Protein 1ZOR (pdb70)

Organism: Thermotoga maritima (strain ATCC 43589 / DSM 3109 / JCM 10099 / NBRC 100826 / MSB8) (NCBI:txid243274)

Foldseek 3Di:
DDAAEQDAAEEEEAADFVLNVLLVLCCVQPNVVRHPHHYNYQYQYPVSCQVVVNVSLVVSLVVLVVRQEYEYTFYDQDDPVVCVVVVGPDRDGHSVVVSCVSQLWWKKKWFDDAPFQFFLQPLAQGIEIETELADKDPVPKDKDKFAAQDWDWDWDDDPDTDIDTPDGDHGIDMDMDIDDDLVSLLFSLLQQLVVCLVLLAEEEEAEQCVPVVPHRVSSVVSNVVNCVVCVPSCVVSVYHYHYYHPVVVVVVCSVHNHGHYYYYYHPVSVVVSVVSCNRGFFLLRMWMWIATSVNRIYTYRPDHSPNVVSVVVVVVDFALRRCLRSLLSVLVSQLVSCVVVVNVVSVVSSVLLNVLLSCLVNVLEHGPRSQVSGVVGRDDYDTSSVSSVSSSVSSVVVD/DEQPAAEEEEAADFQQNVLVVVCCVQPNVVPYDHDYNYQYPYVVSCQVVVNVSLVVSLVVLVVRQFYEYTFYDQDDPVNCVVNVGPDSDGDSVVVSCVSLLWWKKKWFDDFDQQFFLQPLAPHIEIEIELADKDPVPKDKDKDAAFDWDWDWDDDPDTDIDTPDGDHGIDMDMDMDDDLVSLLFSLLNQLLVCLVLVAEEEEAEQCVPVVDHRVSSVVSSVVNCVVCVVSCVVSNYHYHYYHPVVVVVVCSVHNHGHYYYYYHVRSVVCVVVSCNRGAFLLRMWMWIATSVGGIYTYRPDHNPNVCSVCVVVVHFALDRCLRVLLSVLVRQLVSCVVVVNVVSNVLSVLLNVLLSVCVNVLAHGPRSQVRGVVGRPDYDTSSVSSVSSSVSSVVVD

CATH classification: 3.40.718.10

Solvent-accessible surface area: 33290 Å² total; per-residue (Å²): 166,150,113,25,118,0,121,52,23,0,0,2,0,11,0,8,8,3,3,82,24,0,4,124,25,0,31,92,69,0,0,66,54,11,4,73,21,87,44,40,102,31,31,0,8,5,93,85,0,7,110,39,72,20,112,13,0,59,85,0,0,106,9,0,103,153,68,13,0,0,0,3,3,17,16,3,76,8,78,84,100,16,38,183,75,49,127,10,125,119,52,22,158,26,0,52,41,31,1,62,80,90,5,62,13,8,30,1,69,55,4,17,57,6,183,15,6,34,16,2,0,85,82,1,152,97,40,1,2,5,0,62,6,40,71,0,6,16,50,64,24,38,31,2,132,4,136,10,93,7,66,0,30,0,29,8,86,108,198,142,94,90,78,40,97,8,38,136,3,141,25,41,0,0,0,3,0,15,6,0,39,42,154,22,0,54,8,2,0,53,0,0,5,40,8,0,46,56,64,129,22,45,0,14,0,1,0,22,20,67,73,0,150,54,0,4,18,25,0,70,75,4,0,71,78,5,14,82,129,118,122,141,68,5,112,198,15,60,7,82,32,101,56,24,52,3,12,68,0,0,8,70,0,0,87,20,95,5,21,11,0,0,0,0,4,2,22,10,0,16,8,5,17,46,0,2,10,1,0,17,6,14,85,9,10,7,19,2,16,3,0,0,41,93,32,8,18,3,25,21,14,16,28,45,12,42,48,150,66,43,54,110,94,108,151,71,79,136,16,19,7,8,0,0,0,4,0,24,2,0,0,9,0,0,62,36,17,0,102,90,21,58,33,106,111,0,27,85,3,0,72,47,0,26,101,0,0,36,46,0,0,74,77,27,35,0,0,113,47,0,55,92,26,7,84,111,109,34,127,170,89,37,36,6,65,93,0,0,67,46,0,55,120,8,0,93,146,65,65,79,145,12,164,55,25,1,0,2,0,12,0,8,7,5,2,82,24,0,4,128,32,0,29,82,76,0,1,83,72,33,13,123,24,134,38,39,107,26,27,0,5,3,101,77,0,11,109,37,69,14,104,21,0,70,95,0,0,137,12,0,124,166,76,18,0,0,0,2,2,14,12,5,76,10,77,86,118,15,37,177,72,45,126,16,125,132,60,26,165,24,0,49,40,28,0,69,78,94,8,68,11,9,29,0,73,59,4,16,59,7,181,20,5,29,19,10,0,62,65,2,136,121,37,1,2,5,0,65,5,44,67,0,6,16,51,64,25,32,32,3,136,5,138,16,101,10,50,0,33,1,23,11,89,108,165,105,111,71,81,49,88,9,41,119,1,142,44,54,0,0,0,1,0,16,6,0,37,44,162,24,0,53,16,2,0,57,0,0,0,21,9,0,34,45,63,155,24,42,0,14,0,1,0,18,18,72,71,1,154,54,0,5,19,17,0,72,71,5,0,74,76,4,13,78,140,66,110,130,76,5,124,172,27,53,8,92,41,106,58,26,51,1,12,72,0,0,6,60,0,0,77,22,112,13,20,10,0,0,0,1,4,1,22,6,0,14,11,4,21,52,0,2,16,2,0,15,5,13,95,9,9,7,13,1,11,3,0,2,28,142,27,16,18,4,19,22,14,19,22,43,12,46,62,151,40,45,65,102,97,108,178,66,96,185,9,11,6,10,0,0,0,4,0,19,1,1,0,10,1,0,68,19,12,0,93,98,46,54,21,103,98,0,26,91,7,0,45,66,0,26,112,0,0,42,66,0,0,64,81,24,33,1,0,107,49,0,48,95,33,6,94,108,100,38,133,166,90,38,34,9,95,86,0,1,52,43,0,57,124,12,0,95,152,66,106

Radius of gyration: 28.95 Å; Cα contacts (8 Å, |Δi|>4): 1825; chains: 2; bounding box: 73×59×81 Å

Structure (mmCIF, N/CA/C/O backbone):
data_1ZOR
#
_entry.id   1ZOR
#
_cell.length_a   62.470
_cell.length_b   88.051
_cell.length_c   180.926
_cell.angle_alpha   90.00
_cell.angle_beta   90.00
_cell.angle_gamma   90.00
#
_symmetry.space_group_name_H-M   'P 21 21 21'
#
loop_
_entity.id
_entity.type
_entity.pdbx_description
1 polymer 'isocitrate dehydrogenase'
2 non-polymer 'SODIUM ION'
3 water water
#
loop_
_atom_site.group_PDB
_atom_site.id
_atom_site.type_symbol
_atom_site.label_atom_id
_atom_site.label_alt_id
_atom_site.label_comp_id
_atom_site.label_asym_id
_atom_site.label_entity_id
_atom_site.label_seq_id
_atom_site.pdbx_PDB_ins_code
_atom_site.Cartn_x
_atom_site.Cartn_y
_atom_site.Cartn_z
_atom_site.occupancy
_atom_site.B_iso_or_equiv
_atom_site.auth_seq_id
_atom_site.auth_comp_id
_atom_site.auth_asym_id
_atom_site.auth_atom_id
_atom_site.pdbx_PDB_model_num
ATOM 1 N N . MET A 1 1 ? 88.096 32.759 -57.986 1.00 61.26 1 MET A N 1
ATOM 2 C CA . MET A 1 1 ? 87.555 31.726 -57.053 1.00 61.08 1 MET A CA 1
ATOM 3 C C . MET A 1 1 ? 86.284 31.037 -57.576 1.00 60.20 1 MET A C 1
ATOM 4 O O . MET A 1 1 ? 85.306 31.700 -57.958 1.00 59.66 1 MET A O 1
ATOM 9 N N . GLU A 1 2 ? 86.325 29.701 -57.575 1.00 59.03 2 GLU A N 1
ATOM 10 C CA . GLU A 1 2 ? 85.212 28.864 -58.016 1.00 58.04 2 GLU A CA 1
ATOM 11 C C . GLU A 1 2 ? 84.010 28.931 -57.074 1.00 56.52 2 GLU A C 1
ATOM 12 O O . GLU A 1 2 ? 84.167 29.034 -55.855 1.00 56.57 2 GLU A O 1
ATOM 18 N N . LYS A 1 3 ? 82.815 28.850 -57.653 1.00 54.40 3 LYS A N 1
ATOM 19 C CA . LYS A 1 3 ? 81.593 28.752 -56.882 1.00 52.44 3 LYS A CA 1
ATOM 20 C C . LYS A 1 3 ? 81.525 27.423 -56.133 1.00 51.30 3 LYS A C 1
ATOM 21 O O . LYS A 1 3 ? 82.024 26.392 -56.593 1.00 50.81 3 LYS A O 1
ATOM 27 N N . VAL A 1 4 ? 80.894 27.459 -54.973 1.00 49.55 4 VAL A N 1
ATOM 28 C CA . VAL A 1 4 ? 80.694 26.276 -54.169 1.00 48.06 4 VAL A CA 1
ATOM 29 C C . VAL A 1 4 ? 79.505 25.494 -54.755 1.00 47.51 4 VAL A C 1
ATOM 30 O O . VAL A 1 4 ? 78.460 26.072 -55.066 1.00 48.08 4 VAL A O 1
ATOM 34 N N . LYS A 1 5 ? 79.690 24.189 -54.934 1.00 46.57 5 LYS A N 1
ATOM 35 C CA . LYS A 1 5 ? 78.681 23.320 -55.525 1.00 45.63 5 LYS A CA 1
ATOM 36 C C . LYS A 1 5 ? 77.686 22.875 -54.464 1.00 44.55 5 LYS A C 1
ATOM 37 O O . LYS A 1 5 ? 78.061 22.291 -53.444 1.00 44.05 5 LYS A O 1
ATOM 43 N N . VAL A 1 6 ? 76.416 23.182 -54.701 1.00 43.28 6 VAL A N 1
ATOM 44 C CA . VAL A 1 6 ? 75.345 22.641 -53.894 1.00 42.11 6 VAL A CA 1
ATOM 45 C C . VAL A 1 6 ? 74.795 21.423 -54.624 1.00 42.55 6 VAL A C 1
ATOM 46 O O . VAL A 1 6 ? 74.316 21.529 -55.764 1.00 42.13 6 VAL A O 1
ATOM 50 N N . LYS A 1 7 ? 74.883 20.265 -53.967 1.00 43.05 7 LYS A N 1
ATOM 51 C CA . LYS A 1 7 ? 74.541 18.974 -54.581 1.00 43.41 7 LYS A CA 1
ATOM 52 C C . LYS A 1 7 ? 73.076 18.846 -55.027 1.00 43.72 7 LYS A C 1
ATOM 53 O O . LYS A 1 7 ? 72.808 18.550 -56.185 1.00 44.46 7 LYS A O 1
ATOM 59 N N . ASN A 1 8 ? 72.140 19.063 -54.100 1.00 43.52 8 ASN A N 1
ATOM 60 C CA . ASN A 1 8 ? 70.732 18.850 -54.346 1.00 43.20 8 ASN A CA 1
ATOM 61 C C . ASN A 1 8 ? 69.960 20.182 -54.378 1.00 44.10 8 ASN A C 1
ATOM 62 O O . ASN A 1 8 ? 70.413 21.180 -53.798 1.00 43.77 8 ASN A O 1
ATOM 67 N N . PRO A 1 9 ? 68.819 20.225 -55.097 1.00 44.45 9 PRO A N 1
ATOM 68 C CA . PRO A 1 9 ? 68.110 21.492 -55.243 1.00 44.69 9 PRO A CA 1
ATOM 69 C C . PRO A 1 9 ? 67.570 22.081 -53.934 1.00 44.87 9 PRO A C 1
ATOM 70 O O . PRO A 1 9 ? 67.291 21.345 -52.983 1.00 45.15 9 PRO A O 1
ATOM 74 N N . ILE A 1 10 ? 67.470 23.404 -53.877 1.00 44.64 10 ILE A N 1
ATOM 75 C CA . ILE A 1 10 ? 66.634 24.060 -52.869 1.00 44.67 10 ILE A CA 1
ATOM 76 C C . ILE A 1 10 ? 65.384 24.647 -53.534 1.00 44.18 10 ILE A C 1
ATOM 77 O O . ILE A 1 10 ? 65.447 25.222 -54.607 1.00 44.63 10 ILE A O 1
ATOM 82 N N . VAL A 1 11 ? 64.246 24.506 -52.887 1.00 44.56 11 VAL A N 1
ATOM 83 C CA . VAL A 1 11 ? 63.015 25.055 -53.413 1.00 44.39 11 VAL A CA 1
ATOM 84 C C . VAL A 1 11 ? 62.871 26.519 -52.965 1.00 44.17 11 VAL A C 1
ATOM 85 O O . VAL A 1 11 ? 62.944 26.832 -51.780 1.00 45.31 11 VAL A O 1
ATOM 89 N N . GLU A 1 12 ? 62.666 27.408 -53.924 1.00 43.77 12 GLU A N 1
ATOM 90 C CA . GLU A 1 12 ? 62.616 28.841 -53.655 1.00 43.35 12 GLU A CA 1
ATOM 91 C C . GLU A 1 12 ? 61.226 29.380 -53.967 1.00 43.05 12 GLU A C 1
ATOM 92 O O . GLU A 1 12 ? 60.715 29.223 -55.099 1.00 42.66 12 GLU A O 1
ATOM 98 N N . LEU A 1 13 ? 60.629 30.015 -52.960 1.00 42.55 13 LEU A N 1
ATOM 99 C CA . LEU A 1 13 ? 59.316 30.656 -53.101 1.00 42.64 13 LEU A CA 1
ATOM 100 C C . LEU A 1 13 ? 59.472 32.183 -53.066 1.00 42.95 13 LEU A C 1
ATOM 101 O O . LEU A 1 13 ? 59.814 32.764 -52.020 1.00 42.74 13 LEU A O 1
ATOM 106 N N . ASP A 1 14 ? 59.220 32.825 -54.212 1.00 43.68 14 ASP A N 1
ATOM 107 C CA . ASP A 1 14 ? 59.270 34.294 -54.321 1.00 43.30 14 ASP A CA 1
ATOM 108 C C . ASP A 1 14 ? 58.003 34.889 -53.736 1.00 43.35 14 ASP A C 1
ATOM 109 O O . ASP A 1 14 ? 56.967 34.237 -53.725 1.00 43.53 14 ASP A O 1
ATOM 114 N N . GLY A 1 15 ? 58.074 36.131 -53.268 1.00 43.34 15 GLY A N 1
ATOM 115 C CA . GLY A 1 15 ? 56.955 36.745 -52.569 1.00 42.48 15 GLY A CA 1
ATOM 116 C C . GLY A 1 15 ? 56.581 38.130 -53.057 1.00 43.12 15 GLY A C 1
ATOM 117 O O . GLY A 1 15 ? 56.618 38.426 -54.266 1.00 43.03 15 GLY A O 1
ATOM 118 N N . ASP A 1 16 ? 56.223 38.989 -52.105 1.00 43.42 16 ASP A N 1
ATOM 119 C CA . ASP A 1 16 ? 55.570 40.273 -52.407 1.00 42.46 16 ASP A CA 1
ATOM 120 C C . ASP A 1 16 ? 56.281 41.522 -51.875 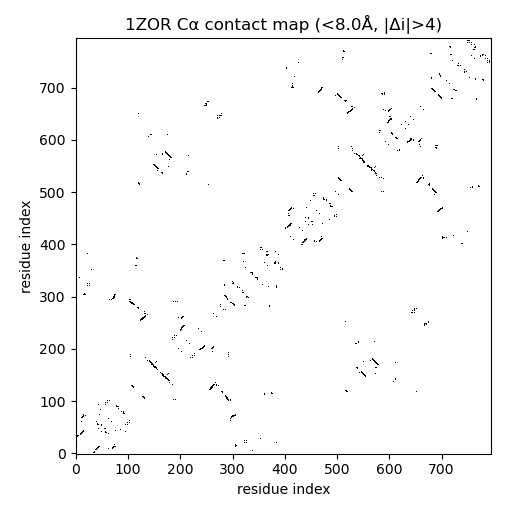1.00 41.50 16 ASP A C 1
ATOM 121 O O . ASP A 1 16 ? 57.095 41.445 -50.975 1.00 41.13 16 ASP A O 1
ATOM 126 N N . GLU A 1 17 ? 55.970 42.659 -52.494 1.00 40.54 17 GLU A N 1
ATOM 127 C CA . GLU A 1 17 ? 56.324 43.977 -51.998 1.00 39.89 17 GLU A CA 1
ATOM 128 C C . GLU A 1 17 ? 57.801 44.133 -51.617 1.00 40.17 17 GLU A C 1
ATOM 129 O O . GLU A 1 17 ? 58.685 43.720 -52.389 1.00 40.14 17 GLU A O 1
ATOM 135 N N . MET A 1 18 ? 58.094 44.743 -50.470 1.00 40.48 18 MET A N 1
ATOM 136 C CA . MET A 1 18 ? 59.490 45.037 -50.154 1.00 40.30 18 MET A CA 1
ATOM 137 C C . MET A 1 18 ? 60.293 43.753 -49.880 1.00 40.37 18 MET A C 1
ATOM 138 O O . MET A 1 18 ? 61.492 43.672 -50.184 1.00 39.17 18 MET A O 1
ATOM 143 N N . ALA A 1 19 ? 59.625 42.731 -49.347 1.00 40.17 19 ALA A N 1
ATOM 144 C CA . ALA A 1 19 ? 60.297 41.455 -49.107 1.00 40.23 19 ALA A CA 1
ATOM 145 C C . ALA A 1 19 ? 60.892 40.890 -50.403 1.00 40.27 19 ALA A C 1
ATOM 146 O O . ALA A 1 19 ? 62.081 40.506 -50.446 1.00 40.91 19 ALA A O 1
ATOM 148 N N . ARG A 1 20 ? 60.079 40.903 -51.455 1.00 39.42 20 ARG A N 1
ATOM 149 C CA . ARG A 1 20 ? 60.458 40.521 -52.817 1.00 40.21 20 ARG A CA 1
ATOM 150 C C . ARG A 1 20 ? 61.619 41.349 -53.333 1.00 40.91 20 ARG A C 1
ATOM 151 O O . ARG A 1 20 ? 62.524 40.786 -53.954 1.00 41.77 20 ARG A O 1
ATOM 159 N N . VAL A 1 21 ? 61.603 42.666 -53.078 1.00 41.07 21 VAL A N 1
ATOM 160 C CA . VAL A 1 21 ? 62.715 43.556 -53.485 1.00 41.77 21 VAL A CA 1
ATOM 161 C C . VAL A 1 21 ? 64.027 43.151 -52.828 1.00 42.15 21 VAL A C 1
ATOM 162 O O . VAL A 1 21 ? 65.052 43.052 -53.503 1.00 43.14 21 VAL A O 1
ATOM 166 N N . MET A 1 22 ? 63.989 42.942 -51.510 1.00 42.41 22 MET A N 1
ATOM 167 C CA . MET A 1 22 ? 65.152 42.500 -50.751 1.00 42.19 22 MET A CA 1
ATOM 168 C C . MET A 1 22 ? 65.648 41.136 -51.231 1.00 42.23 22 MET A C 1
ATOM 169 O O . MET A 1 22 ? 66.854 40.919 -51.339 1.00 42.94 22 MET A O 1
ATOM 174 N N . TRP A 1 23 ? 64.703 40.238 -51.504 1.00 42.11 23 TRP A N 1
ATOM 175 C CA . TRP A 1 23 ? 64.955 38.853 -51.905 1.00 42.28 23 TRP A CA 1
ATOM 176 C C . TRP A 1 23 ? 65.808 38.783 -53.170 1.00 42.17 23 TRP A C 1
ATOM 177 O O . TRP A 1 23 ? 66.793 38.055 -53.242 1.00 42.20 23 TRP A O 1
ATOM 188 N N . LYS A 1 24 ? 65.405 39.553 -54.172 1.00 42.98 24 LYS A N 1
ATOM 189 C CA . LYS A 1 24 ? 66.141 39.678 -55.406 1.00 44.11 24 LYS A CA 1
ATOM 190 C C . LYS A 1 24 ? 67.582 40.210 -55.161 1.00 44.69 24 LYS A C 1
ATOM 191 O O . LYS A 1 24 ? 68.526 39.690 -55.740 1.00 45.10 24 LYS A O 1
ATOM 197 N N . MET A 1 25 ? 67.750 41.228 -54.309 1.00 45.32 25 MET A N 1
ATOM 198 C CA . MET A 1 25 ? 69.098 41.770 -54.049 1.00 46.51 25 MET A CA 1
ATOM 199 C C . MET A 1 25 ? 70.003 40.754 -53.330 1.00 45.76 25 MET A C 1
ATOM 200 O O . MET A 1 25 ? 71.215 40.678 -53.579 1.00 45.29 25 MET A O 1
ATOM 205 N N . ILE A 1 26 ? 69.409 40.010 -52.402 1.00 45.26 26 ILE A N 1
ATOM 206 C CA . ILE A 1 26 ? 70.153 39.032 -51.604 1.00 44.32 26 ILE A CA 1
ATOM 207 C C . ILE A 1 26 ? 70.679 37.972 -52.564 1.00 44.51 26 ILE A C 1
ATOM 208 O O . ILE A 1 26 ? 71.866 37.665 -52.552 1.00 45.36 26 ILE A O 1
ATOM 213 N N . LYS A 1 27 ? 69.815 37.457 -53.436 1.00 44.10 27 LYS A N 1
ATOM 214 C CA . LYS A 1 27 ? 70.228 36.423 -54.384 1.00 43.87 27 LYS A CA 1
ATOM 215 C C . LYS A 1 27 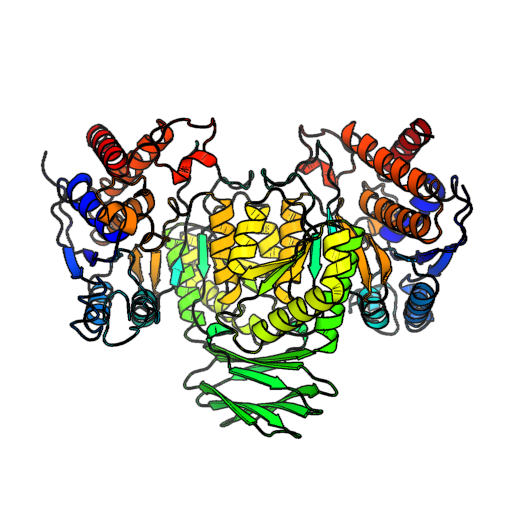? 71.378 36.895 -55.247 1.00 43.79 27 LYS A C 1
ATOM 216 O O . LYS A 1 27 ? 72.354 36.173 -55.415 1.00 43.50 27 LYS A O 1
ATOM 222 N N . GLU A 1 28 ? 71.259 38.105 -55.785 1.00 44.60 28 GLU A N 1
ATOM 223 C CA . GLU A 1 28 ? 72.180 38.579 -56.818 1.00 46.56 28 GLU A CA 1
ATOM 224 C C . GLU A 1 28 ? 73.491 39.025 -56.228 1.00 45.96 28 GLU A C 1
ATOM 225 O O . GLU A 1 28 ? 74.517 38.863 -56.842 1.00 46.53 28 GLU A O 1
ATOM 231 N N . LYS A 1 29 ? 73.453 39.589 -55.032 1.00 46.11 29 LYS A N 1
ATOM 232 C CA . LYS A 1 29 ? 74.664 40.102 -54.403 1.00 45.64 29 LYS A CA 1
ATOM 233 C C . LYS A 1 29 ? 75.302 39.075 -53.475 1.00 44.82 29 LYS A C 1
ATOM 234 O O . LYS A 1 29 ? 76.519 39.045 -53.354 1.00 44.54 29 LYS A O 1
ATOM 240 N N . LEU A 1 30 ? 74.491 38.243 -52.813 1.00 43.63 30 LEU A N 1
ATOM 241 C CA . LEU A 1 30 ? 75.010 37.434 -51.693 1.00 43.60 30 LEU A CA 1
ATOM 242 C C . LEU A 1 30 ? 75.004 35.914 -51.902 1.00 43.47 30 LEU A C 1
ATOM 243 O O . LEU A 1 30 ? 75.664 35.177 -51.156 1.00 42.65 30 LEU A O 1
ATOM 248 N N . ILE A 1 31 ? 74.248 35.445 -52.890 1.00 44.06 31 ILE A N 1
ATOM 249 C CA . ILE A 1 31 ? 74.019 34.000 -53.042 1.00 44.63 31 ILE A CA 1
ATOM 250 C C . ILE A 1 31 ? 74.568 33.468 -54.352 1.00 45.54 31 ILE A C 1
ATOM 251 O O . ILE A 1 31 ? 75.482 32.654 -54.348 1.00 46.17 31 ILE A O 1
ATOM 256 N N . LEU A 1 32 ? 74.038 33.961 -55.472 1.00 46.25 32 LEU A N 1
ATOM 257 C CA . LEU A 1 32 ? 74.346 33.416 -56.797 1.00 46.16 32 LEU A CA 1
ATOM 258 C C . LEU A 1 32 ? 75.786 33.620 -57.280 1.00 46.11 32 LEU A C 1
ATOM 259 O O . LEU A 1 32 ? 76.284 32.794 -58.052 1.00 46.32 32 LEU A O 1
ATOM 264 N N . PRO A 1 33 ? 76.465 34.712 -56.855 1.00 45.90 33 PRO A N 1
ATOM 265 C CA . PRO A 1 33 ? 77.882 34.767 -57.264 1.00 45.74 33 PRO A CA 1
ATOM 266 C C . PRO A 1 33 ? 78.783 33.712 -56.599 1.00 45.91 33 PRO A C 1
ATOM 267 O O . PRO A 1 33 ? 79.892 33.497 -57.068 1.00 45.83 33 PRO A O 1
ATOM 271 N N . TYR A 1 34 ? 78.307 33.058 -55.535 1.00 45.91 34 TYR A N 1
ATOM 272 C CA . TYR A 1 34 ? 79.167 32.192 -54.723 1.00 45.88 34 TYR A CA 1
ATOM 273 C C . TYR A 1 34 ? 78.796 30.729 -54.785 1.00 46.17 34 TYR A C 1
ATOM 274 O O . TYR A 1 34 ? 79.562 29.869 -54.349 1.00 45.83 34 TYR A O 1
ATOM 283 N N . LEU A 1 35 ? 77.613 30.446 -55.306 1.00 46.74 35 LEU A N 1
ATOM 284 C CA . LEU A 1 35 ? 77.098 29.093 -55.274 1.00 47.39 35 LEU A CA 1
ATOM 285 C C . LEU A 1 35 ? 76.631 28.636 -56.643 1.00 47.64 35 LEU A C 1
ATOM 286 O O . LEU A 1 35 ? 75.878 29.340 -57.332 1.00 47.81 35 LEU A O 1
ATOM 291 N N . ASP A 1 36 ? 77.083 27.444 -57.008 1.00 47.27 36 ASP A N 1
ATOM 292 C CA . ASP A 1 36 ? 76.521 26.689 -58.102 1.00 47.51 36 ASP A CA 1
ATOM 293 C C . ASP A 1 36 ? 75.405 25.871 -57.463 1.00 47.23 36 ASP A C 1
ATOM 294 O O . ASP A 1 36 ? 75.665 24.851 -56.821 1.00 47.47 36 ASP A O 1
ATOM 299 N N . ILE A 1 37 ? 74.169 26.344 -57.615 1.00 46.53 37 ILE A N 1
ATOM 300 C CA . ILE A 1 37 ? 73.026 25.843 -56.837 1.00 46.51 37 ILE A CA 1
ATOM 301 C C . ILE A 1 37 ? 71.766 25.737 -57.702 1.00 46.14 37 ILE A C 1
ATOM 302 O O . ILE A 1 37 ? 71.438 26.672 -58.437 1.00 47.01 37 ILE A O 1
ATOM 307 N N . GLN A 1 38 ? 71.063 24.613 -57.624 1.00 45.20 38 GLN A N 1
ATOM 308 C CA . GLN A 1 38 ? 69.831 24.455 -58.394 1.00 45.08 38 GLN A CA 1
ATOM 309 C C . GLN A 1 38 ? 68.701 24.960 -57.519 1.00 44.70 38 GLN A C 1
ATOM 310 O O . GLN A 1 38 ? 68.538 24.483 -56.388 1.00 45.34 38 GLN A O 1
ATOM 316 N N . LEU A 1 39 ? 67.956 25.943 -58.027 1.00 43.71 39 LEU A N 1
ATOM 317 C CA . LEU A 1 39 ? 66.807 26.538 -57.334 1.00 43.27 39 LEU A CA 1
ATOM 318 C C . LEU A 1 39 ? 65.527 26.165 -58.068 1.00 43.61 39 LEU A C 1
ATOM 319 O O . LEU A 1 39 ? 65.371 26.499 -59.251 1.00 43.94 39 LEU A O 1
ATOM 324 N N . VAL A 1 40 ? 64.641 25.448 -57.378 1.00 43.56 40 VAL A N 1
ATOM 325 C CA . VAL A 1 40 ? 63.328 25.091 -57.911 1.00 43.68 40 VAL A CA 1
ATOM 326 C C . VAL A 1 40 ? 62.384 26.228 -57.540 1.00 43.57 40 VAL A C 1
ATOM 327 O O . VAL A 1 40 ? 61.965 26.376 -56.390 1.00 43.44 40 VAL A O 1
ATOM 331 N N . TYR A 1 41 ? 62.070 27.037 -58.538 1.00 43.08 41 TYR A N 1
ATOM 332 C CA . TYR A 1 41 ? 61.491 28.336 -58.316 1.00 42.45 41 TYR A CA 1
ATOM 333 C C . TYR A 1 41 ? 59.976 28.332 -58.516 1.00 42.34 41 TYR A C 1
ATOM 334 O O . TYR A 1 41 ? 59.459 27.857 -59.534 1.00 42.60 41 TYR A O 1
ATOM 343 N N . PHE A 1 42 ? 59.289 28.878 -57.526 1.00 41.79 42 PHE A N 1
ATOM 344 C CA . PHE A 1 42 ? 57.855 29.093 -57.537 1.00 41.63 42 PHE A CA 1
ATOM 345 C C . PHE A 1 42 ? 57.589 30.541 -57.198 1.00 41.27 42 PHE A C 1
ATOM 346 O O . PHE A 1 42 ? 57.961 30.997 -56.122 1.00 42.39 42 PHE A O 1
ATOM 354 N N . ASP A 1 43 ? 56.982 31.282 -58.117 1.00 41.45 43 ASP A N 1
ATOM 355 C CA . ASP A 1 43 ? 56.643 32.675 -57.851 1.00 41.03 43 ASP A CA 1
ATOM 356 C C . ASP A 1 43 ? 55.333 32.755 -57.076 1.00 41.15 43 ASP A C 1
ATOM 357 O O . ASP A 1 43 ? 54.288 32.504 -57.621 1.00 40.77 43 ASP A O 1
ATOM 362 N N . LEU A 1 44 ? 55.391 33.071 -55.789 1.00 41.36 44 LEU A N 1
ATOM 363 C CA . LEU A 1 44 ? 54.176 33.158 -55.008 1.00 42.47 44 LEU A CA 1
ATOM 364 C C . LEU A 1 44 ? 53.722 34.619 -54.831 1.00 43.09 44 LEU A C 1
ATOM 365 O O . LEU A 1 44 ? 52.996 34.937 -53.875 1.00 43.95 44 LEU A O 1
ATOM 370 N N . GLY A 1 45 ? 54.146 35.496 -55.747 1.00 43.79 45 GLY A N 1
ATOM 371 C CA . GLY A 1 45 ? 53.689 36.893 -55.774 1.00 43.50 45 GLY A CA 1
ATOM 372 C C . GLY A 1 45 ? 52.176 36.861 -55.954 1.00 44.04 45 GLY A C 1
ATOM 373 O O . GLY A 1 45 ? 51.653 35.945 -56.581 1.00 44.44 45 GLY A O 1
ATOM 374 N N . ILE A 1 46 ? 51.471 37.839 -55.397 1.00 43.65 46 ILE A N 1
ATOM 375 C CA . ILE A 1 46 ? 50.006 37.828 -55.364 1.00 43.59 46 ILE A CA 1
ATOM 376 C C . ILE A 1 46 ? 49.347 37.639 -56.738 1.00 43.95 46 ILE A C 1
ATOM 377 O O . ILE A 1 46 ? 48.302 36.988 -56.845 1.00 43.87 46 ILE A O 1
ATOM 382 N N . LYS A 1 47 ? 49.952 38.201 -57.782 1.00 44.18 47 LYS A N 1
ATOM 383 C CA . LYS A 1 47 ? 49.370 38.116 -59.126 1.00 44.63 47 LYS A CA 1
ATOM 384 C C . LYS A 1 47 ? 49.506 36.722 -59.760 1.00 43.75 47 LYS A C 1
ATOM 385 O O . LYS A 1 47 ? 48.596 36.290 -60.468 1.00 44.07 47 LYS A O 1
ATOM 391 N N A LYS A 1 48 ? 50.625 36.041 -59.504 0.50 43.48 48 LYS A N 1
ATOM 392 N N B LYS A 1 48 ? 50.620 36.036 -59.499 0.50 43.25 48 LYS A N 1
ATOM 393 C CA A LYS A 1 48 ? 50.813 34.645 -59.931 0.50 43.31 48 LYS A CA 1
ATOM 394 C CA B LYS A 1 48 ? 50.804 34.644 -59.937 0.50 42.85 48 LYS A CA 1
ATOM 395 C C A LYS A 1 48 ? 49.813 33.710 -59.246 0.50 43.08 48 LYS A C 1
ATOM 396 C C B LYS A 1 48 ? 49.825 33.694 -59.242 0.50 42.82 48 LYS A C 1
ATOM 397 O O A LYS A 1 48 ? 49.214 32.851 -59.886 0.50 42.98 48 LYS A O 1
ATOM 398 O O B LYS A 1 48 ? 49.251 32.810 -59.872 0.50 42.73 48 LYS A O 1
ATOM 409 N N . ARG A 1 49 ? 49.646 33.875 -57.938 1.00 42.89 49 ARG A N 1
ATOM 410 C CA . ARG A 1 49 ? 48.639 33.117 -57.204 1.00 42.91 49 ARG A CA 1
ATOM 411 C C . ARG A 1 49 ? 47.249 33.454 -57.751 1.00 43.24 49 ARG A C 1
ATOM 412 O O . ARG A 1 49 ? 46.426 32.568 -57.941 1.00 43.13 49 ARG A O 1
ATOM 420 N N . ASP A 1 50 ? 47.000 34.731 -58.029 1.00 43.67 50 ASP A N 1
ATOM 421 C CA . ASP A 1 50 ? 45.711 35.127 -58.607 1.00 44.86 50 ASP A CA 1
ATOM 422 C C . ASP A 1 50 ? 45.497 34.467 -59.962 1.00 45.49 50 ASP A C 1
ATOM 423 O O . ASP A 1 50 ? 44.474 33.832 -60.165 1.00 46.59 50 ASP A O 1
ATOM 428 N N . GLU A 1 51 ? 46.457 34.614 -60.877 1.00 46.38 51 GLU A N 1
ATOM 429 C CA . GLU A 1 51 ? 46.391 33.990 -62.211 1.00 47.25 51 GLU A CA 1
ATOM 430 C C . GLU A 1 51 ? 46.096 32.486 -62.177 1.00 46.32 51 GLU A C 1
ATOM 431 O O . GLU A 1 51 ? 45.319 31.989 -62.994 1.00 45.33 51 GLU A O 1
ATOM 437 N N . THR A 1 52 ? 46.738 31.767 -61.251 1.00 44.83 52 THR A N 1
ATOM 438 C CA . THR A 1 52 ? 46.609 30.318 -61.216 1.00 44.32 52 THR A CA 1
ATOM 439 C C . THR A 1 52 ? 45.562 29.844 -60.219 1.00 44.28 52 THR A C 1
ATOM 440 O O . THR A 1 52 ? 45.562 28.674 -59.839 1.00 44.63 52 THR A O 1
ATOM 444 N N . ASP A 1 53 ? 44.672 30.734 -59.786 1.00 44.03 53 ASP A N 1
ATOM 445 C CA . ASP A 1 53 ? 43.676 30.371 -58.775 1.00 44.19 53 ASP A CA 1
ATOM 446 C C . ASP A 1 53 ? 44.345 29.706 -57.549 1.00 43.92 53 ASP A C 1
ATOM 447 O O . ASP A 1 53 ? 43.852 28.715 -57.007 1.00 43.32 53 ASP A O 1
ATOM 452 N N . ASP A 1 54 ? 45.488 30.254 -57.146 1.00 44.20 54 ASP A N 1
ATOM 453 C CA . ASP A 1 54 ? 46.266 29.761 -55.997 1.00 44.50 54 ASP A CA 1
ATOM 454 C C . ASP A 1 54 ? 46.868 28.347 -56.135 1.00 45.10 54 ASP A C 1
ATOM 455 O O . ASP A 1 54 ? 47.400 27.812 -55.164 1.00 46.16 54 ASP A O 1
ATOM 460 N N . GLN A 1 55 ? 46.804 27.748 -57.319 1.00 45.32 55 GLN A N 1
ATOM 461 C CA . GLN A 1 55 ? 47.345 26.405 -57.526 1.00 46.11 55 GLN A CA 1
ATOM 462 C C . GLN A 1 55 ? 48.872 26.380 -57.415 1.00 45.62 55 GLN A C 1
ATOM 463 O O . GLN A 1 55 ? 49.450 25.359 -57.059 1.00 45.68 55 GLN A O 1
ATOM 469 N N . ILE A 1 56 ? 49.519 27.502 -57.723 1.00 45.55 56 ILE A N 1
ATOM 470 C CA . ILE A 1 56 ? 50.980 27.595 -57.650 1.00 45.48 56 ILE A CA 1
ATOM 471 C C . ILE A 1 56 ? 51.521 27.402 -56.208 1.00 45.17 56 ILE A C 1
ATOM 472 O O . ILE A 1 56 ? 52.619 26.906 -56.009 1.00 44.99 56 ILE A O 1
ATOM 477 N N . THR A 1 57 ? 50.704 27.757 -55.220 1.00 44.67 57 THR A N 1
ATOM 478 C CA . THR A 1 57 ? 51.026 27.599 -53.804 1.00 43.49 57 THR A CA 1
ATOM 479 C C . THR A 1 57 ? 51.101 26.120 -53.416 1.00 43.61 57 THR A C 1
ATOM 480 O O . THR A 1 57 ? 51.987 25.723 -52.646 1.00 43.34 57 THR A O 1
ATOM 484 N N . ILE A 1 58 ? 50.185 25.314 -53.958 1.00 43.31 58 ILE A N 1
ATOM 485 C CA . ILE A 1 58 ? 50.154 23.877 -53.678 1.00 44.32 58 ILE A CA 1
ATOM 486 C C . ILE A 1 58 ? 51.331 23.197 -54.331 1.00 43.72 58 ILE A C 1
ATOM 487 O O . ILE A 1 58 ? 51.926 22.298 -53.738 1.00 43.27 58 ILE A O 1
ATOM 492 N N . GLU A 1 59 ? 51.614 23.588 -55.576 1.00 43.20 59 GLU A N 1
ATOM 493 C CA . GLU A 1 59 ? 52.760 23.065 -56.313 1.00 43.69 59 GLU A CA 1
ATOM 494 C C . GLU A 1 59 ? 54.024 23.396 -55.547 1.00 43.43 59 GLU A C 1
ATOM 495 O O . GLU A 1 59 ? 54.892 22.545 -55.418 1.00 44.05 59 GLU A O 1
ATOM 501 N N . ALA A 1 60 ? 54.134 24.629 -55.049 1.00 42.46 60 ALA A N 1
ATOM 502 C CA . ALA A 1 60 ? 55.272 25.008 -54.210 1.00 42.22 60 ALA A CA 1
ATOM 503 C C . ALA A 1 60 ? 55.413 24.091 -53.006 1.00 42.81 60 ALA A C 1
ATOM 504 O O . ALA A 1 60 ? 56.506 23.619 -52.712 1.00 44.09 60 ALA A O 1
ATOM 506 N N . ALA A 1 61 ? 54.304 23.831 -52.307 1.00 42.68 61 ALA A N 1
ATOM 507 C CA . ALA A 1 61 ? 54.317 23.007 -51.110 1.00 41.79 61 ALA A CA 1
ATOM 508 C C . ALA A 1 61 ? 54.756 21.561 -51.429 1.00 41.64 61 ALA A C 1
ATOM 509 O O . ALA A 1 61 ? 55.532 20.959 -50.670 1.00 41.63 61 ALA A O 1
ATOM 511 N N A LYS A 1 62 ? 54.266 21.031 -52.553 0.50 41.04 62 LYS A N 1
ATOM 512 N N B LYS A 1 62 ? 54.275 21.019 -52.547 0.50 41.15 62 LYS A N 1
ATOM 513 C CA A LYS A 1 62 ? 54.627 19.692 -53.033 0.50 40.24 62 LYS A CA 1
ATOM 514 C CA B LYS A 1 62 ? 54.651 19.671 -52.973 0.50 40.42 62 LYS A CA 1
ATOM 515 C C A LYS A 1 62 ? 56.127 19.568 -53.252 0.50 39.30 62 LYS A C 1
ATOM 516 C C B LYS A 1 62 ? 56.154 19.568 -53.235 0.50 39.90 62 LYS A C 1
ATOM 517 O O A LYS A 1 62 ? 56.731 18.542 -52.930 0.50 37.24 62 LYS A O 1
ATOM 528 N N . ALA A 1 63 ? 56.705 20.626 -53.829 1.00 39.30 63 ALA A N 1
ATOM 529 C CA . ALA A 1 63 ? 58.134 20.671 -54.156 1.00 39.91 63 ALA A CA 1
ATOM 530 C C . ALA A 1 63 ? 58.971 20.718 -52.894 1.00 40.44 63 ALA A C 1
ATOM 531 O O . ALA A 1 63 ? 59.991 20.039 -52.801 1.00 41.61 63 ALA A O 1
ATOM 533 N N . ILE A 1 64 ? 58.543 21.523 -51.926 1.00 40.86 64 ILE A N 1
ATOM 534 C CA . ILE A 1 64 ? 59.254 21.593 -50.658 1.00 41.69 64 ILE A CA 1
ATOM 535 C C . ILE A 1 64 ? 59.299 20.196 -50.027 1.00 41.68 64 ILE A C 1
ATOM 536 O O . ILE A 1 64 ? 60.370 19.712 -49.704 1.00 41.92 64 ILE A O 1
ATOM 541 N N . LYS A 1 65 ? 58.142 19.549 -49.869 1.00 41.57 65 LYS A N 1
ATOM 542 C CA . LYS A 1 65 ? 58.136 18.190 -49.354 1.00 41.60 65 LYS A CA 1
ATOM 543 C C . LYS A 1 65 ? 59.061 17.253 -50.158 1.00 41.76 65 LYS A C 1
ATOM 544 O O . LYS A 1 65 ? 59.817 16.449 -49.591 1.00 42.05 65 LYS A O 1
ATOM 550 N N . LYS A 1 66 ? 59.003 17.363 -51.477 1.00 41.25 66 LYS A N 1
ATOM 551 C CA . LYS A 1 66 ? 59.753 16.462 -52.339 1.00 41.28 66 LYS A CA 1
ATOM 552 C C . LYS A 1 66 ? 61.261 16.584 -52.113 1.00 41.11 66 LYS A C 1
ATOM 553 O O . LYS A 1 66 ? 61.937 15.571 -51.917 1.00 39.64 66 LYS A O 1
ATOM 559 N N . TYR A 1 67 ? 61.765 17.819 -52.147 1.00 40.99 67 TYR A N 1
ATOM 560 C CA . TYR A 1 67 ? 63.217 18.066 -52.075 1.00 41.74 67 TYR A CA 1
ATOM 561 C C . TYR A 1 67 ? 63.700 18.196 -50.633 1.00 42.30 67 TYR A C 1
ATOM 562 O O . TYR A 1 67 ? 64.889 17.969 -50.350 1.00 41.98 67 TYR A O 1
ATOM 571 N N . GLY A 1 68 ? 62.786 18.565 -49.727 1.00 42.12 68 GLY A N 1
ATOM 572 C CA . GLY A 1 68 ? 63.089 18.551 -48.309 1.00 41.92 68 GLY A CA 1
ATOM 573 C C . GLY A 1 68 ? 63.472 19.885 -47.687 1.00 42.12 68 GLY A C 1
ATOM 574 O O . GLY A 1 68 ? 63.291 20.078 -46.483 1.00 42.44 68 GLY A O 1
ATOM 575 N N . VAL A 1 69 ? 64.023 20.800 -48.478 1.00 41.93 69 VAL A N 1
ATOM 576 C CA . VAL A 1 69 ? 64.393 22.113 -47.958 1.00 41.15 69 VAL A CA 1
ATOM 577 C C . VAL A 1 69 ? 63.835 23.208 -48.844 1.00 41.73 69 VAL A C 1
ATOM 578 O O . VAL A 1 69 ? 64.065 23.208 -50.041 1.00 42.39 69 VAL A O 1
ATOM 582 N N . GLY A 1 70 ? 63.077 24.124 -48.249 1.00 41.81 70 GLY A N 1
ATOM 583 C CA . GLY A 1 70 ? 62.595 25.299 -48.941 1.00 41.81 70 GLY A CA 1
ATOM 584 C C . GLY A 1 70 ? 62.984 26.601 -48.268 1.00 42.37 70 GLY A C 1
ATOM 585 O O . GLY A 1 70 ? 63.296 26.642 -47.090 1.00 42.14 70 GLY A O 1
ATOM 586 N N . VAL A 1 71 ? 62.955 27.683 -49.034 1.00 42.60 71 VAL A N 1
ATOM 587 C CA . VAL A 1 71 ? 63.251 28.991 -48.485 1.00 42.13 71 VAL A CA 1
ATOM 588 C C . VAL A 1 71 ? 62.224 29.914 -49.125 1.00 42.00 71 VAL A C 1
ATOM 589 O O . VAL A 1 71 ? 62.049 29.894 -50.346 1.00 41.13 71 VAL A O 1
ATOM 593 N N . LYS A 1 72 ? 61.532 30.697 -48.296 1.00 41.65 72 LYS A N 1
ATOM 594 C CA . LYS A 1 72 ? 60.313 31.362 -48.740 1.00 41.56 72 LYS A CA 1
ATOM 595 C C . LYS A 1 72 ? 60.338 32.835 -48.391 1.00 42.37 72 LYS A C 1
ATOM 596 O O . LYS A 1 72 ? 60.645 33.186 -47.241 1.00 42.07 72 LYS A O 1
ATOM 602 N N . CYS A 1 73 ? 59.971 33.672 -49.378 1.00 41.90 73 CYS A N 1
ATOM 603 C CA . CYS A 1 73 ? 59.862 35.125 -49.233 1.00 41.46 73 CYS A CA 1
ATOM 604 C C . CYS A 1 73 ? 58.470 35.483 -48.694 1.00 42.16 73 CYS A C 1
ATOM 605 O O . CYS A 1 73 ? 57.486 34.772 -48.953 1.00 43.23 73 CYS A O 1
ATOM 608 N N . ALA A 1 74 ? 58.348 36.562 -47.933 1.00 41.98 74 ALA A N 1
ATOM 609 C CA . ALA A 1 74 ? 57.033 36.871 -47.348 1.00 41.88 74 ALA A CA 1
ATOM 610 C C . ALA A 1 74 ? 56.044 37.187 -48.482 1.00 42.67 74 ALA A C 1
ATOM 611 O O . ALA A 1 74 ? 56.437 37.718 -49.558 1.00 42.43 74 ALA A O 1
ATOM 613 N N . THR A 1 75 ? 54.774 36.885 -48.222 1.00 42.47 75 THR A N 1
ATOM 614 C CA . THR A 1 75 ? 53.697 36.968 -49.213 1.00 42.55 75 THR A CA 1
ATOM 615 C C . THR A 1 75 ? 52.520 37.743 -48.649 1.00 43.20 75 THR A C 1
ATOM 616 O O . THR A 1 75 ? 52.300 37.757 -47.443 1.00 43.20 75 THR A O 1
ATOM 620 N N . ILE A 1 76 ? 51.772 38.409 -49.520 1.00 43.88 76 ILE A N 1
ATOM 621 C CA . ILE A 1 76 ? 50.540 39.063 -49.122 1.00 43.92 76 ILE A CA 1
ATOM 622 C C . ILE A 1 76 ? 49.474 38.007 -48.798 1.00 44.34 76 ILE A C 1
ATOM 623 O O . ILE A 1 76 ? 49.249 37.100 -49.599 1.00 44.48 76 ILE A O 1
ATOM 628 N N . THR A 1 77 ? 48.821 38.133 -47.642 1.00 45.52 77 THR A N 1
ATOM 629 C CA . THR A 1 77 ? 47.541 37.433 -47.395 1.00 46.99 77 THR A CA 1
ATOM 630 C C . THR A 1 77 ? 46.442 38.437 -47.672 1.00 47.91 77 THR A C 1
ATOM 631 O O . THR A 1 77 ? 46.301 39.430 -46.951 1.00 47.99 77 THR A O 1
ATOM 635 N N . PRO A 1 78 ? 45.697 38.225 -48.760 1.00 49.21 78 PRO A N 1
ATOM 636 C CA . PRO A 1 78 ? 44.730 39.246 -49.129 1.00 50.00 78 PRO A CA 1
ATOM 637 C C . PRO A 1 78 ? 43.526 39.376 -48.188 1.00 50.76 78 PRO A C 1
ATOM 638 O O . PRO A 1 78 ? 42.895 38.387 -47.802 1.00 51.86 78 PRO A O 1
ATOM 642 N N . ASP A 1 79 ? 43.229 40.598 -47.792 1.00 50.64 79 ASP A N 1
ATOM 643 C CA . ASP A 1 79 ? 41.919 40.868 -47.230 1.00 50.42 79 ASP A CA 1
ATOM 644 C C . ASP A 1 79 ? 41.156 41.639 -48.303 1.00 49.86 79 ASP A C 1
ATOM 645 O O . ASP A 1 79 ? 41.670 41.823 -49.416 1.00 49.56 79 ASP A O 1
ATOM 650 N N . ALA A 1 80 ? 39.950 42.112 -47.978 1.00 49.71 80 ALA A N 1
ATOM 651 C CA . ALA A 1 80 ? 39.131 42.855 -48.941 1.00 48.89 80 ALA A CA 1
ATOM 652 C C . ALA A 1 80 ? 39.880 44.029 -49.585 1.00 48.82 80 ALA A C 1
ATOM 653 O O . ALA A 1 80 ? 39.711 44.297 -50.779 1.00 48.73 80 ALA A O 1
ATOM 655 N N A GLU A 1 81 ? 40.702 44.708 -48.783 0.50 48.60 81 GLU A N 1
ATOM 656 N N B GLU A 1 81 ? 40.705 44.730 -48.820 0.50 48.63 81 GLU A N 1
ATOM 657 C CA A GLU A 1 81 ? 41.494 45.857 -49.233 0.50 48.73 81 GLU A CA 1
ATOM 658 C CA B GLU A 1 81 ? 41.382 45.891 -49.392 0.50 48.77 81 GLU A CA 1
ATOM 659 C C A GLU A 1 81 ? 42.497 45.457 -50.320 0.50 48.16 81 GLU A C 1
ATOM 660 C C B GLU A 1 81 ? 42.580 45.513 -50.299 0.50 48.19 81 GLU A C 1
ATOM 661 O O A GLU A 1 81 ? 42.649 46.147 -51.332 0.50 48.13 81 GLU A O 1
ATOM 662 O O B GLU A 1 81 ? 42.933 46.276 -51.195 0.50 48.23 81 GLU A O 1
ATOM 673 N N . ARG A 1 82 ? 43.166 44.329 -50.106 1.00 47.90 82 ARG A N 1
ATOM 674 C CA . ARG A 1 82 ? 44.179 43.822 -51.052 1.00 46.99 82 ARG A CA 1
ATOM 675 C C . ARG A 1 82 ? 43.509 43.351 -52.351 1.00 46.42 82 ARG A C 1
ATOM 676 O O . ARG A 1 82 ? 44.071 43.508 -53.449 1.00 45.23 82 ARG A O 1
ATOM 684 N N . VAL A 1 83 ? 42.310 42.771 -52.207 1.00 45.60 83 VAL A N 1
ATOM 685 C CA . VAL A 1 83 ? 41.496 42.360 -53.338 1.00 45.48 83 VAL A CA 1
ATOM 686 C C . VAL A 1 83 ? 41.254 43.591 -54.225 1.00 46.10 83 VAL A C 1
ATOM 687 O O . VAL A 1 83 ? 41.424 43.525 -55.451 1.00 45.99 83 VAL A O 1
ATOM 691 N N A LYS A 1 84 ? 40.880 44.714 -53.610 0.50 46.26 84 LYS A N 1
ATOM 692 N N B LYS A 1 84 ? 40.853 44.695 -53.590 0.50 46.30 84 LYS A N 1
ATOM 693 C CA A LYS A 1 84 ? 40.659 45.946 -54.361 0.50 46.54 84 LYS A CA 1
ATOM 694 C CA B LYS A 1 84 ? 40.666 45.974 -54.263 0.50 46.62 84 LYS A CA 1
ATOM 695 C C A LYS A 1 84 ? 41.965 46.478 -54.941 0.50 46.77 84 LYS A C 1
ATOM 696 C C B LYS A 1 84 ? 41.963 46.399 -54.933 0.50 46.79 84 LYS A C 1
ATOM 697 O O A LYS A 1 84 ? 42.006 46.886 -56.105 0.50 46.89 84 LYS A O 1
ATOM 698 O O B LYS A 1 84 ? 42.002 46.632 -56.142 0.50 46.86 84 LYS A O 1
ATOM 709 N N . GLU A 1 85 ? 43.023 46.468 -54.129 1.00 46.88 85 GLU A N 1
ATOM 710 C CA . GLU A 1 85 ? 44.316 47.029 -54.530 1.00 47.44 85 GLU A CA 1
ATOM 711 C C . GLU A 1 85 ? 44.964 46.295 -55.700 1.00 47.87 85 GLU A C 1
ATOM 712 O O . GLU A 1 85 ? 45.567 46.916 -56.575 1.00 47.74 85 GLU A O 1
ATOM 718 N N . TYR A 1 86 ? 44.848 44.970 -55.704 1.00 48.40 86 TYR A N 1
ATOM 719 C CA . TYR A 1 86 ? 45.495 44.171 -56.725 1.00 48.76 86 TYR A CA 1
ATOM 720 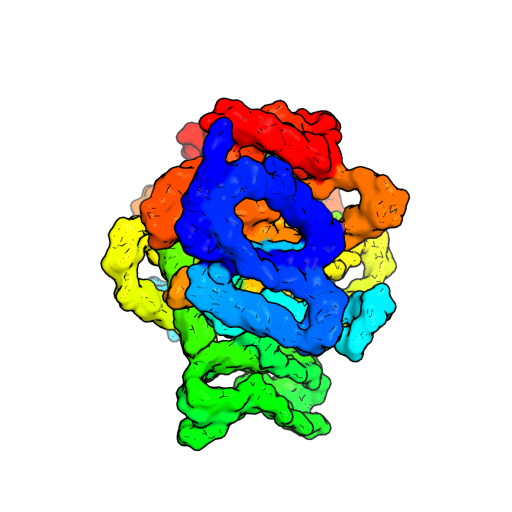C C . TYR A 1 86 ? 44.513 43.602 -57.730 1.00 49.03 86 TYR A C 1
ATOM 721 O O . TYR A 1 86 ? 44.892 42.773 -58.555 1.00 49.33 86 TYR A O 1
ATOM 730 N N . ASN A 1 87 ? 43.260 44.057 -57.657 1.00 49.32 87 ASN A N 1
ATOM 731 C CA . ASN A 1 87 ? 42.154 43.553 -58.492 1.00 49.72 87 ASN A CA 1
ATOM 732 C C . ASN A 1 87 ? 42.102 42.020 -58.553 1.00 49.16 87 ASN A C 1
ATOM 733 O O . ASN A 1 87 ? 42.086 41.423 -59.632 1.00 49.36 87 ASN A O 1
ATOM 738 N N . LEU A 1 88 ? 42.069 41.393 -57.379 1.00 48.33 88 LEU A N 1
ATOM 739 C CA . LEU A 1 88 ? 42.063 39.935 -57.274 1.00 47.73 88 LEU A CA 1
ATOM 740 C C . LEU A 1 88 ? 40.689 39.334 -57.522 1.00 47.51 88 LEU A C 1
ATOM 741 O O . LEU A 1 88 ? 39.685 39.986 -57.283 1.00 47.11 88 LEU A O 1
ATOM 746 N N . LYS A 1 89 ? 40.657 38.083 -57.979 1.00 47.72 89 LYS A N 1
ATOM 747 C CA . LYS A 1 89 ? 39.390 37.347 -58.166 1.00 48.08 89 LYS A CA 1
ATOM 748 C C . LYS A 1 89 ? 38.695 37.092 -56.828 1.00 48.22 89 LYS A C 1
ATOM 749 O O . LYS A 1 89 ? 37.473 37.044 -56.752 1.00 48.17 89 LYS A O 1
ATOM 755 N N . LYS A 1 90 ? 39.494 36.968 -55.771 1.00 48.44 90 LYS A N 1
ATOM 756 C CA . LYS A 1 90 ? 39.079 36.303 -54.554 1.00 48.69 90 LYS A CA 1
ATOM 757 C C . LYS A 1 90 ? 40.120 36.657 -53.482 1.00 48.27 90 LYS A C 1
ATOM 758 O O . LYS A 1 90 ? 41.266 36.930 -53.813 1.00 47.10 90 LYS A O 1
ATOM 764 N N . ALA A 1 91 ? 39.709 36.683 -52.214 1.00 47.95 91 ALA A N 1
ATOM 765 C CA . ALA A 1 91 ? 40.657 36.744 -51.103 1.00 47.45 91 ALA A CA 1
ATOM 766 C C . ALA A 1 91 ? 41.242 35.346 -50.883 1.00 47.24 91 ALA A C 1
ATOM 767 O O . ALA A 1 91 ? 40.768 34.560 -50.044 1.00 47.00 91 ALA A O 1
ATOM 769 N N . TRP A 1 92 ? 42.264 35.033 -51.672 1.00 46.71 92 TRP A N 1
ATOM 770 C CA . TRP A 1 92 ? 42.960 33.758 -51.575 1.00 46.45 92 TRP A CA 1
ATOM 771 C C . TRP A 1 92 ? 43.406 33.554 -50.137 1.00 46.27 92 TRP A C 1
ATOM 772 O O . TRP A 1 92 ? 43.611 34.526 -49.413 1.00 46.17 92 TRP A O 1
ATOM 783 N N . LYS A 1 93 ? 43.539 32.299 -49.716 1.00 46.08 93 LYS A N 1
ATOM 784 C CA . LYS A 1 93 ? 44.016 32.012 -48.358 1.00 46.19 93 LYS A CA 1
ATOM 785 C C . LYS A 1 93 ? 45.521 32.244 -48.214 1.00 45.79 93 LYS A C 1
ATOM 786 O O . LYS A 1 93 ? 46.276 32.179 -49.187 1.00 45.14 93 LYS A O 1
ATOM 792 N N . SER A 1 94 ? 45.948 32.488 -46.977 1.00 45.52 94 SER A N 1
ATOM 793 C CA . SER A 1 94 ? 47.356 32.614 -46.648 1.00 46.14 94 SER A CA 1
ATOM 794 C C . SER A 1 94 ? 48.197 31.489 -47.259 1.00 45.54 94 SER A C 1
ATOM 795 O O . SER A 1 94 ? 47.966 30.326 -46.946 1.00 46.44 94 SER A O 1
ATOM 798 N N . PRO A 1 95 ? 49.172 31.827 -48.128 1.00 45.20 95 PRO A N 1
ATOM 799 C CA . PRO A 1 95 ? 50.071 30.799 -48.617 1.00 44.76 95 PRO A CA 1
ATOM 800 C C . PRO A 1 95 ? 50.727 30.040 -47.469 1.00 44.17 95 PRO A C 1
ATOM 801 O O . PRO A 1 95 ? 50.847 28.804 -47.538 1.00 44.91 95 PRO A O 1
ATOM 805 N N . ASN A 1 96 ? 51.142 30.762 -46.426 1.00 43.64 96 ASN A N 1
ATOM 806 C CA . ASN A 1 96 ? 51.748 30.123 -45.249 1.00 44.00 96 ASN A CA 1
ATOM 807 C C . ASN A 1 96 ? 50.860 29.076 -44.601 1.00 43.96 96 ASN A C 1
ATOM 808 O O . ASN A 1 96 ? 51.344 27.999 -44.285 1.00 44.70 96 ASN A O 1
ATOM 813 N N . ALA A 1 97 ? 49.565 29.386 -44.414 1.00 43.00 97 ALA A N 1
ATOM 814 C CA . ALA A 1 97 ? 48.637 28.436 -43.815 1.00 42.90 97 ALA A CA 1
ATOM 815 C C . ALA A 1 97 ? 48.518 27.229 -44.724 1.00 42.78 97 ALA A C 1
ATOM 816 O O . ALA A 1 97 ? 48.514 26.081 -44.261 1.00 42.42 97 ALA A O 1
ATOM 818 N N . THR A 1 98 ? 48.445 27.494 -46.026 1.00 42.94 98 THR A N 1
ATOM 819 C CA . THR A 1 98 ? 48.294 26.415 -47.006 1.00 42.79 98 THR A CA 1
ATOM 820 C C . THR A 1 98 ? 49.524 25.499 -46.960 1.00 42.90 98 THR A C 1
ATOM 821 O O . THR A 1 98 ? 49.405 24.282 -46.855 1.00 43.14 98 THR A O 1
ATOM 825 N N . ILE A 1 99 ? 50.705 26.097 -46.986 1.00 43.66 99 ILE A N 1
ATOM 826 C CA . ILE A 1 99 ? 51.950 25.323 -46.995 1.00 43.46 99 ILE A CA 1
ATOM 827 C C . ILE A 1 99 ? 52.131 24.568 -45.690 1.00 43.92 99 ILE A C 1
ATOM 828 O O . ILE A 1 99 ? 52.464 23.377 -45.703 1.00 43.59 99 ILE A O 1
ATOM 833 N N . ARG A 1 100 ? 51.878 25.247 -44.568 1.00 44.27 100 ARG A N 1
ATOM 834 C CA . ARG A 1 100 ? 52.042 24.632 -43.233 1.00 45.15 100 ARG A CA 1
ATOM 835 C C . ARG A 1 100 ? 51.128 23.403 -43.113 1.00 44.65 100 ARG A C 1
ATOM 836 O O . ARG A 1 100 ? 51.545 22.352 -42.669 1.00 44.72 100 ARG A O 1
ATOM 844 N N . ALA A 1 101 ? 49.883 23.525 -43.556 1.00 44.80 101 ALA A N 1
ATOM 845 C CA . ALA A 1 101 ? 48.942 22.428 -43.437 1.00 43.91 101 ALA A CA 1
ATOM 846 C C . ALA A 1 101 ? 49.374 21.264 -44.339 1.00 44.52 101 ALA A C 1
ATOM 847 O O . ALA A 1 101 ? 49.375 20.091 -43.904 1.00 45.04 101 ALA A O 1
ATOM 849 N N . TYR A 1 102 ? 49.765 21.577 -45.577 1.00 43.72 102 TYR A N 1
ATOM 850 C CA . TYR A 1 102 ? 50.210 20.556 -46.524 1.00 42.90 102 TYR A CA 1
ATOM 851 C C . TYR A 1 102 ? 51.393 19.770 -45.947 1.00 42.85 102 TYR A C 1
ATOM 852 O O . TYR A 1 102 ? 51.468 18.547 -46.093 1.00 41.16 102 TYR A O 1
ATOM 861 N N . LEU A 1 103 ? 52.319 20.497 -45.307 1.00 42.14 103 LEU A N 1
ATOM 862 C CA . LEU A 1 103 ? 53.536 19.908 -44.753 1.00 42.15 103 LEU A CA 1
ATOM 863 C C . LEU A 1 103 ? 53.356 19.361 -43.330 1.00 42.25 103 LEU A C 1
ATOM 864 O O . LEU A 1 103 ? 54.316 18.790 -42.767 1.00 42.67 103 LEU A O 1
ATOM 869 N N . ASP A 1 104 ? 52.160 19.537 -42.741 1.00 41.65 104 ASP A N 1
ATOM 870 C CA . ASP A 1 104 ? 51.896 19.100 -41.367 1.00 41.49 104 ASP A CA 1
ATOM 871 C C . ASP A 1 104 ? 52.979 19.718 -40.444 1.00 41.19 104 ASP A C 1
ATOM 872 O O . ASP A 1 104 ? 53.416 19.112 -39.474 1.00 41.18 104 ASP A O 1
ATOM 877 N N . GLY A 1 105 ? 53.418 20.929 -40.762 1.00 40.33 105 GLY A N 1
ATOM 878 C CA . GLY A 1 105 ? 54.566 21.521 -40.054 1.00 41.04 105 GLY A CA 1
ATOM 879 C C . GLY A 1 105 ? 54.253 22.447 -38.881 1.00 40.50 105 GLY A C 1
ATOM 880 O O . GLY A 1 105 ? 53.124 22.906 -38.720 1.00 40.64 105 GLY A O 1
ATOM 881 N N . THR A 1 106 ? 55.263 22.712 -38.061 1.00 39.96 106 THR A N 1
ATOM 882 C CA . THR A 1 106 ? 55.168 23.674 -36.977 1.00 39.54 106 THR A CA 1
ATOM 883 C C . THR A 1 106 ? 56.219 24.746 -37.263 1.00 40.43 106 THR A C 1
ATOM 884 O O . THR A 1 106 ? 57.338 24.420 -37.701 1.00 41.29 106 THR A O 1
ATOM 888 N N . VAL A 1 107 ? 55.859 26.010 -37.054 1.00 40.41 107 VAL A N 1
ATOM 889 C CA . VAL A 1 107 ? 56.776 27.142 -37.235 1.00 40.29 107 VAL A CA 1
ATOM 890 C C . VAL A 1 107 ? 57.571 27.483 -35.963 1.00 40.20 107 VAL A C 1
ATOM 891 O O . VAL A 1 107 ? 56.998 27.596 -34.888 1.00 39.57 107 VAL A O 1
ATOM 895 N N . PHE A 1 108 ? 58.893 27.639 -36.104 1.00 40.11 108 PHE A N 1
ATOM 896 C CA . PHE A 1 108 ? 59.764 27.961 -34.961 1.00 40.51 108 PHE A CA 1
ATOM 897 C C . PHE A 1 108 ? 60.415 29.281 -35.155 1.00 40.78 108 PHE A C 1
ATOM 898 O O . PHE A 1 108 ? 61.076 29.508 -36.153 1.00 41.44 108 PHE A O 1
ATOM 906 N N A ARG A 1 109 ? 60.194 30.165 -34.191 0.50 41.27 109 ARG A N 1
ATOM 907 N N B ARG A 1 109 ? 60.234 30.168 -34.184 0.50 41.27 109 ARG A N 1
ATOM 908 C CA A ARG A 1 109 ? 60.703 31.523 -34.240 0.50 41.37 109 ARG A CA 1
ATOM 909 C CA B ARG A 1 109 ? 60.666 31.557 -34.307 0.50 41.37 109 ARG A CA 1
ATOM 910 C C A ARG A 1 109 ? 61.908 31.645 -33.349 0.50 41.60 109 ARG A C 1
ATOM 911 C C B ARG A 1 109 ? 61.828 31.867 -33.355 0.50 41.55 109 ARG A C 1
ATOM 912 O O A ARG A 1 109 ? 61.835 31.314 -32.170 0.50 41.82 109 ARG A O 1
ATOM 913 O O B ARG A 1 109 ? 61.647 31.883 -32.146 0.50 41.63 109 ARG A O 1
ATOM 928 N N . LYS A 1 110 ? 63.012 32.119 -33.915 1.00 41.98 110 LYS A N 1
ATOM 929 C CA . LYS A 1 110 ? 64.244 32.322 -33.147 1.00 42.67 110 LYS A CA 1
ATOM 930 C C . LYS A 1 110 ? 64.977 33.640 -33.500 1.00 43.07 110 LYS A C 1
ATOM 931 O O . LYS A 1 110 ? 65.284 33.880 -34.679 1.00 42.35 110 LYS A O 1
ATOM 937 N N . PRO A 1 111 ? 65.327 34.452 -32.470 1.00 42.97 111 PRO A N 1
ATOM 938 C CA . PRO A 1 111 ? 66.011 35.711 -32.688 1.00 42.87 111 PRO A CA 1
ATOM 939 C C . PRO A 1 111 ? 67.501 35.517 -32.998 1.00 43.35 111 PRO A C 1
ATOM 940 O O . PRO A 1 111 ? 68.143 34.599 -32.465 1.00 43.27 111 PRO A O 1
ATOM 944 N N . ILE A 1 112 ? 68.025 36.398 -33.843 1.00 43.54 112 ILE A N 1
ATOM 945 C CA . ILE A 1 112 ? 69.463 36.545 -34.052 1.00 44.15 112 ILE A CA 1
ATOM 946 C C . ILE A 1 112 ? 69.999 37.535 -33.034 1.00 44.63 112 ILE A C 1
ATOM 947 O O . ILE A 1 112 ? 69.573 38.696 -32.991 1.00 45.60 112 ILE A O 1
ATOM 952 N N . MET A 1 113 ? 70.938 37.090 -32.219 1.00 45.18 113 MET A N 1
ATOM 953 C CA . MET A 1 113 ? 71.523 37.970 -31.216 1.00 45.53 113 MET A CA 1
ATOM 954 C C . MET A 1 113 ? 72.847 38.605 -31.637 1.00 46.00 113 MET A C 1
ATOM 955 O O . MET A 1 113 ? 73.731 37.941 -32.186 1.00 46.22 113 MET A O 1
ATOM 960 N N . VAL A 1 114 ? 72.958 39.911 -31.377 1.00 46.01 114 VAL A N 1
ATOM 961 C CA . VAL A 1 114 ? 74.145 40.680 -31.706 1.00 45.83 114 VAL A CA 1
ATOM 962 C C . VAL A 1 114 ? 74.521 41.509 -30.504 1.00 46.09 114 VAL A C 1
ATOM 963 O O . VAL A 1 114 ? 73.683 42.211 -29.938 1.00 45.73 114 VAL A O 1
ATOM 967 N N . LYS A 1 115 ? 75.798 41.410 -30.126 1.00 46.39 115 LYS A N 1
ATOM 968 C CA . LYS A 1 115 ? 76.351 42.031 -28.943 1.00 46.42 115 LYS A CA 1
ATOM 969 C C . LYS A 1 115 ? 75.882 43.481 -28.747 1.00 46.17 115 LYS A C 1
ATOM 970 O O . LYS A 1 115 ? 75.468 43.871 -27.641 1.00 45.93 115 LYS A O 1
ATOM 976 N N . ASN A 1 116 ? 75.966 44.275 -29.814 1.00 44.60 116 ASN A N 1
ATOM 977 C CA . ASN A 1 116 ? 75.726 45.710 -29.700 1.00 43.93 116 ASN A CA 1
ATOM 978 C C . ASN A 1 116 ? 74.247 46.105 -29.925 1.00 43.42 116 ASN A C 1
ATOM 979 O O . ASN A 1 116 ? 73.913 47.278 -29.970 1.00 42.91 116 ASN A O 1
ATOM 984 N N . VAL A 1 117 ? 73.377 45.105 -30.052 1.00 43.06 117 VAL A N 1
ATOM 985 C CA . VAL A 1 117 ? 71.924 45.315 -30.142 1.00 43.37 117 VAL A CA 1
ATOM 986 C C . VAL A 1 117 ? 71.261 44.407 -29.107 1.00 42.95 117 VAL A C 1
ATOM 987 O O . VAL A 1 117 ? 70.589 43.442 -29.477 1.00 43.42 117 VAL A O 1
ATOM 991 N N . PRO A 1 118 ? 71.476 44.688 -27.803 1.00 43.06 118 PRO A N 1
ATOM 992 C CA . PRO A 1 118 ? 71.085 43.743 -26.757 1.00 43.16 118 PRO A CA 1
ATOM 993 C C . PRO A 1 118 ? 69.565 43.637 -26.607 1.00 43.28 118 PRO A C 1
ATOM 994 O O . PRO A 1 118 ? 68.846 44.566 -27.010 1.00 42.38 118 PRO A O 1
ATOM 998 N N . PRO A 1 119 ? 69.070 42.511 -26.036 1.00 43.20 119 PRO A N 1
ATOM 999 C CA . PRO A 1 119 ? 67.617 42.384 -25.869 1.00 43.40 119 PRO A CA 1
ATOM 1000 C C . PRO A 1 119 ? 67.132 43.355 -24.789 1.00 43.17 119 PRO A C 1
ATOM 1001 O O . PRO A 1 119 ? 67.959 43.949 -24.099 1.00 42.87 119 PRO A O 1
ATOM 1005 N N . LEU A 1 120 ? 65.818 43.517 -24.658 1.00 43.67 120 LEU A N 1
ATOM 1006 C CA . LEU A 1 120 ? 65.217 44.394 -23.633 1.00 44.16 120 LEU A CA 1
ATOM 1007 C C . LEU A 1 120 ? 65.123 43.733 -22.270 1.00 44.54 120 LEU A C 1
ATOM 1008 O O . LEU A 1 120 ? 64.821 44.393 -21.278 1.00 45.05 120 LEU A O 1
ATOM 1013 N N . VAL A 1 121 ? 65.345 42.423 -22.229 1.00 44.91 121 VAL A N 1
ATOM 1014 C CA . VAL A 1 121 ? 65.412 41.683 -20.975 1.00 45.12 121 VAL A CA 1
ATOM 1015 C C . VAL A 1 121 ? 66.881 41.371 -20.707 1.00 45.69 121 VAL A C 1
ATOM 1016 O O . VAL A 1 121 ? 67.511 40.641 -21.476 1.00 46.51 121 VAL A O 1
ATOM 1020 N N . LYS A 1 122 ? 67.413 41.926 -19.624 1.00 46.45 122 LYS A N 1
ATOM 1021 C CA . LYS A 1 122 ? 68.851 41.842 -19.293 1.00 47.49 122 LYS A CA 1
ATOM 1022 C C . LYS A 1 122 ? 69.406 40.410 -19.275 1.00 46.96 122 LYS A C 1
ATOM 1023 O O . LYS A 1 122 ? 70.442 40.130 -19.892 1.00 47.14 122 LYS A O 1
ATOM 1029 N N . ARG A 1 123 ? 68.701 39.536 -18.552 1.00 46.26 123 ARG A N 1
ATOM 1030 C CA . ARG A 1 123 ? 69.020 38.111 -18.378 1.00 45.94 123 ARG A CA 1
ATOM 1031 C C . ARG A 1 123 ? 69.269 37.320 -19.669 1.00 45.00 123 ARG A C 1
ATOM 1032 O O . ARG A 1 123 ? 70.034 36.355 -19.661 1.00 44.82 123 ARG A O 1
ATOM 1040 N N . TRP A 1 124 ? 68.590 37.696 -20.754 1.00 43.92 124 TRP A N 1
ATOM 1041 C CA . TRP A 1 124 ? 68.514 36.861 -21.959 1.00 42.80 124 TRP A CA 1
ATOM 1042 C C . TRP A 1 124 ? 69.824 36.910 -22.724 1.00 42.85 124 TRP A C 1
ATOM 1043 O O . TRP A 1 124 ? 70.142 37.919 -23.378 1.00 43.18 124 TRP A O 1
ATOM 1054 N N . LYS A 1 125 ? 70.593 35.834 -22.616 1.00 42.36 125 LYS A N 1
ATOM 1055 C CA . LYS A 1 125 ? 71.936 35.774 -23.217 1.00 42.80 125 LYS A CA 1
ATOM 1056 C C . LYS A 1 125 ? 71.934 34.832 -24.413 1.00 42.26 125 LYS A C 1
ATOM 1057 O O . LYS A 1 125 ? 72.898 34.791 -25.192 1.00 41.86 125 LYS A O 1
ATOM 1063 N N . LYS A 1 126 ? 70.851 34.061 -24.518 1.00 41.77 126 LYS A N 1
ATOM 1064 C CA . LYS A 1 126 ? 70.695 33.056 -25.556 1.00 41.95 126 LYS A CA 1
ATOM 1065 C C . LYS A 1 126 ? 69.305 33.161 -26.140 1.00 42.11 126 LYS A C 1
ATOM 1066 O O . LYS A 1 126 ? 68.362 33.553 -25.425 1.00 42.91 126 LYS A O 1
ATOM 1072 N N . PRO A 1 127 ? 69.159 32.801 -27.434 1.00 41.96 127 PRO A N 1
ATOM 1073 C CA . PRO A 1 127 ? 67.844 32.893 -28.077 1.00 42.04 127 PRO A CA 1
ATOM 1074 C C . PRO A 1 127 ? 66.806 32.059 -27.357 1.00 41.92 127 PRO A C 1
ATOM 1075 O O . PRO A 1 127 ? 67.123 30.972 -26.855 1.00 42.39 127 PRO A O 1
ATOM 1079 N N . ILE A 1 128 ? 65.580 32.567 -27.317 1.00 41.97 128 ILE A N 1
ATOM 1080 C CA . ILE A 1 128 ? 64.422 31.783 -26.890 1.00 41.77 128 ILE A CA 1
ATOM 1081 C C . ILE A 1 128 ? 63.620 31.496 -28.149 1.00 42.10 128 ILE A C 1
ATOM 1082 O O . ILE A 1 128 ? 63.207 32.422 -28.863 1.00 42.76 128 ILE A O 1
ATOM 1087 N N . ILE A 1 129 ? 63.410 30.223 -28.434 1.00 41.78 129 ILE A N 1
ATOM 1088 C CA . ILE A 1 129 ? 62.664 29.833 -29.609 1.00 41.82 129 ILE A CA 1
ATOM 1089 C C . ILE A 1 129 ? 61.181 29.623 -29.218 1.00 41.65 129 ILE A C 1
ATOM 1090 O O . ILE A 1 129 ? 60.893 28.947 -28.221 1.00 41.73 129 ILE A O 1
ATOM 1095 N N . ILE A 1 130 ? 60.258 30.204 -29.983 1.00 41.19 130 ILE A N 1
ATOM 1096 C CA . ILE A 1 130 ? 58.816 29.944 -29.765 1.00 41.12 130 ILE A CA 1
ATOM 1097 C C . ILE A 1 130 ? 58.300 29.003 -30.842 1.00 41.30 130 ILE A C 1
ATOM 1098 O O . ILE A 1 130 ? 58.463 29.268 -32.037 1.00 41.27 130 ILE A O 1
ATOM 1103 N N . GLY A 1 131 ? 57.684 27.908 -30.414 1.00 41.52 131 GLY A N 1
ATOM 1104 C CA . GLY A 1 131 ? 57.016 26.985 -31.335 1.00 41.93 131 GLY A CA 1
ATOM 1105 C C . GLY A 1 131 ? 55.543 26.923 -30.964 1.00 41.55 131 GLY A C 1
ATOM 1106 O O . GLY A 1 131 ? 55.200 26.521 -29.858 1.00 42.60 131 GLY A O 1
ATOM 1107 N N . ARG A 1 132 ? 54.686 27.302 -31.899 1.00 41.03 132 ARG A N 1
ATOM 1108 C CA . ARG A 1 132 ? 53.273 27.461 -31.672 1.00 40.77 132 ARG A CA 1
ATOM 1109 C C . ARG A 1 132 ? 52.526 26.347 -32.374 1.00 41.81 132 ARG A C 1
ATOM 1110 O O . ARG A 1 132 ? 52.747 26.113 -33.568 1.00 41.62 132 ARG A O 1
ATOM 1118 N N . HIS A 1 133 ? 51.632 25.685 -31.646 1.00 41.98 133 HIS A N 1
ATOM 1119 C CA . HIS A 1 133 ? 50.741 24.707 -32.246 1.00 43.46 133 HIS A CA 1
ATOM 1120 C C . HIS A 1 133 ? 49.635 25.438 -33.004 1.00 43.88 133 HIS A C 1
ATOM 1121 O O . HIS A 1 133 ? 48.617 25.815 -32.425 1.00 44.70 133 HIS A O 1
ATOM 1128 N N . ALA A 1 134 ? 49.822 25.632 -34.295 1.00 44.07 134 ALA A N 1
ATOM 1129 C CA . ALA A 1 134 ? 48.895 26.479 -35.040 1.00 45.40 134 ALA A CA 1
ATOM 1130 C C . ALA A 1 134 ? 47.715 25.710 -35.619 1.00 45.04 134 ALA A C 1
ATOM 1131 O O . ALA A 1 134 ? 47.437 25.796 -36.814 1.00 45.45 134 ALA A O 1
ATOM 1133 N N . TYR A 1 135 ? 47.014 24.970 -34.765 1.00 44.25 135 TYR A N 1
ATOM 1134 C CA . TYR A 1 135 ? 45.750 24.342 -35.159 1.00 43.22 135 TYR A CA 1
ATOM 1135 C C . TYR A 1 135 ? 44.729 24.352 -33.995 1.00 43.16 135 TYR A C 1
ATOM 1136 O O . TYR A 1 135 ? 45.088 24.110 -32.849 1.00 42.38 135 TYR A O 1
ATOM 1145 N N . GLY A 1 136 ? 43.466 24.623 -34.310 1.00 42.71 136 GLY A N 1
ATOM 1146 C CA . GLY A 1 136 ? 42.372 24.398 -33.368 1.00 43.74 136 GLY A CA 1
ATOM 1147 C C . GLY A 1 136 ? 42.231 25.392 -32.237 1.00 44.11 136 GLY A C 1
ATOM 1148 O O . GLY A 1 136 ? 42.651 26.562 -32.335 1.00 44.07 136 GLY A O 1
ATOM 1149 N N . ASP A 1 137 ? 41.610 24.910 -31.163 1.00 44.30 137 ASP A N 1
ATOM 1150 C CA . ASP A 1 137 ? 41.276 25.715 -29.998 1.00 44.28 137 ASP A CA 1
ATOM 1151 C C . ASP A 1 137 ? 40.446 26.928 -30.442 1.00 44.57 137 ASP A C 1
ATOM 1152 O O . ASP A 1 137 ? 39.612 26.805 -31.347 1.00 44.76 137 ASP A O 1
ATOM 1157 N N . ILE A 1 138 ? 40.671 28.087 -29.822 1.00 44.55 138 ILE A N 1
ATOM 1158 C CA . ILE A 1 138 ? 39.899 29.297 -30.143 1.00 44.73 138 ILE A CA 1
ATOM 1159 C C . ILE A 1 138 ? 39.830 29.591 -31.669 1.00 44.37 138 ILE A C 1
ATOM 1160 O O . ILE A 1 138 ? 38.821 30.077 -32.163 1.00 44.33 138 ILE A O 1
ATOM 1165 N N . TYR A 1 139 ? 40.878 29.226 -32.413 1.00 44.38 139 TYR A N 1
ATOM 1166 C CA . TYR A 1 139 ? 40.963 29.545 -33.844 1.00 44.01 139 TYR A CA 1
ATOM 1167 C C . TYR A 1 139 ? 40.003 28.758 -34.741 1.00 43.69 139 TYR A C 1
ATOM 1168 O O . TYR A 1 139 ? 39.816 29.114 -35.903 1.00 43.04 139 TYR A O 1
ATOM 1177 N N . ASN A 1 140 ? 39.408 27.691 -34.200 1.00 43.43 140 ASN A N 1
ATOM 1178 C CA . ASN A 1 140 ? 38.393 26.912 -34.913 1.00 43.44 140 ASN A CA 1
ATOM 1179 C C . ASN A 1 140 ? 37.105 26.776 -34.099 1.00 43.22 140 ASN A C 1
ATOM 1180 O O . ASN A 1 140 ? 36.258 25.915 -34.379 1.00 42.92 140 ASN A O 1
ATOM 1185 N N . ALA A 1 141 ? 36.952 27.638 -33.099 1.00 42.83 141 ALA A N 1
ATOM 1186 C CA . ALA A 1 141 ? 35.826 27.532 -32.159 1.00 43.07 141 ALA A CA 1
ATOM 1187 C C . ALA A 1 141 ? 34.501 27.941 -32.760 1.00 42.80 141 ALA A C 1
ATOM 1188 O O . ALA A 1 141 ? 34.460 28.598 -33.811 1.00 42.90 141 ALA A O 1
ATOM 1190 N N . VAL A 1 142 ? 33.414 27.545 -32.088 1.00 42.90 142 VAL A N 1
ATOM 1191 C CA . VAL A 1 142 ? 32.089 28.080 -32.380 1.00 42.31 142 VAL A CA 1
ATOM 1192 C C . VAL A 1 142 ? 31.518 28.802 -31.142 1.00 43.18 142 VAL A C 1
ATOM 1193 O O . VAL A 1 142 ? 31.732 28.370 -29.988 1.00 43.71 142 VAL A O 1
ATOM 1197 N N . GLU A 1 143 ? 30.792 29.898 -31.385 1.00 42.52 143 GLU A N 1
ATOM 1198 C CA . GLU A 1 143 ? 30.463 30.854 -30.329 1.00 42.54 143 GLU A CA 1
ATOM 1199 C C . GLU A 1 143 ? 29.015 31.316 -30.463 1.00 42.51 143 GLU A C 1
ATOM 1200 O O . GLU A 1 143 ? 28.415 31.191 -31.535 1.00 42.18 143 GLU A O 1
ATOM 1206 N N . ALA A 1 144 ? 28.466 31.855 -29.376 1.00 42.31 144 ALA A N 1
ATOM 1207 C CA . ALA A 1 144 ? 27.100 32.387 -29.379 1.00 42.35 144 ALA A CA 1
ATOM 1208 C C . ALA A 1 144 ? 26.925 33.324 -28.206 1.00 42.89 144 ALA A C 1
ATOM 1209 O O . ALA A 1 144 ? 27.444 33.052 -27.121 1.00 43.46 144 ALA A O 1
ATOM 1211 N N . LYS A 1 145 ? 26.232 34.439 -28.430 1.00 43.77 145 LYS A N 1
ATOM 1212 C CA . LYS A 1 145 ? 25.737 35.283 -27.341 1.00 45.16 145 LYS A CA 1
ATOM 1213 C C . LYS A 1 145 ? 24.549 34.585 -26.690 1.00 45.47 145 LYS A C 1
ATOM 1214 O O . LYS A 1 145 ? 23.702 34.018 -27.386 1.00 45.62 145 LYS A O 1
ATOM 1220 N N . VAL A 1 146 ? 24.491 34.630 -25.361 1.00 46.01 146 VAL A N 1
ATOM 1221 C CA . VAL A 1 146 ? 23.378 34.066 -24.619 1.00 46.38 146 VAL A CA 1
ATOM 1222 C C . VAL A 1 146 ? 22.713 35.220 -23.869 1.00 47.31 146 VAL A C 1
ATOM 1223 O O . VAL A 1 146 ? 23.197 35.670 -22.828 1.00 47.64 146 VAL A O 1
ATOM 1227 N N . GLU A 1 147 ? 21.611 35.718 -24.418 1.00 47.71 147 GLU A N 1
ATOM 1228 C CA . GLU A 1 147 ? 20.879 36.780 -23.750 1.00 48.26 147 GLU A CA 1
ATOM 1229 C C . GLU A 1 147 ? 20.033 36.178 -22.641 1.00 47.87 147 GLU A C 1
ATOM 1230 O O . GLU A 1 147 ? 20.208 36.525 -21.474 1.00 47.59 147 GLU A O 1
ATOM 1236 N N . GLY A 1 148 ? 19.169 35.231 -23.002 1.00 47.59 148 GLY A N 1
ATOM 1237 C CA . GLY A 1 148 ? 18.085 34.839 -22.123 1.00 48.35 148 GLY A CA 1
ATOM 1238 C C . GLY A 1 148 ? 18.467 33.953 -20.959 1.00 48.04 148 GLY A C 1
ATOM 1239 O O . GLY A 1 148 ? 19.539 33.368 -20.974 1.00 47.42 148 GLY A O 1
ATOM 1240 N N . PRO A 1 149 ? 17.606 33.906 -19.912 1.00 47.57 149 PRO A N 1
ATOM 1241 C CA . PRO A 1 149 ? 17.532 32.736 -19.038 1.00 47.49 149 PRO A CA 1
ATOM 1242 C C . PRO A 1 149 ? 17.581 31.468 -19.904 1.00 47.15 149 PRO A C 1
ATOM 1243 O O . PRO A 1 149 ? 16.604 31.155 -20.592 1.00 47.64 149 PRO A O 1
ATOM 1247 N N . ALA A 1 150 ? 18.718 30.773 -19.897 1.00 46.21 150 ALA A N 1
ATOM 1248 C CA . ALA A 1 150 ? 18.945 29.653 -20.818 1.00 45.62 150 ALA A CA 1
ATOM 1249 C C . ALA A 1 150 ? 19.871 28.577 -20.252 1.00 45.15 150 ALA A C 1
ATOM 1250 O O . ALA A 1 150 ? 20.588 28.801 -19.278 1.00 45.06 150 ALA A O 1
ATOM 1252 N N . GLU A 1 151 ? 19.848 27.406 -20.879 1.00 44.53 151 GLU A N 1
ATOM 1253 C CA . GLU A 1 151 ? 20.763 26.330 -20.526 1.00 44.03 151 GLU A CA 1
ATOM 1254 C C . GLU A 1 151 ? 21.600 25.967 -21.744 1.00 43.46 151 GLU A C 1
ATOM 1255 O O . GLU A 1 151 ? 21.087 25.895 -22.864 1.00 43.03 151 GLU A O 1
ATOM 1261 N N . VAL A 1 152 ? 22.895 25.770 -21.527 1.00 43.12 152 VAL A N 1
ATOM 1262 C CA . VAL A 1 152 ? 23.805 25.454 -22.624 1.00 42.92 152 VAL A CA 1
ATOM 1263 C C . VAL A 1 152 ? 24.513 24.115 -22.406 1.00 42.90 152 VAL A C 1
ATOM 1264 O O . VAL A 1 152 ? 25.128 23.891 -21.369 1.00 42.83 152 VAL A O 1
ATOM 1268 N N . GLU A 1 153 ? 24.411 23.235 -23.397 1.00 42.87 153 GLU A N 1
ATOM 1269 C CA . GLU A 1 153 ? 24.981 21.895 -23.307 1.00 43.33 153 GLU A CA 1
ATOM 1270 C C . GLU A 1 153 ? 25.977 21.610 -24.430 1.00 43.33 153 GLU A C 1
ATOM 1271 O O . GLU A 1 153 ? 25.821 22.088 -25.565 1.00 43.41 153 GLU A O 1
ATOM 1277 N N . LEU A 1 154 ? 27.003 20.836 -24.101 1.00 42.55 154 LEU A N 1
ATOM 1278 C CA . LEU A 1 154 ? 27.888 20.304 -25.115 1.00 42.73 154 LEU A CA 1
ATOM 1279 C C . LEU A 1 154 ? 27.496 18.835 -25.315 1.00 43.35 154 LEU A C 1
ATOM 1280 O O . LEU A 1 154 ? 27.517 18.039 -24.363 1.00 43.03 154 LEU A O 1
ATOM 1285 N N . VAL A 1 155 ? 27.104 18.487 -26.538 1.00 44.23 155 VAL A N 1
ATOM 1286 C CA . VAL A 1 155 ? 26.657 17.134 -26.831 1.00 45.63 155 VAL A CA 1
ATOM 1287 C C . VAL A 1 155 ? 27.680 16.367 -27.667 1.00 47.16 155 VAL A C 1
ATOM 1288 O O . VAL A 1 155 ? 28.121 16.841 -28.716 1.00 47.16 155 VAL A O 1
ATOM 1292 N N . VAL A 1 156 ? 28.066 15.190 -27.173 1.00 49.08 156 VAL A N 1
ATOM 1293 C CA . VAL A 1 156 ? 28.967 14.276 -27.889 1.00 50.78 156 VAL A CA 1
ATOM 1294 C C . VAL A 1 156 ? 28.121 13.099 -28.371 1.00 52.24 156 VAL A C 1
ATOM 1295 O O . VAL A 1 156 ? 27.468 12.450 -27.570 1.00 51.81 156 VAL A O 1
ATOM 1299 N N . ARG A 1 157 ? 28.152 12.813 -29.668 1.00 54.56 157 ARG A N 1
ATOM 1300 C CA . ARG A 1 157 ? 27.134 11.944 -30.241 1.00 57.20 157 ARG A CA 1
ATOM 1301 C C . ARG A 1 157 ? 27.606 10.893 -31.273 1.00 58.67 157 ARG A C 1
ATOM 1302 O O . ARG A 1 157 ? 27.601 11.173 -32.479 1.00 59.52 157 ARG A O 1
ATOM 1310 N N . ASN A 1 158 ? 28.041 9.711 -30.806 1.00 60.26 158 ASN A N 1
ATOM 1311 C CA . ASN A 1 158 ? 27.802 8.461 -31.577 1.00 61.61 158 ASN A CA 1
ATOM 1312 C C . ASN A 1 158 ? 28.033 7.064 -30.969 1.00 62.40 158 ASN A C 1
ATOM 1313 O O . ASN A 1 158 ? 27.060 6.326 -30.813 1.00 62.50 158 ASN A O 1
ATOM 1318 N N . LYS A 1 159 ? 29.272 6.677 -30.659 1.00 63.16 159 LYS A N 1
ATOM 1319 C CA . LYS A 1 159 ? 29.492 5.391 -29.964 1.00 63.82 159 LYS A CA 1
ATOM 1320 C C . LYS A 1 159 ? 29.076 5.518 -28.500 1.00 63.91 159 LYS A C 1
ATOM 1321 O O . LYS A 1 159 ? 28.136 4.852 -28.050 1.00 64.04 159 LYS A O 1
ATOM 1327 N N . GLU A 1 160 ? 29.780 6.377 -27.765 1.00 63.94 160 GLU A N 1
ATOM 1328 C CA . GLU A 1 160 ? 29.366 6.763 -26.419 1.00 64.02 160 GLU A CA 1
ATOM 1329 C C . GLU A 1 160 ? 28.800 8.177 -26.470 1.00 63.27 160 GLU A C 1
ATOM 1330 O O . GLU A 1 160 ? 29.547 9.157 -26.580 1.00 63.49 160 GLU A O 1
ATOM 1336 N N . ASN A 1 161 ? 27.470 8.255 -26.427 1.00 62.50 161 ASN A N 1
ATOM 1337 C CA . ASN A 1 161 ? 26.729 9.516 -26.416 1.00 61.50 161 ASN A CA 1
ATOM 1338 C C . ASN A 1 161 ? 26.760 10.165 -25.042 1.00 60.70 161 ASN A C 1
ATOM 1339 O O . ASN A 1 161 ? 26.539 9.492 -24.033 1.00 60.96 161 ASN A O 1
ATOM 1344 N N . LYS A 1 162 ? 27.032 11.467 -24.996 1.00 59.49 162 LYS A N 1
ATOM 1345 C CA . LYS A 1 162 ? 26.954 12.195 -23.732 1.00 58.48 162 LYS A CA 1
ATOM 1346 C C . LYS A 1 162 ? 26.626 13.690 -23.830 1.00 57.45 162 LYS A C 1
ATOM 1347 O O . LYS A 1 162 ? 26.875 14.338 -24.840 1.00 56.83 162 LYS A O 1
ATOM 1353 N N . THR A 1 163 ? 26.026 14.205 -22.760 1.00 56.52 163 THR A N 1
ATOM 1354 C CA . THR A 1 163 ? 25.635 15.603 -22.648 1.00 55.71 163 THR A CA 1
ATOM 1355 C C . THR A 1 163 ? 26.322 16.192 -21.423 1.00 54.70 163 THR A C 1
ATOM 1356 O O . THR A 1 163 ? 26.270 15.607 -20.344 1.00 55.15 163 THR A O 1
ATOM 1360 N N . LEU A 1 164 ? 26.971 17.339 -21.590 1.00 53.13 164 LEU A N 1
ATOM 1361 C CA . LEU A 1 164 ? 27.571 18.041 -20.465 1.00 51.73 164 LEU A CA 1
ATOM 1362 C C . LEU A 1 164 ? 26.938 19.420 -20.313 1.00 50.92 164 LEU A C 1
ATOM 1363 O O . LEU A 1 164 ? 26.797 20.153 -21.296 1.00 50.94 164 LEU A O 1
ATOM 1368 N N . LEU A 1 165 ? 26.557 19.771 -19.084 1.00 49.73 165 LEU A N 1
ATOM 1369 C CA . LEU A 1 165 ? 26.006 21.095 -18.797 1.00 48.41 165 LEU A CA 1
ATOM 1370 C C . LEU A 1 165 ? 27.086 22.174 -18.761 1.00 47.96 165 LEU A C 1
ATOM 1371 O O . LEU A 1 165 ? 27.882 22.232 -17.819 1.00 47.74 165 LEU A O 1
ATOM 1376 N N . VAL A 1 166 ? 27.099 23.030 -19.783 1.00 47.39 166 VAL A N 1
ATOM 1377 C CA . VAL A 1 166 ? 28.055 24.148 -19.857 1.00 46.65 166 VAL A CA 1
ATOM 1378 C C . VAL A 1 166 ? 27.712 25.210 -18.810 1.00 46.33 166 VAL A C 1
ATOM 1379 O O . VAL A 1 166 ? 28.576 25.632 -18.040 1.00 46.08 166 VAL A O 1
ATOM 1383 N N . HIS A 1 167 ? 26.450 25.626 -18.779 1.00 45.93 167 HIS A N 1
ATOM 1384 C CA . HIS A 1 167 ? 25.997 26.649 -17.838 1.00 45.74 167 HIS A CA 1
ATOM 1385 C C . HIS A 1 167 ? 24.488 26.863 -17.890 1.00 45.64 167 HIS A C 1
ATOM 1386 O O . HIS A 1 167 ? 23.867 26.800 -18.956 1.00 45.41 167 HIS A O 1
ATOM 1393 N N . LYS A 1 168 ? 23.912 27.099 -16.716 1.00 45.53 168 LYS A N 1
ATOM 1394 C CA . LYS A 1 168 ? 22.538 27.548 -16.600 1.00 45.68 168 LYS A CA 1
ATOM 1395 C C . LYS A 1 168 ? 22.532 29.072 -16.442 1.00 45.48 168 LYS A C 1
ATOM 1396 O O . LYS A 1 168 ? 22.720 29.600 -15.344 1.00 45.72 168 LYS A O 1
ATOM 1402 N N . PHE A 1 169 ? 22.326 29.773 -17.549 1.00 45.21 169 PHE A N 1
ATOM 1403 C CA . PHE A 1 169 ? 22.271 31.227 -17.523 1.00 45.16 169 PHE A CA 1
ATOM 1404 C C . PHE A 1 169 ? 21.015 31.700 -16.839 1.00 45.33 169 PHE A C 1
ATOM 1405 O O . PHE A 1 169 ? 19.917 31.200 -17.106 1.00 45.37 169 PHE A O 1
ATOM 1413 N N . GLU A 1 170 ? 21.189 32.653 -15.933 1.00 45.67 170 GLU A N 1
ATOM 1414 C CA . GLU A 1 170 ? 20.059 33.374 -15.364 1.00 45.56 170 GLU A CA 1
ATOM 1415 C C . GLU A 1 170 ? 20.075 34.743 -16.040 1.00 45.49 170 GLU A C 1
ATOM 1416 O O . GLU A 1 170 ? 19.050 35.207 -16.524 1.00 45.51 170 GLU A O 1
ATOM 1422 N N . GLY A 1 171 ? 21.257 35.360 -16.106 1.00 45.37 171 GLY A N 1
ATOM 1423 C CA . GLY A 1 171 ? 21.444 36.625 -16.811 1.00 44.93 171 GLY A CA 1
ATOM 1424 C C . GLY A 1 171 ? 22.125 36.365 -18.142 1.00 45.09 171 GLY A C 1
ATOM 1425 O O . GLY A 1 171 ? 22.169 35.219 -18.605 1.00 45.46 171 GLY A O 1
ATOM 1426 N N . ASN A 1 172 ? 22.680 37.414 -18.747 1.00 44.45 172 ASN A N 1
ATOM 1427 C CA . ASN A 1 172 ? 23.234 37.317 -20.091 1.00 43.97 172 ASN A CA 1
ATOM 1428 C C . ASN A 1 172 ? 24.692 36.866 -20.062 1.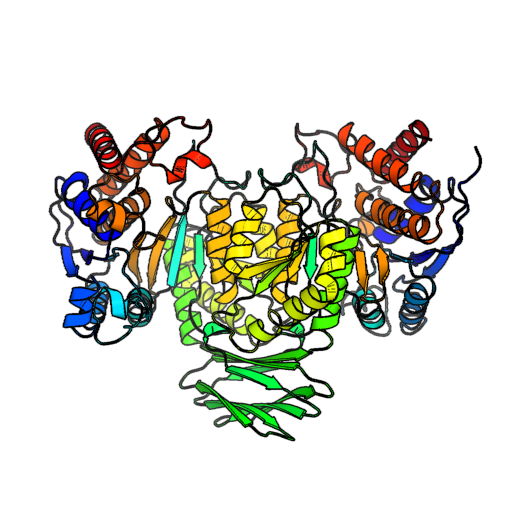00 44.19 172 ASN A C 1
ATOM 1429 O O . ASN A 1 172 ? 25.304 36.800 -18.995 1.00 44.35 172 ASN A O 1
ATOM 1434 N N . GLY A 1 173 ? 25.240 36.555 -21.236 1.00 43.77 173 GLY A N 1
ATOM 1435 C CA . GLY A 1 173 ? 26.612 36.117 -21.348 1.00 43.62 173 GLY A CA 1
ATOM 1436 C C . GLY A 1 173 ? 26.945 35.601 -22.731 1.00 43.62 173 GLY A C 1
ATOM 1437 O O . GLY A 1 173 ? 26.251 35.896 -23.707 1.00 43.73 173 GLY A O 1
ATOM 1438 N N . VAL A 1 174 ? 28.024 34.831 -22.801 1.00 42.96 174 VAL A N 1
ATOM 1439 C CA . VAL A 1 174 ? 28.503 34.240 -24.048 1.00 42.75 174 VAL A CA 1
ATOM 1440 C C . VAL A 1 174 ? 28.988 32.833 -23.809 1.00 42.94 174 VAL A C 1
ATOM 1441 O O . VAL A 1 174 ? 29.385 32.469 -22.698 1.00 43.32 174 VAL A O 1
ATOM 1445 N N . VAL A 1 175 ? 28.987 32.061 -24.882 1.00 42.83 175 VAL A N 1
ATOM 1446 C CA . VAL A 1 175 ? 29.384 30.672 -24.843 1.00 42.97 175 VAL A CA 1
ATOM 1447 C C . VAL A 1 175 ? 30.377 30.422 -25.987 1.00 43.21 175 VAL A C 1
ATOM 1448 O O . VAL A 1 175 ? 30.351 31.112 -27.015 1.00 42.98 175 VAL A O 1
ATOM 1452 N N . MET A 1 176 ? 31.292 29.482 -25.776 1.00 43.60 176 MET A N 1
ATOM 1453 C CA . MET A 1 176 ? 32.260 29.074 -26.804 1.00 44.16 176 MET A CA 1
ATOM 1454 C C . MET A 1 176 ? 32.519 27.582 -26.645 1.00 43.84 176 MET A C 1
ATOM 1455 O O . MET A 1 176 ? 32.601 27.088 -25.515 1.00 43.90 176 MET A O 1
ATOM 1460 N N . ALA A 1 177 ? 32.631 26.877 -27.769 1.00 43.50 177 ALA A N 1
ATOM 1461 C CA . ALA A 1 177 ? 33.124 25.498 -27.784 1.00 43.23 177 ALA A CA 1
ATOM 1462 C C . ALA A 1 177 ? 34.256 25.330 -28.792 1.00 43.37 177 ALA A C 1
ATOM 1463 O O . ALA A 1 177 ? 34.204 25.843 -29.918 1.00 43.64 177 ALA A O 1
ATOM 1465 N N . MET A 1 178 ? 35.281 24.597 -28.386 1.00 43.49 178 MET A N 1
ATOM 1466 C CA . MET A 1 178 ? 36.421 24.365 -29.249 1.00 43.17 178 MET A CA 1
ATOM 1467 C C . MET A 1 178 ? 36.799 22.899 -29.249 1.00 42.52 178 MET A C 1
ATOM 1468 O O . MET A 1 178 ? 36.267 22.120 -28.448 1.00 41.85 178 MET A O 1
ATOM 1473 N N . HIS A 1 179 ? 37.682 22.528 -30.177 1.00 41.64 179 HIS A N 1
ATOM 1474 C CA . HIS A 1 179 ? 38.256 21.190 -30.231 1.00 41.31 179 HIS A CA 1
ATOM 1475 C C . HIS A 1 179 ? 39.738 21.272 -30.549 1.00 41.25 179 HIS A C 1
ATOM 1476 O O . HIS A 1 179 ? 40.244 22.298 -31.024 1.00 40.62 179 HIS A O 1
ATOM 1483 N N . ASN A 1 180 ? 40.424 20.172 -30.281 1.00 40.96 180 ASN A N 1
ATOM 1484 C CA . ASN A 1 180 ? 41.657 19.881 -30.956 1.00 41.06 180 ASN A CA 1
ATOM 1485 C C . ASN A 1 180 ? 41.738 18.385 -31.244 1.00 41.09 180 ASN A C 1
ATOM 1486 O O . ASN A 1 180 ? 40.869 17.617 -30.820 1.00 39.83 180 ASN A O 1
ATOM 1491 N N . LEU A 1 181 ? 42.791 17.987 -31.965 1.00 40.84 181 LEU A N 1
ATOM 1492 C CA . LEU A 1 181 ? 42.905 16.640 -32.505 1.00 40.86 181 LEU A CA 1
ATOM 1493 C C . LEU A 1 181 ? 44.189 15.963 -32.049 1.00 41.13 181 LEU A C 1
ATOM 1494 O O . LEU A 1 181 ? 45.259 16.570 -32.089 1.00 40.95 181 LEU A O 1
ATOM 1499 N N . GLU A 1 182 ? 44.065 14.700 -31.649 1.00 41.44 182 GLU A N 1
ATOM 1500 C CA . GLU A 1 182 ? 45.204 13.838 -31.319 1.00 41.70 182 GLU A CA 1
ATOM 1501 C C . GLU A 1 182 ? 46.329 13.921 -32.364 1.00 41.68 182 GLU A C 1
ATOM 1502 O O . GLU A 1 182 ? 47.469 14.171 -32.019 1.00 41.99 182 GLU A O 1
ATOM 1508 N N A LYS A 1 183 ? 46.001 13.717 -33.634 0.50 41.82 183 LYS A N 1
ATOM 1509 N N B LYS A 1 183 ? 45.975 13.733 -33.634 0.50 41.63 183 LYS A N 1
ATOM 1510 C CA A LYS A 1 183 ? 47.032 13.708 -34.661 0.50 41.87 183 LYS A CA 1
ATOM 1511 C CA B LYS A 1 183 ? 46.935 13.724 -34.742 0.50 41.52 183 LYS A CA 1
ATOM 1512 C C A LYS A 1 183 ? 47.756 15.060 -34.741 0.50 41.98 183 LYS A C 1
ATOM 1513 C C B LYS A 1 183 ? 47.684 15.050 -34.918 0.50 41.81 183 LYS A C 1
ATOM 1514 O O A LYS A 1 183 ? 48.987 15.106 -34.884 0.50 41.97 183 LYS A O 1
ATOM 1515 O O B LYS A 1 183 ? 48.848 15.067 -35.336 0.50 41.76 183 LYS A O 1
ATOM 1526 N N . SER A 1 184 ? 46.992 16.149 -34.628 1.00 41.68 184 SER A N 1
ATOM 1527 C CA . SER A 1 184 ? 47.546 17.494 -34.714 1.00 41.62 184 SER A CA 1
ATOM 1528 C C . SER A 1 184 ? 48.543 17.745 -33.598 1.00 41.55 184 SER A C 1
ATOM 1529 O O . SER A 1 184 ? 49.618 18.295 -33.833 1.00 42.24 184 SER A O 1
ATOM 1532 N N . ILE A 1 185 ? 48.195 17.303 -32.395 1.00 41.18 185 ILE A N 1
ATOM 1533 C CA . ILE A 1 185 ? 49.010 17.517 -31.226 1.00 41.06 185 ILE A CA 1
ATOM 1534 C C . ILE A 1 185 ? 50.279 16.647 -31.300 1.00 41.28 185 ILE A C 1
ATOM 1535 O O . ILE A 1 185 ? 51.361 17.110 -30.949 1.00 41.24 185 ILE A O 1
ATOM 1540 N N . ARG A 1 186 ? 50.132 15.404 -31.758 1.00 40.81 186 ARG A N 1
ATOM 1541 C CA . ARG A 1 186 ? 51.271 14.506 -31.939 1.00 41.63 186 ARG A CA 1
ATOM 1542 C C . ARG A 1 186 ? 52.269 15.065 -32.937 1.00 41.31 186 ARG A C 1
ATOM 1543 O O . ARG A 1 186 ? 53.430 15.128 -32.650 1.00 42.16 186 ARG A O 1
ATOM 1551 N N . SER A 1 187 ? 51.795 15.476 -34.107 1.00 41.37 187 SER A N 1
ATOM 1552 C CA . SER A 1 187 ? 52.656 16.112 -35.110 1.00 40.93 187 SER A CA 1
ATOM 1553 C C . SER A 1 187 ? 53.392 17.302 -34.511 1.00 40.91 187 SER A C 1
ATOM 1554 O O . SER A 1 187 ? 54.584 17.499 -34.768 1.00 41.92 187 SER A O 1
ATOM 1557 N N . PHE A 1 188 ? 52.693 18.095 -33.717 1.00 40.87 188 PHE A N 1
ATOM 1558 C CA . PHE A 1 188 ? 53.293 19.297 -33.094 1.00 41.47 188 PHE A CA 1
ATOM 1559 C C . PHE A 1 188 ? 54.427 18.912 -32.149 1.00 41.47 188 PHE A C 1
ATOM 1560 O O . PHE A 1 188 ? 55.559 19.426 -32.249 1.00 42.60 188 PHE A O 1
ATOM 1568 N N . ALA A 1 189 ? 54.154 17.967 -31.263 1.00 41.78 189 ALA A N 1
ATOM 1569 C CA . ALA A 1 189 ? 55.186 17.476 -30.360 1.00 41.20 189 ALA A CA 1
ATOM 1570 C C . ALA A 1 189 ? 56.346 16.879 -31.125 1.00 41.33 189 ALA A C 1
ATOM 1571 O O . ALA A 1 189 ? 57.493 17.103 -30.764 1.00 41.37 189 ALA A O 1
ATOM 1573 N N . GLN A 1 190 ? 56.048 16.108 -32.172 1.00 41.38 190 GLN A N 1
ATOM 1574 C CA . GLN A 1 190 ? 57.097 15.495 -33.008 1.00 41.74 190 GLN A CA 1
ATOM 1575 C C . GLN A 1 190 ? 57.986 16.529 -33.682 1.00 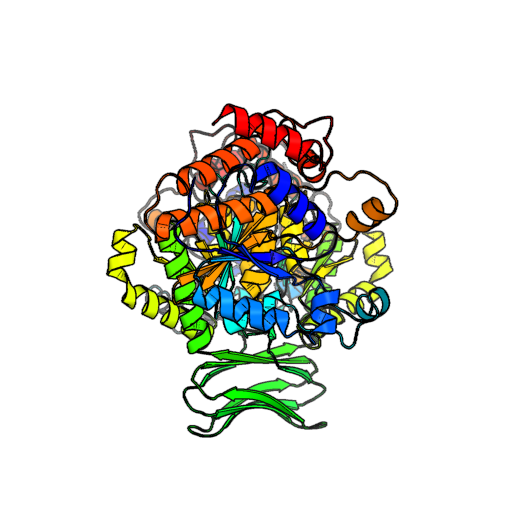41.71 190 GLN A C 1
ATOM 1576 O O . GLN A 1 190 ? 59.195 16.361 -33.722 1.00 42.97 190 GLN A O 1
ATOM 1582 N N . SER A 1 191 ? 57.388 17.596 -34.208 1.00 42.08 191 SER A N 1
ATOM 1583 C CA . SER A 1 191 ? 58.122 18.708 -34.840 1.00 42.22 191 SER A CA 1
ATOM 1584 C C . SER A 1 191 ? 58.979 19.445 -33.811 1.00 42.32 191 SER A C 1
ATOM 1585 O O . SER A 1 191 ? 60.120 19.803 -34.111 1.00 42.11 191 SER A O 1
ATOM 1588 N N . CYS A 1 192 ? 58.448 19.633 -32.592 1.00 41.86 192 CYS A N 1
ATOM 1589 C CA . CYS A 1 192 ? 59.247 20.204 -31.489 1.00 41.84 192 CYS A CA 1
ATOM 1590 C C . CYS A 1 192 ? 60.473 19.360 -31.146 1.00 42.05 192 CYS A C 1
ATOM 1591 O O . CYS A 1 192 ? 61.574 19.895 -30.945 1.00 42.04 192 CYS A O 1
ATOM 1594 N N . ILE A 1 193 ? 60.269 18.049 -31.042 1.00 41.57 193 ILE A N 1
ATOM 1595 C CA . ILE A 1 193 ? 61.345 17.112 -30.793 1.00 41.66 193 ILE A CA 1
ATOM 1596 C C . ILE A 1 193 ? 62.406 17.174 -31.900 1.00 41.54 193 ILE A C 1
ATOM 1597 O O . ILE A 1 193 ? 63.594 17.255 -31.608 1.00 42.11 193 ILE A O 1
ATOM 1602 N N . ASN A 1 194 ? 61.971 17.165 -33.160 1.00 41.48 194 ASN A N 1
ATOM 1603 C CA . ASN A 1 194 ? 62.887 17.322 -34.293 1.00 41.11 194 ASN A CA 1
ATOM 1604 C C . ASN A 1 194 ? 63.697 18.633 -34.198 1.00 41.56 194 ASN A C 1
ATOM 1605 O O . ASN A 1 194 ? 64.949 18.611 -34.291 1.00 40.79 194 ASN A O 1
ATOM 1610 N N . TYR A 1 195 ? 62.993 19.758 -34.021 1.00 40.80 195 TYR A N 1
ATOM 1611 C CA . TYR A 1 195 ? 63.660 21.065 -33.932 1.00 41.33 195 TYR A CA 1
ATOM 1612 C C . TYR A 1 195 ? 64.680 21.109 -32.788 1.00 41.12 195 TYR A C 1
ATOM 1613 O O . TYR A 1 195 ? 65.813 21.549 -32.980 1.00 41.18 195 TYR A O 1
ATOM 1622 N N . ALA A 1 196 ? 64.281 20.639 -31.609 1.00 40.48 196 ALA A N 1
ATOM 1623 C CA . ALA A 1 196 ? 65.167 20.643 -30.428 1.00 40.99 196 ALA A CA 1
ATOM 1624 C C . ALA A 1 196 ? 66.400 19.775 -30.588 1.00 41.24 196 ALA A C 1
ATOM 1625 O O . ALA A 1 196 ? 67.479 20.125 -30.097 1.00 41.41 196 ALA A O 1
ATOM 1627 N N . ILE A 1 197 ? 66.247 18.622 -31.247 1.00 41.33 197 ILE A N 1
ATOM 1628 C CA . ILE A 1 197 ? 67.402 17.760 -31.506 1.00 41.35 197 ILE A CA 1
ATOM 1629 C C . ILE A 1 197 ? 68.325 18.446 -32.502 1.00 42.00 197 ILE A C 1
ATOM 1630 O O . ILE A 1 197 ? 69.556 18.425 -32.333 1.00 42.40 197 ILE A O 1
ATOM 1635 N N . SER A 1 198 ? 67.731 19.050 -33.537 1.00 42.22 198 SER A N 1
ATOM 1636 C CA . SER A 1 198 ? 68.479 19.805 -34.545 1.00 43.12 198 SER A CA 1
ATOM 1637 C C . SER A 1 198 ? 69.271 20.970 -33.922 1.00 43.30 198 SER A C 1
ATOM 1638 O O . SER A 1 198 ? 70.454 21.141 -34.216 1.00 43.40 198 SER A O 1
ATOM 1641 N N . GLU A 1 199 ? 68.612 21.752 -33.065 1.00 43.85 199 GLU A N 1
ATOM 1642 C CA . GLU A 1 199 ? 69.200 22.956 -32.458 1.00 44.47 199 GLU A CA 1
ATOM 1643 C C . GLU A 1 199 ? 70.012 22.666 -31.222 1.00 44.46 199 GLU A C 1
ATOM 1644 O O . GLU A 1 199 ? 70.769 23.529 -30.781 1.00 44.41 199 GLU A O 1
ATOM 1650 N N . LYS A 1 200 ? 69.826 21.469 -30.652 1.00 44.99 200 LYS A N 1
ATOM 1651 C CA . LYS A 1 200 ? 70.392 21.093 -29.353 1.00 45.43 200 LYS A CA 1
ATOM 1652 C C . LYS A 1 200 ? 69.973 22.071 -28.241 1.00 45.05 200 LYS A C 1
ATOM 1653 O O . LYS A 1 200 ? 70.808 22.755 -27.635 1.00 45.60 200 LYS A O 1
ATOM 1659 N N . VAL A 1 201 ? 68.671 22.157 -27.990 1.00 43.96 201 VAL A N 1
ATOM 1660 C CA . VAL A 1 201 ? 68.130 23.035 -26.946 1.00 42.90 201 VAL A CA 1
ATOM 1661 C C . VAL A 1 201 ? 67.085 22.225 -26.215 1.00 43.13 201 VAL A C 1
ATOM 1662 O O . VAL A 1 201 ? 66.510 21.283 -26.790 1.00 42.68 201 VAL A O 1
ATOM 1666 N N . ASP A 1 202 ? 66.860 22.581 -24.951 1.00 42.52 202 ASP A N 1
ATOM 1667 C CA . ASP A 1 202 ? 65.799 22.009 -24.126 1.00 42.21 202 ASP A CA 1
ATOM 1668 C C . ASP A 1 202 ? 64.414 22.382 -24.609 1.00 42.70 202 ASP A C 1
ATOM 1669 O O . ASP A 1 202 ? 64.222 23.425 -25.262 1.00 42.78 202 ASP A O 1
ATOM 1674 N N . ILE A 1 203 ? 63.434 21.538 -24.276 1.00 42.72 203 ILE A N 1
ATOM 1675 C CA . ILE A 1 203 ? 62.041 21.816 -24.585 1.00 42.09 203 ILE A CA 1
ATOM 1676 C C . ILE A 1 203 ? 61.245 22.142 -23.330 1.00 42.73 203 ILE A C 1
ATOM 1677 O O . ILE A 1 203 ? 61.194 21.350 -22.389 1.00 42.71 203 ILE A O 1
ATOM 1682 N N . TRP A 1 204 ? 60.633 23.319 -23.317 1.00 42.39 204 TRP A N 1
ATOM 1683 C CA . TRP A 1 204 ? 59.662 23.655 -22.288 1.00 43.12 204 TRP A CA 1
ATOM 1684 C C . TRP A 1 204 ? 58.278 23.556 -22.921 1.00 43.33 204 TRP A C 1
ATOM 1685 O O . TRP A 1 204 ? 58.015 24.155 -23.983 1.00 42.86 204 TRP A O 1
ATOM 1696 N N . PHE A 1 205 ? 57.407 22.766 -22.307 1.00 43.25 205 PHE A N 1
ATOM 1697 C CA . PHE A 1 205 ? 56.002 22.769 -22.720 1.00 43.05 205 PHE A CA 1
ATOM 1698 C C . PHE A 1 205 ? 55.234 22.969 -21.456 1.00 43.23 205 PHE A C 1
ATOM 1699 O O . PHE A 1 205 ? 55.677 22.534 -20.389 1.00 43.25 205 PHE A O 1
ATOM 1707 N N . ALA A 1 206 ? 54.090 23.622 -21.579 1.00 42.86 206 ALA A N 1
ATOM 1708 C CA . ALA A 1 206 ? 53.316 24.014 -20.440 1.00 43.40 206 ALA A CA 1
ATOM 1709 C C . ALA A 1 206 ? 51.838 24.180 -20.776 1.00 43.55 206 ALA A C 1
ATOM 1710 O O . ALA A 1 206 ? 51.479 24.567 -21.888 1.00 44.10 206 ALA A O 1
ATOM 1712 N N . THR A 1 207 ? 50.982 23.885 -19.799 1.00 44.19 207 THR A N 1
ATOM 1713 C CA . THR A 1 207 ? 49.540 24.067 -19.920 1.00 43.87 207 THR A CA 1
ATOM 1714 C C . THR A 1 207 ? 49.035 24.398 -18.520 1.00 44.86 207 THR A C 1
ATOM 1715 O O . THR A 1 207 ? 49.832 24.479 -17.565 1.00 44.81 207 THR A O 1
ATOM 1719 N N . LYS A 1 208 ? 47.717 24.546 -18.388 1.00 44.83 208 LYS A N 1
ATOM 1720 C CA . LYS A 1 208 ? 47.120 24.746 -17.083 1.00 45.69 208 LYS A CA 1
ATOM 1721 C C . LYS A 1 208 ? 46.290 23.512 -16.709 1.00 45.88 208 LYS A C 1
ATOM 1722 O O . LYS A 1 208 ? 45.110 23.632 -16.380 1.00 45.87 208 LYS A O 1
ATOM 1728 N N . ASP A 1 209 ? 46.934 22.337 -16.759 1.00 45.65 209 ASP A N 1
ATOM 1729 C CA . ASP A 1 209 ? 46.286 21.052 -16.550 1.00 45.69 209 ASP A CA 1
ATOM 1730 C C . ASP A 1 209 ? 45.726 20.884 -15.139 1.00 45.83 209 ASP A C 1
ATOM 1731 O O . ASP A 1 209 ? 44.921 19.977 -14.899 1.00 45.77 209 ASP A O 1
ATOM 1736 N N . THR A 1 210 ? 46.150 21.736 -14.208 1.00 45.45 210 THR A N 1
ATOM 1737 C CA . THR A 1 210 ? 45.601 21.695 -12.846 1.00 45.38 210 THR A CA 1
ATOM 1738 C C . THR A 1 210 ? 44.163 22.195 -12.852 1.00 44.94 210 THR A C 1
ATOM 1739 O O . THR A 1 210 ? 43.377 21.834 -11.983 1.00 45.11 210 THR A O 1
ATOM 1743 N N . ILE A 1 211 ? 43.833 23.037 -13.830 1.00 44.40 211 ILE A N 1
ATOM 1744 C CA . ILE A 1 211 ? 42.458 23.546 -14.017 1.00 43.98 211 ILE A CA 1
ATOM 1745 C C . ILE A 1 211 ? 41.734 22.748 -15.106 1.00 43.62 211 ILE A C 1
ATOM 1746 O O . ILE A 1 211 ? 40.673 22.184 -14.876 1.00 43.47 211 ILE A O 1
ATOM 1751 N N . SER A 1 212 ? 42.338 22.721 -16.288 1.00 42.91 212 SER A N 1
ATOM 1752 C CA . SER A 1 212 ? 41.820 22.026 -17.445 1.00 42.59 212 SER A CA 1
ATOM 1753 C C . SER A 1 212 ? 42.351 20.583 -17.411 1.00 42.91 212 SER A C 1
ATOM 1754 O O . SER A 1 212 ? 43.392 20.259 -18.037 1.00 42.12 212 SER A O 1
ATOM 1757 N N . LYS A 1 213 ? 41.634 19.741 -16.662 1.00 42.75 213 LYS A N 1
ATOM 1758 C CA . LYS A 1 213 ? 42.065 18.387 -16.330 1.00 43.63 213 LYS A CA 1
ATOM 1759 C C . LYS A 1 213 ? 41.773 17.325 -17.399 1.00 43.56 213 LYS A C 1
ATOM 1760 O O . LYS A 1 213 ? 42.207 16.166 -17.248 1.00 43.43 213 LYS A O 1
ATOM 1766 N N . VAL A 1 214 ? 41.030 17.705 -18.446 1.00 43.05 214 VAL A N 1
ATOM 1767 C CA . VAL A 1 214 ? 40.817 16.834 -19.602 1.00 42.85 214 VAL A CA 1
ATOM 1768 C C . VAL A 1 214 ? 41.482 17.411 -20.866 1.00 43.17 214 VAL A C 1
ATOM 1769 O O . VAL A 1 214 ? 42.259 16.730 -21.528 1.00 43.40 214 VAL A O 1
ATOM 1773 N N . TYR A 1 215 ? 41.200 18.677 -21.165 1.00 43.05 215 TYR A N 1
ATOM 1774 C CA . TYR A 1 215 ? 41.622 19.312 -22.414 1.00 42.67 215 TYR A CA 1
ATOM 1775 C C . TYR A 1 215 ? 43.117 19.608 -22.399 1.00 42.71 215 TYR A C 1
ATOM 1776 O O . TYR A 1 215 ? 43.857 19.054 -23.205 1.00 43.22 215 TYR A O 1
ATOM 1785 N N . HIS A 1 216 ? 43.566 20.467 -21.486 1.00 42.78 216 HIS A N 1
ATOM 1786 C CA . HIS A 1 216 ? 45.001 20.712 -21.310 1.00 43.12 216 HIS A CA 1
ATOM 1787 C C . HIS A 1 216 ? 45.790 19.447 -20.962 1.00 43.07 216 HIS A C 1
ATOM 1788 O O . HIS A 1 216 ? 46.881 19.233 -21.480 1.00 43.55 216 HIS A O 1
ATOM 1795 N N . ALA A 1 217 ? 45.219 18.609 -20.107 1.00 42.77 217 ALA A N 1
ATOM 1796 C CA . ALA A 1 217 ? 45.803 17.320 -19.765 1.00 42.87 217 ALA A CA 1
ATOM 1797 C C . ALA A 1 217 ? 46.136 16.490 -21.016 1.00 42.94 217 ALA A C 1
ATOM 1798 O O . ALA A 1 217 ? 47.191 15.857 -21.068 1.00 43.48 217 ALA A O 1
ATOM 1800 N N . TYR A 1 218 ? 45.232 16.495 -21.998 1.00 42.57 218 TYR A N 1
ATOM 1801 C CA . TYR A 1 218 ? 45.406 15.774 -23.251 1.00 43.00 218 TYR A CA 1
ATOM 1802 C C . TYR A 1 218 ? 46.730 16.163 -23.937 1.00 43.25 218 TYR A C 1
ATOM 1803 O O . TYR A 1 218 ? 47.489 15.290 -24.364 1.00 44.11 218 TYR A O 1
ATOM 1812 N N . PHE A 1 219 ? 47.012 17.461 -24.024 1.00 43.04 219 PHE A N 1
ATOM 1813 C CA . PHE A 1 219 ? 48.240 17.957 -24.640 1.00 42.85 219 PHE A CA 1
ATOM 1814 C C . PHE A 1 219 ? 49.446 17.543 -23.817 1.00 43.12 219 PHE A C 1
ATOM 1815 O O . PHE A 1 219 ? 50.455 17.080 -24.370 1.00 43.39 219 PHE A O 1
ATOM 1823 N N A LYS A 1 220 ? 49.359 17.737 -22.501 0.50 43.15 220 LYS A N 1
ATOM 1824 N N B LYS A 1 220 ? 49.345 17.746 -22.502 0.50 43.39 220 LYS A N 1
ATOM 1825 C CA A LYS A 1 220 ? 50.399 17.282 -21.585 0.50 43.20 220 LYS A CA 1
ATOM 1826 C CA B LYS A 1 220 ? 50.342 17.288 -21.536 0.50 43.68 220 LYS A CA 1
ATOM 1827 C C A LYS A 1 220 ? 50.729 15.806 -21.824 0.50 43.59 220 LYS A C 1
ATOM 1828 C C B LYS A 1 220 ? 50.714 15.819 -21.766 0.50 43.87 220 LYS A C 1
ATOM 1829 O O A LYS A 1 220 ? 51.904 15.456 -21.981 0.50 44.01 220 LYS A O 1
ATOM 1830 O O B LYS A 1 220 ? 51.902 15.488 -21.861 0.50 44.24 220 LYS A O 1
ATOM 1841 N N . ASP A 1 221 ? 49.693 14.963 -21.862 1.00 43.36 221 ASP A N 1
ATOM 1842 C CA . ASP A 1 221 ? 49.857 13.519 -21.958 1.00 43.98 221 ASP A CA 1
ATOM 1843 C C . ASP A 1 221 ? 50.453 13.128 -23.298 1.00 43.93 221 ASP A C 1
ATOM 1844 O O . ASP A 1 221 ? 51.395 12.340 -23.364 1.00 43.63 221 ASP A O 1
ATOM 1849 N N . ILE A 1 222 ? 49.924 13.720 -24.368 1.00 44.22 222 ILE A N 1
ATOM 1850 C CA . ILE A 1 222 ? 50.455 13.447 -25.704 1.00 43.64 222 ILE A CA 1
ATOM 1851 C C . ILE A 1 222 ? 51.905 13.886 -25.841 1.00 43.70 222 ILE A C 1
ATOM 1852 O O . ILE A 1 222 ? 52.725 13.138 -26.372 1.00 43.98 222 ILE A O 1
ATOM 1857 N N . PHE A 1 223 ? 52.230 15.072 -25.335 1.00 43.48 223 PHE A N 1
ATOM 1858 C CA . PHE A 1 223 ? 53.596 15.562 -25.428 1.00 43.29 223 PHE A CA 1
ATOM 1859 C C . PHE A 1 223 ? 54.539 14.605 -24.711 1.00 43.11 223 PHE A C 1
ATOM 1860 O O . PHE A 1 223 ? 55.563 14.235 -25.246 1.00 43.04 223 PHE A O 1
ATOM 1868 N N . GLN A 1 224 ? 54.180 14.211 -23.497 1.00 43.35 224 GLN A N 1
ATOM 1869 C CA . GLN A 1 224 ? 54.995 13.285 -22.698 1.00 43.17 224 GLN A CA 1
ATOM 1870 C C . GLN A 1 224 ? 55.148 11.931 -23.392 1.00 42.96 224 GLN A C 1
ATOM 1871 O O . GLN A 1 224 ? 56.247 11.372 -23.403 1.00 42.53 224 GLN A O 1
ATOM 1877 N N . GLU A 1 225 ? 54.061 11.415 -23.973 1.00 42.65 225 GLU A N 1
ATOM 1878 C CA . GLU A 1 225 ? 54.124 10.183 -24.783 1.00 42.99 225 GLU A CA 1
ATOM 1879 C C . GLU A 1 225 ? 55.177 10.283 -25.874 1.00 42.75 225 GLU A C 1
ATOM 1880 O O . GLU A 1 225 ? 55.943 9.340 -26.105 1.00 42.98 225 GLU A O 1
ATOM 1886 N N . GLU A 1 226 ? 55.210 11.426 -26.547 1.00 42.53 226 GLU A N 1
ATOM 1887 C CA . GLU A 1 226 ? 56.085 11.598 -27.699 1.00 42.24 226 GLU A CA 1
ATOM 1888 C C . GLU A 1 226 ? 57.528 11.697 -27.248 1.00 42.52 226 GLU A C 1
ATOM 1889 O O . GLU A 1 226 ? 58.404 11.111 -27.850 1.00 42.06 226 GLU A O 1
ATOM 1895 N N . VAL A 1 227 ? 57.755 12.422 -26.155 1.00 42.91 227 VAL A N 1
ATOM 1896 C CA . VAL A 1 227 ? 59.072 12.504 -25.530 1.00 43.28 227 VAL A CA 1
ATOM 1897 C C . VAL A 1 227 ? 59.530 11.098 -25.085 1.00 43.09 227 VAL A C 1
ATOM 1898 O O . VAL A 1 227 ? 60.662 10.684 -25.373 1.00 43.09 227 VAL A O 1
ATOM 1902 N N . ASP A 1 228 ? 58.651 10.368 -24.405 1.00 42.99 228 ASP A N 1
ATOM 1903 C CA . ASP A 1 228 ? 58.971 9.010 -23.975 1.00 43.56 228 ASP A CA 1
ATOM 1904 C C . ASP A 1 228 ? 59.400 8.150 -25.164 1.00 43.98 228 ASP A C 1
ATOM 1905 O O . ASP A 1 228 ? 60.408 7.474 -25.067 1.00 44.55 228 ASP A O 1
ATOM 1910 N N . LYS A 1 229 ? 58.660 8.199 -26.276 1.00 44.23 229 LYS A N 1
ATOM 1911 C CA . LYS A 1 229 ? 59.016 7.432 -27.489 1.00 44.98 229 LYS A CA 1
ATOM 1912 C C . LYS A 1 229 ? 60.371 7.816 -28.077 1.00 44.76 229 LYS A C 1
ATOM 1913 O O . LYS A 1 229 ? 60.922 7.068 -28.862 1.00 45.43 229 LYS A O 1
ATOM 1919 N N . ARG A 1 230 ? 60.900 8.975 -27.683 1.00 44.28 230 ARG A N 1
ATOM 1920 C CA . ARG A 1 230 ? 62.187 9.449 -28.175 1.00 44.04 230 ARG A CA 1
ATOM 1921 C C . ARG A 1 230 ? 63.190 9.698 -27.048 1.00 44.40 230 ARG A C 1
ATOM 1922 O O . ARG A 1 230 ? 64.075 10.570 -27.153 1.00 44.01 230 ARG A O 1
ATOM 1930 N N . LYS A 1 231 ? 63.057 8.942 -25.965 1.00 44.63 231 LYS A N 1
ATOM 1931 C CA . LYS A 1 231 ? 63.927 9.135 -24.819 1.00 45.78 231 LYS A CA 1
ATOM 1932 C C . LYS A 1 231 ? 65.413 9.132 -25.186 1.00 46.17 231 LYS A C 1
ATOM 1933 O O . LYS A 1 231 ? 66.108 10.108 -24.920 1.00 46.73 231 LYS A O 1
ATOM 1939 N N . GLU A 1 232 ? 65.902 8.060 -25.812 1.00 46.30 232 GLU A N 1
ATOM 1940 C CA . GLU A 1 232 ? 67.332 7.966 -26.126 1.00 46.62 232 GLU A CA 1
ATOM 1941 C C . GLU A 1 232 ? 67.796 9.014 -27.139 1.00 45.61 232 GLU A C 1
ATOM 1942 O O . GLU A 1 232 ? 68.918 9.504 -27.035 1.00 45.11 232 GLU A O 1
ATOM 1948 N N . GLU A 1 233 ? 66.956 9.307 -28.133 1.00 44.27 233 GLU A N 1
ATOM 1949 C CA . GLU A 1 233 ? 67.304 10.269 -29.184 1.00 43.90 233 GLU A CA 1
ATOM 1950 C C . GLU A 1 233 ? 67.506 11.658 -28.574 1.00 43.88 233 GLU A C 1
ATOM 1951 O O . GLU A 1 233 ? 68.477 12.352 -28.891 1.00 44.25 233 GLU A O 1
ATOM 1957 N N . LEU A 1 234 ? 66.566 12.046 -27.718 1.00 43.07 234 LEU A N 1
ATOM 1958 C CA . LEU A 1 234 ? 66.622 13.300 -26.966 1.00 43.29 234 LEU A CA 1
ATOM 1959 C C . LEU A 1 234 ? 67.886 13.363 -26.092 1.00 43.35 234 LEU A C 1
ATOM 1960 O O . LEU A 1 234 ? 68.620 14.347 -26.147 1.00 43.41 234 LEU A O 1
ATOM 1965 N N . GLU A 1 235 ? 68.135 12.308 -25.322 1.00 43.98 235 GLU A N 1
ATOM 1966 C CA . GLU A 1 235 ? 69.305 12.242 -24.413 1.00 45.31 235 GLU A CA 1
ATOM 1967 C C . GLU A 1 235 ? 70.629 12.286 -25.159 1.00 45.58 235 GLU A C 1
ATOM 1968 O O . GLU A 1 235 ? 71.580 12.898 -24.682 1.00 45.82 235 GLU A O 1
ATOM 1974 N N . LYS A 1 236 ? 70.677 11.670 -26.339 1.00 46.09 236 LYS A N 1
ATOM 1975 C CA . LYS A 1 236 ? 71.877 11.702 -27.178 1.00 46.64 236 LYS A CA 1
ATOM 1976 C C . LYS A 1 236 ? 72.161 13.130 -27.654 1.00 45.74 236 LYS A C 1
ATOM 1977 O O . LYS A 1 236 ? 73.314 13.550 -27.737 1.00 45.27 236 LYS A O 1
ATOM 1983 N N . ALA A 1 237 ? 71.098 13.885 -27.909 1.00 45.05 237 ALA A N 1
ATOM 1984 C CA . ALA A 1 237 ? 71.224 15.265 -28.388 1.00 44.68 237 ALA A CA 1
ATOM 1985 C C . ALA A 1 237 ? 71.427 16.209 -27.221 1.00 44.65 237 ALA A C 1
ATOM 1986 O O . ALA A 1 237 ? 71.639 17.408 -27.421 1.00 44.42 237 ALA A O 1
ATOM 1988 N N . GLY A 1 238 ? 71.314 15.674 -26.006 1.00 43.97 238 GLY A N 1
ATOM 1989 C CA . GLY A 1 238 ? 71.448 16.495 -24.801 1.00 44.23 238 GLY A CA 1
ATOM 1990 C C . GLY A 1 238 ? 70.231 17.358 -24.554 1.00 43.90 238 GLY A C 1
ATOM 1991 O O . GLY A 1 238 ? 70.314 18.381 -23.870 1.00 43.97 238 GLY A O 1
ATOM 1992 N N . VAL A 1 239 ? 69.101 16.951 -25.122 1.00 43.21 239 VAL A N 1
ATOM 1993 C CA . VAL A 1 239 ? 67.845 17.685 -24.957 1.00 43.35 239 VAL A CA 1
ATOM 1994 C C . VAL A 1 239 ? 67.050 17.199 -23.727 1.00 43.86 239 VAL A C 1
ATOM 1995 O O . VAL A 1 239 ? 66.744 16.012 -23.618 1.00 43.95 239 VAL A O 1
ATOM 1999 N N A ASN A 1 240 ? 66.749 18.117 -22.806 0.70 43.69 240 ASN A N 1
ATOM 2000 N N B ASN A 1 240 ? 66.722 18.114 -22.825 0.30 43.91 240 ASN A N 1
ATOM 2001 C CA A ASN A 1 240 ? 65.910 17.830 -21.618 0.70 44.49 240 ASN A CA 1
ATOM 2002 C CA B ASN A 1 240 ? 65.915 17.759 -21.662 0.30 44.39 240 ASN A CA 1
ATOM 2003 C C A ASN A 1 240 ? 64.510 18.350 -21.910 0.70 44.77 240 ASN A C 1
ATOM 2004 C C B ASN A 1 240 ? 64.529 18.390 -21.753 0.30 44.64 240 ASN A C 1
ATOM 2005 O O A ASN A 1 240 ? 64.342 19.429 -22.489 0.70 44.48 240 ASN A O 1
ATOM 2006 O O B ASN A 1 240 ? 64.396 19.585 -22.042 0.30 44.63 240 ASN A O 1
ATOM 2015 N N . TYR A 1 241 ? 63.502 17.571 -21.528 1.00 44.98 241 TYR A N 1
ATOM 2016 C CA . TYR A 1 241 ? 62.123 18.007 -21.621 1.00 44.37 241 TYR A CA 1
ATOM 2017 C C . TYR A 1 241 ? 61.638 18.440 -20.257 1.00 45.21 241 TYR A C 1
ATOM 2018 O O . TYR A 1 241 ? 61.761 17.697 -19.260 1.00 45.28 241 TYR A O 1
ATOM 2027 N N . ARG A 1 242 ? 61.055 19.634 -20.214 1.00 45.44 242 ARG A N 1
ATOM 2028 C CA . ARG A 1 242 ? 60.603 20.224 -18.961 1.00 46.40 242 ARG A CA 1
ATOM 2029 C C . ARG A 1 242 ? 59.139 20.594 -19.097 1.00 45.99 242 ARG A C 1
ATOM 2030 O O . ARG A 1 242 ? 58.809 21.547 -19.801 1.00 46.04 242 ARG A O 1
ATOM 2038 N N . TYR A 1 243 ? 58.261 19.809 -18.469 1.00 45.47 243 TYR A N 1
ATOM 2039 C CA . TYR A 1 243 ? 56.847 20.149 -18.458 1.00 45.17 243 TYR A CA 1
ATOM 2040 C C . TYR A 1 243 ? 56.569 21.117 -17.299 1.00 44.98 243 TYR A C 1
ATOM 2041 O O . TYR A 1 243 ? 57.036 20.897 -16.177 1.00 44.09 243 TYR A O 1
ATOM 2050 N N . MET A 1 244 ? 55.825 22.188 -17.571 1.00 44.80 244 MET A N 1
ATOM 2051 C CA . MET A 1 244 ? 55.517 23.190 -16.539 1.00 45.82 244 MET A CA 1
ATOM 2052 C C . MET A 1 244 ? 54.030 23.571 -16.549 1.00 45.46 244 MET A C 1
ATOM 2053 O O . MET A 1 244 ? 53.307 23.228 -17.472 1.00 45.42 244 MET A O 1
ATOM 2058 N N . LEU A 1 245 ? 53.579 24.255 -15.508 1.00 45.38 245 LEU A N 1
ATOM 2059 C CA . LEU A 1 245 ? 52.285 24.945 -15.541 1.00 45.49 245 LEU A CA 1
ATOM 2060 C C . LEU A 1 245 ? 52.527 26.252 -16.290 1.00 44.84 245 LEU A C 1
ATOM 2061 O O . LEU A 1 245 ? 53.598 26.840 -16.151 1.00 44.93 245 LEU A O 1
ATOM 2066 N N . ILE A 1 246 ? 51.558 26.671 -17.105 1.00 43.91 246 ILE A N 1
ATOM 2067 C CA . ILE A 1 246 ? 51.765 27.742 -18.090 1.00 43.38 246 ILE A CA 1
ATOM 2068 C C . ILE A 1 246 ? 52.173 29.092 -17.466 1.00 44.25 246 ILE A C 1
ATOM 2069 O O . ILE A 1 246 ? 53.015 29.818 -18.014 1.00 43.88 246 ILE A O 1
ATOM 2074 N N . ASP A 1 247 ? 51.597 29.411 -16.305 1.00 44.21 247 ASP A N 1
ATOM 2075 C CA . ASP A 1 247 ? 51.900 30.681 -15.657 1.00 44.63 247 ASP A CA 1
ATOM 2076 C C . ASP A 1 247 ? 53.284 30.670 -14.983 1.00 44.70 247 ASP A C 1
ATOM 2077 O O . ASP A 1 247 ? 54.014 31.660 -15.050 1.00 44.42 247 ASP A O 1
ATOM 2082 N N . ASP A 1 248 ? 53.644 29.536 -14.378 1.00 44.64 248 ASP A N 1
ATOM 2083 C CA . ASP A 1 248 ? 55.016 29.265 -13.951 1.00 44.83 248 ASP A CA 1
ATOM 2084 C C . ASP A 1 248 ? 56.047 29.388 -15.097 1.00 44.71 248 ASP A C 1
ATOM 2085 O O . ASP A 1 248 ? 57.105 29.992 -14.914 1.00 45.13 248 ASP A O 1
ATOM 2090 N N . ALA A 1 249 ? 55.748 28.789 -16.253 1.00 43.78 249 ALA A N 1
ATOM 2091 C CA . ALA A 1 249 ? 56.628 28.858 -17.417 1.00 43.63 249 ALA A CA 1
ATOM 2092 C C . ALA A 1 249 ? 56.898 30.299 -17.856 1.00 43.76 249 ALA A C 1
ATOM 2093 O O . ALA A 1 249 ? 58.053 30.685 -18.078 1.00 43.58 249 ALA A O 1
ATOM 2095 N N . ALA A 1 250 ? 55.834 31.093 -17.968 1.00 43.59 250 ALA A N 1
ATOM 2096 C CA . ALA A 1 250 ? 55.952 32.472 -18.423 1.00 43.70 250 ALA A CA 1
ATOM 2097 C C . ALA A 1 250 ? 56.835 33.283 -17.474 1.00 44.03 250 ALA A C 1
ATOM 2098 O O . ALA A 1 250 ? 57.692 34.054 -17.912 1.00 44.65 250 ALA A O 1
ATOM 2100 N N . ALA A 1 251 ? 56.632 33.096 -16.177 1.00 44.08 251 ALA A N 1
ATOM 2101 C CA . ALA A 1 251 ? 57.465 33.720 -15.137 1.00 44.09 251 ALA A CA 1
ATOM 2102 C C . ALA A 1 251 ? 58.935 33.285 -15.221 1.00 44.47 251 ALA A C 1
ATOM 2103 O O . ALA A 1 251 ? 59.848 34.119 -15.153 1.00 44.05 251 ALA A O 1
ATOM 2105 N N . GLN A 1 252 ? 59.161 31.979 -15.337 1.00 44.78 252 GLN A N 1
ATOM 2106 C CA . GLN A 1 252 ? 60.520 31.462 -15.502 1.00 46.33 252 GLN A CA 1
ATOM 2107 C C . GLN A 1 252 ? 61.211 31.920 -16.788 1.00 46.03 252 GLN A C 1
ATOM 2108 O O . GLN A 1 252 ? 62.421 32.202 -16.771 1.00 45.80 252 GLN A O 1
ATOM 2114 N N . ILE A 1 253 ? 60.460 32.002 -17.891 1.00 46.16 253 ILE A N 1
ATOM 2115 C CA . ILE A 1 253 ? 61.047 32.468 -19.159 1.00 46.64 253 ILE A CA 1
ATOM 2116 C C . ILE A 1 253 ? 61.671 33.838 -18.965 1.00 46.02 253 ILE A C 1
ATOM 2117 O O . ILE A 1 253 ? 62.860 34.036 -19.223 1.00 45.88 253 ILE A O 1
ATOM 2122 N N . LEU A 1 254 ? 60.877 34.763 -18.452 1.00 45.95 254 LEU A N 1
ATOM 2123 C CA . LEU A 1 254 ? 61.329 36.132 -18.240 1.00 46.45 254 LEU A CA 1
ATOM 2124 C C . LEU A 1 254 ? 62.539 36.241 -17.296 1.00 47.15 254 LEU A C 1
ATOM 2125 O O . LEU A 1 254 ? 63.303 37.218 -17.319 1.00 47.87 254 LEU A O 1
ATOM 2130 N N . ARG A 1 255 ? 62.701 35.214 -16.471 1.00 47.45 255 ARG A N 1
ATOM 2131 C CA . ARG A 1 255 ? 63.692 35.157 -15.419 1.00 47.49 255 ARG A CA 1
ATOM 2132 C C . ARG A 1 255 ? 64.972 34.464 -15.913 1.00 46.90 255 ARG A C 1
ATOM 2133 O O . ARG A 1 255 ? 66.035 34.563 -15.289 1.00 46.67 255 ARG A O 1
ATOM 2141 N N . SER A 1 256 ? 64.867 33.747 -17.026 1.00 45.96 256 SER A N 1
ATOM 2142 C CA . SER A 1 256 ? 65.942 32.851 -17.475 1.00 45.67 256 SER A CA 1
ATOM 2143 C C . SER A 1 256 ? 67.048 33.537 -18.282 1.00 45.51 256 SER A C 1
ATOM 2144 O O . SER A 1 256 ? 66.961 34.726 -18.598 1.00 45.25 256 SER A O 1
ATOM 2147 N N . GLU A 1 257 ? 68.083 32.763 -18.604 1.00 44.99 257 GLU A N 1
ATOM 2148 C CA . GLU A 1 257 ? 69.148 33.204 -19.508 1.00 45.87 257 GLU A CA 1
ATOM 2149 C C . GLU A 1 257 ? 68.770 33.005 -20.989 1.00 44.86 257 GLU A C 1
ATOM 2150 O O . GLU A 1 257 ? 69.550 33.336 -21.883 1.00 44.18 257 GLU A O 1
ATOM 2156 N N . GLY A 1 258 ? 67.562 32.485 -21.226 1.00 44.81 258 GLY A N 1
ATOM 2157 C CA . GLY A 1 258 ? 67.114 32.035 -22.542 1.00 44.41 258 GLY A CA 1
ATOM 2158 C C . GLY A 1 258 ? 67.727 30.687 -22.907 1.00 44.65 258 GLY A C 1
ATOM 2159 O O . GLY A 1 258 ? 68.257 29.986 -22.043 1.00 44.91 258 GLY A O 1
ATOM 2160 N N . GLY A 1 259 ? 67.676 30.318 -24.190 1.00 44.13 259 GLY A N 1
ATOM 2161 C CA . GLY A 1 259 ? 68.405 29.150 -24.655 1.00 43.44 259 GLY A CA 1
ATOM 2162 C C . GLY A 1 259 ? 67.593 27.895 -24.882 1.00 43.57 259 GLY A C 1
ATOM 2163 O O . GLY A 1 259 ? 68.163 26.872 -25.240 1.00 44.22 259 GLY A O 1
ATOM 2164 N N . MET A 1 260 ? 66.274 27.971 -24.692 1.00 42.63 260 MET A N 1
ATOM 2165 C CA . MET A 1 260 ? 65.408 26.819 -24.795 1.00 42.58 260 MET A CA 1
ATOM 2166 C C . MET A 1 260 ? 64.374 27.017 -25.915 1.00 42.54 260 MET A C 1
ATOM 2167 O O . MET A 1 260 ? 64.117 28.144 -26.360 1.00 42.16 260 MET A O 1
ATOM 2172 N N . LEU A 1 261 ? 63.805 25.908 -26.371 1.00 42.32 261 LEU A N 1
ATOM 2173 C CA . LEU A 1 261 ? 62.566 25.940 -27.150 1.00 42.71 261 LEU A CA 1
ATOM 2174 C C . LEU A 1 261 ? 61.391 25.991 -26.190 1.00 42.57 261 LEU A C 1
ATOM 2175 O O . LEU A 1 261 ? 61.255 25.117 -25.339 1.00 43.05 261 LEU A O 1
ATOM 2180 N N . TRP A 1 262 ? 60.552 27.015 -26.320 1.00 42.71 262 TRP A N 1
ATOM 2181 C CA . TRP A 1 262 ? 59.283 27.060 -25.588 1.00 42.29 262 TRP A CA 1
ATOM 2182 C C . TRP A 1 262 ? 58.145 26.679 -26.530 1.00 42.70 262 TRP A C 1
ATOM 2183 O O . TRP A 1 262 ? 57.709 27.477 -27.358 1.00 43.25 262 TRP A O 1
ATOM 2194 N N . ALA A 1 263 ? 57.652 25.458 -26.378 1.00 42.89 263 ALA A N 1
ATOM 2195 C CA . ALA A 1 263 ? 56.553 24.952 -27.171 1.00 42.86 263 ALA A CA 1
ATOM 2196 C C . ALA A 1 263 ? 55.254 25.471 -26.536 1.00 43.61 263 ALA A C 1
ATOM 2197 O O . ALA A 1 263 ? 55.060 25.357 -25.321 1.00 43.43 263 ALA A O 1
ATOM 2199 N N . CYS A 1 264 ? 54.379 26.061 -27.345 1.00 43.65 264 CYS A N 1
ATOM 2200 C CA . CYS A 1 264 ? 53.168 26.701 -26.824 1.00 44.25 264 CYS A CA 1
ATOM 2201 C C . CYS A 1 264 ? 51.941 26.198 -27.568 1.00 44.09 264 CYS A C 1
ATOM 2202 O O . CYS A 1 264 ? 52.001 25.983 -28.774 1.00 43.88 264 CYS A O 1
ATOM 2205 N N . MET A 1 265 ? 50.831 26.055 -26.855 1.00 43.89 265 MET A N 1
ATOM 2206 C CA . MET A 1 265 ? 49.541 25.829 -27.492 1.00 44.54 265 MET A CA 1
ATOM 2207 C C . MET A 1 265 ? 49.179 27.054 -28.332 1.00 44.62 265 MET A C 1
ATOM 2208 O O . MET A 1 265 ? 49.842 28.077 -28.252 1.00 44.60 265 MET A O 1
ATOM 2213 N N . ASN A 1 266 ? 48.111 26.954 -29.115 1.00 44.53 266 ASN A N 1
ATOM 2214 C CA . ASN A 1 266 ? 47.840 27.904 -30.193 1.00 44.89 266 ASN A CA 1
ATOM 2215 C C . ASN A 1 266 ? 47.757 29.405 -29.772 1.00 45.07 266 ASN A C 1
ATOM 2216 O O . ASN A 1 266 ? 48.504 30.253 -30.280 1.00 45.40 266 ASN A O 1
ATOM 2221 N N . TYR A 1 267 ? 46.844 29.709 -28.854 1.00 45.03 267 TYR A N 1
ATOM 2222 C CA . TYR A 1 267 ? 46.612 31.057 -28.353 1.00 44.92 267 TYR A CA 1
ATOM 2223 C C . TYR A 1 267 ? 47.831 31.667 -27.652 1.00 45.14 267 TYR A C 1
ATOM 2224 O O . TYR A 1 267 ? 48.268 32.762 -28.007 1.00 45.05 267 TYR A O 1
ATOM 2233 N N . GLU A 1 268 ? 48.379 30.939 -26.684 1.00 45.28 268 GLU A N 1
ATOM 2234 C CA . GLU A 1 268 ? 49.600 31.310 -25.985 1.00 45.65 268 GLU A CA 1
ATOM 2235 C C . GLU A 1 268 ? 50.756 31.554 -26.952 1.00 44.92 268 GLU A C 1
ATOM 2236 O O . GLU A 1 268 ? 51.521 32.486 -26.764 1.00 45.05 268 GLU A O 1
ATOM 2242 N N . GLY A 1 269 ? 50.894 30.694 -27.962 1.00 44.14 269 GLY A N 1
ATOM 2243 C CA . GLY A 1 269 ? 51.969 30.811 -28.959 1.00 43.62 269 GLY A CA 1
ATOM 2244 C C . GLY A 1 269 ? 51.777 32.044 -29.823 1.00 43.57 269 GLY A C 1
ATOM 2245 O O . GLY A 1 269 ? 52.741 32.694 -30.173 1.00 43.79 269 GLY A O 1
ATOM 2246 N N . ASP A 1 270 ? 50.525 32.371 -30.149 1.00 43.06 270 ASP A N 1
ATOM 2247 C CA . ASP A 1 270 ? 50.209 33.595 -30.885 1.00 43.62 270 ASP A CA 1
ATOM 2248 C C . ASP A 1 270 ? 50.710 34.799 -30.079 1.00 43.55 270 ASP A C 1
ATOM 2249 O O . ASP A 1 270 ? 51.468 35.619 -30.586 1.00 43.40 270 ASP A O 1
ATOM 2254 N N . ILE A 1 271 ? 50.314 34.869 -28.810 1.00 43.48 271 ILE A N 1
ATOM 2255 C CA . ILE A 1 271 ? 50.745 35.951 -27.907 1.00 43.19 271 ILE A CA 1
ATOM 2256 C C . ILE A 1 271 ? 52.258 35.960 -27.650 1.00 42.96 271 ILE A C 1
ATOM 2257 O O . ILE A 1 271 ? 52.903 36.979 -27.812 1.00 42.51 271 ILE A O 1
ATOM 2262 N N . MET A 1 272 ? 52.802 34.827 -27.237 1.00 43.52 272 MET A N 1
ATOM 2263 C CA . MET A 1 272 ? 54.202 34.762 -26.829 1.00 44.67 272 MET A CA 1
ATOM 2264 C C . MET A 1 272 ? 55.190 34.911 -27.948 1.00 45.15 272 MET A C 1
ATOM 2265 O O . MET A 1 272 ? 56.306 35.394 -27.723 1.00 46.26 272 MET A O 1
ATOM 2270 N N . SER A 1 273 ? 54.828 34.521 -29.162 1.00 45.04 273 SER A N 1
ATOM 2271 C CA . SER A 1 273 ? 55.795 34.748 -30.236 1.00 45.79 273 SER A CA 1
ATOM 2272 C C . SER A 1 273 ? 56.002 36.239 -30.387 1.00 45.44 273 SER A C 1
ATOM 2273 O O . SER A 1 273 ? 57.144 36.692 -30.537 1.00 45.99 273 SER A O 1
ATOM 2276 N N . ASP A 1 274 ? 54.911 37.003 -30.343 1.00 44.70 274 ASP A N 1
ATOM 2277 C CA . ASP A 1 274 ? 55.026 38.469 -30.403 1.00 44.63 274 ASP A CA 1
ATOM 2278 C C . ASP A 1 274 ? 55.694 39.086 -29.176 1.00 43.89 274 ASP A C 1
ATOM 2279 O O . ASP A 1 274 ? 56.552 39.960 -29.308 1.00 43.94 274 ASP A O 1
ATOM 2284 N N . MET A 1 275 ? 55.307 38.624 -27.990 1.00 43.28 275 MET A N 1
ATOM 2285 C CA . MET A 1 275 ? 55.850 39.158 -26.744 1.00 42.66 275 MET A CA 1
ATOM 2286 C C . MET A 1 275 ? 57.342 38.878 -26.597 1.00 42.47 275 MET A C 1
ATOM 2287 O O . MET A 1 275 ? 58.118 39.764 -26.240 1.00 42.33 275 MET A O 1
ATOM 2292 N N . ILE A 1 276 ? 57.747 37.645 -26.879 1.00 41.92 276 ILE A N 1
ATOM 2293 C CA . ILE A 1 276 ? 59.161 37.291 -26.799 1.00 42.23 276 ILE A CA 1
ATOM 2294 C C . ILE A 1 276 ? 59.970 37.970 -27.914 1.00 41.78 276 ILE A C 1
ATOM 2295 O O . ILE A 1 276 ? 61.086 38.416 -27.675 1.00 41.46 276 ILE A O 1
ATOM 2300 N N . ALA A 1 277 ? 59.405 38.071 -29.122 1.00 41.55 277 ALA A N 1
ATOM 2301 C CA . ALA A 1 277 ? 60.085 38.804 -30.190 1.00 41.90 277 ALA A CA 1
ATOM 2302 C C . ALA A 1 277 ? 60.354 40.233 -29.709 1.00 42.64 277 ALA A C 1
ATOM 2303 O O . ALA A 1 277 ? 61.451 40.766 -29.897 1.00 43.01 277 ALA A O 1
ATOM 2305 N N . SER A 1 278 ? 59.346 40.832 -29.072 1.00 42.97 278 SER A N 1
ATOM 2306 C CA . SER A 1 278 ? 59.473 42.171 -28.555 1.00 43.44 278 SER A CA 1
ATOM 2307 C C . SER A 1 278 ? 60.581 42.300 -27.515 1.00 43.13 278 SER A C 1
ATOM 2308 O O . SER A 1 278 ? 61.299 43.286 -27.516 1.00 43.22 278 SER A O 1
ATOM 2311 N N . GLY A 1 279 ? 60.720 41.304 -26.644 1.00 43.09 279 GLY A N 1
ATOM 2312 C CA . GLY A 1 279 ? 61.788 41.297 -25.640 1.00 42.90 279 GLY A CA 1
ATOM 2313 C C . GLY A 1 279 ? 63.189 41.240 -26.244 1.00 43.26 279 GLY A C 1
ATOM 2314 O O . GLY A 1 279 ? 64.153 41.709 -25.635 1.00 42.94 279 GLY A O 1
ATOM 2315 N N . PHE A 1 280 ? 63.313 40.662 -27.440 1.00 43.20 280 PHE A N 1
ATOM 2316 C CA . PHE A 1 280 ? 64.607 40.593 -28.102 1.00 43.43 280 PHE A CA 1
ATOM 2317 C C . PHE A 1 280 ? 64.982 41.855 -28.863 1.00 44.04 280 PHE A C 1
ATOM 2318 O O . PHE A 1 280 ? 66.177 42.126 -29.028 1.00 44.77 280 PHE A O 1
ATOM 2326 N N . GLY A 1 281 ? 63.989 42.620 -29.321 1.00 44.54 281 GLY A N 1
ATOM 2327 C CA . GLY A 1 281 ? 64.275 43.878 -30.054 1.00 45.07 281 GLY A CA 1
ATOM 2328 C C . GLY A 1 281 ? 63.536 44.007 -31.375 1.00 45.29 281 GLY A C 1
ATOM 2329 O O . GLY A 1 281 ? 62.322 43.992 -31.381 1.00 45.77 281 GLY A O 1
ATOM 2330 N N . SER A 1 282 ? 64.266 44.114 -32.492 1.00 45.43 282 SER A N 1
ATOM 2331 C CA . SER A 1 282 ? 63.668 44.315 -33.814 1.00 45.47 282 SER A CA 1
ATOM 2332 C C . SER A 1 282 ? 63.196 43.019 -34.448 1.00 46.37 282 SER A C 1
ATOM 2333 O O . SER A 1 282 ? 63.895 42.002 -34.400 1.00 46.45 282 SER A O 1
ATOM 2336 N N . LEU A 1 283 ? 62.012 43.053 -35.056 1.00 46.91 283 LEU A N 1
ATOM 2337 C CA . LEU A 1 283 ? 61.541 41.942 -35.888 1.00 47.60 283 LEU A CA 1
ATOM 2338 C C . LEU A 1 283 ? 62.463 41.660 -37.039 1.00 46.51 283 LEU A C 1
ATOM 2339 O O . LEU A 1 283 ? 62.437 40.565 -37.598 1.00 46.88 283 LEU A O 1
ATOM 2344 N N . GLY A 1 284 ? 63.242 42.661 -37.426 1.00 45.36 284 GLY A N 1
ATOM 2345 C CA . GLY A 1 284 ? 64.256 42.483 -38.445 1.00 44.38 284 GLY A CA 1
ATOM 2346 C C . GLY A 1 284 ? 65.300 41.409 -38.144 1.00 44.18 284 GLY A C 1
ATOM 2347 O O . GLY A 1 284 ? 65.995 40.939 -39.059 1.00 43.83 284 GLY A O 1
ATOM 2348 N N . LEU A 1 285 ? 65.424 41.048 -36.868 1.00 43.36 285 LEU A N 1
ATOM 2349 C CA . LEU A 1 285 ? 66.377 40.031 -36.421 1.00 43.85 285 LEU A CA 1
ATOM 2350 C C . LEU A 1 285 ? 65.671 38.730 -35.999 1.00 44.28 285 LEU A C 1
ATOM 2351 O O . LEU A 1 285 ? 66.244 37.924 -35.310 1.00 44.57 285 LEU A O 1
ATOM 2356 N N . MET A 1 286 ? 64.422 38.537 -36.409 1.00 44.86 286 MET A N 1
ATOM 2357 C CA . MET A 1 286 ? 63.708 37.319 -36.077 1.00 46.41 286 MET A CA 1
ATOM 2358 C C . MET A 1 286 ? 63.686 36.317 -37.237 1.00 47.15 286 MET A C 1
ATOM 2359 O O . MET A 1 286 ? 63.159 36.617 -38.313 1.00 47.60 286 MET A O 1
ATOM 2364 N N . THR A 1 287 ? 64.243 35.124 -37.018 1.00 47.33 287 THR A N 1
ATOM 2365 C CA . THR A 1 287 ? 64.210 34.087 -38.042 1.00 47.31 287 THR A CA 1
ATOM 2366 C C . THR A 1 287 ? 63.017 33.187 -37.797 1.00 47.83 287 THR A C 1
ATOM 2367 O O . THR A 1 287 ? 62.478 33.121 -36.673 1.00 48.11 287 THR A O 1
ATOM 2371 N N . SER A 1 288 ? 62.637 32.454 -38.830 1.00 47.11 288 SER A N 1
ATOM 2372 C CA . SER A 1 288 ? 61.536 31.533 -38.710 1.00 46.83 288 SER A CA 1
ATOM 2373 C C . SER A 1 288 ? 61.825 30.274 -39.516 1.00 46.41 288 SER A C 1
ATOM 2374 O O . SER A 1 288 ? 62.472 30.323 -40.594 1.00 45.77 288 SER A O 1
ATOM 2377 N N . VAL A 1 289 ? 61.380 29.128 -39.005 1.00 44.92 289 VAL A N 1
ATOM 2378 C CA . VAL A 1 289 ? 61.612 27.869 -39.746 1.00 44.03 289 VAL A CA 1
ATOM 2379 C C . VAL A 1 289 ? 60.517 26.891 -39.439 1.00 43.86 289 VAL A C 1
ATOM 2380 O O . VAL A 1 289 ? 60.251 26.602 -38.271 1.00 44.15 289 VAL A O 1
ATOM 2384 N N . LEU A 1 290 ? 59.854 26.417 -40.493 1.00 43.30 290 LEU A N 1
ATOM 2385 C CA . LEU A 1 290 ? 58.907 25.331 -40.366 1.00 42.32 290 LEU A CA 1
ATOM 2386 C C . LEU A 1 290 ? 59.657 24.005 -40.359 1.00 42.10 290 LEU A C 1
ATOM 2387 O O . LEU A 1 290 ? 60.518 23.768 -41.194 1.00 42.17 290 LEU A O 1
ATOM 2392 N N . VAL A 1 291 ? 59.327 23.140 -39.402 1.00 41.68 291 VAL A N 1
ATOM 2393 C CA . VAL A 1 291 ? 59.844 21.778 -39.375 1.00 40.42 291 VAL A CA 1
ATOM 2394 C C . VAL A 1 291 ? 58.615 20.869 -39.275 1.00 41.39 291 VAL A C 1
ATOM 2395 O O . VAL A 1 291 ? 57.672 21.170 -38.531 1.00 41.09 291 VAL A O 1
ATOM 2399 N N . SER A 1 292 ? 58.619 19.768 -40.028 1.00 40.89 292 SER A N 1
ATOM 2400 C CA . SER A 1 292 ? 57.553 18.760 -39.941 1.00 40.62 292 SER A CA 1
ATOM 2401 C C . SER A 1 292 ? 58.059 17.481 -39.248 1.00 40.17 292 SER A C 1
ATOM 2402 O O . SER A 1 292 ? 59.259 17.305 -39.090 1.00 41.31 292 SER A O 1
ATOM 2405 N N . PRO A 1 293 ? 57.148 16.590 -38.841 1.00 39.90 293 PRO A N 1
ATOM 2406 C CA . PRO A 1 293 ? 57.520 15.313 -38.214 1.00 40.17 293 PRO A CA 1
ATOM 2407 C C . PRO A 1 293 ? 58.444 14.473 -39.112 1.00 40.80 293 PRO A C 1
ATOM 2408 O O . PRO A 1 293 ? 59.343 13.786 -38.609 1.00 41.15 293 PRO A O 1
ATOM 2412 N N . ASP A 1 294 ? 58.239 14.561 -40.425 1.00 40.64 294 ASP A N 1
ATOM 2413 C CA . ASP A 1 294 ? 59.043 13.817 -41.374 1.00 41.59 294 ASP A CA 1
ATOM 2414 C C . ASP A 1 294 ? 60.256 14.604 -41.884 1.00 40.92 294 ASP A C 1
ATOM 2415 O O . ASP A 1 294 ? 60.792 14.288 -42.929 1.00 41.07 294 ASP A O 1
ATOM 2420 N N . GLY A 1 295 ? 60.682 15.621 -41.134 1.00 40.64 295 GLY A N 1
ATOM 2421 C CA . GLY A 1 295 ? 61.961 16.266 -41.376 1.00 39.86 295 GLY A CA 1
ATOM 2422 C C . GLY A 1 295 ? 62.059 17.240 -42.530 1.00 40.25 295 GLY A C 1
ATOM 2423 O O . GLY A 1 295 ? 63.152 17.528 -43.012 1.00 39.60 295 GLY A O 1
ATOM 2424 N N . VAL A 1 296 ? 60.923 17.782 -42.962 1.00 40.76 296 VAL A N 1
ATOM 2425 C CA . VAL A 1 296 ? 60.928 18.791 -44.023 1.00 41.40 296 VAL A CA 1
ATOM 2426 C C . VAL A 1 296 ? 61.166 20.147 -43.367 1.00 42.30 296 VAL A C 1
ATOM 2427 O O . VAL A 1 296 ? 60.617 20.407 -42.307 1.00 42.43 296 VAL A O 1
ATOM 2431 N N . TYR A 1 297 ? 61.998 20.992 -43.986 1.00 43.00 297 TYR A N 1
ATOM 2432 C CA . TYR A 1 297 ? 62.412 22.270 -43.392 1.00 43.13 297 TYR A CA 1
ATOM 2433 C C . TYR A 1 297 ? 62.151 23.362 -44.396 1.00 43.81 297 TYR A C 1
ATOM 2434 O O . TYR A 1 297 ? 62.490 23.218 -45.585 1.00 44.47 297 TYR A O 1
ATOM 2443 N N . GLU A 1 298 ? 61.549 24.447 -43.929 1.00 43.55 298 GLU A N 1
ATOM 2444 C CA . GLU A 1 298 ? 61.259 25.585 -44.771 1.00 44.13 298 GLU A CA 1
ATOM 2445 C C . GLU A 1 298 ? 61.595 26.860 -44.033 1.00 44.04 298 GLU A C 1
ATOM 2446 O O . GLU A 1 298 ? 60.960 27.175 -43.030 1.00 43.61 298 GLU A O 1
ATOM 2452 N N . PHE A 1 299 ? 62.569 27.603 -44.556 1.00 44.09 299 PHE A N 1
ATOM 2453 C CA . PHE A 1 299 ? 63.093 28.815 -43.908 1.00 44.28 299 PHE A CA 1
ATOM 2454 C C . PHE A 1 299 ? 62.454 30.099 -44.445 1.00 44.52 299 PHE A C 1
ATOM 2455 O O . PHE A 1 299 ? 62.233 30.246 -45.656 1.00 44.88 299 PHE A O 1
ATOM 2463 N N A GLU A 1 300 ? 62.170 31.015 -43.530 0.50 44.48 300 GLU A N 1
ATOM 2464 N N B GLU A 1 300 ? 62.168 31.038 -43.545 0.50 44.28 300 GLU A N 1
ATOM 2465 C CA A GLU A 1 300 ? 61.558 32.276 -43.878 0.50 45.02 300 GLU A CA 1
ATOM 2466 C CA B GLU A 1 300 ? 61.460 32.259 -43.913 0.50 44.68 300 GLU A CA 1
ATOM 2467 C C A GLU A 1 300 ? 62.013 33.324 -42.867 0.50 45.12 300 GLU A C 1
ATOM 2468 C C B GLU A 1 300 ? 61.684 33.324 -42.834 0.50 44.97 300 GLU A C 1
ATOM 2469 O O A GLU A 1 300 ? 62.510 32.990 -41.790 0.50 45.61 300 GLU A O 1
ATOM 2470 O O B GLU A 1 300 ? 61.680 32.993 -41.648 0.50 45.36 300 GLU A O 1
ATOM 2481 N N . ALA A 1 301 ? 61.870 34.592 -43.227 1.00 45.03 301 ALA A N 1
ATOM 2482 C CA . ALA A 1 301 ? 61.986 35.676 -42.251 1.00 45.20 301 ALA A CA 1
ATOM 2483 C C . ALA A 1 301 ? 60.667 35.731 -41.498 1.00 46.04 301 ALA A C 1
ATOM 2484 O O . ALA A 1 301 ? 59.620 35.367 -42.067 1.00 46.03 301 ALA A O 1
ATOM 2486 N N . ALA A 1 302 ? 60.699 36.143 -40.225 1.00 46.26 302 ALA A N 1
ATOM 2487 C CA . ALA A 1 302 ? 59.459 36.228 -39.434 1.00 46.70 302 ALA A CA 1
ATOM 2488 C C . ALA A 1 302 ? 58.565 37.411 -39.810 1.00 47.15 302 ALA A C 1
ATOM 2489 O O . ALA A 1 302 ? 57.375 37.343 -39.612 1.00 48.98 302 ALA A O 1
ATOM 2491 N N . HIS A 1 303 ? 59.123 38.476 -40.364 1.00 46.84 303 HIS A N 1
ATOM 2492 C CA . HIS A 1 303 ? 58.336 39.668 -40.696 1.00 47.08 303 HIS A CA 1
ATOM 2493 C C . HIS A 1 303 ? 57.423 39.496 -41.953 1.00 46.68 303 HIS A C 1
ATOM 2494 O O . HIS A 1 303 ? 57.490 38.482 -42.651 1.00 47.80 303 HIS A O 1
ATOM 2501 N N . GLY A 1 304 ? 56.601 40.499 -42.251 1.00 45.81 304 GLY A N 1
ATOM 2502 C CA . GLY A 1 304 ? 55.769 40.460 -43.462 1.00 44.45 304 GLY A CA 1
ATOM 2503 C C . GLY A 1 304 ? 56.431 41.074 -44.702 1.00 44.15 304 GLY A C 1
ATOM 2504 O O . GLY A 1 304 ? 57.664 41.108 -44.831 1.00 43.12 304 GLY A O 1
ATOM 2505 N N . THR A 1 305 ? 55.595 41.579 -45.603 1.00 43.15 305 THR A N 1
ATOM 2506 C CA . THR A 1 305 ? 56.010 42.107 -46.891 1.00 41.92 305 THR A CA 1
ATOM 2507 C C . THR A 1 305 ? 56.507 43.550 -46.802 1.00 42.13 305 THR A C 1
ATOM 2508 O O . THR A 1 305 ? 57.070 44.080 -47.777 1.00 43.19 305 THR A O 1
ATOM 2512 N N . VAL A 1 306 ? 56.348 44.177 -45.638 1.00 42.37 306 VAL A N 1
ATOM 2513 C CA . VAL A 1 306 ? 56.819 45.564 -45.398 1.00 42.58 306 VAL A CA 1
ATOM 2514 C C . VAL A 1 306 ? 56.232 46.523 -46.417 1.00 42.73 306 VAL A C 1
ATOM 2515 O O . VAL A 1 306 ? 56.961 47.221 -47.131 1.00 42.81 306 VAL A O 1
ATOM 2519 N N A ARG A 1 307 ? 54.908 46.540 -46.500 0.50 42.31 307 ARG A N 1
ATOM 2520 N N B ARG A 1 307 ? 54.905 46.585 -46.427 0.50 42.98 307 ARG A N 1
ATOM 2521 C CA A ARG A 1 307 ? 54.197 47.263 -47.549 0.50 42.00 307 ARG A CA 1
ATOM 2522 C CA B ARG A 1 307 ? 54.131 47.392 -47.364 0.50 43.31 307 ARG A CA 1
ATOM 2523 C C A ARG A 1 307 ? 54.446 48.770 -47.510 0.50 41.80 307 ARG A C 1
ATOM 2524 C C B ARG A 1 307 ? 54.392 48.892 -47.214 0.50 42.98 307 ARG A C 1
ATOM 2525 O O A ARG A 1 307 ? 54.513 49.417 -48.549 0.50 42.12 307 ARG A O 1
ATOM 2526 O O B ARG A 1 307 ? 54.347 49.632 -48.189 0.50 43.17 307 ARG A O 1
ATOM 2541 N N A ARG A 1 308 ? 54.602 49.334 -46.320 0.50 41.72 308 ARG A N 1
ATOM 2542 N N B ARG A 1 308 ? 54.665 49.348 -45.998 0.50 43.03 308 ARG A N 1
ATOM 2543 C CA A ARG A 1 308 ? 54.770 50.786 -46.241 0.50 41.99 308 ARG A CA 1
ATOM 2544 C CA B ARG A 1 308 ? 54.931 50.775 -45.811 0.50 43.40 308 ARG A CA 1
ATOM 2545 C C A ARG A 1 308 ? 56.155 51.247 -46.733 0.50 41.94 308 ARG A C 1
ATOM 2546 C C B ARG A 1 308 ? 56.118 51.194 -46.671 0.50 42.79 308 ARG A C 1
ATOM 2547 O O A ARG A 1 308 ? 56.275 52.351 -47.260 0.50 42.08 308 ARG A O 1
ATOM 2548 O O B ARG A 1 308 ? 56.055 52.183 -47.397 0.50 42.89 308 ARG A O 1
ATOM 2563 N N . HIS A 1 309 ? 57.191 50.418 -46.582 1.00 42.18 309 HIS A N 1
ATOM 2564 C CA . HIS A 1 309 ? 58.474 50.709 -47.268 1.00 42.17 309 HIS A CA 1
ATOM 2565 C C . HIS A 1 309 ? 58.323 50.521 -48.762 1.00 41.85 309 HIS A C 1
ATOM 2566 O O . HIS A 1 309 ? 58.839 51.309 -49.533 1.00 41.71 309 HIS A O 1
ATOM 2573 N N . TYR A 1 310 ? 57.584 49.484 -49.148 1.00 41.44 310 TYR A N 1
ATOM 2574 C CA . TYR A 1 310 ? 57.272 49.245 -50.548 1.00 41.80 310 TYR A CA 1
ATOM 2575 C C . TYR A 1 310 ? 56.559 50.437 -51.206 1.00 41.74 310 TYR A C 1
ATOM 2576 O O . TYR A 1 310 ? 56.896 50.797 -52.326 1.00 42.53 310 TYR A O 1
ATOM 2585 N N . TYR A 1 311 ? 55.585 51.055 -50.531 1.00 41.80 311 TYR A N 1
ATOM 2586 C CA . TYR A 1 311 ? 54.895 52.209 -51.116 1.00 41.98 311 TYR A CA 1
ATOM 2587 C C . TYR A 1 311 ? 55.825 53.382 -51.334 1.00 41.26 311 TYR A C 1
ATOM 2588 O O . TYR A 1 311 ? 55.620 54.166 -52.252 1.00 41.06 311 TYR A O 1
ATOM 2597 N N . ARG A 1 312 ? 56.831 53.494 -50.479 1.00 40.69 312 ARG A N 1
ATOM 2598 C CA . ARG A 1 312 ? 57.890 54.502 -50.604 1.00 40.71 312 ARG A CA 1
ATOM 2599 C C . ARG A 1 312 ? 58.827 54.178 -51.754 1.00 40.50 312 ARG A C 1
ATOM 2600 O O . ARG A 1 312 ? 59.125 55.038 -52.550 1.00 40.23 312 ARG A O 1
ATOM 2608 N N . TYR A 1 313 ? 59.255 52.918 -51.854 1.00 40.67 313 TYR A N 1
ATOM 2609 C CA . TYR A 1 313 ? 60.021 52.418 -53.004 1.00 40.40 313 TYR A CA 1
ATOM 2610 C C . TYR A 1 313 ? 59.336 52.716 -54.366 1.00 39.95 313 TYR A C 1
ATOM 2611 O O . TYR A 1 313 ? 59.996 53.128 -55.315 1.00 39.06 313 TYR A O 1
ATOM 2620 N N . LEU A 1 314 ? 58.008 52.554 -54.423 1.00 39.29 314 LEU A N 1
ATOM 2621 C CA . LEU A 1 314 ? 57.203 52.813 -55.625 1.00 38.69 314 LEU A CA 1
ATOM 2622 C C . LEU A 1 314 ? 57.186 54.270 -56.009 1.00 38.30 314 LEU A C 1
ATOM 2623 O O . LEU A 1 314 ? 56.791 54.616 -57.124 1.00 38.20 314 LEU A O 1
ATOM 2628 N N . LYS A 1 315 ? 57.595 55.129 -55.080 1.00 37.92 315 LYS A N 1
ATOM 2629 C CA . LYS A 1 315 ? 57.705 56.552 -55.369 1.00 37.97 315 LYS A CA 1
ATOM 2630 C C . LYS A 1 315 ? 59.137 56.933 -55.718 1.00 37.40 315 LYS A C 1
ATOM 2631 O O . LYS A 1 315 ? 59.440 58.109 -55.852 1.00 36.55 315 LYS A O 1
ATOM 2637 N N . GLY A 1 316 ? 60.006 55.925 -55.848 1.00 37.04 316 GLY A N 1
ATOM 2638 C CA . GLY A 1 316 ? 61.382 56.125 -56.287 1.00 37.04 316 GLY A CA 1
ATOM 2639 C C . GLY A 1 316 ? 62.427 55.986 -55.195 1.00 37.34 316 GLY A C 1
ATOM 2640 O O . GLY A 1 316 ? 63.614 56.012 -55.479 1.00 37.05 316 GLY A O 1
ATOM 2641 N N . GLU A 1 317 ? 61.988 55.833 -53.951 1.00 36.69 317 GLU A N 1
ATOM 2642 C CA . GLU A 1 317 ? 62.856 56.014 -52.804 1.00 37.65 317 GLU A CA 1
ATOM 2643 C C . GLU A 1 317 ? 63.679 54.775 -52.431 1.00 38.46 317 GLU A C 1
ATOM 2644 O O . GLU A 1 317 ? 63.230 53.644 -52.592 1.00 38.47 317 GLU A O 1
ATOM 2650 N N . LYS A 1 318 ? 64.880 55.010 -51.918 1.00 39.18 318 LYS A N 1
ATOM 2651 C CA . LYS A 1 318 ? 65.625 54.009 -51.126 1.00 40.51 318 LYS A CA 1
ATOM 2652 C C . LYS A 1 318 ? 64.973 53.901 -49.752 1.00 41.20 318 LYS A C 1
ATOM 2653 O O . LYS A 1 318 ? 64.417 54.875 -49.242 1.00 41.95 318 LYS A O 1
ATOM 2659 N N . THR A 1 319 ? 65.020 52.708 -49.172 1.00 41.55 319 THR A N 1
ATOM 2660 C CA . THR A 1 319 ? 64.483 52.460 -47.855 1.00 41.85 319 THR A CA 1
ATOM 2661 C C . THR A 1 319 ? 65.622 51.971 -46.979 1.00 42.38 319 THR A C 1
ATOM 2662 O O . THR A 1 319 ? 66.710 51.647 -47.474 1.00 42.88 319 THR A O 1
ATOM 2666 N N . SER A 1 320 ? 65.361 51.908 -45.681 1.00 42.73 320 SER A N 1
ATOM 2667 C CA . SER A 1 320 ? 66.277 51.312 -44.750 1.00 43.32 320 SER A CA 1
ATOM 2668 C C . SER A 1 320 ? 65.675 50.007 -44.184 1.00 44.33 320 SER A C 1
ATOM 2669 O O . SER A 1 320 ? 65.684 49.773 -42.969 1.00 45.55 320 SER A O 1
ATOM 2672 N N . THR A 1 321 ? 65.152 49.162 -45.072 1.00 44.16 321 THR A N 1
ATOM 2673 C CA . THR A 1 321 ? 64.538 47.894 -44.686 1.00 42.64 321 THR A CA 1
ATOM 2674 C C . THR A 1 321 ? 65.646 46.913 -44.340 1.00 42.22 321 THR A C 1
ATOM 2675 O O . THR A 1 321 ? 66.644 46.810 -45.065 1.00 42.09 321 THR A O 1
ATOM 2679 N N . ASN A 1 322 ? 65.460 46.179 -43.249 1.00 41.60 322 ASN A N 1
ATOM 2680 C CA . ASN A 1 322 ? 66.454 45.225 -42.775 1.00 41.18 322 ASN A CA 1
ATOM 2681 C C . ASN A 1 322 ? 66.367 43.899 -43.513 1.00 40.73 322 ASN A C 1
ATOM 2682 O O . ASN A 1 322 ? 65.360 43.192 -43.431 1.00 40.30 322 ASN A O 1
ATOM 2687 N N . PRO A 1 323 ? 67.432 43.546 -44.249 1.00 40.57 323 PRO A N 1
ATOM 2688 C CA . PRO A 1 323 ? 67.429 42.266 -44.947 1.00 40.74 323 PRO A CA 1
ATOM 2689 C C . PRO A 1 323 ? 67.938 41.106 -44.099 1.00 41.58 323 PRO A C 1
ATOM 2690 O O . PRO A 1 323 ? 68.057 39.983 -44.596 1.00 42.76 323 PRO A O 1
ATOM 2694 N N . THR A 1 324 ? 68.257 41.359 -42.842 1.00 41.97 324 THR A N 1
ATOM 2695 C CA . THR A 1 324 ? 69.031 40.395 -42.055 1.00 42.44 324 THR A CA 1
ATOM 2696 C C . THR A 1 324 ? 68.318 39.069 -41.936 1.00 42.91 324 THR A C 1
ATOM 2697 O O . THR A 1 324 ? 68.920 38.021 -42.136 1.00 44.28 324 THR A O 1
ATOM 2701 N N . ALA A 1 325 ? 67.037 39.120 -41.591 1.00 43.37 325 ALA A N 1
ATOM 2702 C CA . ALA A 1 325 ? 66.218 37.922 -41.416 1.00 43.18 325 ALA A CA 1
ATOM 2703 C C . ALA A 1 325 ? 66.049 37.138 -42.714 1.00 43.16 325 ALA A C 1
ATOM 2704 O O . ALA A 1 325 ? 66.079 35.909 -42.699 1.00 43.69 325 ALA A O 1
ATOM 2706 N N . SER A 1 326 ? 65.855 37.835 -43.832 1.00 43.18 326 SER A N 1
ATOM 2707 C CA . SER A 1 326 ? 65.830 37.179 -45.163 1.00 43.35 326 SER A CA 1
ATOM 2708 C C . SER A 1 326 ? 67.161 36.493 -45.515 1.00 43.53 326 SER A C 1
ATOM 2709 O O . SER A 1 326 ? 67.179 35.391 -46.071 1.00 44.47 326 SER A O 1
ATOM 2712 N N . ILE A 1 327 ? 68.278 37.149 -45.230 1.00 42.74 327 ILE A N 1
ATOM 2713 C CA . ILE A 1 327 ? 69.580 36.530 -45.460 1.00 42.51 327 ILE A CA 1
ATOM 2714 C C . ILE A 1 327 ? 69.685 35.205 -44.679 1.00 42.26 327 ILE A C 1
ATOM 2715 O O . ILE A 1 327 ? 70.049 34.172 -45.227 1.00 43.34 327 ILE A O 1
ATOM 2720 N N . PHE A 1 328 ? 69.324 35.244 -43.408 1.00 41.71 328 PHE A N 1
ATOM 2721 C CA . PHE A 1 328 ? 69.420 34.087 -42.521 1.00 41.06 328 PHE A CA 1
ATOM 2722 C C . PHE A 1 328 ? 68.437 32.965 -42.878 1.00 41.16 328 PHE A C 1
ATOM 2723 O O . PHE A 1 328 ? 68.674 31.802 -42.522 1.00 41.09 328 PHE A O 1
ATOM 2731 N N . ALA A 1 329 ? 67.346 33.315 -43.569 1.00 41.01 329 ALA A N 1
ATOM 2732 C CA . ALA A 1 329 ? 66.467 32.303 -44.171 1.00 41.30 329 ALA A CA 1
ATOM 2733 C C . ALA A 1 329 ? 67.242 31.572 -45.258 1.00 41.60 329 ALA A C 1
ATOM 2734 O O . ALA A 1 329 ? 67.291 30.343 -45.282 1.00 42.16 329 ALA A O 1
ATOM 2736 N N . TRP A 1 330 ? 67.887 32.326 -46.139 1.00 42.05 330 TRP A N 1
ATOM 2737 C CA . TRP A 1 330 ? 68.792 31.723 -47.139 1.00 42.65 330 TRP A CA 1
ATOM 2738 C C . TRP A 1 330 ? 69.908 30.886 -46.542 1.00 42.79 330 TRP A C 1
ATOM 2739 O O . TRP A 1 330 ? 70.121 29.744 -46.969 1.00 43.06 330 TRP A O 1
ATOM 2750 N N . THR A 1 331 ? 70.604 31.419 -45.540 1.00 42.77 331 THR A N 1
ATOM 2751 C CA . THR A 1 331 ? 71.728 30.674 -44.982 1.00 42.87 331 THR A CA 1
ATOM 2752 C C . THR A 1 331 ? 71.246 29.449 -44.207 1.00 43.74 331 THR A C 1
ATOM 2753 O O . THR A 1 331 ? 71.933 28.416 -44.207 1.00 44.52 331 THR A O 1
ATOM 2757 N N . GLY A 1 332 ? 70.095 29.563 -43.537 1.00 43.50 332 GLY A N 1
ATOM 2758 C CA . GLY A 1 332 ? 69.505 28.417 -42.859 1.00 43.57 332 GLY A CA 1
ATOM 2759 C C . GLY A 1 332 ? 69.234 27.283 -43.834 1.00 43.83 332 GLY A C 1
ATOM 2760 O O . GLY A 1 332 ? 69.643 26.156 -43.603 1.00 44.97 332 GLY A O 1
ATOM 2761 N N . ALA A 1 333 ? 68.557 27.595 -44.932 1.00 43.24 333 ALA A N 1
ATOM 2762 C CA . ALA A 1 333 ? 68.243 26.636 -45.988 1.00 42.89 333 ALA A CA 1
ATOM 2763 C C . ALA A 1 333 ? 69.504 26.020 -46.582 1.00 43.69 333 ALA A C 1
ATOM 2764 O O . ALA A 1 333 ? 69.580 24.792 -46.792 1.00 43.53 333 ALA A O 1
ATOM 2766 N N . ILE A 1 334 ? 70.497 26.875 -46.843 1.00 43.83 334 ILE A N 1
ATOM 2767 C CA . ILE A 1 334 ? 71.772 26.439 -47.422 1.00 43.32 334 ILE A CA 1
ATOM 2768 C C . ILE A 1 334 ? 72.507 25.471 -46.515 1.00 43.39 334 ILE A C 1
ATOM 2769 O O . ILE A 1 334 ? 72.963 24.424 -46.983 1.00 43.63 334 ILE A O 1
ATOM 2774 N N A ARG A 1 335 ? 72.639 25.828 -45.236 0.50 43.07 335 ARG A N 1
ATOM 2775 N N B ARG A 1 335 ? 72.620 25.825 -45.236 0.50 43.73 335 ARG A N 1
ATOM 2776 C CA A ARG A 1 335 ? 73.265 24.950 -44.238 0.50 42.29 335 ARG A CA 1
ATOM 2777 C CA B ARG A 1 335 ? 73.256 24.971 -44.226 0.50 43.61 335 ARG A CA 1
ATOM 2778 C C A ARG A 1 335 ? 72.543 23.608 -44.203 0.50 42.54 335 ARG A C 1
ATOM 2779 C C B ARG A 1 335 ? 72.548 23.620 -44.145 0.50 43.30 335 ARG A C 1
ATOM 2780 O O A ARG A 1 335 ? 73.176 22.565 -44.321 0.50 42.98 335 ARG A O 1
ATOM 2781 O O B ARG A 1 335 ? 73.195 22.580 -44.179 0.50 43.71 335 ARG A O 1
ATOM 2796 N N . LYS A 1 336 ? 71.218 23.638 -44.055 1.00 42.85 336 LYS A N 1
ATOM 2797 C CA . LYS A 1 336 ? 70.447 22.406 -43.998 1.00 42.59 336 LYS A CA 1
ATOM 2798 C C . LYS A 1 336 ? 70.682 21.555 -45.251 1.00 42.73 336 LYS A C 1
ATOM 2799 O O . LYS A 1 336 ? 70.916 20.347 -45.159 1.00 43.05 336 LYS A O 1
ATOM 2805 N N . ARG A 1 337 ? 70.650 22.180 -46.424 1.00 42.74 337 ARG A N 1
ATOM 2806 C CA . ARG A 1 337 ? 70.828 21.431 -47.659 1.00 42.96 337 ARG A CA 1
ATOM 2807 C C . ARG A 1 337 ? 72.207 20.810 -47.632 1.00 43.55 337 ARG A C 1
ATOM 2808 O O . ARG A 1 337 ? 72.363 19.638 -47.997 1.00 43.52 337 ARG A O 1
ATOM 2816 N N . GLY A 1 338 ? 73.189 21.596 -47.168 1.00 43.81 338 GLY A N 1
ATOM 2817 C CA . GLY A 1 338 ? 74.561 21.145 -46.981 1.00 44.45 338 GLY A CA 1
ATOM 2818 C C . GLY A 1 338 ? 74.696 19.948 -46.051 1.00 45.17 338 GLY A C 1
ATOM 2819 O O . GLY A 1 338 ? 75.353 18.967 -46.389 1.00 44.99 338 GLY A O 1
ATOM 2820 N N . GLU A 1 339 ? 74.082 20.028 -44.875 1.00 45.39 339 GLU A N 1
ATOM 2821 C CA . GLU A 1 339 ? 74.132 18.923 -43.915 1.00 46.04 339 GLU A CA 1
ATOM 2822 C C . GLU A 1 339 ? 73.514 17.637 -44.487 1.00 45.93 339 GLU A C 1
ATOM 2823 O O . GLU A 1 339 ? 74.089 16.559 -44.360 1.00 46.22 339 GLU A O 1
ATOM 2829 N N . LEU A 1 340 ? 72.352 17.764 -45.125 1.00 45.39 340 LEU A N 1
ATOM 2830 C CA . LEU A 1 340 ? 71.693 16.637 -45.785 1.00 44.80 340 LEU A CA 1
ATOM 2831 C C . LEU A 1 340 ? 72.537 15.966 -46.885 1.00 45.44 340 LEU A C 1
ATOM 2832 O O . LEU A 1 340 ? 72.590 14.727 -46.952 1.00 45.48 340 LEU A O 1
ATOM 2837 N N . ASP A 1 341 ? 73.181 16.780 -47.731 1.00 45.12 341 ASP A N 1
ATOM 2838 C CA . ASP A 1 341 ? 73.935 16.290 -48.892 1.00 45.14 341 ASP A CA 1
ATOM 2839 C C . ASP A 1 341 ? 75.316 15.792 -48.513 1.00 44.97 341 ASP A C 1
ATOM 2840 O O . ASP A 1 341 ? 75.967 15.144 -49.316 1.00 45.39 341 ASP A O 1
ATOM 2845 N N . GLY A 1 342 ? 75.760 16.099 -47.300 1.00 45.20 342 GLY A N 1
ATOM 2846 C CA . GLY A 1 342 ? 77.082 15.690 -46.831 1.00 45.04 342 GLY A CA 1
ATOM 2847 C C . GLY A 1 342 ? 78.163 16.528 -47.475 1.00 45.74 342 GLY A C 1
ATOM 2848 O O . GLY A 1 342 ? 79.224 16.021 -47.822 1.00 45.49 342 GLY A O 1
ATOM 2849 N N . THR A 1 343 ? 77.903 17.822 -47.633 1.00 46.17 343 THR A N 1
ATOM 2850 C CA . THR A 1 343 ? 78.813 18.684 -48.387 1.00 46.31 343 THR A CA 1
ATOM 2851 C C . THR A 1 343 ? 79.271 19.874 -47.541 1.00 46.78 343 THR A C 1
ATOM 2852 O O . THR A 1 343 ? 78.684 20.953 -47.613 1.00 46.34 343 THR A O 1
ATOM 2856 N N . PRO A 1 344 ? 80.343 19.678 -46.748 1.00 47.19 344 PRO A N 1
ATOM 2857 C CA . PRO A 1 344 ? 80.730 20.647 -45.711 1.00 47.08 344 PRO A CA 1
ATOM 2858 C C . PRO A 1 344 ? 81.089 22.047 -46.224 1.00 47.12 344 PRO A C 1
ATOM 2859 O O . PRO A 1 344 ? 80.952 23.012 -45.470 1.00 47.05 344 PRO A O 1
ATOM 2863 N N . GLU A 1 345 ? 81.520 22.166 -47.481 1.00 47.06 345 GLU A N 1
ATOM 2864 C CA . GLU A 1 345 ? 81.774 23.486 -48.088 1.00 47.37 345 GLU A CA 1
ATOM 2865 C C . GLU A 1 345 ? 80.516 24.327 -48.183 1.00 46.73 345 GLU A C 1
ATOM 2866 O O . GLU A 1 345 ? 80.581 25.541 -48.179 1.00 46.42 345 GLU A O 1
ATOM 2872 N N . VAL A 1 346 ? 79.372 23.662 -48.265 1.00 46.62 346 VAL A N 1
ATOM 2873 C CA . VAL A 1 346 ? 78.077 24.339 -48.346 1.00 45.58 346 VAL A CA 1
ATOM 2874 C C . VAL A 1 346 ? 77.703 24.957 -46.988 1.00 45.72 346 VAL A C 1
ATOM 2875 O O . VAL A 1 346 ? 77.412 26.146 -46.922 1.00 45.54 346 VAL A O 1
ATOM 2879 N N . CYS A 1 347 ? 77.744 24.152 -45.923 1.00 45.59 347 CYS A N 1
ATOM 2880 C CA . CYS A 1 347 ? 77.675 24.621 -44.524 1.00 45.96 347 CYS A CA 1
ATOM 2881 C C . CYS A 1 347 ? 78.655 25.757 -44.204 1.00 44.83 347 CYS A C 1
ATOM 2882 O O . CYS A 1 347 ? 78.272 26.742 -43.602 1.00 45.00 347 CYS A O 1
ATOM 2885 N N A GLU A 1 348 ? 79.917 25.597 -44.601 0.50 44.21 348 GLU A N 1
ATOM 2886 N N B GLU A 1 348 ? 79.917 25.591 -44.604 0.50 44.33 348 GLU A N 1
ATOM 2887 C CA A GLU A 1 348 ? 80.908 26.641 -44.386 0.50 43.70 348 GLU A CA 1
ATOM 2888 C CA B GLU A 1 348 ? 80.933 26.619 -44.402 0.50 43.93 348 GLU A CA 1
ATOM 2889 C C A GLU A 1 348 ? 80.452 27.966 -44.998 0.50 43.06 348 GLU A C 1
ATOM 2890 C C B GLU A 1 348 ? 80.519 27.960 -45.023 0.50 43.20 348 GLU A C 1
ATOM 2891 O O A GLU A 1 348 ? 80.515 29.011 -44.351 0.50 43.03 348 GLU A O 1
ATOM 2892 O O B GLU A 1 348 ? 80.656 29.009 -44.395 0.50 43.16 348 GLU A O 1
ATOM 2903 N N . PHE A 1 349 ? 79.999 27.921 -46.247 1.00 42.64 349 PHE A N 1
ATOM 2904 C CA . PHE A 1 349 ? 79.542 29.128 -46.897 1.00 42.04 349 PHE A CA 1
ATOM 2905 C C . PHE A 1 349 ? 78.422 29.816 -46.090 1.00 41.87 349 PHE A C 1
ATOM 2906 O O . PHE A 1 349 ? 78.434 31.058 -45.910 1.00 41.71 349 PHE A O 1
ATOM 2914 N N . ALA A 1 350 ? 77.472 29.015 -45.603 1.00 41.60 350 ALA A N 1
ATOM 2915 C CA . ALA A 1 350 ? 76.321 29.559 -44.859 1.00 42.32 350 ALA A CA 1
ATOM 2916 C C . ALA A 1 350 ? 76.842 30.212 -43.576 1.00 42.99 350 ALA A C 1
ATOM 2917 O O . ALA A 1 350 ? 76.416 31.307 -43.207 1.00 43.09 350 ALA A O 1
ATOM 2919 N N . ASP A 1 351 ? 77.802 29.555 -42.925 1.00 43.35 351 ASP A N 1
ATOM 2920 C CA . ASP A 1 351 ? 78.442 30.118 -41.732 1.00 44.16 351 ASP A CA 1
ATOM 2921 C C . ASP A 1 351 ? 79.071 31.464 -42.015 1.00 43.68 351 ASP A C 1
ATOM 2922 O O . ASP A 1 351 ? 78.899 32.390 -41.242 1.00 43.68 351 ASP A O 1
ATOM 2927 N N . LYS A 1 352 ? 79.836 31.546 -43.103 1.00 43.87 352 LYS A N 1
ATOM 2928 C CA . LYS A 1 352 ? 80.565 32.765 -43.477 1.00 43.00 352 LYS A CA 1
ATOM 2929 C C . LYS A 1 352 ? 79.655 33.961 -43.783 1.00 43.32 352 LYS A C 1
ATOM 2930 O O . LYS A 1 352 ? 79.962 35.103 -43.374 1.00 43.46 352 LYS A O 1
ATOM 2936 N N . LEU A 1 353 ? 78.560 33.713 -44.511 1.00 42.67 353 LEU A N 1
ATOM 2937 C CA . LEU A 1 353 ? 77.593 34.775 -44.820 1.00 42.96 353 LEU A CA 1
ATOM 2938 C C . LEU A 1 353 ? 76.865 35.280 -43.568 1.00 43.19 353 LEU A C 1
ATOM 2939 O O . LEU A 1 353 ? 76.728 36.494 -43.370 1.00 44.11 353 LEU A O 1
ATOM 2944 N N . GLU A 1 354 ? 76.389 34.352 -42.744 1.00 42.78 354 GLU A N 1
ATOM 2945 C CA . GLU A 1 354 ? 75.890 34.679 -41.407 1.00 43.11 354 GLU A CA 1
ATOM 2946 C C . GLU A 1 354 ? 76.915 35.496 -40.610 1.00 43.05 354 GLU A C 1
ATOM 2947 O O . GLU A 1 354 ? 76.604 36.559 -40.109 1.00 43.77 354 GLU A O 1
ATOM 2953 N N . LYS A 1 355 ? 78.143 35.013 -40.518 1.00 43.10 355 LYS A N 1
ATOM 2954 C CA . LYS A 1 355 ? 79.201 35.775 -39.847 1.00 43.61 355 LYS A CA 1
ATOM 2955 C C . LYS A 1 355 ? 79.383 37.192 -40.453 1.00 42.86 355 LYS A C 1
ATOM 2956 O O . LYS A 1 355 ? 79.594 38.168 -39.724 1.00 42.56 355 LYS A O 1
ATOM 2962 N N . ALA A 1 356 ? 79.254 37.306 -41.774 1.00 42.07 356 ALA A N 1
ATOM 2963 C CA . ALA A 1 356 ? 79.400 38.595 -42.441 1.00 41.67 356 ALA A CA 1
ATOM 2964 C C . ALA A 1 356 ? 78.332 39.614 -42.053 1.00 41.38 356 ALA A C 1
ATOM 2965 O O . ALA A 1 356 ? 78.637 40.821 -41.894 1.00 41.21 356 ALA A O 1
ATOM 2967 N N . VAL A 1 357 ? 77.090 39.141 -41.899 1.00 41.55 357 VAL A N 1
ATOM 2968 C CA . VAL A 1 357 ? 75.990 39.991 -41.440 1.00 41.00 357 VAL A CA 1
ATOM 2969 C C . VAL A 1 357 ? 76.270 40.494 -40.025 1.00 41.46 357 VAL A C 1
ATOM 2970 O O . VAL A 1 357 ? 76.232 41.692 -39.760 1.00 41.08 357 VAL A O 1
ATOM 2974 N N . ILE A 1 358 ? 76.589 39.566 -39.129 1.00 41.70 358 ILE A N 1
ATOM 2975 C CA . ILE A 1 358 ? 76.884 39.892 -37.738 1.00 42.20 358 ILE A CA 1
ATOM 2976 C C . ILE A 1 358 ? 78.078 40.843 -37.625 1.00 42.53 358 ILE A C 1
ATOM 2977 O O . ILE A 1 358 ? 78.018 41.831 -36.892 1.00 42.24 358 ILE A O 1
ATOM 2982 N N . ASN A 1 359 ? 79.147 40.575 -38.380 1.00 42.48 359 ASN A N 1
ATOM 2983 C CA . ASN A 1 359 ? 80.276 41.495 -38.427 1.00 42.66 359 ASN A CA 1
ATOM 2984 C C . ASN A 1 359 ? 79.849 42.892 -38.904 1.00 42.57 359 ASN A C 1
ATOM 2985 O O . ASN A 1 359 ? 80.384 43.895 -38.451 1.00 41.86 359 ASN A O 1
ATOM 2990 N N . THR A 1 360 ? 78.881 42.946 -39.817 1.00 42.70 360 THR A N 1
ATOM 2991 C CA . THR A 1 360 ? 78.441 44.221 -40.378 1.00 42.57 360 THR A CA 1
ATOM 2992 C C . THR A 1 360 ? 77.794 45.083 -39.279 1.00 42.43 360 THR A C 1
ATOM 2993 O O . THR A 1 360 ? 78.160 46.238 -39.091 1.00 42.77 360 THR A O 1
ATOM 2997 N N . ILE A 1 361 ? 76.866 44.485 -38.543 1.00 42.57 361 ILE A N 1
ATOM 2998 C CA . ILE A 1 361 ? 76.131 45.145 -37.467 1.00 41.99 361 ILE A CA 1
ATOM 2999 C C . ILE A 1 361 ? 77.055 45.524 -36.312 1.00 42.66 361 ILE A C 1
ATOM 3000 O O . ILE A 1 361 ? 77.082 46.692 -35.852 1.00 43.12 361 ILE A O 1
ATOM 3005 N N . GLU A 1 362 ? 77.847 44.561 -35.861 1.00 42.48 362 GLU A N 1
ATOM 3006 C CA . GLU A 1 362 ? 78.756 44.803 -34.744 1.00 43.26 362 GLU A CA 1
ATOM 3007 C C . GLU A 1 362 ? 79.776 45.882 -35.088 1.00 43.17 362 GLU A C 1
ATOM 3008 O O . GLU A 1 362 ? 80.265 46.558 -34.185 1.00 42.93 362 GLU A O 1
ATOM 3014 N N . SER A 1 363 ? 80.078 46.060 -36.381 1.00 43.00 363 SER A N 1
ATOM 3015 C CA . SER A 1 363 ? 81.019 47.107 -36.805 1.00 42.75 363 SER A CA 1
ATOM 3016 C C . SER A 1 363 ? 80.312 48.464 -36.828 1.00 42.67 363 SER A C 1
ATOM 3017 O O . SER A 1 363 ? 80.910 49.448 -37.169 1.00 43.03 363 SER A O 1
ATOM 3020 N N . GLY A 1 364 ? 79.034 48.508 -36.476 1.00 42.93 364 GLY A N 1
ATOM 3021 C CA . GLY A 1 364 ? 78.328 49.782 -36.417 1.00 43.02 364 GLY A CA 1
ATOM 3022 C C . GLY A 1 364 ? 77.543 50.161 -37.674 1.00 42.85 364 GLY A C 1
ATOM 3023 O O . GLY A 1 364 ? 77.052 51.286 -37.779 1.00 42.63 364 GLY A O 1
ATOM 3024 N N . VAL A 1 365 ? 77.413 49.226 -38.618 1.00 41.96 365 VAL A N 1
ATOM 3025 C CA . VAL A 1 365 ? 76.698 49.494 -39.864 1.00 41.24 365 VAL A CA 1
ATOM 3026 C C . VAL A 1 365 ? 75.338 48.813 -39.772 1.00 41.83 365 VAL A C 1
ATOM 3027 O O . VAL A 1 365 ? 75.235 47.584 -39.857 1.00 42.01 365 VAL A O 1
ATOM 3031 N N . ILE A 1 366 ? 74.299 49.624 -39.598 1.00 41.81 366 ILE A N 1
ATOM 3032 C CA . ILE A 1 366 ? 72.967 49.132 -39.289 1.00 41.48 366 ILE A CA 1
ATOM 3033 C C . ILE A 1 366 ? 71.926 49.777 -40.185 1.00 41.63 366 ILE A C 1
ATOM 3034 O O . ILE A 1 366 ? 72.164 50.859 -40.765 1.00 41.59 366 ILE A O 1
ATOM 3039 N N . THR A 1 367 ? 70.783 49.102 -40.326 1.00 41.23 367 THR A N 1
ATOM 3040 C CA . THR A 1 367 ? 69.584 49.747 -40.892 1.00 41.34 367 THR A CA 1
ATOM 3041 C C . THR A 1 367 ? 68.764 50.389 -39.751 1.00 42.48 367 THR A C 1
ATOM 3042 O O . THR A 1 367 ? 68.974 50.092 -38.556 1.00 41.50 367 THR A O 1
ATOM 3046 N N . LYS A 1 368 ? 67.823 51.249 -40.150 1.00 43.00 368 LYS A N 1
ATOM 3047 C CA . LYS A 1 368 ? 67.122 52.149 -39.262 1.00 43.69 368 LYS A CA 1
ATOM 3048 C C . LYS A 1 368 ? 66.403 51.463 -38.103 1.00 43.59 368 LYS A C 1
ATOM 3049 O O . LYS A 1 368 ? 66.467 51.959 -36.983 1.00 43.18 368 LYS A O 1
ATOM 3055 N N . ASP A 1 369 ? 65.743 50.324 -38.366 1.00 43.36 369 ASP A N 1
ATOM 3056 C CA . ASP A 1 369 ? 65.064 49.547 -37.310 1.00 43.02 369 ASP A CA 1
ATOM 3057 C C . ASP A 1 369 ? 65.968 49.201 -36.097 1.00 43.16 369 ASP A C 1
ATOM 3058 O O . ASP A 1 369 ? 65.479 49.098 -34.990 1.00 43.33 369 ASP A O 1
ATOM 3063 N N . LEU A 1 370 ? 67.281 49.054 -36.289 1.00 43.05 370 LEU A N 1
ATOM 3064 C CA . LEU A 1 370 ? 68.153 48.608 -35.176 1.00 42.93 370 LEU A CA 1
ATOM 3065 C C . LEU A 1 370 ? 68.576 49.757 -34.284 1.00 43.62 370 LEU A C 1
ATOM 3066 O O . LEU A 1 370 ? 69.019 49.585 -33.136 1.00 43.25 370 LEU A O 1
ATOM 3071 N N . GLN A 1 371 ? 68.448 50.947 -34.831 1.00 44.47 371 GLN A N 1
ATOM 3072 C CA . GLN A 1 371 ? 68.953 52.124 -34.175 1.00 45.51 371 GLN A CA 1
ATOM 3073 C C . GLN A 1 371 ? 68.519 52.298 -32.706 1.00 45.59 371 GLN A C 1
ATOM 3074 O O . GLN A 1 371 ? 69.380 52.454 -31.846 1.00 45.94 371 GLN A O 1
ATOM 3080 N N . PRO A 1 372 ? 67.201 52.238 -32.396 1.00 45.87 372 PRO A N 1
ATOM 3081 C CA . PRO A 1 372 ? 66.849 52.477 -30.984 1.00 46.02 372 PRO A CA 1
ATOM 3082 C C . PRO A 1 372 ? 67.244 51.346 -30.023 1.00 46.21 372 PRO A C 1
ATOM 3083 O O . PRO A 1 372 ? 67.011 51.466 -28.817 1.00 46.20 372 PRO A O 1
ATOM 3087 N N . PHE A 1 373 ? 67.821 50.266 -30.552 1.00 46.40 373 PHE A N 1
ATOM 3088 C CA . PHE A 1 373 ? 68.238 49.131 -29.732 1.00 46.75 373 PHE A CA 1
ATOM 3089 C C . PHE A 1 373 ? 69.746 49.057 -29.520 1.00 46.85 373 PHE A C 1
ATOM 3090 O O . PHE A 1 373 ? 70.209 48.202 -28.786 1.00 47.28 373 PHE A O 1
ATOM 3098 N N . THR A 1 374 ? 70.509 49.936 -30.163 1.00 46.86 374 THR A N 1
ATOM 3099 C CA . THR A 1 374 ? 71.961 49.842 -30.128 1.00 47.39 374 THR A CA 1
ATOM 3100 C C . THR A 1 374 ? 72.559 50.251 -28.781 1.00 48.23 374 THR A C 1
ATOM 3101 O O . THR A 1 374 ? 72.053 51.172 -28.133 1.00 47.93 374 THR A O 1
ATOM 3105 N N . GLU A 1 375 ? 73.624 49.551 -28.372 1.00 49.25 375 GLU A N 1
ATOM 3106 C CA . GLU A 1 375 ? 74.411 49.897 -27.171 1.00 50.82 375 GLU A CA 1
ATOM 3107 C C . GLU A 1 375 ? 75.909 49.582 -27.326 1.00 50.99 375 GLU A C 1
ATOM 3108 O O . GLU A 1 375 ? 76.291 48.415 -27.476 1.00 51.58 375 GLU A O 1
ATOM 3114 N N . PRO A 1 376 ? 76.764 50.623 -27.309 1.00 51.04 376 PRO A N 1
ATOM 3115 C CA . PRO A 1 376 ? 76.408 52.050 -27.220 1.00 51.15 376 PRO A CA 1
ATOM 3116 C C . PRO A 1 376 ? 75.516 52.514 -28.386 1.00 50.81 376 PRO A C 1
ATOM 3117 O O . PRO A 1 376 ? 75.524 51.887 -29.447 1.00 50.73 376 PRO A O 1
ATOM 3121 N N . PRO A 1 377 ? 74.712 53.572 -28.174 1.00 50.70 377 PRO A N 1
ATOM 3122 C CA . PRO A 1 377 ? 73.833 54.037 -29.244 1.00 50.87 377 PRO A CA 1
ATOM 3123 C C . PRO A 1 377 ? 74.580 54.346 -30.535 1.00 50.58 377 PRO A C 1
ATOM 3124 O O . PRO A 1 377 ? 75.677 54.881 -30.496 1.00 50.56 377 PRO A O 1
ATOM 3128 N N . ILE A 1 378 ? 74.004 53.949 -31.663 1.00 50.74 378 ILE A N 1
ATOM 3129 C CA . ILE A 1 378 ? 74.589 54.236 -32.968 1.00 50.86 378 ILE A CA 1
ATOM 3130 C C . ILE A 1 378 ? 73.782 55.385 -33.602 1.00 51.29 378 ILE A C 1
ATOM 3131 O O . ILE A 1 378 ? 72.548 55.365 -33.603 1.00 51.38 378 ILE A O 1
ATOM 3136 N N . ASP A 1 379 ? 74.500 56.396 -34.086 1.00 51.50 379 ASP A N 1
ATOM 3137 C CA . ASP A 1 379 ? 73.907 57.625 -34.607 1.00 51.55 379 ASP A CA 1
ATOM 3138 C C . ASP A 1 379 ? 73.424 57.482 -36.039 1.00 50.73 379 ASP A C 1
ATOM 3139 O O . ASP A 1 379 ? 72.346 57.965 -36.383 1.00 50.69 379 ASP A O 1
ATOM 3144 N N . LYS A 1 380 ? 74.217 56.804 -36.863 1.00 49.26 380 LYS A N 1
ATOM 3145 C CA . LYS A 1 380 ? 73.921 56.687 -38.285 1.00 48.40 380 LYS A CA 1
ATOM 3146 C C . LYS A 1 380 ? 73.368 55.324 -38.704 1.00 46.97 380 LYS A C 1
ATOM 3147 O O . LYS A 1 380 ? 73.627 54.309 -38.070 1.00 46.43 380 LYS A O 1
ATOM 3153 N N . TYR A 1 381 ? 72.595 55.318 -39.781 1.00 45.71 381 TYR A N 1
ATOM 3154 C CA . TYR A 1 381 ? 72.118 54.075 -40.371 1.00 44.93 381 TYR A CA 1
ATOM 3155 C C . TYR A 1 381 ? 72.125 54.218 -41.866 1.00 43.89 381 TYR A C 1
ATOM 3156 O O . TYR A 1 381 ? 72.160 55.341 -42.395 1.00 42.81 381 TYR A O 1
ATOM 3165 N N . VAL A 1 382 ? 72.092 53.073 -42.541 1.00 42.71 382 VAL A N 1
ATOM 3166 C CA . VAL A 1 382 ? 72.268 53.067 -43.978 1.00 42.02 382 VAL A CA 1
ATOM 3167 C C . VAL A 1 382 ? 71.037 52.502 -44.657 1.00 41.32 382 VAL A C 1
ATOM 3168 O O . VAL A 1 382 ? 70.140 51.962 -44.011 1.00 41.27 382 VAL A O 1
ATOM 3172 N N . THR A 1 383 ? 70.999 52.624 -45.966 1.00 41.23 383 THR A N 1
ATOM 3173 C CA . THR A 1 383 ? 69.898 52.096 -46.755 1.00 41.24 383 THR A CA 1
ATOM 3174 C C . THR A 1 383 ? 70.056 50.580 -46.837 1.00 41.90 383 THR A C 1
ATOM 3175 O O . THR A 1 383 ? 71.125 50.025 -46.542 1.00 42.08 383 THR A O 1
ATOM 3179 N N . LEU A 1 384 ? 68.986 49.911 -47.244 1.00 41.79 384 LEU A N 1
ATOM 3180 C CA . LEU A 1 384 ? 69.019 48.493 -47.511 1.00 41.83 384 LEU A CA 1
ATOM 3181 C C . LEU A 1 384 ? 70.203 48.080 -48.429 1.00 42.21 384 LEU A C 1
ATOM 3182 O O . LEU A 1 384 ? 70.909 47.105 -48.139 1.00 42.30 384 LEU A O 1
ATOM 3187 N N . GLU A 1 385 ? 70.412 48.804 -49.532 1.00 42.24 385 GLU A N 1
ATOM 3188 C CA . GLU A 1 385 ? 71.448 48.436 -50.503 1.00 42.74 385 GLU A CA 1
ATOM 3189 C C . GLU A 1 385 ? 72.854 48.668 -49.934 1.00 42.03 385 GLU A C 1
ATOM 3190 O O . GLU A 1 385 ? 73.788 47.898 -50.199 1.00 40.98 385 GLU A O 1
ATOM 3196 N N . GLU A 1 386 ? 73.007 49.740 -49.166 1.00 41.90 386 GLU A N 1
ATOM 3197 C CA . GLU A 1 386 ? 74.299 50.003 -48.535 1.00 42.85 386 GLU A CA 1
ATOM 3198 C C . GLU A 1 386 ? 74.617 48.898 -47.561 1.00 42.07 386 GLU A C 1
ATOM 3199 O O . GLU A 1 386 ? 75.753 48.480 -47.466 1.00 41.96 386 GLU A O 1
ATOM 3205 N N . PHE A 1 387 ? 73.601 48.456 -46.826 1.00 41.72 387 PHE A N 1
ATOM 3206 C CA . PHE A 1 387 ? 73.778 47.391 -45.838 1.00 42.37 387 PHE A CA 1
ATOM 3207 C C . PHE A 1 387 ? 74.201 46.089 -46.534 1.00 42.41 387 PHE A C 1
ATOM 3208 O O . PHE A 1 387 ? 75.158 45.433 -46.110 1.00 41.76 387 PHE A O 1
ATOM 3216 N N . ILE A 1 388 ? 73.495 45.731 -47.611 1.00 42.40 388 ILE A N 1
ATOM 3217 C CA . ILE A 1 388 ? 73.845 44.508 -48.373 1.00 42.71 388 ILE A CA 1
ATOM 3218 C C . ILE A 1 388 ? 75.259 44.592 -48.972 1.00 43.22 388 ILE A C 1
ATOM 3219 O O . ILE A 1 388 ? 76.017 43.597 -48.944 1.00 43.50 388 ILE A O 1
ATOM 3224 N N . ASP A 1 389 ? 75.628 45.784 -49.451 1.00 43.12 389 ASP A N 1
ATOM 3225 C CA . ASP A 1 389 ? 76.962 46.008 -49.999 1.00 43.76 389 ASP A CA 1
ATOM 3226 C C . ASP A 1 389 ? 78.020 45.815 -48.919 1.00 43.02 389 ASP A C 1
ATOM 3227 O O . ASP A 1 389 ? 79.077 45.285 -49.194 1.00 42.89 389 ASP A O 1
ATOM 3232 N N . GLU A 1 390 ? 77.720 46.256 -47.696 1.00 43.01 390 GLU A N 1
ATOM 3233 C CA . GLU A 1 390 ? 78.633 46.073 -46.571 1.00 43.03 390 GLU A CA 1
ATOM 3234 C C . GLU A 1 390 ? 78.733 44.594 -46.158 1.00 42.56 390 GLU A C 1
ATOM 3235 O O . GLU A 1 390 ? 79.803 44.109 -45.851 1.00 43.07 390 GLU A O 1
ATOM 3241 N N . VAL A 1 391 ? 77.618 43.885 -46.181 1.00 42.49 391 VAL A N 1
ATOM 3242 C CA . VAL A 1 391 ? 77.621 42.442 -45.943 1.00 41.75 391 VAL A CA 1
ATOM 3243 C C . VAL A 1 391 ? 78.469 41.735 -47.009 1.00 42.19 391 VAL A C 1
ATOM 3244 O O . VAL A 1 391 ? 79.271 40.867 -46.671 1.00 43.26 391 VAL A O 1
ATOM 3248 N N . LYS A 1 392 ? 78.282 42.098 -48.281 1.00 41.61 392 LYS A N 1
ATOM 3249 C CA . LYS A 1 392 ? 79.042 41.497 -49.372 1.00 41.70 392 LYS A CA 1
ATOM 3250 C C . LYS A 1 392 ? 80.553 41.692 -49.157 1.00 41.69 392 LYS A C 1
ATOM 3251 O O . LYS A 1 392 ? 81.337 40.744 -49.278 1.00 41.60 392 LYS A O 1
ATOM 3257 N N . LYS A 1 393 ? 80.939 42.921 -48.835 1.00 41.94 393 LYS A N 1
ATOM 3258 C CA . LYS A 1 393 ? 82.314 43.258 -48.481 1.00 42.49 393 LYS A CA 1
ATOM 3259 C C . LYS A 1 393 ? 82.854 42.378 -47.381 1.00 42.20 393 LYS A C 1
ATOM 3260 O O . LYS A 1 393 ? 83.960 41.846 -47.480 1.00 41.95 393 LYS A O 1
ATOM 3266 N N . ASN A 1 394 ? 82.087 42.256 -46.307 1.00 42.43 394 ASN A N 1
ATOM 3267 C CA . ASN A 1 394 ? 82.541 41.462 -45.184 1.00 42.87 394 ASN A CA 1
ATOM 3268 C C . ASN A 1 394 ? 82.549 39.953 -45.464 1.00 42.88 394 ASN A C 1
ATOM 3269 O O . ASN A 1 394 ? 83.360 39.241 -44.883 1.00 42.16 394 ASN A O 1
ATOM 3274 N N . LEU A 1 395 ? 81.640 39.478 -46.328 1.00 42.83 395 LEU A N 1
ATOM 3275 C CA . LEU A 1 395 ? 81.709 38.103 -46.859 1.00 43.73 395 LEU A CA 1
ATOM 3276 C C . LEU A 1 395 ? 83.037 37.842 -47.589 1.00 44.82 395 LEU A C 1
ATOM 3277 O O . LEU A 1 395 ? 83.711 36.850 -47.322 1.00 44.70 395 LEU A O 1
ATOM 3282 N N . GLU A 1 396 ? 83.404 38.756 -48.491 1.00 45.86 396 GLU A N 1
ATOM 3283 C CA . GLU A 1 396 ? 84.602 38.614 -49.301 1.00 47.41 396 GLU A CA 1
ATOM 3284 C C . GLU A 1 396 ? 85.825 38.474 -48.411 1.00 47.66 396 GLU A C 1
ATOM 3285 O O . GLU A 1 396 ? 86.717 37.707 -48.730 1.00 48.25 396 GLU A O 1
ATOM 3291 N N . LYS A 1 397 ? 85.831 39.185 -47.281 1.00 48.02 397 LYS A N 1
ATOM 3292 C CA . LYS A 1 397 ? 86.943 39.159 -46.307 1.00 48.36 397 LYS A CA 1
ATOM 3293 C C . LYS A 1 397 ? 87.182 37.790 -45.676 1.00 48.47 397 LYS A C 1
ATOM 3294 O O . LYS A 1 397 ? 88.267 37.530 -45.142 1.00 47.60 397 LYS A O 1
ATOM 3300 N N . LEU A 1 398 ? 86.142 36.950 -45.715 1.00 48.32 398 LEU A N 1
ATOM 3301 C CA . LEU A 1 398 ? 86.138 35.642 -45.077 1.00 48.53 398 LEU A CA 1
ATOM 3302 C C . LEU A 1 398 ? 86.338 34.513 -46.083 1.00 49.01 398 LEU A C 1
ATOM 3303 O O . LEU A 1 398 ? 86.696 33.388 -45.704 1.00 49.02 398 LEU A O 1
ATOM 3308 N N . LEU A 1 399 ? 86.084 34.808 -47.355 1.00 49.24 399 LEU A N 1
ATOM 3309 C CA . LEU A 1 399 ? 86.164 33.794 -48.397 1.00 50.08 399 LEU A CA 1
ATOM 3310 C C . LEU A 1 399 ? 87.609 33.521 -48.819 1.00 50.54 399 LEU A C 1
ATOM 3311 O O . LEU A 1 399 ? 87.925 32.407 -49.238 1.00 51.15 399 LEU A O 1
ATOM 3316 N N . VAL B 1 4 ? 47.688 60.963 15.901 1.00 49.34 4 VAL B N 1
ATOM 3317 C CA . VAL B 1 4 ? 47.168 60.727 14.541 1.00 49.28 4 VAL B CA 1
ATOM 3318 C C . VAL B 1 4 ? 45.821 59.935 14.654 1.00 49.32 4 VAL B C 1
ATOM 3319 O O . VAL B 1 4 ? 45.819 58.754 14.969 1.00 49.36 4 VAL B O 1
ATOM 3323 N N . LYS B 1 5 ? 44.668 60.554 14.291 1.00 52.17 5 LYS B N 1
ATOM 3324 C CA . LYS B 1 5 ? 43.319 60.018 14.534 1.00 52.11 5 LYS B CA 1
ATOM 3325 C C . LYS B 1 5 ? 42.858 58.885 13.596 1.00 51.93 5 LYS B C 1
ATOM 3326 O O . LYS B 1 5 ? 43.038 57.699 13.920 1.00 52.02 5 LYS B O 1
ATOM 3332 N N . VAL B 1 6 ? 42.289 59.249 12.443 1.00 51.76 6 VAL B N 1
ATOM 3333 C CA . VAL B 1 6 ? 41.580 58.310 11.535 1.00 51.53 6 VAL B CA 1
ATOM 3334 C C . VAL B 1 6 ? 40.105 58.219 11.949 1.00 51.37 6 VAL B C 1
ATOM 3335 O O . VAL B 1 6 ? 39.740 57.405 12.818 1.00 51.54 6 VAL B O 1
ATOM 3339 N N . LYS B 1 7 ? 39.277 59.073 11.321 1.00 51.06 7 LYS B N 1
ATOM 3340 C CA . LYS B 1 7 ? 37.857 59.230 11.665 1.00 50.64 7 LYS B CA 1
ATOM 3341 C C . LYS B 1 7 ? 37.084 57.906 11.708 1.00 50.50 7 LYS B C 1
ATOM 3342 O O . LYS B 1 7 ? 36.428 57.593 12.705 1.00 50.26 7 LYS B O 1
ATOM 3348 N N . ASN B 1 8 ? 37.181 57.134 10.630 1.00 50.37 8 ASN B N 1
ATOM 3349 C CA . ASN B 1 8 ? 36.452 55.872 10.489 1.00 50.34 8 ASN B CA 1
ATOM 3350 C C . ASN B 1 8 ? 37.352 54.642 10.701 1.00 50.12 8 ASN B C 1
ATOM 3351 O O . ASN B 1 8 ? 38.557 54.716 10.464 1.00 50.05 8 ASN B O 1
ATOM 3356 N N . PRO B 1 9 ? 36.774 53.522 11.184 1.00 49.95 9 PRO B N 1
ATOM 3357 C CA . PRO B 1 9 ? 37.453 52.222 11.321 1.00 49.66 9 PRO B CA 1
ATOM 3358 C C . PRO B 1 9 ? 37.882 51.513 10.024 1.00 49.52 9 PRO B C 1
ATOM 3359 O O . PRO B 1 9 ? 37.285 51.717 8.963 1.00 49.42 9 PRO B O 1
ATOM 3363 N N . ILE B 1 10 ? 38.912 50.675 10.148 1.00 49.05 10 ILE B N 1
ATOM 3364 C CA . ILE B 1 10 ? 39.352 49.764 9.093 1.00 48.74 10 ILE B CA 1
ATOM 3365 C C . ILE B 1 10 ? 39.137 48.317 9.571 1.00 48.35 10 ILE B C 1
ATOM 3366 O O . ILE B 1 10 ? 39.378 48.006 10.741 1.00 48.20 10 ILE B O 1
ATOM 3371 N N . VAL B 1 11 ? 38.668 47.453 8.669 1.00 47.98 11 VAL B N 1
ATOM 3372 C CA . VAL B 1 11 ? 38.472 46.027 8.963 1.00 47.50 11 VAL B CA 1
ATOM 3373 C C . VAL B 1 11 ? 39.801 45.273 8.787 1.00 47.34 11 VAL B C 1
ATOM 3374 O O . VAL B 1 11 ? 40.432 45.345 7.724 1.00 47.38 11 VAL B O 1
ATOM 3378 N N . GLU B 1 12 ? 40.228 44.572 9.838 1.00 46.94 12 GLU B N 1
ATOM 3379 C CA . GLU B 1 12 ? 41.512 43.865 9.848 1.00 46.53 12 GLU B CA 1
ATOM 3380 C C . GLU B 1 12 ? 41.299 42.361 9.865 1.00 46.09 12 GLU B C 1
ATOM 3381 O O . GLU B 1 12 ? 40.572 41.844 10.714 1.00 46.37 12 GLU B O 1
ATOM 3387 N N . LEU B 1 13 ? 41.947 41.658 8.941 1.00 45.32 13 LEU B N 1
ATOM 3388 C CA . LEU B 1 13 ? 41.780 40.209 8.827 1.00 44.66 13 LEU B CA 1
ATOM 3389 C C . LEU B 1 13 ? 43.076 39.445 9.117 1.00 44.16 13 LEU B C 1
ATOM 3390 O O . LEU B 1 13 ? 43.984 39.424 8.290 1.00 44.40 13 LEU B O 1
ATOM 3395 N N . ASP B 1 14 ? 43.147 38.821 10.294 1.00 43.53 14 ASP B N 1
ATOM 3396 C CA . ASP B 1 14 ? 44.319 38.043 10.703 1.00 42.95 14 ASP B CA 1
ATOM 3397 C C . ASP B 1 14 ? 44.400 36.772 9.874 1.00 42.91 14 ASP B C 1
ATOM 3398 O O . ASP B 1 14 ? 43.388 36.300 9.341 1.00 42.71 14 ASP B O 1
ATOM 3403 N N . GLY B 1 15 ? 45.601 36.212 9.757 1.00 42.87 15 GLY B N 1
ATOM 3404 C CA . GLY B 1 15 ? 45.800 35.082 8.862 1.00 42.95 15 GLY B CA 1
ATOM 3405 C C . GLY B 1 15 ? 46.545 33.914 9.458 1.00 43.07 15 GLY B C 1
ATOM 3406 O O . GLY B 1 15 ? 46.322 33.534 10.615 1.00 42.67 15 GLY B O 1
ATOM 3407 N N . ASP B 1 16 ? 47.448 33.351 8.660 1.00 42.77 16 ASP B N 1
ATOM 3408 C CA . ASP B 1 16 ? 48.069 32.092 9.006 1.00 42.77 16 ASP B CA 1
ATOM 3409 C C . ASP B 1 16 ? 49.587 32.076 8.947 1.00 42.85 16 ASP B C 1
ATOM 3410 O O . ASP B 1 16 ? 50.216 32.840 8.205 1.00 42.71 16 ASP B O 1
ATOM 3415 N N . GLU B 1 17 ? 50.153 31.184 9.752 1.00 42.99 17 GLU B N 1
ATOM 3416 C CA . GLU B 1 17 ? 51.564 30.811 9.686 1.00 43.19 17 GLU B CA 1
ATOM 3417 C C . GLU B 1 17 ? 52.519 32.014 9.762 1.00 43.49 17 GLU B C 1
ATOM 3418 O O . GLU B 1 17 ? 52.306 32.910 10.590 1.00 43.31 17 GLU B O 1
ATOM 3424 N N . MET B 1 18 ? 53.564 32.039 8.930 1.00 43.59 18 MET B N 1
ATOM 3425 C CA . MET B 1 18 ? 54.567 33.100 9.037 1.00 43.67 18 MET B CA 1
ATOM 3426 C C . MET B 1 18 ? 53.992 34.483 8.719 1.00 43.65 18 MET B C 1
ATOM 3427 O O . MET B 1 18 ? 54.457 35.492 9.268 1.00 43.37 18 MET B O 1
ATOM 3432 N N . ALA B 1 19 ? 52.993 34.515 7.831 1.00 43.27 19 ALA B N 1
ATOM 3433 C CA . ALA B 1 19 ? 52.276 35.746 7.500 1.00 43.20 19 ALA B CA 1
ATOM 3434 C C . ALA B 1 19 ? 51.651 36.356 8.746 1.00 43.25 19 ALA B C 1
ATOM 3435 O O . ALA B 1 19 ? 51.803 37.556 8.987 1.00 43.44 19 ALA B O 1
ATOM 3437 N N . ARG B 1 20 ? 50.962 35.524 9.530 1.00 43.21 20 ARG B N 1
ATOM 3438 C CA . ARG B 1 20 ? 50.353 35.932 10.801 1.00 43.51 20 ARG B CA 1
ATOM 3439 C C . ARG B 1 20 ? 51.414 36.442 11.777 1.00 43.64 20 ARG B C 1
ATOM 3440 O O . ARG B 1 20 ? 51.174 37.379 12.545 1.00 43.85 20 ARG B O 1
ATOM 3448 N N . VAL B 1 21 ? 52.586 35.814 11.741 1.00 43.76 21 VAL B N 1
ATOM 3449 C CA . VAL B 1 21 ? 53.690 36.178 12.625 1.00 43.94 21 VAL B CA 1
ATOM 3450 C C . VAL B 1 21 ? 54.209 37.588 12.306 1.00 44.08 21 VAL B C 1
ATOM 3451 O O . VAL B 1 21 ? 54.440 38.381 13.220 1.00 44.34 21 VAL B O 1
ATOM 3455 N N . MET B 1 22 ? 54.341 37.901 11.015 1.00 44.03 22 MET B N 1
ATOM 3456 C CA . MET B 1 22 ? 54.746 39.236 10.563 1.00 43.84 22 MET B CA 1
ATOM 3457 C C . MET B 1 22 ? 53.650 40.259 10.818 1.00 43.58 22 MET B C 1
ATOM 3458 O O . MET B 1 22 ? 53.926 41.397 11.184 1.00 43.68 22 MET B O 1
ATOM 3463 N N . TRP B 1 23 ? 52.408 39.838 10.605 1.00 43.44 23 TRP B N 1
ATOM 3464 C CA . TRP B 1 23 ? 51.220 40.639 10.882 1.00 43.32 23 TRP B CA 1
ATOM 3465 C C . TRP B 1 23 ? 51.257 41.229 12.297 1.00 43.73 23 TRP B C 1
ATOM 3466 O O . TRP B 1 23 ? 51.230 42.450 12.463 1.00 43.76 23 TRP B O 1
ATOM 3477 N N . LYS B 1 24 ? 51.336 40.371 13.311 1.00 44.13 24 LYS B N 1
ATOM 3478 C CA . LYS B 1 24 ? 51.375 40.846 14.694 1.00 44.70 24 LYS B CA 1
ATOM 3479 C C . LYS B 1 24 ? 52.563 41.789 14.905 1.00 45.01 24 LYS B C 1
ATOM 3480 O O . LYS B 1 24 ? 52.391 42.900 15.402 1.00 45.12 24 LYS B O 1
ATOM 3486 N N . MET B 1 25 ? 53.750 41.337 14.502 1.00 45.51 25 MET B N 1
ATOM 3487 C CA . MET B 1 25 ? 54.989 42.107 14.601 1.00 46.08 25 MET B CA 1
ATOM 3488 C C . MET B 1 25 ? 54.832 43.521 14.072 1.00 46.11 25 MET B C 1
ATOM 3489 O O . MET B 1 25 ? 55.275 44.468 14.712 1.00 46.34 25 MET B O 1
ATOM 3494 N N . ILE B 1 26 ? 54.218 43.648 12.894 1.00 46.26 26 ILE B N 1
ATOM 3495 C CA . ILE B 1 26 ? 54.050 44.930 12.205 1.00 46.12 26 ILE B CA 1
ATOM 3496 C C . ILE B 1 26 ? 53.095 45.872 12.938 1.00 46.23 26 ILE B C 1
ATOM 3497 O O . ILE B 1 26 ? 53.387 47.059 13.074 1.00 46.39 26 ILE B O 1
ATOM 3502 N N . LYS B 1 27 ? 51.967 45.349 13.414 1.00 46.28 27 LYS B N 1
ATOM 3503 C CA . LYS B 1 27 ? 51.031 46.156 14.191 1.00 46.33 27 LYS B CA 1
ATOM 3504 C C . LYS B 1 27 ? 51.725 46.715 15.437 1.00 46.57 27 LYS B C 1
ATOM 3505 O O . LYS B 1 27 ? 51.770 47.930 15.644 1.00 46.63 27 LYS B O 1
ATOM 3511 N N . GLU B 1 28 ? 52.294 45.816 16.238 1.00 46.81 28 GLU B N 1
ATOM 3512 C CA . GLU B 1 28 ? 52.844 46.165 17.545 1.00 47.06 28 GLU B CA 1
ATOM 3513 C C . GLU B 1 28 ? 54.223 46.853 17.516 1.00 47.05 28 GLU B C 1
ATOM 3514 O O . GLU B 1 28 ? 54.706 47.310 18.559 1.00 47.22 28 GLU B O 1
ATOM 3520 N N . LYS B 1 29 ? 54.842 46.950 16.337 1.00 46.91 29 LYS B N 1
ATOM 3521 C CA . LYS B 1 29 ? 56.118 47.668 16.210 1.00 46.70 29 LYS B CA 1
ATOM 3522 C C . LYS B 1 29 ? 56.051 48.897 15.298 1.00 46.57 29 LYS B C 1
ATOM 3523 O O . LYS B 1 29 ? 56.775 49.882 15.526 1.00 46.50 29 LYS B O 1
ATOM 3529 N N . LEU B 1 30 ? 55.178 48.846 14.285 1.00 46.30 30 LEU B N 1
ATOM 3530 C CA . LEU B 1 30 ? 55.171 49.876 13.237 1.00 46.11 30 LEU B CA 1
ATOM 3531 C C . LEU B 1 30 ? 53.843 50.632 13.055 1.00 46.14 30 LEU B C 1
ATOM 3532 O O . LEU B 1 30 ? 53.832 51.732 12.490 1.00 46.06 30 LEU B O 1
ATOM 3537 N N . ILE B 1 31 ? 52.735 50.049 13.516 1.00 46.04 31 ILE B N 1
ATOM 3538 C CA . ILE B 1 31 ? 51.421 50.671 13.315 1.00 45.93 31 ILE B CA 1
ATOM 3539 C C . ILE B 1 31 ? 50.859 51.294 14.596 1.00 46.12 31 ILE B C 1
ATOM 3540 O O . ILE B 1 31 ? 50.745 52.521 14.697 1.00 46.04 31 ILE B O 1
ATOM 3545 N N . LEU B 1 32 ? 50.512 50.437 15.556 1.00 46.42 32 LEU B N 1
ATOM 3546 C CA . LEU B 1 32 ? 49.776 50.838 16.756 1.00 46.83 32 LEU B CA 1
ATOM 3547 C C . LEU B 1 32 ? 50.493 51.868 17.640 1.00 47.09 32 LEU B C 1
ATOM 3548 O O . LEU B 1 32 ? 49.824 52.731 18.224 1.00 47.19 32 LEU B O 1
ATOM 3553 N N . PRO B 1 33 ? 51.844 51.835 17.715 1.00 47.35 33 PRO B N 1
ATOM 3554 C CA . PRO B 1 33 ? 52.561 52.835 18.501 1.00 47.69 33 PRO B CA 1
ATOM 3555 C C . PRO B 1 33 ? 52.368 54.244 17.940 1.00 47.86 33 PRO B C 1
ATOM 3556 O O . PRO B 1 33 ? 52.717 55.229 18.572 1.00 47.86 33 PRO B O 1
ATOM 3560 N N . TYR B 1 34 ? 51.804 54.334 16.716 1.00 48.06 34 TYR B N 1
ATOM 3561 C CA . TYR B 1 34 ? 51.677 55.597 16.001 1.00 48.19 34 TYR B CA 1
ATOM 3562 C C . TYR B 1 34 ? 50.277 56.062 15.576 1.00 48.25 34 TYR B C 1
ATOM 3563 O O . TYR B 1 34 ? 50.121 57.150 15.026 1.00 48.25 34 TYR B O 1
ATOM 3572 N N . LEU B 1 35 ? 49.271 55.181 15.816 1.00 48.34 35 LEU B N 1
ATOM 3573 C CA . LEU B 1 35 ? 47.912 55.543 15.331 1.00 48.46 35 LEU B CA 1
ATOM 3574 C C . LEU B 1 35 ? 46.711 55.167 16.249 1.00 48.52 35 LEU B C 1
ATOM 3575 O O . LEU B 1 35 ? 46.617 54.030 16.732 1.00 48.53 35 LEU B O 1
ATOM 3580 N N . ASP B 1 36 ? 45.771 56.120 16.430 1.00 48.62 36 ASP B N 1
ATOM 3581 C CA . ASP B 1 36 ? 44.596 55.841 17.294 1.00 48.85 36 ASP B CA 1
ATOM 3582 C C . ASP B 1 36 ? 43.392 55.362 16.431 1.00 48.87 36 ASP B C 1
ATOM 3583 O O . ASP B 1 36 ? 42.431 56.088 16.188 1.00 49.33 36 ASP B O 1
ATOM 3588 N N . ILE B 1 37 ? 43.490 54.092 15.985 1.00 48.71 37 ILE B N 1
ATOM 3589 C CA . ILE B 1 37 ? 42.487 53.473 15.109 1.00 48.76 37 ILE B CA 1
ATOM 3590 C C . ILE B 1 37 ? 41.635 52.354 15.661 1.00 48.45 37 ILE B C 1
ATOM 3591 O O . ILE B 1 37 ? 42.089 51.544 16.477 1.00 48.68 37 ILE B O 1
ATOM 3596 N N . GLN B 1 38 ? 40.357 52.318 15.218 1.00 47.87 38 GLN B N 1
ATOM 3597 C CA . GLN B 1 38 ? 39.491 51.196 15.545 1.00 47.38 38 GLN B CA 1
ATOM 3598 C C . GLN B 1 38 ? 39.587 50.138 14.431 1.00 47.18 38 GLN B C 1
ATOM 3599 O O . GLN B 1 38 ? 38.987 50.283 13.359 1.00 46.99 38 GLN B O 1
ATOM 3605 N N . LEU B 1 39 ? 40.335 49.056 14.679 1.00 46.83 39 LEU B N 1
ATOM 3606 C CA . LEU B 1 39 ? 40.423 47.948 13.757 1.00 46.80 39 LEU B CA 1
ATOM 3607 C C . LEU B 1 39 ? 39.252 47.010 14.063 1.00 46.75 39 LEU B C 1
ATOM 3608 O O . LEU B 1 39 ? 39.142 46.494 15.165 1.00 46.54 39 LEU B O 1
ATOM 3613 N N . VAL B 1 40 ? 38.394 46.784 13.062 1.00 46.48 40 VAL B N 1
ATOM 3614 C CA . VAL B 1 40 ? 37.263 45.863 13.217 1.00 46.20 40 VAL B CA 1
ATOM 3615 C C . VAL B 1 40 ? 37.787 44.449 12.935 1.00 45.90 40 VAL B C 1
ATOM 3616 O O . VAL B 1 40 ? 37.872 44.012 11.783 1.00 46.04 40 VAL B O 1
ATOM 3620 N N . TYR B 1 41 ? 38.148 43.760 14.017 1.00 45.43 41 TYR B N 1
ATOM 3621 C CA . TYR B 1 41 ? 39.012 42.583 13.965 1.00 45.15 41 TYR B CA 1
ATOM 3622 C C . TYR B 1 41 ? 38.310 41.288 13.582 1.00 44.86 41 TYR B C 1
ATOM 3623 O O . TYR B 1 41 ? 37.302 40.917 14.190 1.00 44.70 41 TYR B O 1
ATOM 3632 N N . PHE B 1 42 ? 38.868 40.607 12.577 1.00 44.31 42 PHE B N 1
ATOM 3633 C CA . PHE B 1 42 ? 38.422 39.268 12.190 1.00 43.95 42 PHE B CA 1
ATOM 3634 C C . PHE B 1 42 ? 39.611 38.325 12.062 1.00 43.51 42 PHE B C 1
ATOM 3635 O O . PHE B 1 42 ? 40.525 38.554 11.257 1.00 43.96 42 PHE B O 1
ATOM 3643 N N . ASP B 1 43 ? 39.605 37.274 12.875 1.00 42.99 43 ASP B N 1
ATOM 3644 C CA . ASP B 1 43 ? 40.634 36.241 12.813 1.00 42.51 43 ASP B CA 1
ATOM 3645 C C . ASP B 1 43 ? 40.276 35.214 11.744 1.00 42.21 43 ASP B C 1
ATOM 3646 O O . ASP B 1 43 ? 39.425 34.350 11.968 1.00 41.97 43 ASP B O 1
ATOM 3651 N N . LEU B 1 44 ? 40.916 35.317 10.576 1.00 41.65 44 LEU B N 1
ATOM 3652 C CA . LEU B 1 44 ? 40.682 34.336 9.520 1.00 41.15 44 LEU B CA 1
ATOM 3653 C C . LEU B 1 44 ? 41.761 33.264 9.521 1.00 40.77 44 LEU B C 1
ATOM 3654 O O . LEU B 1 44 ? 42.071 32.689 8.485 1.00 40.92 44 LEU B O 1
ATOM 3659 N N . GLY B 1 45 ? 42.340 33.014 10.692 1.00 40.48 45 GLY B N 1
ATOM 3660 C CA . GLY B 1 45 ? 43.242 31.887 10.885 1.00 40.18 45 GLY B CA 1
ATOM 3661 C C . GLY B 1 45 ? 42.471 30.604 10.644 1.00 40.17 45 GLY B C 1
ATOM 3662 O O . GLY B 1 45 ? 41.266 30.539 10.905 1.00 40.20 45 GLY B O 1
ATOM 3663 N N . ILE B 1 46 ? 43.157 29.580 10.146 1.00 39.97 46 ILE B N 1
ATOM 3664 C CA . ILE B 1 46 ? 42.479 28.342 9.742 1.00 39.86 46 ILE B CA 1
ATOM 3665 C C . ILE B 1 46 ? 41.715 27.633 10.884 1.00 39.45 46 ILE B C 1
ATOM 3666 O O . ILE B 1 46 ? 40.664 27.020 10.652 1.00 39.20 46 ILE B O 1
ATOM 3671 N N . LYS B 1 47 ? 42.239 27.737 12.107 1.00 39.12 47 LYS B N 1
ATOM 3672 C CA . LYS B 1 47 ? 41.594 27.144 13.280 1.00 38.67 47 LYS B CA 1
ATOM 3673 C C . LYS B 1 47 ? 40.269 27.846 13.584 1.00 38.33 47 LYS B C 1
ATOM 3674 O O . LYS B 1 47 ? 39.249 27.186 13.764 1.00 38.19 47 LYS B O 1
ATOM 3680 N N . LYS B 1 48 ? 40.300 29.181 13.609 1.00 38.09 48 LYS B N 1
ATOM 3681 C CA . LYS B 1 48 ? 39.105 30.017 13.765 1.00 37.90 48 LYS B CA 1
ATOM 3682 C C . LYS B 1 48 ? 38.080 29.815 12.645 1.00 38.03 48 LYS B C 1
ATOM 3683 O O . LYS B 1 48 ? 36.874 29.893 12.882 1.00 38.14 48 LYS B O 1
ATOM 3689 N N . ARG B 1 49 ? 38.564 29.556 11.435 1.00 38.04 49 ARG B N 1
ATOM 3690 C CA . ARG B 1 49 ? 37.686 29.280 10.302 1.00 38.20 49 ARG B CA 1
ATOM 3691 C C . ARG B 1 49 ? 37.005 27.917 10.442 1.00 38.40 49 ARG B C 1
ATOM 3692 O O . ARG B 1 49 ? 35.797 27.789 10.210 1.00 38.12 49 ARG B O 1
ATOM 3700 N N . ASP B 1 50 ? 37.793 26.909 10.821 1.00 38.61 50 ASP B N 1
ATOM 3701 C CA . ASP B 1 50 ? 37.289 25.558 11.052 1.00 38.60 50 ASP B CA 1
ATOM 3702 C C . ASP B 1 50 ? 36.201 25.544 12.136 1.00 38.83 50 ASP B C 1
ATOM 3703 O O . ASP B 1 50 ? 35.127 24.973 11.926 1.00 38.66 50 ASP B O 1
ATOM 3708 N N . GLU B 1 51 ? 36.480 26.186 13.273 1.00 38.85 51 GLU B N 1
ATOM 3709 C CA . GLU B 1 51 ? 35.535 26.268 14.388 1.00 39.11 51 GLU B CA 1
ATOM 3710 C C . GLU B 1 51 ? 34.208 26.905 13.961 1.00 39.26 51 GLU B C 1
ATOM 3711 O O . GLU B 1 51 ? 33.132 26.398 14.289 1.00 38.97 51 GLU B O 1
ATOM 3717 N N . THR B 1 52 ? 34.298 28.001 13.209 1.00 39.51 52 THR B N 1
ATOM 3718 C CA . THR B 1 52 ? 33.120 28.752 12.761 1.00 39.60 52 THR B CA 1
ATOM 3719 C C . THR B 1 52 ? 32.489 28.172 11.488 1.00 39.63 52 THR B C 1
ATOM 3720 O O . THR B 1 52 ? 31.513 28.725 10.963 1.00 39.63 52 THR B O 1
ATOM 3724 N N . ASP B 1 53 ? 33.043 27.055 11.008 1.00 39.67 53 ASP B N 1
ATOM 3725 C CA . ASP B 1 53 ? 32.616 26.428 9.752 1.00 40.08 53 ASP B CA 1
ATOM 3726 C C . ASP B 1 53 ? 32.720 27.395 8.562 1.00 40.14 53 ASP B C 1
ATOM 3727 O O . ASP B 1 53 ? 31.855 27.416 7.682 1.00 40.07 53 ASP B O 1
ATOM 3732 N N . ASP B 1 54 ? 33.786 28.197 8.561 1.00 40.39 54 ASP B N 1
ATOM 3733 C CA . ASP B 1 54 ? 34.081 29.161 7.490 1.00 40.92 54 ASP B CA 1
ATOM 3734 C C . ASP B 1 54 ? 33.239 30.444 7.589 1.00 41.06 54 ASP B C 1
ATOM 3735 O O . ASP B 1 54 ? 33.351 31.320 6.732 1.00 41.51 54 ASP B O 1
ATOM 3740 N N . GLN B 1 55 ? 32.418 30.569 8.632 1.00 41.06 55 GLN B N 1
ATOM 3741 C CA . GLN B 1 55 ? 31.495 31.712 8.725 1.00 41.17 55 GLN B CA 1
ATOM 3742 C C . GLN B 1 55 ? 32.168 33.050 9.047 1.00 40.88 55 GLN B C 1
ATOM 3743 O O . GLN B 1 55 ? 31.737 34.102 8.531 1.00 40.94 55 GLN B O 1
ATOM 3749 N N . ILE B 1 56 ? 33.219 33.011 9.880 1.00 40.75 56 ILE B N 1
ATOM 3750 C CA . ILE B 1 56 ? 33.980 34.223 10.203 1.00 41.00 56 ILE B CA 1
ATOM 3751 C C . ILE B 1 56 ? 34.563 34.840 8.932 1.00 41.34 56 ILE B C 1
ATOM 3752 O O . ILE B 1 56 ? 34.826 36.042 8.884 1.00 41.36 56 ILE B O 1
ATOM 3757 N N . THR B 1 57 ? 34.755 34.006 7.910 1.00 41.59 57 THR B N 1
ATOM 3758 C CA . THR B 1 57 ? 35.177 34.480 6.595 1.00 42.17 57 THR B CA 1
ATOM 3759 C C . THR B 1 57 ? 34.077 35.380 5.992 1.00 42.72 57 THR B C 1
ATOM 3760 O O . THR B 1 57 ? 34.321 36.551 5.687 1.00 42.55 57 THR B O 1
ATOM 3764 N N . ILE B 1 58 ? 32.869 34.834 5.857 1.00 43.38 58 ILE B N 1
ATOM 3765 C CA . ILE B 1 58 ? 31.716 35.603 5.379 1.00 44.29 58 ILE B CA 1
ATOM 3766 C C . ILE B 1 58 ? 31.459 36.860 6.245 1.00 44.68 58 ILE B C 1
ATOM 3767 O O . ILE B 1 58 ? 31.217 37.950 5.707 1.00 44.87 58 ILE B O 1
ATOM 3772 N N . GLU B 1 59 ? 31.547 36.705 7.571 1.00 44.91 59 GLU B N 1
ATOM 3773 C CA . GLU B 1 59 ? 31.391 37.828 8.519 1.00 45.46 59 GLU B CA 1
ATOM 3774 C C . GLU B 1 59 ? 32.379 38.970 8.264 1.00 45.54 59 GLU B C 1
ATOM 3775 O O . GLU B 1 59 ? 32.024 40.165 8.401 1.00 45.47 59 GLU B O 1
ATOM 3781 N N . ALA B 1 60 ? 33.616 38.587 7.914 1.00 45.87 60 ALA B N 1
ATOM 3782 C CA . ALA B 1 60 ? 34.679 39.539 7.611 1.00 46.00 60 ALA B CA 1
ATOM 3783 C C . ALA B 1 60 ? 34.340 40.384 6.378 1.00 46.14 60 ALA B C 1
ATOM 3784 O O . ALA B 1 60 ? 34.489 41.652 6.394 1.00 46.28 60 ALA B O 1
ATOM 3786 N N . ALA B 1 61 ? 33.862 39.676 5.330 1.00 46.33 61 ALA B N 1
ATOM 3787 C CA . ALA B 1 61 ? 33.517 40.312 4.048 1.00 46.19 61 ALA B CA 1
ATOM 3788 C C . ALA B 1 61 ? 32.325 41.288 4.160 1.00 46.15 61 ALA B C 1
ATOM 3789 O O . ALA B 1 61 ? 32.296 42.323 3.479 1.00 45.99 61 ALA B O 1
ATOM 3791 N N . LYS B 1 62 ? 31.347 40.952 5.004 1.00 46.06 62 LYS B N 1
ATOM 3792 C CA . LYS B 1 62 ? 30.181 41.824 5.203 1.00 46.32 62 LYS B CA 1
ATOM 3793 C C . LYS B 1 62 ? 30.589 43.108 5.979 1.00 46.48 62 LYS B C 1
ATOM 3794 O O . LYS B 1 62 ? 30.050 44.191 5.726 1.00 46.58 62 LYS B O 1
ATOM 3800 N N . ALA B 1 63 ? 31.555 42.972 6.914 1.00 46.88 63 ALA B N 1
ATOM 3801 C CA . ALA B 1 63 ? 32.115 44.107 7.650 1.00 47.14 63 ALA B CA 1
ATOM 3802 C C . ALA B 1 63 ? 32.866 45.081 6.687 1.00 47.35 63 ALA B C 1
ATOM 3803 O O . ALA B 1 63 ? 32.713 46.298 6.782 1.00 47.37 63 ALA B O 1
ATOM 3805 N N . ILE B 1 64 ? 33.674 44.539 5.816 1.00 47.33 64 ILE B N 1
ATOM 3806 C CA . ILE B 1 64 ? 34.425 45.364 4.815 1.00 47.61 64 ILE B CA 1
ATOM 3807 C C . ILE B 1 64 ? 33.483 46.255 3.920 1.00 47.73 64 ILE B C 1
ATOM 3808 O O . ILE B 1 64 ? 33.651 47.503 3.700 1.00 47.91 64 ILE B O 1
ATOM 3813 N N . LYS B 1 65 ? 32.478 45.517 3.343 1.00 47.56 65 LYS B N 1
ATOM 3814 C CA . LYS B 1 65 ? 31.480 46.183 2.495 1.00 47.40 65 LYS B CA 1
ATOM 3815 C C . LYS B 1 65 ? 30.852 47.360 3.238 1.00 47.49 65 LYS B C 1
ATOM 3816 O O . LYS B 1 65 ? 30.597 48.421 2.638 1.00 47.57 65 LYS B O 1
ATOM 3822 N N . LYS B 1 66 ? 30.639 47.161 4.548 1.00 47.04 66 LYS B N 1
ATOM 3823 C CA . LYS B 1 66 ? 30.094 48.205 5.407 1.00 46.89 66 LYS B CA 1
ATOM 3824 C C . LYS B 1 66 ? 31.098 49.363 5.631 1.00 46.81 66 LYS B C 1
ATOM 3825 O O . LYS B 1 66 ? 30.738 50.533 5.455 1.00 46.87 66 LYS B O 1
ATOM 3831 N N . TYR B 1 67 ? 32.351 49.041 6.001 1.00 46.56 67 TYR B N 1
ATOM 3832 C CA . TYR B 1 67 ? 33.302 50.081 6.437 1.00 46.47 67 TYR B CA 1
ATOM 3833 C C . TYR B 1 67 ? 34.237 50.613 5.329 1.00 46.44 67 TYR B C 1
ATOM 3834 O O . TYR B 1 67 ? 34.985 51.567 5.563 1.00 46.59 67 TYR B O 1
ATOM 3843 N N . GLY B 1 68 ? 34.204 49.994 4.143 1.00 46.06 68 GLY B N 1
ATOM 3844 C CA . GLY B 1 68 ? 34.857 50.548 2.951 1.00 45.55 68 GLY B CA 1
ATOM 3845 C C . GLY B 1 68 ? 36.308 50.173 2.706 1.00 45.33 68 GLY B C 1
ATOM 3846 O O . GLY B 1 68 ? 36.760 50.160 1.559 1.00 45.47 68 GLY B O 1
ATOM 3847 N N . VAL B 1 69 ? 37.054 49.893 3.770 1.00 45.03 69 VAL B N 1
ATOM 3848 C CA . VAL B 1 69 ? 38.464 49.516 3.633 1.00 44.80 69 VAL B CA 1
ATOM 3849 C C . VAL B 1 69 ? 38.796 48.320 4.516 1.00 44.56 69 VAL B C 1
ATOM 3850 O O . VAL B 1 69 ? 38.485 48.316 5.710 1.00 44.57 69 VAL B O 1
ATOM 3854 N N . GLY B 1 70 ? 39.421 47.307 3.916 1.00 44.20 70 GLY B N 1
ATOM 3855 C CA . GLY B 1 70 ? 39.912 46.150 4.661 1.00 43.71 70 GLY B CA 1
ATOM 3856 C C . GLY B 1 70 ? 41.402 45.903 4.468 1.00 43.35 70 GLY B C 1
ATOM 3857 O O . GLY B 1 70 ? 41.982 46.300 3.453 1.00 43.44 70 GLY B O 1
ATOM 3858 N N . VAL B 1 71 ? 42.023 45.264 5.456 1.00 42.74 71 VAL B N 1
ATOM 3859 C CA . VAL B 1 71 ? 43.406 44.807 5.340 1.00 42.09 71 VAL B CA 1
ATOM 3860 C C . VAL B 1 71 ? 43.510 43.339 5.795 1.00 41.72 71 VAL B C 1
ATOM 3861 O O . VAL B 1 71 ? 43.147 43.003 6.926 1.00 41.69 71 VAL B O 1
ATOM 3865 N N . LYS B 1 72 ? 43.980 42.480 4.890 1.00 41.07 72 LYS B N 1
ATOM 3866 C CA . LYS B 1 72 ? 43.960 41.026 5.083 1.00 40.72 72 LYS B CA 1
ATOM 3867 C C . LYS B 1 72 ? 45.332 40.355 5.051 1.00 40.63 72 LYS B C 1
ATOM 3868 O O . LYS B 1 72 ? 46.130 40.583 4.138 1.00 40.76 72 LYS B O 1
ATOM 3874 N N . CYS B 1 73 ? 45.572 39.518 6.060 1.00 40.69 73 CYS B N 1
ATOM 3875 C CA . CYS B 1 73 ? 46.757 38.670 6.165 1.00 40.51 73 CYS B CA 1
ATOM 3876 C C . CYS B 1 73 ? 46.592 37.473 5.245 1.00 40.84 73 CYS B C 1
ATOM 3877 O O . CYS B 1 73 ? 45.466 37.015 5.011 1.00 40.86 73 CYS B O 1
ATOM 3880 N N . ALA B 1 74 ? 47.704 36.963 4.715 1.00 40.93 74 ALA B N 1
ATOM 3881 C CA . ALA B 1 74 ? 47.661 35.730 3.933 1.00 40.85 74 ALA B CA 1
ATOM 3882 C C . ALA B 1 74 ? 47.050 34.620 4.788 1.00 40.89 74 ALA B C 1
ATOM 3883 O O . ALA B 1 74 ? 47.382 34.483 5.963 1.00 40.64 74 ALA B O 1
ATOM 3885 N N . THR B 1 75 ? 46.165 33.841 4.177 1.00 41.20 75 THR B N 1
ATOM 3886 C CA . THR B 1 75 ? 45.510 32.715 4.824 1.00 41.70 75 THR B CA 1
ATOM 3887 C C . THR B 1 75 ? 45.781 31.398 4.084 1.00 42.30 75 THR B C 1
ATOM 3888 O O . THR B 1 75 ? 46.044 31.393 2.875 1.00 42.29 75 THR B O 1
ATOM 3892 N N . ILE B 1 76 ? 45.693 30.288 4.814 1.00 43.11 76 ILE B N 1
ATOM 3893 C CA . ILE B 1 76 ? 45.767 28.945 4.226 1.00 43.91 76 ILE B CA 1
ATOM 3894 C C . ILE B 1 76 ? 44.494 28.589 3.455 1.00 44.56 76 ILE B C 1
ATOM 3895 O O . ILE B 1 76 ? 43.390 28.719 3.976 1.00 44.89 76 ILE B O 1
ATOM 3900 N N . THR B 1 77 ? 44.661 28.145 2.216 1.00 45.41 77 THR B N 1
ATOM 3901 C CA . THR B 1 77 ? 43.601 27.467 1.491 1.00 46.39 77 THR B CA 1
ATOM 3902 C C . THR B 1 77 ? 43.844 25.965 1.684 1.00 46.73 77 THR B C 1
ATOM 3903 O O . THR B 1 77 ? 44.842 25.425 1.173 1.00 46.79 77 THR B O 1
ATOM 3907 N N . PRO B 1 78 ? 42.957 25.292 2.444 1.00 46.79 78 PRO B N 1
ATOM 3908 C CA . PRO B 1 78 ? 43.163 23.880 2.784 1.00 47.03 78 PRO B CA 1
ATOM 3909 C C . PRO B 1 78 ? 43.029 22.911 1.609 1.00 47.42 78 PRO B C 1
ATOM 3910 O O . PRO B 1 78 ? 42.151 23.071 0.750 1.00 47.48 78 PRO B O 1
ATOM 3914 N N . ASP B 1 79 ? 43.933 21.934 1.582 1.00 47.74 79 ASP B N 1
ATOM 3915 C CA . ASP B 1 79 ? 43.837 20.762 0.713 1.00 47.80 79 ASP B CA 1
ATOM 3916 C C . ASP B 1 79 ? 43.873 19.561 1.643 1.00 47.46 79 ASP B C 1
ATOM 3917 O O . ASP B 1 79 ? 43.847 19.738 2.861 1.00 47.35 79 ASP B O 1
ATOM 3922 N N . ALA B 1 80 ? 43.956 18.354 1.081 1.00 47.26 80 ALA B N 1
ATOM 3923 C CA . ALA B 1 80 ? 43.975 17.119 1.874 1.00 46.72 80 ALA B CA 1
ATOM 3924 C C . ALA B 1 80 ? 45.092 17.096 2.923 1.00 46.52 80 ALA B C 1
ATOM 3925 O O . ALA B 1 80 ? 44.862 16.672 4.061 1.00 46.40 80 ALA B O 1
ATOM 3927 N N A GLU B 1 81 ? 46.281 17.556 2.539 0.50 46.38 81 GLU B N 1
ATOM 3928 N N B GLU B 1 81 ? 46.284 17.561 2.536 0.50 46.35 81 GLU B N 1
ATOM 3929 C CA A GLU B 1 81 ? 47.427 17.611 3.445 0.50 46.19 81 GLU B CA 1
ATOM 3930 C CA B GLU B 1 81 ? 47.439 17.625 3.443 0.50 46.13 81 GLU B CA 1
ATOM 3931 C C A GLU B 1 81 ? 47.171 18.570 4.615 0.50 45.99 81 GLU B C 1
ATOM 3932 C C B GLU B 1 81 ? 47.172 18.572 4.617 0.50 45.96 81 GLU B C 1
ATOM 3933 O O A GLU B 1 81 ? 47.495 18.253 5.763 0.50 45.95 81 GLU B O 1
ATOM 3934 O O B GLU B 1 81 ? 47.488 18.249 5.765 0.50 45.92 81 GLU B O 1
ATOM 3945 N N . ARG B 1 82 ? 46.581 19.729 4.314 1.00 45.72 82 ARG B N 1
ATOM 3946 C CA . ARG B 1 82 ? 46.249 20.747 5.328 1.00 45.37 82 ARG B CA 1
ATOM 3947 C C . ARG B 1 82 ? 45.132 20.317 6.280 1.00 45.03 82 ARG B C 1
ATOM 3948 O O . ARG B 1 82 ? 45.095 20.750 7.434 1.00 45.04 82 ARG B O 1
ATOM 3956 N N . VAL B 1 83 ? 44.214 19.490 5.786 1.00 44.76 83 VAL B N 1
ATOM 3957 C CA . VAL B 1 83 ? 43.136 18.954 6.611 1.00 44.47 83 VAL B CA 1
ATOM 3958 C C . VAL B 1 83 ? 43.723 18.014 7.662 1.00 44.48 83 VAL B C 1
ATOM 3959 O O . VAL B 1 83 ? 43.317 18.040 8.821 1.00 44.73 83 VAL B O 1
ATOM 3963 N N . LYS B 1 84 ? 44.689 17.201 7.243 1.00 44.43 84 LYS B N 1
ATOM 3964 C CA . LYS B 1 84 ? 45.388 16.282 8.128 1.00 44.59 84 LYS B CA 1
ATOM 3965 C C . LYS B 1 84 ? 46.260 17.033 9.145 1.00 44.61 84 LYS B C 1
ATOM 3966 O O . LYS B 1 84 ? 46.335 16.646 10.315 1.00 44.83 84 LYS B O 1
ATOM 3972 N N . GLU B 1 85 ? 46.890 18.115 8.691 1.00 44.56 85 GLU B N 1
ATOM 3973 C CA . GLU B 1 85 ? 47.816 18.904 9.502 1.00 44.34 85 GLU B CA 1
ATOM 3974 C C . GLU B 1 85 ? 47.121 19.636 10.646 1.00 44.04 85 GLU B C 1
ATOM 3975 O O . GLU B 1 85 ? 47.616 19.648 11.774 1.00 43.93 85 GLU B O 1
ATOM 3981 N N . TYR B 1 86 ? 45.983 20.254 10.347 1.00 43.86 86 TYR B N 1
ATOM 3982 C CA . TYR B 1 86 ? 45.276 21.076 11.327 1.00 43.78 86 TYR B CA 1
ATOM 3983 C C . TYR B 1 86 ? 44.017 20.400 11.863 1.00 43.55 86 TYR B C 1
ATOM 3984 O O . TYR B 1 86 ? 43.244 21.017 12.601 1.00 43.26 86 TYR B O 1
ATOM 3993 N N . ASN B 1 87 ? 43.832 19.135 11.482 1.00 43.40 87 ASN B N 1
ATOM 3994 C CA . ASN B 1 87 ? 42.704 18.310 11.917 1.00 43.34 87 ASN B CA 1
ATOM 3995 C C . ASN B 1 87 ? 41.356 18.984 11.644 1.00 43.11 87 ASN B C 1
ATOM 3996 O O . ASN B 1 87 ? 40.544 19.184 12.553 1.00 43.13 87 ASN B O 1
ATOM 4001 N N . LEU B 1 88 ? 41.128 19.327 10.379 1.00 42.80 88 LEU B N 1
ATOM 4002 C CA . LEU B 1 88 ? 39.958 20.112 9.981 1.00 42.71 88 LEU B CA 1
ATOM 4003 C C . LEU B 1 88 ? 38.693 19.274 9.757 1.00 42.66 88 LEU B C 1
ATOM 4004 O O . LEU B 1 88 ? 38.754 18.044 9.694 1.00 42.71 88 LEU B O 1
ATOM 4009 N N . LYS B 1 89 ? 37.554 19.959 9.643 1.00 42.71 89 LYS B N 1
ATOM 4010 C CA . LYS B 1 89 ? 36.260 19.337 9.319 1.00 42.65 89 LYS B CA 1
ATOM 4011 C C . LYS B 1 89 ? 36.125 19.024 7.824 1.00 42.75 89 LYS B C 1
ATOM 4012 O O . LYS B 1 89 ? 35.749 17.908 7.450 1.00 42.68 89 LYS B O 1
ATOM 4018 N N . LYS B 1 90 ? 36.419 20.019 6.986 1.00 42.59 90 LYS B N 1
ATOM 4019 C CA . LYS B 1 90 ? 36.431 19.877 5.533 1.00 42.77 90 LYS B CA 1
ATOM 4020 C C . LYS B 1 90 ? 37.643 20.633 4.999 1.00 42.85 90 LYS B C 1
ATOM 4021 O O . LYS B 1 90 ? 38.308 21.363 5.738 1.00 42.62 90 LYS B O 1
ATOM 4027 N N . ALA B 1 91 ? 37.925 20.445 3.713 1.00 42.89 91 ALA B N 1
ATOM 4028 C CA . ALA B 1 91 ? 38.821 21.325 2.999 1.00 43.21 91 ALA B CA 1
ATOM 4029 C C . ALA B 1 91 ? 37.996 22.552 2.622 1.00 43.45 91 ALA B C 1
ATOM 4030 O O . ALA B 1 91 ? 37.338 22.581 1.581 1.00 43.24 91 ALA B O 1
ATOM 4032 N N . TRP B 1 92 ? 38.008 23.549 3.502 1.00 43.77 92 TRP B N 1
ATOM 4033 C CA . TRP B 1 92 ? 37.190 24.744 3.338 1.00 44.21 92 TRP B CA 1
ATOM 4034 C C . TRP B 1 92 ? 37.627 25.537 2.116 1.00 44.52 92 TRP B C 1
ATOM 4035 O O . TRP B 1 92 ? 38.793 25.466 1.700 1.00 44.62 92 TRP B O 1
ATOM 4046 N N . LYS B 1 93 ? 36.688 26.282 1.534 1.00 44.88 93 LYS B N 1
ATOM 4047 C CA . LYS B 1 93 ? 36.979 27.105 0.356 1.00 45.14 93 LYS B CA 1
ATOM 4048 C C . LYS B 1 93 ? 37.879 28.282 0.698 1.00 45.05 93 LYS B C 1
ATOM 4049 O O . LYS B 1 93 ? 37.771 28.858 1.783 1.00 45.00 93 LYS B O 1
ATOM 4055 N N . SER B 1 94 ? 38.766 28.612 -0.245 1.00 44.88 94 SER B N 1
ATOM 4056 C CA . SER B 1 94 ? 39.670 29.753 -0.157 1.00 44.55 94 SER B CA 1
ATOM 4057 C C . SER B 1 94 ? 38.926 30.955 0.391 1.00 44.54 94 SER B C 1
ATOM 4058 O O . SER B 1 94 ? 37.888 31.334 -0.165 1.00 44.34 94 SER B O 1
ATOM 4061 N N . PRO B 1 95 ? 39.429 31.535 1.503 1.00 44.68 95 PRO B N 1
ATOM 4062 C CA . PRO B 1 95 ? 38.881 32.798 2.010 1.00 44.65 95 PRO B CA 1
ATOM 4063 C C . PRO B 1 95 ? 38.983 33.910 0.965 1.00 44.61 95 PRO B C 1
ATOM 4064 O O . PRO B 1 95 ? 38.017 34.644 0.764 1.00 44.89 95 PRO B O 1
ATOM 4068 N N . ASN B 1 96 ? 40.131 34.025 0.299 1.00 44.27 96 ASN B N 1
ATOM 4069 C CA . ASN B 1 96 ? 40.299 35.029 -0.749 1.00 44.28 96 ASN B CA 1
ATOM 4070 C C . ASN B 1 96 ? 39.205 34.958 -1.816 1.00 43.65 96 ASN B C 1
ATOM 4071 O O . ASN B 1 96 ? 38.617 35.975 -2.169 1.00 43.32 96 ASN B O 1
ATOM 4076 N N . ALA B 1 97 ? 38.919 33.744 -2.285 1.00 43.41 97 ALA B N 1
ATOM 4077 C CA . ALA B 1 97 ? 37.864 33.490 -3.273 1.00 43.17 97 ALA B CA 1
ATOM 4078 C C . ALA B 1 97 ? 36.455 33.746 -2.718 1.00 42.86 97 ALA B C 1
ATOM 4079 O O . ALA B 1 97 ? 35.573 34.214 -3.442 1.00 42.99 97 ALA B O 1
ATOM 4081 N N . THR B 1 98 ? 36.256 33.447 -1.434 1.00 42.67 98 THR B N 1
ATOM 4082 C CA . THR B 1 98 ? 34.975 33.686 -0.750 1.00 42.17 98 THR B CA 1
ATOM 4083 C C . THR B 1 98 ? 34.675 35.196 -0.642 1.00 42.11 98 THR B C 1
ATOM 4084 O O . THR B 1 98 ? 33.608 35.665 -1.052 1.00 41.85 98 THR B O 1
ATOM 4088 N N . ILE B 1 99 ? 35.634 35.939 -0.090 1.00 42.17 99 ILE B N 1
ATOM 4089 C CA . ILE B 1 99 ? 35.558 37.395 0.061 1.00 41.98 99 ILE B CA 1
ATOM 4090 C C . ILE B 1 99 ? 35.400 38.060 -1.305 1.00 42.14 99 ILE B C 1
ATOM 4091 O O . ILE B 1 99 ? 34.477 38.849 -1.506 1.00 42.26 99 ILE B O 1
ATOM 4096 N N . ARG B 1 100 ? 36.302 37.726 -2.232 1.00 41.88 100 ARG B N 1
ATOM 4097 C CA . ARG B 1 100 ? 36.271 38.236 -3.607 1.00 42.06 100 ARG B CA 1
ATOM 4098 C C . ARG B 1 100 ? 34.851 38.240 -4.185 1.00 41.91 100 ARG B C 1
ATOM 4099 O O . ARG B 1 100 ? 34.346 39.290 -4.563 1.00 42.16 100 ARG B O 1
ATOM 4107 N N . ALA B 1 101 ? 34.205 37.073 -4.220 1.00 42.13 101 ALA B N 1
ATOM 4108 C CA . ALA B 1 101 ? 32.870 36.938 -4.812 1.00 42.37 101 ALA B CA 1
ATOM 4109 C C . ALA B 1 101 ? 31.831 37.811 -4.113 1.00 42.69 101 ALA B C 1
ATOM 4110 O O . ALA B 1 101 ? 31.036 38.479 -4.784 1.00 43.07 101 ALA B O 1
ATOM 4112 N N . TYR B 1 102 ? 31.846 37.807 -2.775 1.00 43.06 102 TYR B N 1
ATOM 4113 C CA . TYR B 1 102 ? 30.892 38.584 -1.957 1.00 42.68 102 TYR B CA 1
ATOM 4114 C C . TYR B 1 102 ? 31.002 40.079 -2.228 1.00 42.47 102 TYR B C 1
ATOM 4115 O O . TYR B 1 102 ? 29.988 40.770 -2.358 1.00 42.44 102 TYR B O 1
ATOM 4124 N N . LEU B 1 103 ? 32.240 40.563 -2.310 1.00 42.10 103 LEU B N 1
ATOM 4125 C CA . LEU B 1 103 ? 32.526 41.967 -2.594 1.00 41.64 103 LEU B CA 1
ATOM 4126 C C . LEU B 1 103 ? 32.453 42.299 -4.080 1.00 41.36 103 LEU B C 1
ATOM 4127 O O . LEU B 1 103 ? 32.510 43.474 -4.447 1.00 40.89 103 LEU B O 1
ATOM 4132 N N . ASP B 1 104 ? 32.343 41.269 -4.927 1.00 41.40 104 ASP B N 1
ATOM 4133 C CA . ASP B 1 104 ? 32.211 41.431 -6.399 1.00 40.97 104 ASP B CA 1
ATOM 4134 C C . ASP B 1 104 ? 33.432 42.153 -6.979 1.00 40.84 104 ASP B C 1
ATOM 4135 O O . ASP B 1 104 ? 33.344 42.858 -7.985 1.00 40.19 104 ASP B O 1
ATOM 4140 N N . GLY B 1 105 ? 34.573 41.945 -6.327 1.00 40.98 105 GLY B N 1
ATOM 4141 C CA . GLY B 1 105 ? 35.786 42.682 -6.609 1.00 41.81 105 GLY B CA 1
ATOM 4142 C C . GLY B 1 105 ? 36.750 42.019 -7.581 1.00 42.17 105 GLY B C 1
ATOM 4143 O O . GLY B 1 105 ? 36.678 40.811 -7.849 1.00 42.30 105 GLY B O 1
ATOM 4144 N N . THR B 1 106 ? 37.637 42.846 -8.125 1.00 42.54 106 THR B N 1
ATOM 4145 C CA . THR B 1 106 ? 38.718 42.419 -8.995 1.00 42.38 106 THR B CA 1
ATOM 4146 C C . THR B 1 106 ? 40.013 42.759 -8.258 1.00 42.95 106 THR B C 1
ATOM 4147 O O . THR B 1 106 ? 40.082 43.764 -7.535 1.00 42.97 106 THR B O 1
ATOM 4151 N N . VAL B 1 107 ? 41.018 41.901 -8.412 1.00 43.50 107 VAL B N 1
ATOM 4152 C CA . VAL B 1 107 ? 42.307 42.062 -7.735 1.00 43.86 107 VAL B CA 1
ATOM 4153 C C . VAL B 1 107 ? 43.353 42.730 -8.636 1.00 44.05 107 VAL B C 1
ATOM 4154 O O . VAL B 1 107 ? 43.495 42.405 -9.828 1.00 44.32 107 VAL B O 1
ATOM 4158 N N . PHE B 1 108 ? 44.088 43.667 -8.052 1.00 43.63 108 PHE B N 1
ATOM 4159 C CA . PHE B 1 108 ? 45.090 44.402 -8.792 1.00 43.72 108 PHE B CA 1
ATOM 4160 C C . PHE B 1 108 ? 46.447 44.253 -8.116 1.00 44.25 108 PHE B C 1
ATOM 4161 O O . PHE B 1 108 ? 46.580 44.472 -6.901 1.00 44.69 108 PHE B O 1
ATOM 4169 N N . ARG B 1 109 ? 47.441 43.859 -8.906 1.00 44.43 109 ARG B N 1
ATOM 4170 C CA . ARG B 1 109 ? 48.795 43.625 -8.406 1.00 45.19 109 ARG B CA 1
ATOM 4171 C C . ARG B 1 109 ? 49.776 44.678 -8.897 1.00 45.28 109 ARG B C 1
ATOM 4172 O O . ARG B 1 109 ? 49.864 44.939 -10.092 1.00 45.41 109 ARG B O 1
ATOM 4180 N N . LYS B 1 110 ? 50.521 45.268 -7.970 1.00 45.35 110 LYS B N 1
ATOM 4181 C CA . LYS B 1 110 ? 51.413 46.368 -8.289 1.00 45.30 110 LYS B CA 1
ATOM 4182 C C . LYS B 1 110 ? 52.739 46.182 -7.565 1.00 45.12 110 LYS B C 1
ATOM 4183 O O . LYS B 1 110 ? 52.767 46.063 -6.336 1.00 45.55 110 LYS B O 1
ATOM 4189 N N . PRO B 1 111 ? 53.852 46.149 -8.324 1.00 45.00 111 PRO B N 1
ATOM 4190 C CA . PRO B 1 111 ? 55.168 46.027 -7.697 1.00 44.61 111 PRO B CA 1
ATOM 4191 C C . PRO B 1 111 ? 55.582 47.314 -6.976 1.00 44.13 111 PRO B C 1
ATOM 4192 O O . PRO B 1 111 ? 55.264 48.406 -7.429 1.00 44.12 111 PRO B O 1
ATOM 4196 N N . ILE B 1 112 ? 56.285 47.163 -5.865 1.00 44.14 112 ILE B N 1
ATOM 4197 C CA . ILE B 1 112 ? 56.962 48.262 -5.199 1.00 44.34 112 ILE B CA 1
ATOM 4198 C C . ILE B 1 112 ? 58.347 48.403 -5.821 1.00 44.51 112 ILE B C 1
ATOM 4199 O O . ILE B 1 112 ? 59.083 47.419 -5.933 1.00 44.86 112 ILE B O 1
ATOM 4204 N N . MET B 1 113 ? 58.718 49.613 -6.214 1.00 44.31 113 MET B N 1
ATOM 4205 C CA . MET B 1 113 ? 60.008 49.795 -6.863 1.00 44.53 113 MET B CA 1
ATOM 4206 C C . MET B 1 113 ? 61.075 50.358 -5.924 1.00 44.40 113 MET B C 1
ATOM 4207 O O . MET B 1 113 ? 60.781 51.189 -5.061 1.00 44.59 113 MET B O 1
ATOM 4212 N N . VAL B 1 114 ? 62.297 49.849 -6.072 1.00 44.26 114 VAL B N 1
ATOM 4213 C CA . VAL B 1 114 ? 63.422 50.163 -5.189 1.00 43.99 114 VAL B CA 1
ATOM 4214 C C . VAL B 1 114 ? 64.701 50.209 -6.031 1.00 43.81 114 VAL B C 1
ATOM 4215 O O . VAL B 1 114 ? 65.047 49.241 -6.714 1.00 44.05 114 VAL B O 1
ATOM 4219 N N . LYS B 1 115 ? 65.398 51.333 -5.969 1.00 43.79 115 LYS B N 1
ATOM 4220 C CA . LYS B 1 115 ? 66.484 51.657 -6.904 1.00 44.00 115 LYS B CA 1
ATOM 4221 C C . LYS B 1 115 ? 67.619 50.630 -6.986 1.00 43.75 115 LYS B C 1
ATOM 4222 O O . LYS B 1 115 ? 68.164 50.384 -8.074 1.00 43.80 115 LYS B O 1
ATOM 4228 N N . ASN B 1 116 ? 67.981 50.047 -5.846 1.00 43.44 116 ASN B N 1
ATOM 4229 C CA . ASN B 1 116 ? 69.047 49.048 -5.811 1.00 43.07 116 ASN B CA 1
ATOM 4230 C C . ASN B 1 116 ? 68.527 47.627 -5.947 1.00 42.76 116 ASN B C 1
ATOM 4231 O O . ASN B 1 116 ? 69.264 46.674 -5.716 1.00 42.93 116 ASN B O 1
ATOM 4236 N N . VAL B 1 117 ? 67.255 47.490 -6.318 1.00 42.36 117 VAL B N 1
ATOM 4237 C CA . VAL B 1 117 ? 66.658 46.183 -6.595 1.00 42.03 117 VAL B CA 1
ATOM 4238 C C . VAL B 1 117 ? 65.878 46.276 -7.924 1.00 42.17 117 VAL B C 1
ATOM 4239 O O . VAL B 1 117 ? 64.641 46.206 -7.939 1.00 42.08 117 VAL B O 1
ATOM 4243 N N . PRO B 1 118 ? 66.609 46.441 -9.046 1.00 42.00 118 PRO B N 1
ATOM 4244 C CA . PRO B 1 118 ? 65.973 46.798 -10.312 1.00 42.35 118 PRO B CA 1
ATOM 4245 C C . PRO B 1 118 ? 65.252 45.628 -10.995 1.00 42.76 118 PRO B C 1
ATOM 4246 O O . PRO B 1 118 ? 65.630 44.465 -10.792 1.00 42.73 118 PRO B O 1
ATOM 4250 N N . PRO B 1 119 ? 64.206 45.936 -11.792 1.00 42.79 119 PRO B N 1
ATOM 4251 C CA . PRO B 1 119 ? 63.531 44.929 -12.605 1.00 42.44 119 PRO B CA 1
ATOM 4252 C C . PRO B 1 119 ? 64.465 44.232 -13.601 1.00 42.05 119 PRO B C 1
ATOM 4253 O O . PRO B 1 119 ? 65.564 44.722 -13.889 1.00 41.50 119 PRO B O 1
ATOM 4257 N N . LEU B 1 120 ? 64.019 43.089 -14.108 1.00 42.24 120 LEU B N 1
ATOM 4258 C CA . LEU B 1 120 ? 64.793 42.337 -15.094 1.00 42.54 120 LEU B CA 1
ATOM 4259 C C . LEU B 1 120 ? 64.607 42.900 -16.498 1.00 42.92 120 LEU B C 1
ATOM 4260 O O . LEU B 1 120 ? 65.410 42.621 -17.403 1.00 43.19 120 LEU B O 1
ATOM 4265 N N . VAL B 1 121 ? 63.548 43.690 -16.663 1.00 43.66 121 VAL B N 1
ATOM 4266 C CA . VAL B 1 121 ? 63.258 44.396 -17.916 1.00 44.62 121 VAL B CA 1
ATOM 4267 C C . VAL B 1 121 ? 63.754 45.842 -17.828 1.00 45.68 121 VAL B C 1
ATOM 4268 O O . VAL B 1 121 ? 63.217 46.650 -17.057 1.00 45.71 121 VAL B O 1
ATOM 4272 N N . LYS B 1 122 ? 64.779 46.158 -18.622 1.00 46.84 122 LYS B N 1
ATOM 4273 C CA . LYS B 1 122 ? 65.467 47.459 -18.534 1.00 48.12 122 LYS B CA 1
ATOM 4274 C C . LYS B 1 122 ? 64.551 48.691 -18.661 1.00 47.82 122 LYS B C 1
ATOM 4275 O O . LYS B 1 122 ? 64.707 49.652 -17.920 1.00 47.96 122 LYS B O 1
ATOM 4281 N N . ARG B 1 123 ? 63.588 48.631 -19.581 1.00 47.81 123 ARG B N 1
ATOM 4282 C CA . ARG B 1 123 ? 62.746 49.779 -19.930 1.00 47.58 123 ARG B CA 1
ATOM 4283 C C . ARG B 1 123 ? 61.767 50.156 -18.804 1.00 46.85 123 ARG B C 1
ATOM 4284 O O . ARG B 1 123 ? 61.370 51.307 -18.686 1.00 46.16 123 ARG B O 1
ATOM 4292 N N . TRP B 1 124 ? 61.395 49.177 -17.985 1.00 46.39 124 TRP B N 1
ATOM 4293 C CA . TRP B 1 124 ? 60.371 49.354 -16.961 1.00 45.77 124 TRP B CA 1
ATOM 4294 C C . TRP B 1 124 ? 60.852 50.262 -15.857 1.00 46.03 124 TRP B C 1
ATOM 4295 O O . TRP B 1 124 ? 61.672 49.859 -15.031 1.00 46.43 124 TRP B O 1
ATOM 4306 N N . LYS B 1 125 ? 60.327 51.485 -15.854 1.00 45.98 125 LYS B N 1
ATOM 4307 C CA . LYS B 1 125 ? 60.702 52.511 -14.891 1.00 45.89 125 LYS B CA 1
ATOM 4308 C C . LYS B 1 125 ? 59.559 52.820 -13.936 1.00 45.45 125 LYS B C 1
ATOM 4309 O O . LYS B 1 125 ? 59.779 53.399 -12.879 1.00 45.35 125 LYS B O 1
ATOM 4315 N N . LYS B 1 126 ? 58.343 52.437 -14.323 1.00 44.97 126 LYS B N 1
ATOM 4316 C CA . LYS B 1 126 ? 57.139 52.698 -13.542 1.00 44.76 126 LYS B CA 1
ATOM 4317 C C . LYS B 1 126 ? 56.397 51.387 -13.361 1.00 44.49 126 LYS B C 1
ATOM 4318 O O . LYS B 1 126 ? 56.450 50.535 -14.245 1.00 44.49 126 LYS B O 1
ATOM 4324 N N . PRO B 1 127 ? 55.695 51.215 -12.219 1.00 44.09 127 PRO B N 1
ATOM 4325 C CA . PRO B 1 127 ? 55.009 49.946 -11.986 1.00 43.55 127 PRO B CA 1
ATOM 4326 C C . PRO B 1 127 ? 53.990 49.619 -13.079 1.00 43.32 127 PRO B C 1
ATOM 4327 O O . PRO B 1 127 ? 53.356 50.516 -13.632 1.00 42.84 127 PRO B O 1
ATOM 4331 N N . ILE B 1 128 ? 53.872 48.335 -13.399 1.00 43.03 128 ILE B N 1
ATOM 4332 C CA . ILE B 1 128 ? 52.767 47.833 -14.208 1.00 43.15 128 ILE B CA 1
ATOM 4333 C C . ILE B 1 128 ? 51.800 47.085 -13.294 1.00 43.49 128 ILE B C 1
ATOM 4334 O O . ILE B 1 128 ? 52.182 46.135 -12.590 1.00 43.93 128 ILE B O 1
ATOM 4339 N N . ILE B 1 129 ? 50.552 47.530 -13.296 1.00 43.36 129 ILE B N 1
ATOM 4340 C CA . ILE B 1 129 ? 49.505 46.867 -12.551 1.00 43.05 129 ILE B CA 1
ATOM 4341 C C . ILE B 1 129 ? 48.830 45.862 -13.474 1.00 43.03 129 ILE B C 1
ATOM 4342 O O . ILE B 1 129 ? 48.508 46.195 -14.622 1.00 43.21 129 ILE B O 1
ATOM 4347 N N . ILE B 1 130 ? 48.640 44.635 -12.983 1.00 42.95 130 ILE B N 1
ATOM 4348 C CA . ILE B 1 130 ? 47.821 43.643 -13.672 1.00 42.65 130 ILE B CA 1
ATOM 4349 C C . ILE B 1 130 ? 46.497 43.489 -12.934 1.00 42.82 130 ILE B C 1
ATOM 4350 O O . ILE B 1 130 ? 46.493 43.214 -11.741 1.00 43.80 130 ILE B O 1
ATOM 4355 N N . GLY B 1 131 ? 45.385 43.675 -13.640 1.00 42.76 131 GLY B N 1
ATOM 4356 C CA . GLY B 1 131 ? 44.056 43.396 -13.105 1.00 42.92 131 GLY B CA 1
ATOM 4357 C C . GLY B 1 131 ? 43.461 42.206 -13.820 1.00 43.68 131 GLY B C 1
ATOM 4358 O O . GLY B 1 131 ? 43.422 42.178 -15.054 1.00 43.94 131 GLY B O 1
ATOM 4359 N N . ARG B 1 132 ? 43.009 41.209 -13.053 1.00 44.29 132 ARG B N 1
ATOM 4360 C CA . ARG B 1 132 ? 42.591 39.926 -13.630 1.00 44.33 132 ARG B CA 1
ATOM 4361 C C . ARG B 1 132 ? 41.096 39.692 -13.460 1.00 44.62 132 ARG B C 1
ATOM 4362 O O . ARG B 1 132 ? 40.573 39.712 -12.338 1.00 44.57 132 ARG B O 1
ATOM 4370 N N . HIS B 1 133 ? 40.413 39.456 -14.579 1.00 44.82 133 HIS B N 1
ATOM 4371 C CA . HIS B 1 133 ? 39.012 39.080 -14.526 1.00 44.98 133 HIS B CA 1
ATOM 4372 C C . HIS B 1 133 ? 38.948 37.628 -14.071 1.00 45.47 133 HIS B C 1
ATOM 4373 O O . HIS B 1 133 ? 38.974 36.719 -14.886 1.00 45.58 133 HIS B O 1
ATOM 4380 N N . ALA B 1 134 ? 38.867 37.423 -12.760 1.00 46.10 134 ALA B N 1
ATOM 4381 C CA . ALA B 1 134 ? 38.932 36.081 -12.178 1.00 46.24 134 ALA B CA 1
ATOM 4382 C C . ALA B 1 134 ? 37.568 35.353 -12.103 1.00 46.15 134 ALA B C 1
ATOM 4383 O O . ALA B 1 134 ? 37.276 34.665 -11.125 1.00 46.36 134 ALA B O 1
ATOM 4385 N N . TYR B 1 135 ? 36.747 35.484 -13.147 1.00 45.50 135 TYR B N 1
ATOM 4386 C CA . TYR B 1 135 ? 35.594 34.599 -13.307 1.00 44.25 135 TYR B CA 1
ATOM 4387 C C . TYR B 1 135 ? 35.536 33.965 -14.699 1.00 43.73 135 TYR B C 1
ATOM 4388 O O . TYR B 1 135 ? 35.847 34.616 -15.687 1.00 43.30 135 TYR B O 1
ATOM 4397 N N . GLY B 1 136 ? 35.161 32.688 -14.756 1.00 43.57 136 GLY B N 1
ATOM 4398 C CA . GLY B 1 136 ? 34.708 32.045 -15.991 1.00 43.59 136 GLY B CA 1
ATOM 4399 C C . GLY B 1 136 ? 35.778 31.598 -16.974 1.00 44.02 136 GLY B C 1
ATOM 4400 O O . GLY B 1 136 ? 36.941 31.387 -16.605 1.00 44.17 136 GLY B O 1
ATOM 4401 N N . ASP B 1 137 ? 35.378 31.456 -18.238 1.00 43.79 137 ASP B N 1
ATOM 4402 C CA . ASP B 1 137 ? 36.268 30.955 -19.290 1.00 43.94 137 ASP B CA 1
ATOM 4403 C C . ASP B 1 137 ? 36.736 29.522 -18.944 1.00 44.20 137 ASP B C 1
ATOM 4404 O O . ASP B 1 137 ? 35.921 28.711 -18.491 1.00 44.28 137 ASP B O 1
ATOM 4409 N N . ILE B 1 138 ? 38.023 29.213 -19.120 1.00 44.13 138 ILE B N 1
ATOM 4410 C CA . ILE B 1 138 ? 38.514 27.856 -18.873 1.00 44.55 138 ILE B CA 1
ATOM 4411 C C . ILE B 1 138 ? 38.415 27.398 -17.413 1.00 44.41 138 ILE B C 1
ATOM 4412 O O . ILE B 1 138 ? 38.416 26.196 -17.134 1.00 44.91 138 ILE B O 1
ATOM 4417 N N . TYR B 1 139 ? 38.311 28.348 -16.489 1.00 44.58 139 TYR B N 1
ATOM 4418 C CA . TYR B 1 139 ? 38.230 28.043 -15.068 1.00 44.75 139 TYR B CA 1
ATOM 4419 C C . TYR B 1 139 ? 36.868 27.472 -14.665 1.00 44.97 139 TYR B C 1
ATOM 4420 O O . TYR B 1 139 ? 36.761 26.766 -13.655 1.00 45.05 139 TYR B O 1
ATOM 4429 N N . ASN B 1 140 ? 35.844 27.731 -15.473 1.00 44.65 140 ASN B N 1
ATOM 4430 C CA . ASN B 1 140 ? 34.526 27.110 -15.260 1.00 44.86 140 ASN B CA 1
ATOM 4431 C C . ASN B 1 140 ? 34.091 26.283 -16.460 1.00 44.54 140 ASN B C 1
ATOM 4432 O O . ASN B 1 140 ? 32.909 25.995 -16.629 1.00 44.84 140 ASN B O 1
ATOM 4437 N N . ALA B 1 141 ? 35.059 25.911 -17.289 1.00 44.17 141 ALA B N 1
ATOM 4438 C CA . ALA B 1 141 ? 34.788 25.143 -18.492 1.00 43.85 141 ALA B CA 1
ATOM 4439 C C . ALA B 1 141 ? 34.346 23.707 -18.222 1.00 43.83 141 ALA B C 1
ATOM 4440 O O . ALA B 1 141 ? 34.439 23.189 -17.107 1.00 43.80 141 ALA B O 1
ATOM 4442 N N . VAL B 1 142 ? 33.876 23.077 -19.287 1.00 44.03 142 VAL B N 1
ATOM 4443 C CA . VAL B 1 142 ? 33.403 21.711 -19.289 1.00 44.11 142 VAL B CA 1
ATOM 4444 C C . VAL B 1 142 ? 34.152 21.012 -20.439 1.00 43.89 142 VAL B C 1
ATOM 4445 O O . VAL B 1 142 ? 34.247 21.563 -21.535 1.00 44.11 142 VAL B O 1
ATOM 4449 N N . GLU B 1 143 ? 34.703 19.824 -20.195 1.00 43.27 143 GLU B N 1
ATOM 4450 C CA . GLU B 1 143 ? 35.589 19.201 -21.177 1.00 43.22 143 GLU B CA 1
ATOM 4451 C C . GLU B 1 143 ? 35.320 17.707 -21.357 1.00 43.84 143 GLU B C 1
ATOM 4452 O O . GLU B 1 143 ? 34.726 17.062 -20.487 1.00 44.09 143 GLU B O 1
ATOM 4458 N N . ALA B 1 144 ? 35.764 17.165 -22.495 1.00 44.65 144 ALA B N 1
ATOM 4459 C CA . ALA B 1 144 ? 35.615 15.740 -22.818 1.00 45.29 144 ALA B CA 1
ATOM 4460 C C . ALA B 1 144 ? 36.588 15.275 -23.899 1.00 45.70 144 ALA B C 1
ATOM 4461 O O . ALA B 1 144 ? 36.804 15.984 -24.889 1.00 45.80 144 ALA B O 1
ATOM 4463 N N . LYS B 1 145 ? 37.162 14.082 -23.694 1.00 46.51 145 LYS B N 1
ATOM 4464 C CA . LYS B 1 145 ? 37.896 13.343 -24.740 1.00 47.27 145 LYS B CA 1
ATOM 4465 C C . LYS B 1 145 ? 36.891 12.729 -25.689 1.00 47.07 145 LYS B C 1
ATOM 4466 O O . LYS B 1 145 ? 35.837 12.277 -25.264 1.00 46.67 145 LYS B O 1
ATOM 4472 N N . VAL B 1 146 ? 37.243 12.703 -26.969 1.00 47.30 146 VAL B N 1
ATOM 4473 C CA . VAL B 1 146 ? 36.373 12.178 -28.009 1.00 47.73 146 VAL B CA 1
ATOM 4474 C C . VAL B 1 146 ? 37.110 11.087 -28.773 1.00 48.66 146 VAL B C 1
ATOM 4475 O O . VAL B 1 146 ? 38.211 11.296 -29.289 1.00 48.19 146 VAL B O 1
ATOM 4479 N N . GLU B 1 147 ? 36.494 9.917 -28.843 1.00 49.48 147 GLU B N 1
ATOM 4480 C CA . GLU B 1 147 ? 37.057 8.833 -29.610 1.00 50.90 147 GLU B CA 1
ATOM 4481 C C . GLU B 1 147 ? 36.297 8.613 -30.912 1.00 51.13 147 GLU B C 1
ATOM 4482 O O . GLU B 1 147 ? 35.078 8.742 -30.964 1.00 51.58 147 GLU B O 1
ATOM 4488 N N . GLY B 1 148 ? 37.027 8.269 -31.966 1.00 51.55 148 GLY B N 1
ATOM 4489 C CA . GLY B 1 148 ? 36.434 7.500 -33.073 1.00 50.90 148 GLY B CA 1
ATOM 4490 C C . GLY B 1 148 ? 35.627 8.468 -33.861 1.00 50.47 148 GLY B C 1
ATOM 4491 O O . GLY B 1 148 ? 35.754 9.670 -33.630 1.00 51.16 148 GLY B O 1
ATOM 4492 N N . PRO B 1 149 ? 34.814 7.972 -34.802 1.00 49.94 149 PRO B N 1
ATOM 4493 C CA . PRO B 1 149 ? 33.907 8.895 -35.473 1.00 49.46 149 PRO B CA 1
ATOM 4494 C C . PRO B 1 149 ? 32.848 9.399 -34.494 1.00 49.06 149 PRO B C 1
ATOM 4495 O O . PRO B 1 149 ? 32.227 8.606 -33.779 1.00 49.04 149 PRO B O 1
ATOM 4499 N N . ALA B 1 150 ? 32.681 10.714 -34.443 1.00 48.61 150 ALA B N 1
ATOM 4500 C CA . ALA B 1 150 ? 31.712 11.356 -33.563 1.00 48.26 150 ALA B CA 1
ATOM 4501 C C . ALA B 1 150 ? 31.467 12.794 -34.001 1.00 48.14 150 ALA B C 1
ATOM 4502 O O . ALA B 1 150 ? 32.341 13.446 -34.586 1.00 48.54 150 ALA B O 1
ATOM 4504 N N . GLU B 1 151 ? 30.270 13.273 -33.699 1.00 47.81 151 GLU B N 1
ATOM 4505 C CA . GLU B 1 151 ? 29.891 14.647 -33.909 1.00 47.60 151 GLU B CA 1
ATOM 4506 C C . GLU B 1 151 ? 29.651 15.270 -32.542 1.00 46.82 151 GLU B C 1
ATOM 4507 O O . GLU B 1 151 ? 28.933 14.708 -31.705 1.00 46.86 151 GLU B O 1
ATOM 4513 N N . VAL B 1 152 ? 30.266 16.424 -32.321 1.00 45.66 152 VAL B N 1
ATOM 4514 C CA . VAL B 1 152 ? 30.096 17.163 -31.085 1.00 44.59 152 VAL B CA 1
ATOM 4515 C C . VAL B 1 152 ? 29.399 18.466 -31.410 1.00 44.59 152 VAL B C 1
ATOM 4516 O O . VAL B 1 152 ? 29.703 19.111 -32.420 1.00 44.30 152 VAL B O 1
ATOM 4520 N N . GLU B 1 153 ? 28.463 18.852 -30.551 1.00 44.27 153 GLU B N 1
ATOM 4521 C CA . GLU B 1 153 ? 27.649 20.026 -30.798 1.00 44.85 153 GLU B CA 1
ATOM 4522 C C . GLU B 1 153 ? 27.518 20.916 -29.574 1.00 45.18 153 GLU B C 1
ATOM 4523 O O . GLU B 1 153 ? 27.550 20.449 -28.437 1.00 45.35 153 GLU B O 1
ATOM 4529 N N . LEU B 1 154 ? 27.362 22.208 -29.827 1.00 45.65 154 LEU B N 1
ATOM 4530 C CA . LEU B 1 154 ? 26.994 23.153 -28.799 1.00 45.93 154 LEU B CA 1
ATOM 4531 C C . LEU B 1 154 ? 25.507 23.430 -28.926 1.00 46.82 154 LEU B C 1
ATOM 4532 O O . LEU B 1 154 ? 25.022 23.815 -29.999 1.00 46.75 154 LEU B O 1
ATOM 4537 N N . VAL B 1 155 ? 24.783 23.205 -27.828 1.00 47.35 155 VAL B N 1
ATOM 4538 C CA . VAL B 1 155 ? 23.346 23.384 -27.795 1.00 47.87 155 VAL B CA 1
ATOM 4539 C C . VAL B 1 155 ? 22.929 24.426 -26.756 1.00 48.51 155 VAL B C 1
ATOM 4540 O O . VAL B 1 155 ? 23.101 24.230 -25.557 1.00 48.24 155 VAL B O 1
ATOM 4544 N N . VAL B 1 156 ? 22.373 25.532 -27.242 1.00 49.56 156 VAL B N 1
ATOM 4545 C CA . VAL B 1 156 ? 21.738 26.537 -26.400 1.00 50.19 156 VAL B CA 1
ATOM 4546 C C . VAL B 1 156 ? 20.254 26.219 -26.405 1.00 50.90 156 VAL B C 1
ATOM 4547 O O . VAL B 1 156 ? 19.663 26.031 -27.469 1.00 51.22 156 VAL B O 1
ATOM 4551 N N . ARG B 1 157 ? 19.656 26.155 -25.216 1.00 51.88 157 ARG B N 1
ATOM 4552 C CA . ARG B 1 157 ? 18.223 25.929 -25.085 1.00 52.47 157 ARG B CA 1
ATOM 4553 C C . ARG B 1 157 ? 17.511 27.006 -24.293 1.00 53.16 157 ARG B C 1
ATOM 4554 O O . ARG B 1 157 ? 18.036 27.509 -23.298 1.00 53.27 157 ARG B O 1
ATOM 4562 N N . ASN B 1 158 ? 16.323 27.344 -24.807 1.00 53.74 158 ASN B N 1
ATOM 4563 C CA . ASN B 1 158 ? 15.205 28.081 -24.163 1.00 54.46 158 ASN B CA 1
ATOM 4564 C C . ASN B 1 158 ? 14.533 29.286 -24.858 1.00 54.48 158 ASN B C 1
ATOM 4565 O O . ASN B 1 158 ? 13.611 29.081 -25.653 1.00 54.27 158 ASN B O 1
ATOM 4570 N N . LYS B 1 159 ? 14.956 30.512 -24.546 1.00 54.67 159 LYS B N 1
ATOM 4571 C CA . LYS B 1 159 ? 14.433 31.701 -25.234 1.00 55.07 159 LYS B CA 1
ATOM 4572 C C . LYS B 1 159 ? 14.643 31.590 -26.754 1.00 54.98 159 LYS B C 1
ATOM 4573 O O . LYS B 1 159 ? 13.741 31.862 -27.543 1.00 54.80 159 LYS B O 1
ATOM 4579 N N . GLU B 1 160 ? 15.851 31.194 -27.142 1.00 55.12 160 GLU B N 1
ATOM 4580 C CA . GLU B 1 160 ? 16.185 30.902 -28.523 1.00 55.04 160 GLU B CA 1
ATOM 4581 C C . GLU B 1 160 ? 16.855 29.528 -28.495 1.00 54.60 160 GLU B C 1
ATOM 4582 O O . GLU B 1 160 ? 17.560 29.203 -27.537 1.00 54.75 160 GLU B O 1
ATOM 4588 N N . ASN B 1 161 ? 16.603 28.712 -29.518 1.00 54.15 161 ASN B N 1
ATOM 4589 C CA . ASN B 1 161 ? 17.161 27.354 -29.593 1.00 53.52 161 ASN B CA 1
ATOM 4590 C C . ASN B 1 161 ? 18.154 27.210 -30.743 1.00 53.18 161 ASN B C 1
ATOM 4591 O O . ASN B 1 161 ? 17.834 27.516 -31.897 1.00 53.30 161 ASN B O 1
ATOM 4596 N N . LYS B 1 162 ? 19.358 26.741 -30.420 1.00 52.26 162 LYS B N 1
ATOM 4597 C CA . LYS B 1 162 ? 20.471 26.801 -31.350 1.00 51.50 162 LYS B CA 1
ATOM 4598 C C . LYS B 1 162 ? 21.379 25.567 -31.241 1.00 50.54 162 LYS B C 1
ATOM 4599 O O . LYS B 1 162 ? 21.687 25.121 -30.132 1.00 50.32 162 LYS B O 1
ATOM 4605 N N . THR B 1 163 ? 21.783 25.014 -32.390 1.00 49.14 163 THR B N 1
ATOM 4606 C CA . THR B 1 163 ? 22.751 23.906 -32.431 1.00 48.26 163 THR B CA 1
ATOM 4607 C C . THR B 1 163 ? 23.920 24.157 -33.410 1.00 47.39 163 THR B C 1
ATOM 4608 O O . THR B 1 163 ? 23.754 24.197 -34.638 1.00 47.02 163 THR B O 1
ATOM 4612 N N . LEU B 1 164 ? 25.104 24.327 -32.840 1.00 46.17 164 LEU B N 1
ATOM 4613 C CA . LEU B 1 164 ? 26.303 24.541 -33.635 1.00 45.76 164 LEU B CA 1
ATOM 4614 C C . LEU B 1 164 ? 27.140 23.278 -33.629 1.00 45.56 164 LEU B C 1
ATOM 4615 O O . LEU B 1 164 ? 27.355 22.674 -32.570 1.00 45.29 164 LEU B O 1
ATOM 4620 N N . LEU B 1 165 ? 27.569 22.863 -34.818 1.00 45.21 165 LEU B N 1
ATOM 4621 C CA . LEU B 1 165 ? 28.566 21.808 -34.936 1.00 45.55 165 LEU B CA 1
ATOM 4622 C C . LEU B 1 165 ? 29.917 22.312 -34.447 1.00 45.37 165 LEU B C 1
ATOM 4623 O O . LEU B 1 165 ? 30.491 23.246 -35.019 1.00 45.49 165 LEU B O 1
ATOM 4628 N N . VAL B 1 166 ? 30.412 21.694 -33.378 1.00 44.98 166 VAL B N 1
ATOM 4629 C CA . VAL B 1 166 ? 31.724 22.011 -32.859 1.00 44.61 166 VAL B CA 1
ATOM 4630 C C . VAL B 1 166 ? 32.774 21.376 -33.761 1.00 44.43 166 VAL B C 1
ATOM 4631 O O . VAL B 1 166 ? 33.703 22.048 -34.213 1.00 44.64 166 VAL B O 1
ATOM 4635 N N . HIS B 1 167 ? 32.613 20.080 -34.015 1.00 43.91 167 HIS B N 1
ATOM 4636 C CA . HIS B 1 167 ? 33.496 19.334 -34.910 1.00 43.51 167 HIS B CA 1
ATOM 4637 C C . HIS B 1 167 ? 32.945 17.950 -35.199 1.00 43.30 167 HIS B C 1
ATOM 4638 O O . HIS B 1 167 ? 32.401 17.285 -34.303 1.00 43.38 167 HIS B O 1
ATOM 4645 N N . LYS B 1 168 ? 33.095 17.532 -36.450 1.00 42.92 168 LYS B N 1
ATOM 4646 C CA . LYS B 1 168 ? 32.884 16.147 -36.840 1.00 43.32 168 LYS B CA 1
ATOM 4647 C C . LYS B 1 168 ? 34.224 15.399 -36.758 1.00 43.25 168 LYS B C 1
ATOM 4648 O O . LYS B 1 168 ? 35.144 15.629 -37.560 1.00 42.82 168 LYS B O 1
ATOM 4654 N N . PHE B 1 169 ? 34.329 14.519 -35.773 1.00 42.92 169 PHE B N 1
ATOM 4655 C CA . PHE B 1 169 ? 35.560 13.809 -35.538 1.00 43.27 169 PHE B CA 1
ATOM 4656 C C . PHE B 1 169 ? 35.645 12.566 -36.395 1.00 43.71 169 PHE B C 1
ATOM 4657 O O . PHE B 1 169 ? 34.721 11.754 -36.405 1.00 43.52 169 PHE B O 1
ATOM 4665 N N A GLU B 1 170 ? 36.772 12.412 -37.086 0.50 43.98 170 GLU B N 1
ATOM 4666 N N B GLU B 1 170 ? 36.733 12.448 -37.159 0.50 43.92 170 GLU B N 1
ATOM 4667 C CA A GLU B 1 170 ? 37.104 11.156 -37.750 0.50 44.37 170 GLU B CA 1
ATOM 4668 C CA B GLU B 1 170 ? 37.113 11.162 -37.740 0.50 44.25 170 GLU B CA 1
ATOM 4669 C C A GLU B 1 170 ? 38.100 10.330 -36.920 0.50 44.22 170 GLU B C 1
ATOM 4670 C C B GLU B 1 170 ? 37.978 10.436 -36.712 0.50 44.14 170 GLU B C 1
ATOM 4671 O O A GLU B 1 170 ? 37.879 9.138 -36.685 0.50 44.28 170 GLU B O 1
ATOM 4672 O O B GLU B 1 170 ? 37.562 9.420 -36.141 0.50 43.99 170 GLU B O 1
ATOM 4683 N N . GLY B 1 171 ? 39.168 10.980 -36.463 1.00 43.99 171 GLY B N 1
ATOM 4684 C CA . GLY B 1 171 ? 40.083 10.418 -35.455 1.00 43.57 171 GLY B CA 1
ATOM 4685 C C . GLY B 1 171 ? 39.644 10.873 -34.065 1.00 43.36 171 GLY B C 1
ATOM 4686 O O . GLY B 1 171 ? 38.480 11.255 -33.867 1.00 43.27 171 GLY B O 1
ATOM 4687 N N . ASN B 1 172 ? 40.574 10.832 -33.112 1.00 42.40 172 ASN B N 1
ATOM 4688 C CA . ASN B 1 172 ? 40.327 11.211 -31.731 1.00 41.74 172 ASN B CA 1
ATOM 4689 C C . ASN B 1 172 ? 40.776 12.634 -31.395 1.00 42.14 172 ASN B C 1
ATOM 4690 O O . ASN B 1 172 ? 41.658 13.210 -32.057 1.00 41.48 172 ASN B O 1
ATOM 4695 N N . GLY B 1 173 ? 40.194 13.196 -30.341 1.00 42.48 173 GLY B N 1
ATOM 4696 C CA . GLY B 1 173 ? 40.609 14.531 -29.903 1.00 43.02 173 GLY B CA 1
ATOM 4697 C C . GLY B 1 173 ? 39.921 14.935 -28.623 1.00 43.08 173 GLY B C 1
ATOM 4698 O O . GLY B 1 173 ? 39.524 14.082 -27.836 1.00 43.26 173 GLY B O 1
ATOM 4699 N N . VAL B 1 174 ? 39.792 16.241 -28.418 1.00 42.78 174 VAL B N 1
ATOM 4700 C CA . VAL B 1 174 ? 39.197 16.773 -27.214 1.00 42.36 174 VAL B CA 1
ATOM 4701 C C . VAL B 1 174 ? 38.345 17.946 -27.563 1.00 42.80 174 VAL B C 1
ATOM 4702 O O . VAL B 1 174 ? 38.588 18.615 -28.568 1.00 42.96 174 VAL B O 1
ATOM 4706 N N . VAL B 1 175 ? 37.347 18.185 -26.716 1.00 42.80 175 VAL B N 1
ATOM 4707 C CA . VAL B 1 175 ? 36.485 19.347 -26.826 1.00 42.96 175 VAL B CA 1
ATOM 4708 C C . VAL B 1 175 ? 36.379 20.065 -25.487 1.00 43.26 175 VAL B C 1
ATOM 4709 O O . VAL B 1 175 ? 36.609 19.477 -24.421 1.00 42.76 175 VAL B O 1
ATOM 4713 N N . MET B 1 176 ? 36.028 21.342 -25.562 1.00 43.69 176 MET B N 1
ATOM 4714 C CA . MET B 1 176 ? 35.804 22.152 -24.386 1.00 44.29 176 MET B CA 1
ATOM 4715 C C . MET B 1 176 ? 34.697 23.155 -24.682 1.00 43.98 176 MET B C 1
ATOM 4716 O O . MET B 1 176 ? 34.598 23.665 -25.804 1.00 44.12 176 MET B O 1
ATOM 4721 N N . ALA B 1 177 ? 33.857 23.431 -23.693 1.00 43.50 177 ALA B N 1
ATOM 4722 C CA . ALA B 1 177 ? 32.942 24.559 -23.803 1.00 43.29 177 ALA B CA 1
ATOM 4723 C C . ALA B 1 177 ? 33.017 25.396 -22.537 1.00 43.44 177 ALA B C 1
ATOM 4724 O O . ALA B 1 177 ? 33.158 24.860 -21.433 1.00 43.57 177 ALA B O 1
ATOM 4726 N N . MET B 1 178 ? 32.951 26.715 -22.710 1.00 43.56 178 MET B N 1
ATOM 4727 C CA . MET B 1 178 ? 33.062 27.648 -21.599 1.00 43.19 178 MET B CA 1
ATOM 4728 C C . MET B 1 178 ? 32.016 28.740 -21.722 1.00 42.38 178 MET B C 1
ATOM 4729 O O . MET B 1 178 ? 31.356 28.849 -22.745 1.00 41.80 178 MET B O 1
ATOM 4734 N N . HIS B 1 179 ? 31.882 29.539 -20.667 1.00 41.81 179 HIS B N 1
ATOM 4735 C CA . HIS B 1 179 ? 30.954 30.658 -20.634 1.00 41.40 179 HIS B CA 1
ATOM 4736 C C . HIS B 1 179 ? 31.586 31.839 -19.906 1.00 41.19 179 HIS B C 1
ATOM 4737 O O . HIS B 1 179 ? 32.555 31.696 -19.147 1.00 40.99 179 HIS B O 1
ATOM 4744 N N . ASN B 1 180 ? 31.048 33.018 -20.164 1.00 41.11 180 ASN B N 1
ATOM 4745 C CA . ASN B 1 180 ? 31.222 34.124 -19.246 1.00 41.09 180 ASN B CA 1
ATOM 4746 C C . ASN B 1 180 ? 29.931 34.934 -19.159 1.00 40.92 180 ASN B C 1
ATOM 4747 O O . ASN B 1 180 ? 28.983 34.678 -19.906 1.00 40.39 180 ASN B O 1
ATOM 4752 N N . LEU B 1 181 ? 29.880 35.878 -18.225 1.00 41.05 181 LEU B N 1
ATOM 4753 C CA . LEU B 1 181 ? 28.629 36.562 -17.896 1.00 41.03 181 LEU B CA 1
ATOM 4754 C C . LEU B 1 181 ? 28.757 38.073 -18.027 1.00 41.19 181 LEU B C 1
ATOM 4755 O O . LEU B 1 181 ? 29.728 38.664 -17.548 1.00 41.11 181 LEU B O 1
ATOM 4760 N N . GLU B 1 182 ? 27.782 38.675 -18.701 1.00 41.48 182 GLU B N 1
ATOM 4761 C CA . GLU B 1 182 ? 27.627 40.129 -18.798 1.00 41.93 182 GLU B CA 1
ATOM 4762 C C . GLU B 1 182 ? 27.945 40.860 -17.479 1.00 42.00 182 GLU B C 1
ATOM 4763 O O . GLU B 1 182 ? 28.850 41.695 -17.439 1.00 42.17 182 GLU B O 1
ATOM 4769 N N . LYS B 1 183 ? 27.205 40.536 -16.418 1.00 42.04 183 LYS B N 1
ATOM 4770 C CA . LYS B 1 183 ? 27.388 41.160 -15.099 1.00 42.32 183 LYS B CA 1
ATOM 4771 C C . LYS B 1 183 ? 28.835 41.091 -14.615 1.00 42.37 183 LYS B C 1
ATOM 4772 O O . LYS B 1 183 ? 29.371 42.076 -14.092 1.00 42.68 183 LYS B O 1
ATOM 4778 N N . SER B 1 184 ? 29.444 39.916 -14.765 1.00 41.71 184 SER B N 1
ATOM 4779 C CA . SER B 1 184 ? 30.783 39.678 -14.249 1.00 41.67 184 SER B CA 1
ATOM 4780 C C . SER B 1 184 ? 31.802 40.551 -14.964 1.00 41.46 184 SER B C 1
ATOM 4781 O O . SER B 1 184 ? 32.693 41.112 -14.323 1.00 41.53 184 SER B O 1
ATOM 4784 N N . ILE B 1 185 ? 31.645 40.662 -16.285 1.00 41.13 185 ILE B N 1
ATOM 4785 C CA . ILE B 1 185 ? 32.528 41.456 -17.138 1.00 41.04 185 ILE B CA 1
ATOM 4786 C C . ILE B 1 185 ? 32.328 42.954 -16.859 1.00 41.35 185 ILE B C 1
ATOM 4787 O O . ILE B 1 185 ? 33.291 43.721 -16.839 1.00 41.34 185 ILE B O 1
ATOM 4792 N N . ARG B 1 186 ? 31.078 43.361 -16.641 1.00 41.00 186 ARG B N 1
ATOM 4793 C CA . ARG B 1 186 ? 30.776 44.744 -16.295 1.00 41.45 186 ARG B CA 1
ATOM 4794 C C . ARG B 1 186 ? 31.415 45.124 -14.964 1.00 41.40 186 ARG B C 1
ATOM 4795 O O . ARG B 1 186 ? 32.056 46.168 -14.866 1.00 41.86 186 ARG B O 1
ATOM 4803 N N . SER B 1 187 ? 31.228 44.279 -13.950 1.00 41.34 187 SER B N 1
ATOM 4804 C CA . SER B 1 187 ? 31.836 44.477 -12.631 1.00 41.23 187 SER B CA 1
ATOM 4805 C C . SER B 1 187 ? 33.357 44.618 -12.750 1.00 41.25 187 SER B C 1
ATOM 4806 O O . SER B 1 187 ? 33.962 45.483 -12.112 1.00 41.82 187 SER B O 1
ATOM 4809 N N . PHE B 1 188 ? 33.954 43.765 -13.577 1.00 41.05 188 PHE B N 1
ATOM 4810 C CA . PHE B 1 188 ? 35.389 43.791 -13.875 1.00 41.46 188 PHE B CA 1
ATOM 4811 C C . PHE B 1 188 ? 35.813 45.144 -14.451 1.00 41.46 188 PHE B C 1
ATOM 4812 O O . PHE B 1 188 ? 36.743 45.772 -13.939 1.00 41.99 188 PHE B O 1
ATOM 4820 N N . ALA B 1 189 ? 35.111 45.594 -15.492 1.00 41.37 189 ALA B N 1
ATOM 4821 C CA . ALA B 1 189 ? 35.434 46.859 -16.157 1.00 41.35 189 ALA B CA 1
ATOM 4822 C C . ALA B 1 189 ? 35.291 48.022 -15.181 1.00 41.55 189 ALA B C 1
ATOM 4823 O O . ALA B 1 189 ? 36.157 48.905 -15.120 1.00 41.55 189 ALA B O 1
ATOM 4825 N N . GLN B 1 190 ? 34.194 47.996 -14.418 1.00 41.48 190 GLN B N 1
ATOM 4826 C CA . GLN B 1 190 ? 33.899 48.972 -13.380 1.00 41.69 190 GLN B CA 1
ATOM 4827 C C . GLN B 1 190 ? 35.008 49.068 -12.326 1.00 41.78 190 GLN B C 1
ATOM 4828 O O . GLN B 1 190 ? 35.482 50.165 -12.029 1.00 42.20 190 GLN B O 1
ATOM 4834 N N . SER B 1 191 ? 35.420 47.921 -11.785 1.00 41.92 191 SER B N 1
ATOM 4835 C CA . SER B 1 191 ? 36.548 47.833 -10.851 1.00 42.14 191 SER B CA 1
ATOM 4836 C C . SER B 1 191 ? 37.854 48.375 -11.471 1.00 42.13 191 SER B C 1
ATOM 4837 O O . SER B 1 191 ? 38.625 49.073 -10.809 1.00 42.09 191 SER B O 1
ATOM 4840 N N . CYS B 1 192 ? 38.094 48.054 -12.742 1.00 41.88 192 CYS B N 1
ATOM 4841 C CA . CYS B 1 192 ? 39.264 48.565 -13.443 1.00 41.73 192 CYS B CA 1
ATOM 4842 C C . CYS B 1 192 ? 39.232 50.087 -13.541 1.00 41.91 192 CYS B C 1
ATOM 4843 O O . CYS B 1 192 ? 40.234 50.750 -13.273 1.00 41.99 192 CYS B O 1
ATOM 4846 N N . ILE B 1 193 ? 38.072 50.631 -13.905 1.00 41.76 193 ILE B N 1
ATOM 4847 C CA . ILE B 1 193 ? 37.901 52.081 -14.003 1.00 41.88 193 ILE B CA 1
ATOM 4848 C C . ILE B 1 193 ? 38.137 52.740 -12.636 1.00 41.74 193 ILE B C 1
ATOM 4849 O O . ILE B 1 193 ? 38.868 53.734 -12.547 1.00 42.10 193 ILE B O 1
ATOM 4854 N N . ASN B 1 194 ? 37.546 52.169 -11.584 1.00 41.55 194 ASN B N 1
ATOM 4855 C CA . ASN B 1 194 ? 37.752 52.645 -10.214 1.00 41.31 194 ASN B CA 1
ATOM 4856 C C . ASN B 1 194 ? 39.230 52.668 -9.845 1.00 41.42 194 ASN B C 1
ATOM 4857 O O . ASN B 1 194 ? 39.733 53.677 -9.357 1.00 41.48 194 ASN B O 1
ATOM 4862 N N . TYR B 1 195 ? 39.918 51.556 -10.084 1.00 41.25 195 TYR B N 1
ATOM 4863 C CA . TYR B 1 195 ? 41.334 51.437 -9.746 1.00 41.63 195 TYR B CA 1
ATOM 4864 C C . TYR B 1 195 ? 42.181 52.464 -10.494 1.00 41.19 195 TYR B C 1
ATOM 4865 O O . TYR B 1 195 ? 43.041 53.115 -9.900 1.00 41.09 195 TYR B O 1
ATOM 4874 N N . ALA B 1 196 ? 41.938 52.591 -11.795 1.00 40.70 196 ALA B N 1
ATOM 4875 C CA . ALA B 1 196 ? 42.701 53.509 -12.629 1.00 41.12 196 ALA B CA 1
ATOM 4876 C C . ALA B 1 196 ? 42.501 54.962 -12.232 1.00 41.30 196 ALA B C 1
ATOM 4877 O O . ALA B 1 196 ? 43.461 55.727 -12.231 1.00 41.64 196 ALA B O 1
ATOM 4879 N N . ILE B 1 197 ? 41.266 55.338 -11.897 1.00 41.25 197 ILE B N 1
ATOM 4880 C CA . ILE B 1 197 ? 40.980 56.694 -11.448 1.00 41.48 197 ILE B CA 1
ATOM 4881 C C . ILE B 1 197 ? 41.689 56.947 -10.114 1.00 42.07 197 ILE B C 1
ATOM 4882 O O . ILE B 1 197 ? 42.296 57.999 -9.919 1.00 42.37 197 ILE B O 1
ATOM 4887 N N . SER B 1 198 ? 41.630 55.970 -9.213 1.00 42.48 198 SER B N 1
ATOM 4888 C CA . SER B 1 198 ? 42.322 56.065 -7.928 1.00 43.05 198 SER B CA 1
ATOM 4889 C C . SER B 1 198 ? 43.850 56.211 -8.083 1.00 43.39 198 SER B C 1
ATOM 4890 O O . SER B 1 198 ? 44.465 57.066 -7.437 1.00 43.32 198 SER B O 1
ATOM 4893 N N . GLU B 1 199 ? 44.444 55.383 -8.944 1.00 43.74 199 GLU B N 1
ATOM 4894 C CA . GLU B 1 199 ? 45.894 55.364 -9.156 1.00 44.36 199 GLU B CA 1
ATOM 4895 C C . GLU B 1 199 ? 46.380 56.431 -10.133 1.00 44.42 199 GLU B C 1
ATOM 4896 O O . GLU B 1 199 ? 47.581 56.712 -10.198 1.00 44.30 199 GLU B O 1
ATOM 4902 N N . LYS B 1 200 ? 45.443 57.017 -10.878 1.00 44.82 200 LYS B N 1
ATOM 4903 C CA . LYS B 1 200 ? 45.734 57.884 -12.039 1.00 45.24 200 LYS B CA 1
ATOM 4904 C C . LYS B 1 200 ? 46.717 57.249 -13.028 1.00 44.90 200 LYS B C 1
ATOM 4905 O O . LYS B 1 200 ? 47.835 57.735 -13.233 1.00 45.27 200 LYS B O 1
ATOM 4911 N N . VAL B 1 201 ? 46.278 56.139 -13.617 1.00 44.03 201 VAL B N 1
ATOM 4912 C CA . VAL B 1 201 ? 47.041 55.425 -14.645 1.00 43.11 201 VAL B CA 1
ATOM 4913 C C . VAL B 1 201 ? 46.116 55.104 -15.808 1.00 43.03 201 VAL B C 1
ATOM 4914 O O . VAL B 1 201 ? 44.892 55.041 -15.632 1.00 42.91 201 VAL B O 1
ATOM 4918 N N . ASP B 1 202 ? 46.706 54.928 -16.988 1.00 42.58 202 ASP B N 1
ATOM 4919 C CA . ASP B 1 202 ? 45.982 54.516 -18.181 1.00 42.47 202 ASP B CA 1
ATOM 4920 C C . ASP B 1 202 ? 45.469 53.085 -18.060 1.00 42.59 202 ASP B C 1
ATOM 4921 O O . ASP B 1 202 ? 46.040 52.292 -17.318 1.00 42.73 202 ASP B O 1
ATOM 4926 N N . ILE B 1 203 ? 44.393 52.766 -18.782 1.00 42.69 203 ILE B N 1
ATOM 4927 C CA . ILE B 1 203 ? 43.876 51.393 -18.854 1.00 42.44 203 ILE B CA 1
ATOM 4928 C C . ILE B 1 203 ? 44.173 50.787 -20.219 1.00 42.83 203 ILE B C 1
ATOM 4929 O O . ILE B 1 203 ? 43.763 51.333 -21.244 1.00 42.94 203 ILE B O 1
ATOM 4934 N N . TRP B 1 204 ? 44.886 49.663 -20.223 1.00 42.54 204 TRP B N 1
ATOM 4935 C CA . TRP B 1 204 ? 45.020 48.843 -21.406 1.00 42.79 204 TRP B CA 1
ATOM 4936 C C . TRP B 1 204 ? 44.136 47.604 -21.229 1.00 43.15 204 TRP B C 1
ATOM 4937 O O . TRP B 1 204 ? 44.272 46.852 -20.252 1.00 42.75 204 TRP B O 1
ATOM 4948 N N . PHE B 1 205 ? 43.206 47.427 -22.157 1.00 43.18 205 PHE B N 1
ATOM 4949 C CA . PHE B 1 205 ? 42.445 46.192 -22.257 1.00 43.05 205 PHE B CA 1
ATOM 4950 C C . PHE B 1 205 ? 42.679 45.618 -23.651 1.00 43.08 205 PHE B C 1
ATOM 4951 O O . PHE B 1 205 ? 42.846 46.370 -24.613 1.00 43.18 205 PHE B O 1
ATOM 4959 N N . ALA B 1 206 ? 42.692 44.295 -23.748 1.00 43.01 206 ALA B N 1
ATOM 4960 C CA . ALA B 1 206 ? 43.017 43.614 -24.990 1.00 43.42 206 ALA B CA 1
ATOM 4961 C C . ALA B 1 206 ? 42.359 42.234 -25.083 1.00 43.70 206 ALA B C 1
ATOM 4962 O O . ALA B 1 206 ? 42.196 41.550 -24.068 1.00 44.08 206 ALA B O 1
ATOM 4964 N N . THR B 1 207 ? 41.974 41.852 -26.303 1.00 44.01 207 THR B N 1
ATOM 4965 C CA . THR B 1 207 ? 41.438 40.523 -26.613 1.00 44.01 207 THR B CA 1
ATOM 4966 C C . THR B 1 207 ? 41.905 40.128 -28.008 1.00 44.84 207 THR B C 1
ATOM 4967 O O . THR B 1 207 ? 42.678 40.846 -28.643 1.00 44.57 207 THR B O 1
ATOM 4971 N N . LYS B 1 208 ? 41.436 38.976 -28.478 1.00 45.23 208 LYS B N 1
ATOM 4972 C CA . LYS B 1 208 ? 41.711 38.519 -29.835 1.00 45.68 208 LYS B CA 1
ATOM 4973 C C . LYS B 1 208 ? 40.405 38.546 -30.620 1.00 45.60 208 LYS B C 1
ATOM 4974 O O . LYS B 1 208 ? 40.027 37.569 -31.267 1.00 45.63 208 LYS B O 1
ATOM 4980 N N . ASP B 1 209 ? 39.719 39.684 -30.568 1.00 45.64 209 ASP B N 1
ATOM 4981 C CA . ASP B 1 209 ? 38.379 39.807 -31.141 1.00 45.74 209 ASP B CA 1
ATOM 4982 C C . ASP B 1 209 ? 38.373 39.749 -32.664 1.00 45.61 209 ASP B C 1
ATOM 4983 O O . ASP B 1 209 ? 37.302 39.680 -33.279 1.00 45.58 209 ASP B O 1
ATOM 4988 N N . THR B 1 210 ? 39.562 39.784 -33.270 1.00 45.44 210 THR B N 1
ATOM 4989 C CA . THR B 1 210 ? 39.704 39.621 -34.722 1.00 45.27 210 THR B CA 1
ATOM 4990 C C . THR B 1 210 ? 39.506 38.145 -35.091 1.00 45.13 210 THR B C 1
ATOM 4991 O O . THR B 1 210 ? 39.155 37.820 -36.238 1.00 45.24 210 THR B O 1
ATOM 4995 N N . ILE B 1 211 ? 39.748 37.259 -34.118 1.00 44.31 211 ILE B N 1
ATOM 4996 C CA . ILE B 1 211 ? 39.471 35.830 -34.278 1.00 43.85 211 ILE B CA 1
ATOM 4997 C C . ILE B 1 211 ? 38.140 35.480 -33.599 1.00 43.75 211 ILE B C 1
ATOM 4998 O O . ILE B 1 211 ? 37.228 34.948 -34.242 1.00 43.53 211 ILE B O 1
ATOM 5003 N N . SER B 1 212 ? 38.044 35.795 -32.304 1.00 43.07 212 SER B N 1
ATOM 5004 C CA . SER B 1 212 ? 36.865 35.495 -31.513 1.00 42.69 212 SER B CA 1
ATOM 5005 C C . SER B 1 212 ? 35.898 36.656 -31.677 1.00 42.77 212 SER B C 1
ATOM 5006 O O . SER B 1 212 ? 35.901 37.620 -30.904 1.00 42.46 212 SER B O 1
ATOM 5009 N N . LYS B 1 213 ? 35.078 36.551 -32.713 1.00 42.94 213 LYS B N 1
ATOM 5010 C CA . LYS B 1 213 ? 34.228 37.648 -33.148 1.00 43.81 213 LYS B CA 1
ATOM 5011 C C . LYS B 1 213 ? 32.945 37.805 -32.352 1.00 43.49 213 LYS B C 1
ATOM 5012 O O . LYS B 1 213 ? 32.221 38.788 -32.536 1.00 43.93 213 LYS B O 1
ATOM 5018 N N . VAL B 1 214 ? 32.637 36.837 -31.501 1.00 43.14 214 VAL B N 1
ATOM 5019 C CA . VAL B 1 214 ? 31.446 36.932 -30.649 1.00 43.12 214 VAL B CA 1
ATOM 5020 C C . VAL B 1 214 ? 31.871 36.965 -29.172 1.00 43.37 214 VAL B C 1
ATOM 5021 O O . VAL B 1 214 ? 31.471 37.863 -28.429 1.00 43.48 214 VAL B O 1
ATOM 5025 N N . TYR B 1 215 ? 32.728 36.024 -28.777 1.00 42.94 215 TYR B N 1
ATOM 5026 C CA . TYR B 1 215 ? 33.091 35.845 -27.378 1.00 42.65 215 TYR B CA 1
ATOM 5027 C C . TYR B 1 215 ? 34.027 36.951 -26.877 1.00 42.60 215 TYR B C 1
ATOM 5028 O O . TYR B 1 215 ? 33.670 37.671 -25.954 1.00 42.79 215 TYR B O 1
ATOM 5037 N N . HIS B 1 216 ? 35.211 37.092 -27.479 1.00 42.91 216 HIS B N 1
ATOM 5038 C CA . HIS B 1 216 ? 36.144 38.157 -27.099 1.00 42.93 216 HIS B CA 1
ATOM 5039 C C . HIS B 1 216 ? 35.568 39.547 -27.423 1.00 43.23 216 HIS B C 1
ATOM 5040 O O . HIS B 1 216 ? 35.768 40.504 -26.659 1.00 43.60 216 HIS B O 1
ATOM 5047 N N . ALA B 1 217 ? 34.854 39.659 -28.549 1.00 42.86 217 ALA B N 1
ATOM 5048 C CA . ALA B 1 217 ? 34.145 40.894 -28.905 1.00 42.93 217 ALA B CA 1
ATOM 5049 C C . ALA B 1 217 ? 33.207 41.365 -27.793 1.00 42.74 217 ALA B C 1
ATOM 5050 O O . ALA B 1 217 ? 33.097 42.567 -27.542 1.00 43.03 217 ALA B O 1
ATOM 5052 N N . TYR B 1 218 ? 32.533 40.416 -27.149 1.00 42.55 218 TYR B N 1
ATOM 5053 C CA . TYR B 1 218 ? 31.627 40.689 -26.013 1.00 42.87 218 TYR B CA 1
ATOM 5054 C C . TYR B 1 218 ? 32.353 41.463 -24.906 1.00 42.99 218 TYR B C 1
ATOM 5055 O O . TYR B 1 218 ? 31.836 42.460 -24.429 1.00 43.32 218 TYR B O 1
ATOM 5064 N N . PHE B 1 219 ? 33.563 41.019 -24.531 1.00 42.90 219 PHE B N 1
ATOM 5065 C CA . PHE B 1 219 ? 34.380 41.720 -23.523 1.00 42.63 219 PHE B CA 1
ATOM 5066 C C . PHE B 1 219 ? 34.789 43.121 -23.991 1.00 43.04 219 PHE B C 1
ATOM 5067 O O . PHE B 1 219 ? 34.661 44.086 -23.240 1.00 43.01 219 PHE B O 1
ATOM 5075 N N . LYS B 1 220 ? 35.307 43.199 -25.224 1.00 43.46 220 LYS B N 1
ATOM 5076 C CA . LYS B 1 220 ? 35.656 44.455 -25.894 1.00 43.79 220 LYS B CA 1
ATOM 5077 C C . LYS B 1 220 ? 34.522 45.469 -25.853 1.00 43.85 220 LYS B C 1
ATOM 5078 O O . LYS B 1 220 ? 34.741 46.633 -25.487 1.00 43.88 220 LYS B O 1
ATOM 5084 N N . ASP B 1 221 ? 33.313 45.022 -26.208 1.00 43.80 221 ASP B N 1
ATOM 5085 C CA . ASP B 1 221 ? 32.136 45.904 -26.265 1.00 44.05 221 ASP B CA 1
ATOM 5086 C C . ASP B 1 221 ? 31.698 46.355 -24.881 1.00 43.85 221 ASP B C 1
ATOM 5087 O O . ASP B 1 221 ? 31.433 47.534 -24.656 1.00 43.71 221 ASP B O 1
ATOM 5092 N N . ILE B 1 222 ? 31.636 45.414 -23.951 1.00 43.94 222 ILE B N 1
ATOM 5093 C CA . ILE B 1 222 ? 31.273 45.733 -22.581 1.00 43.75 222 ILE B CA 1
ATOM 5094 C C . ILE B 1 222 ? 32.287 46.676 -21.930 1.00 43.69 222 ILE B C 1
ATOM 5095 O O . ILE B 1 222 ? 31.894 47.636 -21.263 1.00 43.79 222 ILE B O 1
ATOM 5100 N N . PHE B 1 223 ? 33.581 46.433 -22.148 1.00 43.54 223 PHE B N 1
ATOM 5101 C CA . PHE B 1 223 ? 34.588 47.292 -21.541 1.00 43.25 223 PHE B CA 1
ATOM 5102 C C . PHE B 1 223 ? 34.449 48.714 -22.085 1.00 43.32 223 PHE B C 1
ATOM 5103 O O . PHE B 1 223 ? 34.485 49.669 -21.313 1.00 43.29 223 PHE B O 1
ATOM 5111 N N . GLN B 1 224 ? 34.252 48.847 -23.399 1.00 43.40 224 GLN B N 1
ATOM 5112 C CA . GLN B 1 224 ? 34.057 50.153 -24.023 1.00 43.11 224 GLN B CA 1
ATOM 5113 C C . GLN B 1 224 ? 32.788 50.842 -23.505 1.00 43.18 224 GLN B C 1
ATOM 5114 O O . GLN B 1 224 ? 32.821 52.035 -23.171 1.00 42.81 224 GLN B O 1
ATOM 5120 N N . GLU B 1 225 ? 31.683 50.094 -23.434 1.00 42.99 225 GLU B N 1
ATOM 5121 C CA . GLU B 1 225 ? 30.433 50.608 -22.868 1.00 43.08 225 GLU B CA 1
ATOM 5122 C C . GLU B 1 225 ? 30.667 51.230 -21.498 1.00 42.78 225 GLU B C 1
ATOM 5123 O O . GLU B 1 225 ? 30.206 52.326 -21.231 1.00 43.13 225 GLU B O 1
ATOM 5129 N N . GLU B 1 226 ? 31.401 50.532 -20.638 1.00 42.80 226 GLU B N 1
ATOM 5130 C CA . GLU B 1 226 ? 31.668 51.031 -19.291 1.00 42.64 226 GLU B CA 1
ATOM 5131 C C . GLU B 1 226 ? 32.593 52.247 -19.265 1.00 42.67 226 GLU B C 1
ATOM 5132 O O . GLU B 1 226 ? 32.419 53.134 -18.438 1.00 42.84 226 GLU B O 1
ATOM 5138 N N . VAL B 1 227 ? 33.548 52.306 -20.183 1.00 42.93 227 VAL B N 1
ATOM 5139 C CA . VAL B 1 227 ? 34.400 53.482 -20.328 1.00 43.16 227 VAL B CA 1
ATOM 5140 C C . VAL B 1 227 ? 33.565 54.673 -20.798 1.00 43.33 227 VAL B C 1
ATOM 5141 O O . VAL B 1 227 ? 33.663 55.767 -20.230 1.00 43.18 227 VAL B O 1
ATOM 5145 N N . ASP B 1 228 ? 32.728 54.450 -21.816 1.00 43.56 228 ASP B N 1
ATOM 5146 C CA . ASP B 1 228 ? 31.795 55.476 -22.300 1.00 43.82 228 ASP B CA 1
ATOM 5147 C C . ASP B 1 228 ? 30.992 56.050 -21.156 1.00 44.28 228 ASP B C 1
ATOM 5148 O O . ASP B 1 228 ? 30.856 57.283 -21.029 1.00 44.63 228 ASP B O 1
ATOM 5153 N N . LYS B 1 229 ? 30.444 55.160 -20.327 1.00 44.54 229 LYS B N 1
ATOM 5154 C CA . LYS B 1 229 ? 29.594 55.577 -19.197 1.00 45.35 229 LYS B CA 1
ATOM 5155 C C . LYS B 1 229 ? 30.310 56.487 -18.216 1.00 45.27 229 LYS B C 1
ATOM 5156 O O . LYS B 1 229 ? 29.670 57.188 -17.457 1.00 45.62 229 LYS B O 1
ATOM 5162 N N . ARG B 1 230 ? 31.636 56.458 -18.206 1.00 46.28 230 ARG B N 1
ATOM 5163 C CA . ARG B 1 230 ? 32.382 57.201 -17.199 1.00 46.92 230 ARG B CA 1
ATOM 5164 C C . ARG B 1 230 ? 33.439 58.117 -17.798 1.00 47.34 230 ARG B C 1
ATOM 5165 O O . ARG B 1 230 ? 34.379 58.525 -17.108 1.00 47.28 230 ARG B O 1
ATOM 5173 N N . LYS B 1 231 ? 33.253 58.475 -19.069 1.00 47.87 231 LYS B N 1
ATOM 5174 C CA . LYS B 1 231 ? 34.276 59.207 -19.817 1.00 48.60 231 LYS B CA 1
ATOM 5175 C C . LYS B 1 231 ? 34.632 60.559 -19.216 1.00 48.83 231 LYS B C 1
ATOM 5176 O O . LYS B 1 231 ? 35.780 60.994 -19.305 1.00 48.89 231 LYS B O 1
ATOM 5182 N N . GLU B 1 232 ? 33.652 61.203 -18.591 1.00 49.36 232 GLU B N 1
ATOM 5183 C CA . GLU B 1 232 ? 33.863 62.504 -17.966 1.00 49.96 232 GLU B CA 1
ATOM 5184 C C . GLU B 1 232 ? 34.892 62.414 -16.843 1.00 49.93 232 GLU B C 1
ATOM 5185 O O . GLU B 1 232 ? 35.929 63.087 -16.886 1.00 49.67 232 GLU B O 1
ATOM 5191 N N . GLU B 1 233 ? 34.595 61.572 -15.853 1.00 50.08 233 GLU B N 1
ATOM 5192 C CA . GLU B 1 233 ? 35.489 61.345 -14.720 1.00 50.37 233 GLU B CA 1
ATOM 5193 C C . GLU B 1 233 ? 36.840 60.739 -15.139 1.00 50.41 233 GLU B C 1
ATOM 5194 O O . GLU B 1 233 ? 37.874 61.018 -14.521 1.00 50.54 233 GLU B O 1
ATOM 5200 N N . LEU B 1 234 ? 36.838 59.921 -16.187 1.00 50.11 234 LEU B N 1
ATOM 5201 C CA . LEU B 1 234 ? 38.084 59.340 -16.667 1.00 50.35 234 LEU B CA 1
ATOM 5202 C C . LEU B 1 234 ? 38.970 60.451 -17.213 1.00 50.67 234 LEU B C 1
ATOM 5203 O O . LEU B 1 234 ? 40.134 60.569 -16.829 1.00 50.62 234 LEU B O 1
ATOM 5208 N N . GLU B 1 235 ? 38.396 61.284 -18.077 1.00 51.21 235 GLU B N 1
ATOM 5209 C CA . GLU B 1 235 ? 39.093 62.452 -18.617 1.00 51.74 235 GLU B CA 1
ATOM 5210 C C . GLU B 1 235 ? 39.552 63.412 -17.523 1.00 51.31 235 GLU B C 1
ATOM 5211 O O . GLU B 1 235 ? 40.638 63.981 -17.612 1.00 51.27 235 GLU B O 1
ATOM 5217 N N . LYS B 1 236 ? 38.736 63.556 -16.480 1.00 51.06 236 LYS B N 1
ATOM 5218 C CA . LYS B 1 236 ? 39.079 64.402 -15.335 1.00 50.81 236 LYS B CA 1
ATOM 5219 C C . LYS B 1 236 ? 40.341 63.909 -14.623 1.00 50.42 236 LYS B C 1
ATOM 5220 O O . LYS B 1 236 ? 41.239 64.700 -14.321 1.00 50.37 236 LYS B O 1
ATOM 5226 N N . ALA B 1 237 ? 40.408 62.600 -14.379 1.00 49.79 237 ALA B N 1
ATOM 5227 C CA . ALA B 1 237 ? 41.543 61.992 -13.680 1.00 49.32 237 ALA B CA 1
ATOM 5228 C C . ALA B 1 237 ? 42.775 61.826 -14.574 1.00 49.00 237 ALA B C 1
ATOM 5229 O O . ALA B 1 237 ? 43.858 61.490 -14.088 1.00 49.16 237 ALA B O 1
ATOM 5231 N N . GLY B 1 238 ? 42.608 62.061 -15.874 1.00 48.41 238 GLY B N 1
ATOM 5232 C CA . GLY B 1 238 ? 43.706 61.924 -16.829 1.00 47.73 238 GLY B CA 1
ATOM 5233 C C . GLY B 1 238 ? 43.967 60.487 -17.253 1.00 47.07 238 GLY B C 1
ATOM 5234 O O . GLY B 1 238 ? 45.063 60.163 -17.712 1.00 46.92 238 GLY B O 1
ATOM 5235 N N . VAL B 1 239 ? 42.949 59.640 -17.109 1.00 46.62 239 VAL B N 1
ATOM 5236 C CA . VAL B 1 239 ? 43.014 58.231 -17.511 1.00 46.27 239 VAL B CA 1
ATOM 5237 C C . VAL B 1 239 ? 42.591 58.037 -18.974 1.00 46.12 239 VAL B C 1
ATOM 5238 O O . VAL B 1 239 ? 41.451 58.356 -19.342 1.00 46.17 239 VAL B O 1
ATOM 5242 N N A ASN B 1 240 ? 43.508 57.529 -19.793 0.50 45.78 240 ASN B N 1
ATOM 5243 N N B ASN B 1 240 ? 43.507 57.526 -19.797 0.50 45.83 240 ASN B N 1
ATOM 5244 C CA A ASN B 1 240 ? 43.196 57.169 -21.169 0.50 45.67 240 ASN B CA 1
ATOM 5245 C CA B ASN B 1 240 ? 43.202 57.172 -21.182 0.50 45.77 240 ASN B CA 1
ATOM 5246 C C A ASN B 1 240 ? 42.882 55.682 -21.269 0.50 45.71 240 ASN B C 1
ATOM 5247 C C B ASN B 1 240 ? 42.901 55.682 -21.293 0.50 45.77 240 ASN B C 1
ATOM 5248 O O A ASN B 1 240 ? 43.531 54.859 -20.616 0.50 45.89 240 ASN B O 1
ATOM 5249 O O B ASN B 1 240 ? 43.577 54.858 -20.670 0.50 45.95 240 ASN B O 1
ATOM 5258 N N . TYR B 1 241 ? 41.884 55.342 -22.081 1.00 45.63 241 TYR B N 1
ATOM 5259 C CA . TYR B 1 241 ? 41.544 53.945 -22.334 1.00 45.55 241 TYR B CA 1
ATOM 5260 C C . TYR B 1 241 ? 42.067 53.500 -23.683 1.00 45.82 241 TYR B C 1
ATOM 5261 O O . TYR B 1 241 ? 41.727 54.079 -24.712 1.00 46.37 241 TYR B O 1
ATOM 5270 N N . ARG B 1 242 ? 42.879 52.455 -23.666 1.00 45.84 242 ARG B N 1
ATOM 5271 C CA . ARG B 1 242 ? 43.527 51.953 -24.867 1.00 46.12 242 ARG B CA 1
ATOM 5272 C C . ARG B 1 242 ? 43.180 50.479 -25.114 1.00 45.74 242 ARG B C 1
ATOM 5273 O O . ARG B 1 242 ? 43.763 49.564 -24.510 1.00 44.70 242 ARG B O 1
ATOM 5281 N N . TYR B 1 243 ? 42.192 50.269 -25.981 1.00 45.57 243 TYR B N 1
ATOM 5282 C CA . TYR B 1 243 ? 41.853 48.940 -26.418 1.00 45.50 243 TYR B CA 1
ATOM 5283 C C . TYR B 1 243 ? 42.884 48.467 -27.431 1.00 45.79 243 TYR B C 1
ATOM 5284 O O . TYR B 1 243 ? 43.263 49.231 -28.324 1.00 46.38 243 TYR B O 1
ATOM 5293 N N . MET B 1 244 ? 43.313 47.210 -27.303 1.00 45.65 244 MET B N 1
ATOM 5294 C CA . MET B 1 244 ? 44.343 46.619 -28.165 1.00 45.49 244 MET B CA 1
ATOM 5295 C C . MET B 1 244 ? 44.052 45.147 -28.500 1.00 45.51 244 MET B C 1
ATOM 5296 O O . MET B 1 244 ? 43.199 44.518 -27.875 1.00 45.71 244 MET B O 1
ATOM 5301 N N . LEU B 1 245 ? 44.758 44.599 -29.490 1.00 45.40 245 LEU B N 1
ATOM 5302 C CA . LEU B 1 245 ? 44.764 43.160 -29.707 1.00 45.32 245 LEU B CA 1
ATOM 5303 C C . LEU B 1 245 ? 45.740 42.572 -28.725 1.00 44.81 245 LEU B C 1
ATOM 5304 O O . LEU B 1 245 ? 46.780 43.174 -28.443 1.00 44.30 245 LEU B O 1
ATOM 5309 N N . ILE B 1 246 ? 45.389 41.394 -28.209 1.00 44.36 246 ILE B N 1
ATOM 5310 C CA . ILE B 1 246 ? 46.074 40.804 -27.068 1.00 43.56 246 ILE B CA 1
ATOM 5311 C C . ILE B 1 246 ? 47.564 40.576 -27.315 1.00 44.07 246 ILE B C 1
ATOM 5312 O O . ILE B 1 246 ? 48.401 40.866 -26.445 1.00 44.02 246 ILE B O 1
ATOM 5317 N N . ASP B 1 247 ? 47.896 40.062 -28.489 1.00 43.91 247 ASP B N 1
ATOM 5318 C CA . ASP B 1 247 ? 49.289 39.804 -28.783 1.00 44.82 247 ASP B CA 1
ATOM 5319 C C . ASP B 1 247 ? 50.096 41.092 -29.000 1.00 44.47 247 ASP B C 1
ATOM 5320 O O . ASP B 1 247 ? 51.203 41.197 -28.504 1.00 44.50 247 ASP B O 1
ATOM 5325 N N . ASP B 1 248 ? 49.515 42.078 -29.683 1.00 44.42 248 ASP B N 1
ATOM 5326 C CA . ASP B 1 248 ? 50.051 43.442 -29.702 1.00 44.88 248 ASP B CA 1
ATOM 5327 C C . ASP B 1 248 ? 50.314 44.034 -28.311 1.00 44.80 248 ASP B C 1
ATOM 5328 O O . ASP B 1 248 ? 51.368 44.644 -28.085 1.00 45.36 248 ASP B O 1
ATOM 5333 N N . ALA B 1 249 ? 49.348 43.884 -27.407 1.00 43.90 249 ALA B N 1
ATOM 5334 C CA . ALA B 1 249 ? 49.438 44.437 -26.061 1.00 43.70 249 ALA B CA 1
ATOM 5335 C C . ALA B 1 249 ? 50.629 43.870 -25.299 1.00 43.80 249 ALA B C 1
ATOM 5336 O O . ALA B 1 249 ? 51.393 44.620 -24.688 1.00 43.70 249 ALA B O 1
ATOM 5338 N N . ALA B 1 250 ? 50.782 42.547 -25.358 1.00 43.80 250 ALA B N 1
ATOM 5339 C CA . ALA B 1 250 ? 51.840 41.852 -24.655 1.00 43.80 250 ALA B CA 1
ATOM 5340 C C . ALA B 1 250 ? 53.212 42.280 -25.184 1.00 44.06 250 ALA B C 1
ATOM 5341 O O . ALA B 1 250 ? 54.135 42.535 -24.393 1.00 44.37 250 ALA B O 1
ATOM 5343 N N . ALA B 1 251 ? 53.331 42.407 -26.508 1.00 43.85 251 ALA B N 1
ATOM 5344 C CA . ALA B 1 251 ? 54.553 42.931 -27.120 1.00 44.09 251 ALA B CA 1
ATOM 5345 C C . ALA B 1 251 ? 54.844 44.373 -26.668 1.00 44.44 251 ALA B C 1
ATOM 5346 O O . ALA B 1 251 ? 55.981 44.708 -26.298 1.00 44.03 251 ALA B O 1
ATOM 5348 N N . GLN B 1 252 ? 53.813 45.209 -26.681 1.00 44.72 252 GLN B N 1
ATOM 5349 C CA . GLN B 1 252 ? 53.951 46.602 -26.268 1.00 46.07 252 GLN B CA 1
ATOM 5350 C C . GLN B 1 252 ? 54.311 46.768 -24.780 1.00 46.03 252 GLN B C 1
ATOM 5351 O O . GLN B 1 252 ? 55.101 47.654 -24.423 1.00 45.80 252 GLN B O 1
ATOM 5357 N N . ILE B 1 253 ? 53.726 45.926 -23.924 1.00 46.03 253 ILE B N 1
ATOM 5358 C CA . ILE B 1 253 ? 53.977 45.984 -22.486 1.00 46.45 253 ILE B CA 1
ATOM 5359 C C . ILE B 1 253 ? 55.473 45.762 -22.235 1.00 45.87 253 ILE B C 1
ATOM 5360 O O . ILE B 1 253 ? 56.111 46.566 -21.577 1.00 45.80 253 ILE B O 1
ATOM 5365 N N . LEU B 1 254 ? 56.032 44.703 -22.814 1.00 45.93 254 LEU B N 1
ATOM 5366 C CA . LEU B 1 254 ? 57.442 44.388 -22.643 1.00 46.49 254 LEU B CA 1
ATOM 5367 C C . LEU B 1 254 ? 58.371 45.486 -23.188 1.00 47.10 254 LEU B C 1
ATOM 5368 O O . LEU B 1 254 ? 59.510 45.630 -22.734 1.00 48.03 254 LEU B O 1
ATOM 5373 N N . ARG B 1 255 ? 57.846 46.284 -24.117 1.00 47.46 255 ARG B N 1
ATOM 5374 C CA . ARG B 1 255 ? 58.570 47.332 -24.834 1.00 47.56 255 ARG B CA 1
ATOM 5375 C C . ARG B 1 255 ? 58.431 48.689 -24.124 1.00 47.02 255 ARG B C 1
ATOM 5376 O O . ARG B 1 255 ? 59.230 49.604 -24.357 1.00 46.98 255 ARG B O 1
ATOM 5384 N N . SER B 1 256 ? 57.415 48.809 -23.266 1.00 46.28 256 SER B N 1
ATOM 5385 C CA . SER B 1 256 ? 57.057 50.074 -22.612 1.00 45.92 256 SER B CA 1
ATOM 5386 C C . SER B 1 256 ? 57.939 50.427 -21.409 1.00 45.52 256 SER B C 1
ATOM 5387 O O . SER B 1 256 ? 58.812 49.650 -21.021 1.00 45.01 256 SER B O 1
ATOM 5390 N N A GLU B 1 257 ? 57.686 51.600 -20.834 0.50 45.36 257 GLU B N 1
ATOM 5391 N N B GLU B 1 257 ? 57.684 51.601 -20.830 0.50 45.24 257 GLU B N 1
ATOM 5392 C CA A GLU B 1 257 ? 58.345 52.038 -19.609 0.50 45.45 257 GLU B CA 1
ATOM 5393 C CA B GLU B 1 257 ? 58.333 52.055 -19.597 0.50 45.21 257 GLU B CA 1
ATOM 5394 C C A GLU B 1 257 ? 57.475 51.735 -18.373 0.50 45.19 257 GLU B C 1
ATOM 5395 C C B GLU B 1 257 ? 57.531 51.635 -18.351 0.50 45.06 257 GLU B C 1
ATOM 5396 O O A GLU B 1 257 ? 57.782 52.165 -17.258 0.50 44.84 257 GLU B O 1
ATOM 5397 O O B GLU B 1 257 ? 57.926 51.910 -17.212 0.50 44.73 257 GLU B O 1
ATOM 5408 N N . GLY B 1 258 ? 56.400 50.978 -18.586 1.00 45.03 258 GLY B N 1
ATOM 5409 C CA . GLY B 1 258 ? 55.462 50.635 -17.525 1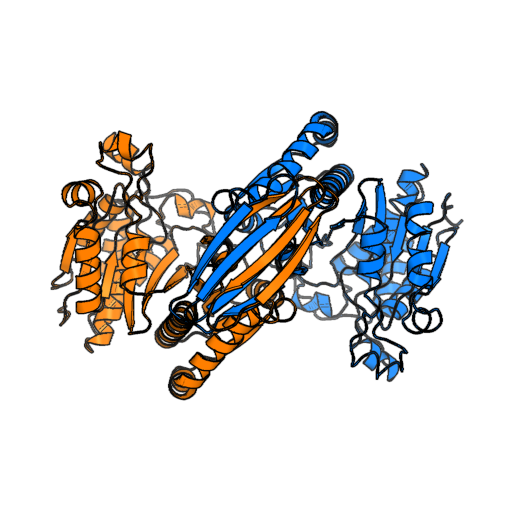.00 44.73 258 GLY B CA 1
ATOM 5410 C C . GLY B 1 258 ? 54.530 51.800 -17.273 1.00 44.44 258 GLY B C 1
ATOM 5411 O O . GLY B 1 258 ? 54.486 52.735 -18.062 1.00 44.76 258 GLY B O 1
ATOM 5412 N N . GLY B 1 259 ? 53.767 51.737 -16.189 1.00 44.09 259 GLY B N 1
ATOM 5413 C CA . GLY B 1 259 ? 52.984 52.889 -15.740 1.00 43.53 259 GLY B CA 1
ATOM 5414 C C . GLY B 1 259 ? 51.494 52.798 -15.981 1.00 43.44 259 GLY B C 1
ATOM 5415 O O . GLY B 1 259 ? 50.751 53.688 -15.593 1.00 43.87 259 GLY B O 1
ATOM 5416 N N . MET B 1 260 ? 51.049 51.715 -16.604 1.00 42.96 260 MET B N 1
ATOM 5417 C CA . MET B 1 260 ? 49.637 51.554 -16.922 1.00 42.79 260 MET B CA 1
ATOM 5418 C C . MET B 1 260 ? 49.014 50.410 -16.118 1.00 42.58 260 MET B C 1
ATOM 5419 O O . MET B 1 260 ? 49.725 49.579 -15.542 1.00 42.69 260 MET B O 1
ATOM 5424 N N . LEU B 1 261 ? 47.688 50.376 -16.083 1.00 42.40 261 LEU B N 1
ATOM 5425 C CA . LEU B 1 261 ? 46.961 49.194 -15.640 1.00 42.65 261 LEU B CA 1
ATOM 5426 C C . LEU B 1 261 ? 46.693 48.355 -16.881 1.00 42.72 261 LEU B C 1
ATOM 5427 O O . LEU B 1 261 ? 46.144 48.852 -17.870 1.00 43.05 261 LEU B O 1
ATOM 5432 N N . TRP B 1 262 ? 47.107 47.095 -16.836 1.00 42.48 262 TRP B N 1
ATOM 5433 C CA . TRP B 1 262 ? 46.792 46.167 -17.889 1.00 42.55 262 TRP B CA 1
ATOM 5434 C C . TRP B 1 262 ? 45.693 45.240 -17.377 1.00 42.73 262 TRP B C 1
ATOM 5435 O O . TRP B 1 262 ? 45.951 44.335 -16.575 1.00 43.23 262 TRP B O 1
ATOM 5446 N N . ALA B 1 263 ? 44.476 45.486 -17.848 1.00 42.72 263 ALA B N 1
ATOM 5447 C CA . ALA B 1 263 ? 43.320 44.665 -17.552 1.00 42.85 263 ALA B CA 1
ATOM 5448 C C . ALA B 1 263 ? 43.346 43.449 -18.459 1.00 43.58 263 ALA B C 1
ATOM 5449 O O . ALA B 1 263 ? 43.392 43.591 -19.689 1.00 43.51 263 ALA B O 1
ATOM 5451 N N . CYS B 1 264 ? 43.304 42.262 -17.854 1.00 43.67 264 CYS B N 1
ATOM 5452 C CA . CYS B 1 264 ? 43.419 40.996 -18.585 1.00 44.14 264 CYS B CA 1
ATOM 5453 C C . CYS B 1 264 ? 42.215 40.103 -18.337 1.00 44.12 264 CYS B C 1
ATOM 5454 O O . CYS B 1 264 ? 41.670 40.073 -17.220 1.00 44.47 264 CYS B O 1
ATOM 5457 N N . MET B 1 265 ? 41.783 39.395 -19.368 1.00 43.92 265 MET B N 1
ATOM 5458 C CA . MET B 1 265 ? 40.814 38.324 -19.182 1.00 44.61 265 MET B CA 1
ATOM 5459 C C . MET B 1 265 ? 41.425 37.219 -18.303 1.00 44.57 265 MET B C 1
ATOM 5460 O O . MET B 1 265 ? 42.634 37.199 -18.059 1.00 44.81 265 MET B O 1
ATOM 5465 N N . ASN B 1 266 ? 40.590 36.304 -17.838 1.00 44.41 266 ASN B N 1
ATOM 5466 C CA . ASN B 1 266 ? 40.968 35.344 -16.818 1.00 44.51 266 ASN B CA 1
ATOM 5467 C C . ASN B 1 266 ? 42.317 34.621 -17.011 1.00 44.97 266 ASN B C 1
ATOM 5468 O O . ASN B 1 266 ? 43.229 34.761 -16.187 1.00 45.56 266 ASN B O 1
ATOM 5473 N N . TYR B 1 267 ? 42.428 33.861 -18.097 1.00 44.91 267 TYR B N 1
ATOM 5474 C CA . TYR B 1 267 ? 43.586 33.029 -18.381 1.00 44.82 267 TYR B CA 1
ATOM 5475 C C . TYR B 1 267 ? 44.848 33.866 -18.537 1.00 45.29 267 TYR B C 1
ATOM 5476 O O . TYR B 1 267 ? 45.860 33.629 -17.852 1.00 45.05 267 TYR B O 1
ATOM 5485 N N . GLU B 1 268 ? 44.771 34.835 -19.456 1.00 45.53 268 GLU B N 1
ATOM 5486 C CA . GLU B 1 268 ? 45.776 35.883 -19.679 1.00 45.65 268 GLU B CA 1
ATOM 5487 C C . GLU B 1 268 ? 46.293 36.496 -18.396 1.00 44.94 268 GLU B C 1
ATOM 5488 O O . GLU B 1 268 ? 47.500 36.705 -18.229 1.00 44.97 268 GLU B O 1
ATOM 5494 N N . GLY B 1 269 ? 45.357 36.825 -17.512 1.00 44.43 269 GLY B N 1
ATOM 5495 C CA . GLY B 1 269 ? 45.659 37.516 -16.256 1.00 43.76 269 GLY B CA 1
ATOM 5496 C C . GLY B 1 269 ? 46.348 36.592 -15.279 1.00 43.54 269 GLY B C 1
ATOM 5497 O O . GLY B 1 269 ? 47.213 37.027 -14.520 1.00 43.53 269 GLY B O 1
ATOM 5498 N N . ASP B 1 270 ? 45.965 35.318 -15.306 1.00 43.35 270 ASP B N 1
ATOM 5499 C CA . ASP B 1 270 ? 46.641 34.292 -14.516 1.00 43.55 270 ASP B CA 1
ATOM 5500 C C . ASP B 1 270 ? 48.122 34.209 -14.907 1.00 43.69 270 ASP B C 1
ATOM 5501 O O . ASP B 1 270 ? 49.014 34.240 -14.029 1.00 43.83 270 ASP B O 1
ATOM 5506 N N . ILE B 1 271 ? 48.371 34.129 -16.217 1.00 43.44 271 ILE B N 1
ATOM 5507 C CA . ILE B 1 271 ? 49.719 34.076 -16.785 1.00 43.44 271 ILE B CA 1
ATOM 5508 C C . ILE B 1 271 ? 50.480 35.395 -16.562 1.00 43.29 271 ILE B C 1
ATOM 5509 O O . ILE B 1 271 ? 51.592 35.409 -16.009 1.00 43.14 271 ILE B O 1
ATOM 5514 N N . MET B 1 272 ? 49.884 36.498 -17.001 1.00 43.57 272 MET B N 1
ATOM 5515 C CA . MET B 1 272 ? 50.575 37.793 -16.986 1.00 44.36 272 MET B CA 1
ATOM 5516 C C . MET B 1 272 ? 50.873 38.339 -15.597 1.00 44.86 272 MET B C 1
ATOM 5517 O O . MET B 1 272 ? 51.881 39.024 -15.422 1.00 45.39 272 MET B O 1
ATOM 5522 N N . SER B 1 273 ? 50.013 38.055 -14.616 1.00 44.92 273 SER B N 1
ATOM 5523 C CA . SER B 1 273 ? 50.302 38.476 -13.242 1.00 45.43 273 SER B CA 1
ATOM 5524 C C . SER B 1 273 ? 51.637 37.893 -12.791 1.00 45.25 273 SER B C 1
ATOM 5525 O O . SER B 1 273 ? 52.519 38.630 -12.335 1.00 45.69 273 SER B O 1
ATOM 5528 N N . ASP B 1 274 ? 51.803 36.587 -12.973 1.00 44.76 274 ASP B N 1
ATOM 5529 C CA . ASP B 1 274 ? 53.073 35.933 -12.682 1.00 44.77 274 ASP B CA 1
ATOM 5530 C C . ASP B 1 274 ? 54.230 36.367 -13.569 1.00 44.03 274 ASP B C 1
ATOM 5531 O O . ASP B 1 274 ? 55.344 36.575 -13.080 1.00 44.19 274 ASP B O 1
ATOM 5536 N N . MET B 1 275 ? 53.961 36.513 -14.860 1.00 43.09 275 MET B N 1
ATOM 5537 C CA . MET B 1 275 ? 55.010 36.858 -15.796 1.00 42.87 275 MET B CA 1
ATOM 5538 C C . MET B 1 275 ? 55.540 38.251 -15.484 1.00 42.38 275 MET B C 1
ATOM 5539 O O . MET B 1 275 ? 56.751 38.458 -15.392 1.00 42.47 275 MET B O 1
ATOM 5544 N N . ILE B 1 276 ? 54.624 39.197 -15.331 1.00 41.98 276 ILE B N 1
ATOM 5545 C CA . ILE B 1 276 ? 54.992 40.585 -15.098 1.00 42.04 276 ILE B CA 1
ATOM 5546 C C . ILE B 1 276 ? 55.605 40.756 -13.716 1.00 41.82 276 ILE B C 1
ATOM 5547 O O . ILE B 1 276 ? 56.565 41.505 -13.568 1.00 41.96 276 ILE B O 1
ATOM 5552 N N . ALA B 1 277 ? 55.087 40.046 -12.713 1.00 41.89 277 ALA B N 1
ATOM 5553 C CA . ALA B 1 277 ? 55.736 40.021 -11.392 1.00 41.95 277 ALA B CA 1
ATOM 5554 C C . ALA B 1 277 ? 57.210 39.569 -11.513 1.00 42.69 277 ALA B C 1
ATOM 5555 O O . ALA B 1 277 ? 58.114 40.175 -10.916 1.00 42.90 277 ALA B O 1
ATOM 5557 N N . SER B 1 278 ? 57.443 38.532 -12.316 1.00 42.98 278 SER B N 1
ATOM 5558 C CA . SER B 1 278 ? 58.792 38.003 -12.544 1.00 43.45 278 SER B CA 1
ATOM 5559 C C . SER B 1 278 ? 59.705 39.054 -13.172 1.00 43.12 278 SER B C 1
ATOM 5560 O O . SER B 1 278 ? 60.858 39.201 -12.764 1.00 43.10 278 SER B O 1
ATOM 5563 N N . GLY B 1 279 ? 59.176 39.794 -14.145 1.00 43.11 279 GLY B N 1
ATOM 5564 C CA . GLY B 1 279 ? 59.903 40.904 -14.781 1.00 43.11 279 GLY B CA 1
ATOM 5565 C C . GLY B 1 279 ? 60.308 42.020 -13.830 1.00 43.13 279 GLY B C 1
ATOM 5566 O O . GLY B 1 279 ? 61.268 42.767 -14.100 1.00 42.95 279 GLY B O 1
ATOM 5567 N N . PHE B 1 280 ? 59.591 42.142 -12.717 1.00 43.03 280 PHE B N 1
ATOM 5568 C CA . PHE B 1 280 ? 59.941 43.165 -11.727 1.00 43.54 280 PHE B CA 1
ATOM 5569 C C . PHE B 1 280 ? 60.969 42.755 -10.684 1.00 44.04 280 PHE B C 1
ATOM 5570 O O . PHE B 1 280 ? 61.640 43.611 -10.105 1.00 44.93 280 PHE B O 1
ATOM 5578 N N . GLY B 1 281 ? 61.093 41.455 -10.438 1.00 44.54 281 GLY B N 1
ATOM 5579 C CA . GLY B 1 281 ? 62.038 40.957 -9.436 1.00 45.05 281 GLY B CA 1
ATOM 5580 C C . GLY B 1 281 ? 61.423 40.022 -8.415 1.00 45.37 281 GLY B C 1
ATOM 5581 O O . GLY B 1 281 ? 60.918 38.960 -8.767 1.00 45.95 281 GLY B O 1
ATOM 5582 N N . SER B 1 282 ? 61.470 40.414 -7.148 1.00 45.58 282 SER B N 1
ATOM 5583 C CA . SER B 1 282 ? 61.022 39.559 -6.051 1.00 46.08 282 SER B CA 1
ATOM 5584 C C . SER B 1 282 ? 59.532 39.708 -5.758 1.00 46.57 282 SER B C 1
ATOM 5585 O O . SER B 1 282 ? 59.026 40.824 -5.627 1.00 46.32 282 SER B O 1
ATOM 5588 N N . LEU B 1 283 ? 58.853 38.570 -5.622 1.00 47.09 283 LEU B N 1
ATOM 5589 C CA . LEU B 1 283 ? 57.453 38.529 -5.199 1.00 47.74 283 LEU B CA 1
ATOM 5590 C C . LEU B 1 283 ? 57.272 39.200 -3.858 1.00 46.81 283 LEU B C 1
ATOM 5591 O O . LEU B 1 283 ? 56.153 39.561 -3.502 1.00 47.62 283 LEU B O 1
ATOM 5596 N N . GLY B 1 284 ? 58.365 39.355 -3.106 1.00 46.00 284 GLY B N 1
ATOM 5597 C CA . GLY B 1 284 ? 58.343 40.096 -1.835 1.00 44.49 284 GLY B CA 1
ATOM 5598 C C . GLY B 1 284 ? 57.998 41.574 -1.968 1.00 44.26 284 GLY B C 1
ATOM 5599 O O . GLY B 1 284 ? 57.552 42.203 -1.005 1.00 44.14 284 GLY B O 1
ATOM 5600 N N . LEU B 1 285 ? 58.211 42.145 -3.150 1.00 44.00 285 LEU B N 1
ATOM 5601 C CA . LEU B 1 285 ? 57.869 43.549 -3.377 1.00 44.51 285 LEU B CA 1
ATOM 5602 C C . LEU B 1 285 ? 56.586 43.692 -4.195 1.00 45.03 285 LEU B C 1
ATOM 5603 O O . LEU B 1 285 ? 56.435 44.627 -4.970 1.00 45.24 285 LEU B O 1
ATOM 5608 N N . MET B 1 286 ? 55.655 42.767 -4.017 1.00 46.45 286 MET B N 1
ATOM 5609 C CA . MET B 1 286 ? 54.405 42.828 -4.754 1.00 47.52 286 MET B CA 1
ATOM 5610 C C . MET B 1 286 ? 53.250 43.131 -3.824 1.00 47.70 286 MET B C 1
ATOM 5611 O O . MET B 1 286 ? 52.924 42.317 -2.953 1.00 48.46 286 MET B O 1
ATOM 5616 N N . THR B 1 287 ? 52.638 44.300 -4.010 1.00 47.46 287 THR B N 1
ATOM 5617 C CA . THR B 1 287 ? 51.380 44.636 -3.325 1.00 46.70 287 THR B CA 1
ATOM 5618 C C . THR B 1 287 ? 50.171 44.079 -4.095 1.00 46.67 287 THR B C 1
ATOM 5619 O O . THR B 1 287 ? 50.274 43.720 -5.268 1.00 46.08 287 THR B O 1
ATOM 5623 N N . SER B 1 288 ? 49.025 44.031 -3.424 1.00 46.87 288 SER B N 1
ATOM 5624 C CA . SER B 1 288 ? 47.803 43.476 -3.986 1.00 47.02 288 SER B CA 1
ATOM 5625 C C . SER B 1 288 ? 46.571 44.155 -3.374 1.00 46.99 288 SER B C 1
ATOM 5626 O O . SER B 1 288 ? 46.489 44.356 -2.153 1.00 47.12 288 SER B O 1
ATOM 5629 N N . VAL B 1 289 ? 45.618 44.525 -4.224 1.00 46.69 289 VAL B N 1
ATOM 5630 C CA . VAL B 1 289 ? 44.418 45.237 -3.771 1.00 46.19 289 VAL B CA 1
ATOM 5631 C C . VAL B 1 289 ? 43.199 44.722 -4.513 1.00 45.73 289 VAL B C 1
ATOM 5632 O O . VAL B 1 289 ? 43.226 44.617 -5.730 1.00 45.95 289 VAL B O 1
ATOM 5636 N N . LEU B 1 290 ? 42.139 44.416 -3.780 1.00 45.15 290 LEU B N 1
ATOM 5637 C CA . LEU B 1 290 ? 40.838 44.154 -4.372 1.00 44.92 290 LEU B CA 1
ATOM 5638 C C . LEU B 1 290 ? 40.062 45.457 -4.389 1.00 44.93 290 LEU B C 1
ATOM 5639 O O . LEU B 1 290 ? 39.876 46.090 -3.347 1.00 45.01 290 LEU B O 1
ATOM 5644 N N . VAL B 1 291 ? 39.603 45.856 -5.569 1.00 44.52 291 VAL B N 1
ATOM 5645 C CA . VAL B 1 291 ? 38.651 46.958 -5.675 1.00 43.56 291 VAL B CA 1
ATOM 5646 C C . VAL B 1 291 ? 37.297 46.424 -6.161 1.00 43.17 291 VAL B C 1
ATOM 5647 O O . VAL B 1 291 ? 37.242 45.502 -6.977 1.00 43.02 291 VAL B O 1
ATOM 5651 N N . SER B 1 292 ? 36.211 47.015 -5.671 1.00 42.37 292 SER B N 1
ATOM 5652 C CA . SER B 1 292 ? 34.869 46.650 -6.111 1.00 41.88 292 SER B CA 1
ATOM 5653 C C . SER B 1 292 ? 34.286 47.739 -7.027 1.00 41.54 292 SER B C 1
ATOM 5654 O O . SER B 1 292 ? 34.776 48.876 -7.016 1.00 41.55 292 SER B O 1
ATOM 5657 N N . PRO B 1 293 ? 33.239 47.402 -7.819 1.00 41.18 293 PRO B N 1
ATOM 5658 C CA . PRO B 1 293 ? 32.583 48.383 -8.685 1.00 41.09 293 PRO B CA 1
ATOM 5659 C C . PRO B 1 293 ? 32.011 49.560 -7.909 1.00 41.58 293 PRO B C 1
ATOM 5660 O O . PRO B 1 293 ? 31.964 50.677 -8.428 1.00 41.33 293 PRO B O 1
ATOM 5664 N N . ASP B 1 294 ? 31.572 49.297 -6.679 1.00 42.23 294 ASP B N 1
ATOM 5665 C CA . ASP B 1 294 ? 31.006 50.329 -5.819 1.00 42.98 294 ASP B CA 1
ATOM 5666 C C . ASP B 1 294 ? 32.079 51.067 -5.020 1.00 43.06 294 ASP B C 1
ATOM 5667 O O . ASP B 1 294 ? 31.795 52.078 -4.393 1.00 43.20 294 ASP B O 1
ATOM 5672 N N . GLY B 1 295 ? 33.307 50.560 -5.043 1.00 43.19 295 GLY B N 1
ATOM 5673 C CA . GLY B 1 295 ? 34.441 51.309 -4.516 1.00 43.40 295 GLY B CA 1
ATOM 5674 C C . GLY B 1 295 ? 35.042 50.848 -3.203 1.00 43.77 295 GLY B C 1
ATOM 5675 O O . GLY B 1 295 ? 35.756 51.613 -2.559 1.00 43.63 295 GLY B O 1
ATOM 5676 N N . VAL B 1 296 ? 34.768 49.606 -2.806 1.00 44.27 296 VAL B N 1
ATOM 5677 C CA . VAL B 1 296 ? 35.390 49.037 -1.605 1.00 44.92 296 VAL B CA 1
ATOM 5678 C C . VAL B 1 296 ? 36.823 48.577 -1.919 1.00 45.47 296 VAL B C 1
ATOM 5679 O O . VAL B 1 296 ? 37.123 48.180 -3.044 1.00 45.05 296 VAL B O 1
ATOM 5683 N N . TYR B 1 297 ? 37.708 48.664 -0.929 1.00 46.27 297 TYR B N 1
ATOM 5684 C CA . TYR B 1 297 ? 39.109 48.272 -1.105 1.00 46.96 297 TYR B CA 1
ATOM 5685 C C . TYR B 1 297 ? 39.533 47.261 -0.050 1.00 47.52 297 TYR B C 1
ATOM 5686 O O . TYR B 1 297 ? 39.145 47.370 1.121 1.00 48.00 297 TYR B O 1
ATOM 5695 N N . GLU B 1 298 ? 40.309 46.268 -0.472 1.00 47.89 298 GLU B N 1
ATOM 5696 C CA . GLU B 1 298 ? 40.895 45.310 0.450 1.00 48.57 298 GLU B CA 1
ATOM 5697 C C . GLU B 1 298 ? 42.368 45.115 0.120 1.00 48.88 298 GLU B C 1
ATOM 5698 O O . GLU B 1 298 ? 42.709 44.613 -0.947 1.00 48.59 298 GLU B O 1
ATOM 5704 N N . PHE B 1 299 ? 43.228 45.506 1.057 1.00 49.42 299 PHE B N 1
ATOM 5705 C CA . PHE B 1 299 ? 44.674 45.494 0.854 1.00 49.91 299 PHE B CA 1
ATOM 5706 C C . PHE B 1 299 ? 45.344 44.264 1.448 1.00 50.29 299 PHE B C 1
ATOM 5707 O O . PHE B 1 299 ? 45.121 43.925 2.600 1.00 50.34 299 PHE B O 1
ATOM 5715 N N . GLU B 1 300 ? 46.174 43.613 0.640 1.00 50.85 300 GLU B N 1
ATOM 5716 C CA . GLU B 1 300 ? 46.830 42.358 0.997 1.00 51.54 300 GLU B CA 1
ATOM 5717 C C . GLU B 1 300 ? 48.213 42.253 0.344 1.00 51.47 300 GLU B C 1
ATOM 5718 O O . GLU B 1 300 ? 48.490 42.909 -0.672 1.00 51.82 300 GLU B O 1
ATOM 5724 N N . ALA B 1 301 ? 49.088 41.446 0.938 1.00 51.13 301 ALA B N 1
ATOM 5725 C CA . ALA B 1 301 ? 50.338 41.077 0.283 1.00 50.83 301 ALA B CA 1
ATOM 5726 C C . ALA B 1 301 ? 49.988 40.091 -0.821 1.00 50.82 301 ALA B C 1
ATOM 5727 O O . ALA B 1 301 ? 48.939 39.436 -0.747 1.00 50.50 301 ALA B O 1
ATOM 5729 N N . ALA B 1 302 ? 50.840 40.003 -1.848 1.00 50.60 302 ALA B N 1
ATOM 5730 C CA . ALA B 1 302 ? 50.620 39.059 -2.950 1.00 50.88 302 ALA B CA 1
ATOM 5731 C C . ALA B 1 302 ? 51.055 37.654 -2.560 1.00 50.85 302 ALA B C 1
ATOM 5732 O O . ALA B 1 302 ? 50.551 36.668 -3.117 1.00 51.50 302 ALA B O 1
ATOM 5734 N N . HIS B 1 303 ? 51.990 37.569 -1.611 1.00 50.33 303 HIS B N 1
ATOM 5735 C CA . HIS B 1 303 ? 52.561 36.291 -1.175 1.00 49.70 303 HIS B CA 1
ATOM 5736 C C . HIS B 1 303 ? 51.615 35.465 -0.283 1.00 49.02 303 HIS B C 1
ATOM 5737 O O . HIS B 1 303 ? 50.561 35.945 0.150 1.00 49.32 303 HIS B O 1
ATOM 5744 N N . GLY B 1 304 ? 52.014 34.221 -0.026 1.00 48.16 304 GLY B N 1
ATOM 5745 C CA . GLY B 1 304 ? 51.246 33.292 0.776 1.00 47.21 304 GLY B CA 1
ATOM 5746 C C . GLY B 1 304 ? 51.628 33.347 2.243 1.00 46.56 304 GLY B C 1
ATOM 5747 O O . GLY B 1 304 ? 52.126 34.365 2.730 1.00 46.14 304 GLY B O 1
ATOM 5748 N N . THR B 1 305 ? 51.398 32.243 2.948 1.00 45.84 305 THR B N 1
ATOM 5749 C CA . THR B 1 305 ? 51.575 32.213 4.394 1.00 45.15 305 THR B CA 1
ATOM 5750 C C . THR B 1 305 ? 53.016 31.882 4.783 1.00 45.15 305 THR B C 1
ATOM 5751 O O . THR B 1 305 ? 53.388 31.986 5.956 1.00 45.14 305 THR B O 1
ATOM 5755 N N . VAL B 1 306 ? 53.819 31.512 3.782 1.00 44.78 306 VAL B N 1
ATOM 5756 C CA . VAL B 1 306 ? 55.213 31.087 3.960 1.00 44.35 306 VAL B CA 1
ATOM 5757 C C . VAL B 1 306 ? 55.332 29.992 5.036 1.00 44.24 306 VAL B C 1
ATOM 5758 O O . VAL B 1 306 ? 55.944 30.206 6.087 1.00 43.81 306 VAL B O 1
ATOM 5762 N N . ARG B 1 307 ? 54.748 28.827 4.760 1.00 44.22 307 ARG B N 1
ATOM 5763 C CA . ARG B 1 307 ? 54.778 27.699 5.705 1.00 44.41 307 ARG B CA 1
ATOM 5764 C C . ARG B 1 307 ? 56.195 27.231 6.072 1.00 44.47 307 ARG B C 1
ATOM 5765 O O . ARG B 1 307 ? 56.461 26.917 7.228 1.00 44.39 307 ARG B O 1
ATOM 5773 N N A ARG B 1 308 ? 57.094 27.223 5.094 0.50 44.67 308 ARG B N 1
ATOM 5774 N N B ARG B 1 308 ? 57.086 27.187 5.081 0.50 44.74 308 ARG B N 1
ATOM 5775 C CA A ARG B 1 308 ? 58.438 26.685 5.275 0.50 44.98 308 ARG B CA 1
ATOM 5776 C CA B ARG B 1 308 ? 58.451 26.699 5.274 0.50 45.10 308 ARG B CA 1
ATOM 5777 C C A ARG B 1 308 ? 59.283 27.559 6.204 0.50 45.01 308 ARG B C 1
ATOM 5778 C C B ARG B 1 308 ? 59.208 27.548 6.283 0.50 45.07 308 ARG B C 1
ATOM 5779 O O A ARG B 1 308 ? 60.172 27.058 6.890 0.50 45.03 308 ARG B O 1
ATOM 5780 O O B ARG B 1 308 ? 59.965 27.021 7.097 0.50 45.06 308 ARG B O 1
ATOM 5795 N N . HIS B 1 309 ? 58.994 28.858 6.224 0.50 45.05 309 HIS B N 1
ATOM 5796 C CA . HIS B 1 309 ? 59.599 29.776 7.189 1.00 45.31 309 HIS B CA 1
ATOM 5797 C C . HIS B 1 309 ? 58.920 29.617 8.545 1.00 45.09 309 HIS B C 1
ATOM 5798 O O . HIS B 1 309 ? 59.586 29.604 9.575 1.00 45.15 309 HIS B O 1
ATOM 5805 N N . TYR B 1 310 ? 57.599 29.464 8.532 1.00 44.81 310 TYR B N 1
ATOM 5806 C CA . TYR B 1 310 ? 56.840 29.258 9.758 1.00 44.68 310 TYR B CA 1
ATOM 5807 C C . TYR B 1 310 ? 57.280 28.027 10.559 1.00 44.68 310 TYR B C 1
ATOM 5808 O O . TYR B 1 310 ? 57.340 28.081 11.788 1.00 44.66 310 TYR B O 1
ATOM 5817 N N . TYR B 1 311 ? 57.582 26.924 9.872 1.00 44.63 311 TYR B N 1
ATOM 5818 C CA . TYR B 1 311 ? 58.030 25.703 10.557 1.00 44.72 311 TYR B CA 1
ATOM 5819 C C . TYR B 1 311 ? 59.357 25.893 11.283 1.00 44.69 311 TYR B C 1
ATOM 5820 O O . TYR B 1 311 ? 59.513 25.434 12.415 1.00 44.57 311 TYR B O 1
ATOM 5829 N N . ARG B 1 312 ? 60.301 26.565 10.621 1.00 44.77 312 ARG B N 1
ATOM 5830 C CA . ARG B 1 312 ? 61.603 26.894 11.207 1.00 45.09 312 ARG B CA 1
ATOM 5831 C C . ARG B 1 312 ? 61.434 27.734 12.472 1.00 44.73 312 ARG B C 1
ATOM 5832 O O . ARG B 1 312 ? 62.086 27.482 13.486 1.00 44.46 312 ARG B O 1
ATOM 5840 N N . TYR B 1 313 ? 60.546 28.723 12.378 1.00 44.47 313 TYR B N 1
ATOM 5841 C CA . TYR B 1 313 ? 60.113 29.572 13.486 1.00 44.40 313 TYR B CA 1
ATOM 5842 C C . TYR B 1 313 ? 59.643 28.767 14.710 1.00 44.40 313 TYR B C 1
ATOM 5843 O O . TYR B 1 313 ? 60.011 29.079 15.848 1.00 44.38 313 TYR B O 1
ATOM 5852 N N . LEU B 1 314 ? 58.846 27.728 14.468 1.00 44.34 314 LEU B N 1
ATOM 5853 C CA . LEU B 1 314 ? 58.355 26.864 15.542 1.00 44.26 314 LEU B CA 1
ATOM 5854 C C . LEU B 1 314 ? 59.454 25.963 16.097 1.00 44.40 314 LEU B C 1
ATOM 5855 O O . LEU B 1 314 ? 59.402 25.558 17.255 1.00 44.00 314 LEU B O 1
ATOM 5860 N N . LYS B 1 315 ? 60.440 25.647 15.258 1.00 44.72 315 LYS B N 1
ATOM 5861 C CA . LYS B 1 315 ? 61.615 24.876 15.679 1.00 44.98 315 LYS B CA 1
ATOM 5862 C C . LYS B 1 315 ? 62.657 25.741 16.436 1.00 45.29 315 LYS B C 1
ATOM 5863 O O . LYS B 1 315 ? 63.631 25.217 16.999 1.00 45.30 315 LYS B O 1
ATOM 5869 N N . GLY B 1 316 ? 62.434 27.058 16.452 1.00 45.48 316 GLY B N 1
ATOM 5870 C CA . GLY B 1 316 ? 63.276 28.000 17.196 1.00 45.46 316 GLY B CA 1
ATOM 5871 C C . GLY B 1 316 ? 64.351 28.672 16.361 1.00 45.61 316 GLY B C 1
ATOM 5872 O O . GLY B 1 316 ? 65.285 29.266 16.903 1.00 45.29 316 GLY B O 1
ATOM 5873 N N . GLU B 1 317 ? 64.227 28.560 15.041 1.00 45.69 317 GLU B N 1
ATOM 5874 C CA . GLU B 1 317 ? 65.162 29.198 14.118 1.00 45.95 317 GLU B CA 1
ATOM 5875 C C . GLU B 1 317 ? 64.708 30.624 13.822 1.00 46.09 317 GLU B C 1
ATOM 5876 O O . GLU B 1 317 ? 63.509 30.932 13.880 1.00 46.30 317 GLU B O 1
ATOM 5882 N N . LYS B 1 318 ? 65.668 31.494 13.517 1.00 45.99 318 LYS B N 1
ATOM 5883 C CA . LYS B 1 318 ? 65.354 32.831 13.023 1.00 45.90 318 LYS B CA 1
ATOM 5884 C C . LYS B 1 318 ? 65.303 32.789 11.499 1.00 45.74 318 LYS B C 1
ATOM 5885 O O . LYS B 1 318 ? 66.086 32.078 10.864 1.00 45.74 318 LYS B O 1
ATOM 5891 N N . THR B 1 319 ? 64.356 33.512 10.914 1.00 45.45 319 THR B N 1
ATOM 5892 C CA . THR B 1 319 ? 64.215 33.525 9.455 1.00 45.51 319 THR B CA 1
ATOM 5893 C C . THR B 1 319 ? 64.488 34.922 8.914 1.00 45.26 319 THR B C 1
ATOM 5894 O O . THR B 1 319 ? 64.516 35.894 9.673 1.00 45.56 319 THR B O 1
ATOM 5898 N N . SER B 1 320 ? 64.706 35.014 7.610 1.00 44.96 320 SER B N 1
ATOM 5899 C CA . SER B 1 320 ? 64.766 36.306 6.943 1.00 44.80 320 SER B CA 1
ATOM 5900 C C . SER B 1 320 ? 63.525 36.480 6.067 1.00 44.74 320 SER B C 1
ATOM 5901 O O . SER B 1 320 ? 63.626 36.566 4.838 1.00 45.51 320 SER B O 1
ATOM 5904 N N . THR B 1 321 ? 62.354 36.523 6.698 1.00 44.37 321 THR B N 1
ATOM 5905 C CA . THR B 1 321 ? 61.101 36.692 5.963 1.00 44.02 321 THR B CA 1
ATOM 5906 C C . THR B 1 321 ? 60.901 38.169 5.641 1.00 44.14 321 THR B C 1
ATOM 5907 O O . THR B 1 321 ? 61.198 39.036 6.468 1.00 44.66 321 THR B O 1
ATOM 5911 N N . ASN B 1 322 ? 60.407 38.452 4.441 1.00 44.05 322 ASN B N 1
ATOM 5912 C CA . ASN B 1 322 ? 60.207 39.828 3.981 1.00 44.04 322 ASN B CA 1
ATOM 5913 C C . ASN B 1 322 ? 58.820 40.376 4.360 1.00 43.99 322 ASN B C 1
ATOM 5914 O O . ASN B 1 322 ? 57.799 39.873 3.880 1.00 43.61 322 ASN B O 1
ATOM 5919 N N . PRO B 1 323 ? 58.782 41.403 5.235 1.00 44.13 323 PRO B N 1
ATOM 5920 C CA . PRO B 1 323 ? 57.519 42.021 5.646 1.00 44.13 323 PRO B CA 1
ATOM 5921 C C . PRO B 1 323 ? 57.083 43.192 4.756 1.00 44.10 323 PRO B C 1
ATOM 5922 O O . PRO B 1 323 ? 56.018 43.774 4.987 1.00 44.21 323 PRO B O 1
ATOM 5926 N N . THR B 1 324 ? 57.896 43.524 3.753 1.00 44.07 324 THR B N 1
ATOM 5927 C CA . THR B 1 324 ? 57.670 44.715 2.930 1.00 43.73 324 THR B CA 1
ATOM 5928 C C . THR B 1 324 ? 56.260 44.732 2.328 1.00 43.76 324 THR B C 1
ATOM 5929 O O . THR B 1 324 ? 55.536 45.715 2.466 1.00 43.92 324 THR B O 1
ATOM 5933 N N . ALA B 1 325 ? 55.860 43.632 1.699 1.00 43.60 325 ALA B N 1
ATOM 5934 C CA . ALA B 1 325 ? 54.522 43.527 1.112 1.00 43.68 325 ALA B CA 1
ATOM 5935 C C . ALA B 1 325 ? 53.411 43.734 2.161 1.00 43.70 325 ALA B C 1
ATOM 5936 O O . ALA B 1 325 ? 52.447 44.472 1.933 1.00 43.41 325 ALA B O 1
ATOM 5938 N N . SER B 1 326 ? 53.581 43.091 3.313 1.00 43.90 326 SER B N 1
ATOM 5939 C CA . SER B 1 326 ? 52.668 43.222 4.440 1.00 43.76 326 SER B CA 1
ATOM 5940 C C . SER B 1 326 ? 52.491 44.672 4.909 1.00 44.13 326 SER B C 1
ATOM 5941 O O . SER B 1 326 ? 51.359 45.151 5.031 1.00 44.41 326 SER B O 1
ATOM 5944 N N . ILE B 1 327 ? 53.605 45.358 5.175 1.00 44.37 327 ILE B N 1
ATOM 5945 C CA . ILE B 1 327 ? 53.607 46.776 5.582 1.00 44.38 327 ILE B CA 1
ATOM 5946 C C . ILE B 1 327 ? 52.870 47.673 4.576 1.00 44.56 327 ILE B C 1
ATOM 5947 O O . ILE B 1 327 ? 52.082 48.532 4.968 1.00 44.10 327 ILE B O 1
ATOM 5952 N N . PHE B 1 328 ? 53.133 47.462 3.282 1.00 45.13 328 PHE B N 1
ATOM 5953 C CA . PHE B 1 328 ? 52.482 48.230 2.211 1.00 45.17 328 PHE B CA 1
ATOM 5954 C C . PHE B 1 328 ? 51.020 47.845 2.000 1.00 45.20 328 PHE B C 1
ATOM 5955 O O . PHE B 1 328 ? 50.291 48.566 1.320 1.00 4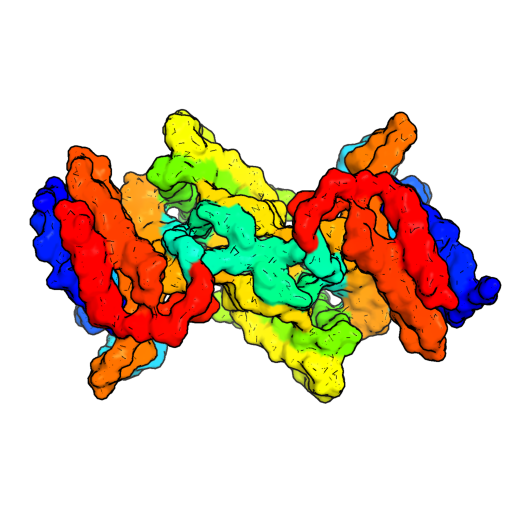5.31 328 PHE B O 1
ATOM 5963 N N . ALA B 1 329 ? 50.605 46.707 2.557 1.00 45.11 329 ALA B N 1
ATOM 5964 C CA . ALA B 1 329 ? 49.185 46.366 2.625 1.00 45.36 329 ALA B CA 1
ATOM 5965 C C . ALA B 1 329 ? 48.546 47.205 3.722 1.00 45.65 329 ALA B C 1
ATOM 5966 O O . ALA B 1 329 ? 47.420 47.686 3.582 1.00 45.97 329 ALA B O 1
ATOM 5968 N N . TRP B 1 330 ? 49.278 47.393 4.813 1.00 45.81 330 TRP B N 1
ATOM 5969 C CA . TRP B 1 330 ? 48.808 48.242 5.900 1.00 45.79 330 TRP B CA 1
ATOM 5970 C C . TRP B 1 330 ? 48.754 49.715 5.492 1.00 45.80 330 TRP B C 1
ATOM 5971 O O . TRP B 1 330 ? 47.738 50.378 5.725 1.00 46.13 330 TRP B O 1
ATOM 5982 N N . THR B 1 331 ? 49.823 50.221 4.868 1.00 45.45 331 THR B N 1
ATOM 5983 C CA . THR B 1 331 ? 49.863 51.628 4.438 1.00 44.98 331 THR B CA 1
ATOM 5984 C C . THR B 1 331 ? 48.822 51.907 3.360 1.00 44.81 331 THR B C 1
ATOM 5985 O O . THR B 1 331 ? 48.137 52.926 3.416 1.00 44.58 331 THR B O 1
ATOM 5989 N N . GLY B 1 332 ? 48.720 51.011 2.373 1.00 44.48 332 GLY B N 1
ATOM 5990 C CA . GLY B 1 332 ? 47.642 51.079 1.387 1.00 44.24 332 GLY B CA 1
ATOM 5991 C C . GLY B 1 332 ? 46.271 51.285 2.030 1.00 44.31 332 GLY B C 1
ATOM 5992 O O . GLY B 1 332 ? 45.497 52.145 1.598 1.00 44.45 332 GLY B O 1
ATOM 5993 N N . ALA B 1 333 ? 45.986 50.506 3.074 1.00 44.02 333 ALA B N 1
ATOM 5994 C CA . ALA B 1 333 ? 44.714 50.575 3.790 1.00 44.05 333 ALA B CA 1
ATOM 5995 C C . ALA B 1 333 ? 44.552 51.902 4.523 1.00 44.02 333 ALA B C 1
ATOM 5996 O O . ALA B 1 333 ? 43.471 52.510 4.511 1.00 44.13 333 ALA B O 1
ATOM 5998 N N . ILE B 1 334 ? 45.641 52.340 5.151 1.00 43.98 334 ILE B N 1
ATOM 5999 C CA . ILE B 1 334 ? 45.674 53.569 5.943 1.00 43.78 334 ILE B CA 1
ATOM 6000 C C . ILE B 1 334 ? 45.491 54.804 5.061 1.00 43.72 334 ILE B C 1
ATOM 6001 O O . ILE B 1 334 ? 44.688 55.684 5.388 1.00 43.56 334 ILE B O 1
ATOM 6006 N N . ARG B 1 335 ? 46.220 54.850 3.945 1.00 43.62 335 ARG B N 1
ATOM 6007 C CA . ARG B 1 335 ? 46.121 55.942 2.970 1.00 43.84 335 ARG B CA 1
ATOM 6008 C C . ARG B 1 335 ? 44.715 56.090 2.376 1.00 43.81 335 ARG B C 1
ATOM 6009 O O . ARG B 1 335 ? 44.141 57.189 2.393 1.00 43.74 335 ARG B O 1
ATOM 6017 N N . LYS B 1 336 ? 44.179 54.985 1.852 1.00 43.72 336 LYS B N 1
ATOM 6018 C CA . LYS B 1 336 ? 42.817 54.941 1.314 1.00 43.90 336 LYS B CA 1
ATOM 6019 C C . LYS B 1 336 ? 41.790 55.473 2.322 1.00 44.24 336 LYS B C 1
ATOM 6020 O O . LYS B 1 336 ? 40.950 56.309 1.982 1.00 44.49 336 LYS B O 1
ATOM 6026 N N . ARG B 1 337 ? 41.881 55.004 3.564 1.00 44.46 337 ARG B N 1
ATOM 6027 C CA . ARG B 1 337 ? 41.006 55.470 4.647 1.00 44.45 337 ARG B CA 1
ATOM 6028 C C . ARG B 1 337 ? 41.250 56.952 5.036 1.00 44.86 337 ARG B C 1
ATOM 6029 O O . ARG B 1 337 ? 40.330 57.640 5.420 1.00 44.47 337 ARG B O 1
ATOM 6037 N N . GLY B 1 338 ? 42.531 57.386 4.874 1.00 45.14 338 GLY B N 1
ATOM 6038 C CA . GLY B 1 338 ? 42.864 58.790 5.127 1.00 45.31 338 GLY B CA 1
ATOM 6039 C C . GLY B 1 338 ? 42.176 59.709 4.135 1.00 45.71 338 GLY B C 1
ATOM 6040 O O . GLY B 1 338 ? 41.539 60.686 4.521 1.00 45.59 338 GLY B O 1
ATOM 6041 N N . GLU B 1 339 ? 42.283 59.376 2.851 1.00 46.24 339 GLU B N 1
ATOM 6042 C CA . GLU B 1 339 ? 41.742 60.229 1.794 1.00 46.70 339 GLU B CA 1
ATOM 6043 C C . GLU B 1 339 ? 40.209 60.221 1.679 1.00 46.81 339 GLU B C 1
ATOM 6044 O O . GLU B 1 339 ? 39.626 61.186 1.163 1.00 46.88 339 GLU B O 1
ATOM 6050 N N . LEU B 1 340 ? 39.567 59.150 2.169 1.00 46.99 340 LEU B N 1
ATOM 6051 C CA . LEU B 1 340 ? 38.104 59.026 2.097 1.00 47.13 340 LEU B CA 1
ATOM 6052 C C . LEU B 1 340 ? 37.357 59.931 3.085 1.00 47.53 340 LEU B C 1
ATOM 6053 O O . LEU B 1 340 ? 36.312 60.486 2.736 1.00 47.31 340 LEU B O 1
ATOM 6058 N N . ASP B 1 341 ? 37.871 60.024 4.289 1.00 46.95 341 ASP B N 1
ATOM 6059 C CA . ASP B 1 341 ? 37.291 60.973 5.264 1.00 47.54 341 ASP B CA 1
ATOM 6060 C C . ASP B 1 341 ? 37.621 62.430 4.857 1.00 47.83 341 ASP B C 1
ATOM 6061 O O . ASP B 1 341 ? 36.728 63.372 4.880 1.00 47.67 341 ASP B O 1
ATOM 6066 N N . GLY B 1 342 ? 38.914 62.623 4.486 1.00 49.26 342 GLY B N 1
ATOM 6067 C CA . GLY B 1 342 ? 39.494 63.940 4.250 1.00 49.56 342 GLY B CA 1
ATOM 6068 C C . GLY B 1 342 ? 40.450 64.291 5.372 1.00 49.71 342 GLY B C 1
ATOM 6069 O O . GLY B 1 342 ? 40.451 65.419 5.856 1.00 49.80 342 GLY B O 1
ATOM 6070 N N . THR B 1 343 ? 41.262 63.317 5.790 1.00 49.93 343 THR B N 1
ATOM 6071 C CA . THR B 1 343 ? 42.202 63.523 6.891 1.00 50.15 343 THR B CA 1
ATOM 6072 C C . THR B 1 343 ? 43.658 63.422 6.421 1.00 50.54 343 THR B C 1
ATOM 6073 O O . THR B 1 343 ? 44.268 62.353 6.495 1.00 50.38 343 THR B O 1
ATOM 6077 N N . PRO B 1 344 ? 44.228 64.555 5.965 1.00 51.10 344 PRO B N 1
ATOM 6078 C CA . PRO B 1 344 ? 45.569 64.577 5.384 1.00 51.46 344 PRO B CA 1
ATOM 6079 C C . PRO B 1 344 ? 46.650 64.675 6.474 1.00 51.95 344 PRO B C 1
ATOM 6080 O O . PRO B 1 344 ? 47.327 65.703 6.613 1.00 52.11 344 PRO B O 1
ATOM 6084 N N . GLU B 1 345 ? 46.760 63.606 7.257 1.00 52.21 345 GLU B N 1
ATOM 6085 C CA . GLU B 1 345 ? 47.802 63.421 8.263 1.00 52.46 345 GLU B CA 1
ATOM 6086 C C . GLU B 1 345 ? 47.908 61.915 8.416 1.00 52.61 345 GLU B C 1
ATOM 6087 O O . GLU B 1 345 ? 48.987 61.365 8.656 1.00 52.73 345 GLU B O 1
ATOM 6093 N N . VAL B 1 346 ? 46.757 61.264 8.263 1.00 52.46 346 VAL B N 1
ATOM 6094 C CA . VAL B 1 346 ? 46.675 59.824 8.132 1.00 52.25 346 VAL B CA 1
ATOM 6095 C C . VAL B 1 346 ? 47.447 59.433 6.879 1.00 52.21 346 VAL B C 1
ATOM 6096 O O . VAL B 1 346 ? 48.312 58.561 6.934 1.00 52.33 346 VAL B O 1
ATOM 6100 N N . CYS B 1 347 ? 47.142 60.109 5.768 1.00 52.07 347 CYS B N 1
ATOM 6101 C CA . CYS B 1 347 ? 47.825 59.904 4.488 1.00 52.17 347 CYS B CA 1
ATOM 6102 C C . CYS B 1 347 ? 49.334 60.099 4.601 1.00 51.76 347 CYS B C 1
ATOM 6103 O O . CYS B 1 347 ? 50.113 59.308 4.056 1.00 51.74 347 CYS B O 1
ATOM 6106 N N . GLU B 1 348 ? 49.728 61.145 5.324 1.00 51.35 348 GLU B N 1
ATOM 6107 C CA . GLU B 1 348 ? 51.132 61.505 5.508 1.00 50.93 348 GLU B CA 1
ATOM 6108 C C . GLU B 1 348 ? 51.927 60.473 6.303 1.00 50.54 348 GLU B C 1
ATOM 6109 O O . GLU B 1 348 ? 53.124 60.299 6.061 1.00 50.61 348 GLU B O 1
ATOM 6115 N N . PHE B 1 349 ? 51.271 59.803 7.254 1.00 49.87 349 PHE B N 1
ATOM 6116 C CA . PHE B 1 349 ? 51.904 58.695 7.970 1.00 49.21 349 PHE B CA 1
ATOM 6117 C C . PHE B 1 349 ? 52.078 57.482 7.062 1.00 48.71 349 PHE B C 1
ATOM 6118 O O . PHE B 1 349 ? 53.115 56.819 7.106 1.00 48.71 349 PHE B O 1
ATOM 6126 N N . ALA B 1 350 ? 51.054 57.190 6.259 1.00 48.06 350 ALA B N 1
ATOM 6127 C CA . ALA B 1 350 ? 51.117 56.100 5.290 1.00 47.65 350 ALA B CA 1
ATOM 6128 C C . ALA B 1 350 ? 52.322 56.281 4.374 1.00 47.22 350 ALA B C 1
ATOM 6129 O O . ALA B 1 350 ? 53.020 55.311 4.060 1.00 47.47 350 ALA B O 1
ATOM 6131 N N . ASP B 1 351 ? 52.560 57.530 3.972 1.00 46.67 351 ASP B N 1
ATOM 6132 C CA . ASP B 1 351 ? 53.691 57.897 3.125 1.00 46.16 351 ASP B CA 1
ATOM 6133 C C . ASP B 1 351 ? 55.036 57.660 3.812 1.00 45.69 351 ASP B C 1
ATOM 6134 O O . ASP B 1 351 ? 55.950 57.082 3.211 1.00 45.66 351 ASP B O 1
ATOM 6139 N N . LYS B 1 352 ? 55.141 58.105 5.065 1.00 44.98 352 LYS B N 1
ATOM 6140 C CA . LYS B 1 352 ? 56.390 58.047 5.832 1.00 44.45 352 LYS B CA 1
ATOM 6141 C C . LYS B 1 352 ? 56.850 56.620 6.099 1.00 44.21 352 LYS B C 1
ATOM 6142 O O . LYS B 1 352 ? 58.040 56.323 5.988 1.00 44.49 352 LYS B O 1
ATOM 6148 N N . LEU B 1 353 ? 55.908 55.745 6.449 1.00 43.68 353 LEU B N 1
ATOM 6149 C CA . LEU B 1 353 ? 56.214 54.338 6.714 1.00 43.26 353 LEU B CA 1
ATOM 6150 C C . LEU B 1 353 ? 56.659 53.601 5.444 1.00 43.14 353 LEU B C 1
ATOM 6151 O O . LEU B 1 353 ? 57.612 52.825 5.478 1.00 42.76 353 LEU B O 1
ATOM 6156 N N . GLU B 1 354 ? 55.967 53.844 4.335 1.00 43.30 354 GLU B N 1
ATOM 6157 C CA . GLU B 1 354 ? 56.402 53.316 3.036 1.00 43.90 354 GLU B CA 1
ATOM 6158 C C . GLU B 1 354 ? 57.812 53.789 2.707 1.00 44.26 354 GLU B C 1
ATOM 6159 O O . GLU B 1 354 ? 58.665 52.992 2.317 1.00 44.28 354 GLU B O 1
ATOM 6165 N N . LYS B 1 355 ? 58.046 55.088 2.883 1.00 44.88 355 LYS B N 1
ATOM 6166 C CA . LYS B 1 355 ? 59.345 55.692 2.604 1.00 45.42 355 LYS B CA 1
ATOM 6167 C C . LYS B 1 355 ? 60.442 55.229 3.567 1.00 45.24 355 LYS B C 1
ATOM 6168 O O . LYS B 1 355 ? 61.618 55.238 3.206 1.00 45.34 355 LYS B O 1
ATOM 6174 N N . ALA B 1 356 ? 60.056 54.816 4.775 1.00 44.96 356 ALA B N 1
ATOM 6175 C CA . ALA B 1 356 ? 60.998 54.244 5.747 1.00 44.81 356 ALA B CA 1
ATOM 6176 C C . ALA B 1 356 ? 61.480 52.849 5.325 1.00 44.64 356 ALA B C 1
ATOM 6177 O O . ALA B 1 356 ? 62.664 52.529 5.439 1.00 44.59 356 ALA B O 1
ATOM 6179 N N . VAL B 1 357 ? 60.547 52.031 4.848 1.00 44.77 357 VAL B N 1
ATOM 6180 C CA . VAL B 1 357 ? 60.845 50.712 4.270 1.00 44.93 357 VAL B CA 1
ATOM 6181 C C . VAL B 1 357 ? 61.794 50.821 3.072 1.00 45.18 357 VAL B C 1
ATOM 6182 O O . VAL B 1 357 ? 62.783 50.089 2.983 1.00 45.36 357 VAL B O 1
ATOM 6186 N N . ILE B 1 358 ? 61.479 51.742 2.160 1.00 45.37 358 ILE B N 1
ATOM 6187 C CA . ILE B 1 358 ? 62.263 51.976 0.947 1.00 45.35 358 ILE B CA 1
ATOM 6188 C C . ILE B 1 358 ? 63.676 52.457 1.286 1.00 45.31 358 ILE B C 1
ATOM 6189 O O . ILE B 1 358 ? 64.644 52.056 0.636 1.00 45.19 358 ILE B O 1
ATOM 6194 N N . ASN B 1 359 ? 63.785 53.290 2.323 1.00 45.35 359 ASN B N 1
ATOM 6195 C CA . ASN B 1 359 ? 65.082 53.762 2.817 1.00 45.33 359 ASN B CA 1
ATOM 6196 C C . ASN B 1 359 ? 65.910 52.659 3.478 1.00 45.36 359 ASN B C 1
ATOM 6197 O O . ASN B 1 359 ? 67.135 52.654 3.369 1.00 45.42 359 ASN B O 1
ATOM 6202 N N . THR B 1 360 ? 65.240 51.736 4.165 1.00 45.50 360 THR B N 1
ATOM 6203 C CA . THR B 1 360 ? 65.908 50.576 4.769 1.00 45.66 360 THR B CA 1
ATOM 6204 C C . THR B 1 360 ? 66.615 49.764 3.684 1.00 45.66 360 THR B C 1
ATOM 6205 O O . THR B 1 360 ? 67.836 49.591 3.721 1.00 45.74 360 THR B O 1
ATOM 6209 N N . ILE B 1 361 ? 65.831 49.297 2.712 1.00 45.80 361 ILE B N 1
ATOM 6210 C CA . ILE B 1 361 ? 66.328 48.499 1.597 1.00 45.58 361 ILE B CA 1
ATOM 6211 C C . ILE B 1 361 ? 67.441 49.212 0.820 1.00 46.02 361 ILE B C 1
ATOM 6212 O O . ILE B 1 361 ? 68.474 48.605 0.525 1.00 45.84 361 ILE B O 1
ATOM 6217 N N . GLU B 1 362 ? 67.234 50.498 0.515 1.00 46.57 362 GLU B N 1
ATOM 6218 C CA . GLU B 1 362 ? 68.193 51.295 -0.273 1.00 47.05 362 GLU B CA 1
ATOM 6219 C C . GLU B 1 362 ? 69.533 51.558 0.429 1.00 47.11 362 GLU B C 1
ATOM 6220 O O . GLU B 1 362 ? 70.520 51.892 -0.232 1.00 47.08 362 GLU B O 1
ATOM 6226 N N . SER B 1 363 ? 69.563 51.397 1.754 1.00 47.19 363 SER B N 1
ATOM 6227 C CA . SER B 1 363 ? 70.790 51.568 2.540 1.00 47.30 363 SER B CA 1
ATOM 6228 C C . SER B 1 363 ? 71.588 50.265 2.653 1.00 47.45 363 SER B C 1
ATOM 6229 O O . SER B 1 363 ? 72.677 50.244 3.232 1.00 47.41 363 SER B O 1
ATOM 6232 N N . GLY B 1 364 ? 71.038 49.182 2.107 1.00 47.58 364 GLY B N 1
ATOM 6233 C CA . GLY B 1 364 ? 71.719 47.889 2.101 1.00 48.00 364 GLY B CA 1
ATOM 6234 C C . GLY B 1 364 ? 71.220 46.907 3.145 1.00 48.39 364 GLY B C 1
ATOM 6235 O O . GLY B 1 364 ? 71.780 45.816 3.304 1.00 48.29 364 GLY B O 1
ATOM 6236 N N . VAL B 1 365 ? 70.166 47.292 3.860 1.00 48.91 365 VAL B N 1
ATOM 6237 C CA . VAL B 1 365 ? 69.561 46.429 4.871 1.00 49.39 365 VAL B CA 1
ATOM 6238 C C . VAL B 1 365 ? 68.417 45.672 4.212 1.00 49.78 365 VAL B C 1
ATOM 6239 O O . VAL B 1 365 ? 67.333 46.227 3.999 1.00 50.17 365 VAL B O 1
ATOM 6243 N N . ILE B 1 366 ? 68.677 44.412 3.870 1.00 49.94 366 ILE B N 1
ATOM 6244 C CA . ILE B 1 366 ? 67.705 43.582 3.161 1.00 50.05 366 ILE B CA 1
ATOM 6245 C C . ILE B 1 366 ? 67.406 42.269 3.863 1.00 50.22 366 ILE B C 1
ATOM 6246 O O . ILE B 1 366 ? 68.193 41.791 4.684 1.00 50.22 366 ILE B O 1
ATOM 6251 N N . THR B 1 367 ? 66.256 41.698 3.513 1.00 50.53 367 THR B N 1
ATOM 6252 C CA . THR B 1 367 ? 65.953 40.295 3.775 1.00 50.82 367 THR B CA 1
ATOM 6253 C C . THR B 1 367 ? 66.499 39.406 2.636 1.00 51.21 367 THR B C 1
ATOM 6254 O O . THR B 1 367 ? 66.831 39.899 1.548 1.00 51.05 367 THR B O 1
ATOM 6258 N N . LYS B 1 368 ? 66.583 38.101 2.898 1.00 51.78 368 LYS B N 1
ATOM 6259 C CA . LYS B 1 368 ? 67.259 37.145 2.008 1.00 52.24 368 LYS B CA 1
ATOM 6260 C C . LYS B 1 368 ? 66.722 37.153 0.582 1.00 52.16 368 LYS B C 1
ATOM 6261 O O . LYS B 1 368 ? 67.496 37.152 -0.369 1.00 52.25 368 LYS B O 1
ATOM 6267 N N . ASP B 1 369 ? 65.402 37.178 0.445 1.00 52.14 369 ASP B N 1
ATOM 6268 C CA . ASP B 1 369 ? 64.753 37.105 -0.863 1.00 52.42 369 ASP B CA 1
ATOM 6269 C C . ASP B 1 369 ? 65.195 38.187 -1.851 1.00 52.72 369 ASP B C 1
ATOM 6270 O O . ASP B 1 369 ? 65.085 38.006 -3.073 1.00 52.65 369 ASP B O 1
ATOM 6275 N N . LEU B 1 370 ? 65.691 39.305 -1.322 1.00 52.98 370 LEU B N 1
ATOM 6276 C CA . LEU B 1 370 ? 66.097 40.421 -2.163 1.00 53.43 370 LEU B CA 1
ATOM 6277 C C . LEU B 1 370 ? 67.526 40.270 -2.689 1.00 54.09 370 LEU B C 1
ATOM 6278 O O . LEU B 1 370 ? 67.826 40.719 -3.801 1.00 54.01 370 LEU B O 1
ATOM 6283 N N . GLN B 1 371 ? 68.383 39.625 -1.895 1.00 54.92 371 GLN B N 1
ATOM 6284 C CA . GLN B 1 371 ? 69.799 39.396 -2.228 1.00 55.91 371 GLN B CA 1
ATOM 6285 C C . GLN B 1 371 ? 70.118 39.087 -3.715 1.00 56.49 371 GLN B C 1
ATOM 6286 O O . GLN B 1 371 ? 70.966 39.762 -4.311 1.00 56.57 371 GLN B O 1
ATOM 6292 N N . PRO B 1 372 ? 69.446 38.079 -4.320 1.00 56.82 372 PRO B N 1
ATOM 6293 C CA . PRO B 1 372 ? 69.695 37.784 -5.743 1.00 56.99 372 PRO B CA 1
ATOM 6294 C C . PRO B 1 372 ? 69.352 38.903 -6.743 1.00 57.07 372 PRO B C 1
ATOM 6295 O O . PRO B 1 372 ? 69.809 38.850 -7.887 1.00 57.00 372 PRO B O 1
ATOM 6299 N N . PHE B 1 373 ? 68.565 39.895 -6.326 1.00 57.29 373 PHE B N 1
ATOM 6300 C CA . PHE B 1 373 ? 68.118 40.968 -7.230 1.00 57.55 373 PHE B CA 1
ATOM 6301 C C . PHE B 1 373 ? 68.835 42.303 -7.040 1.00 57.63 373 PHE B C 1
ATOM 6302 O O . PHE B 1 373 ? 68.877 43.114 -7.965 1.00 57.80 373 PHE B O 1
ATOM 6310 N N . THR B 1 374 ? 69.390 42.530 -5.851 1.00 57.67 374 THR B N 1
ATOM 6311 C CA . THR B 1 374 ? 70.029 43.808 -5.516 1.00 57.72 374 THR B CA 1
ATOM 6312 C C . THR B 1 374 ? 71.210 44.173 -6.431 1.00 58.10 374 THR B C 1
ATOM 6313 O O . THR B 1 374 ? 71.996 43.306 -6.812 1.00 58.07 374 THR B O 1
ATOM 6317 N N . GLU B 1 375 ? 71.308 45.458 -6.783 1.00 58.57 375 GLU B N 1
ATOM 6318 C CA . GLU B 1 375 ? 72.387 45.988 -7.627 1.00 59.09 375 GLU B CA 1
ATOM 6319 C C . GLU B 1 375 ? 72.886 47.336 -7.118 1.00 59.02 375 GLU B C 1
ATOM 6320 O O . GLU B 1 375 ? 72.113 48.292 -7.043 1.00 59.19 375 GLU B O 1
ATOM 6326 N N . PRO B 1 376 ? 74.180 47.419 -6.760 1.00 58.97 376 PRO B N 1
ATOM 6327 C CA . PRO B 1 376 ? 75.120 46.299 -6.698 1.00 58.82 376 PRO B CA 1
ATOM 6328 C C . PRO B 1 376 ? 74.729 45.292 -5.606 1.00 58.54 376 PRO B C 1
ATOM 6329 O O . PRO B 1 376 ? 74.049 45.669 -4.645 1.00 58.65 376 PRO B O 1
ATOM 6333 N N . PRO B 1 377 ? 75.145 44.018 -5.760 1.00 58.27 377 PRO B N 1
ATOM 6334 C CA . PRO B 1 377 ? 74.777 42.949 -4.827 1.00 58.04 377 PRO B CA 1
ATOM 6335 C C . PRO B 1 377 ? 75.159 43.219 -3.375 1.00 57.76 377 PRO B C 1
ATOM 6336 O O . PRO B 1 377 ? 76.226 43.780 -3.101 1.00 57.60 377 PRO B O 1
ATOM 6340 N N . ILE B 1 378 ? 74.268 42.821 -2.467 1.00 57.49 378 ILE B N 1
ATOM 6341 C CA . ILE B 1 378 ? 74.473 42.950 -1.029 1.00 57.14 378 ILE B CA 1
ATOM 6342 C C . ILE B 1 378 ? 74.978 41.613 -0.474 1.00 57.29 378 ILE B C 1
ATOM 6343 O O . ILE B 1 378 ? 74.312 40.579 -0.599 1.00 56.95 378 ILE B O 1
ATOM 6348 N N . ASP B 1 379 ? 76.165 41.656 0.131 1.00 57.54 379 ASP B N 1
ATOM 6349 C CA . ASP B 1 379 ? 76.864 40.463 0.633 1.00 57.78 379 ASP B CA 1
ATOM 6350 C C . ASP B 1 379 ? 76.062 39.713 1.695 1.00 57.56 379 ASP B C 1
ATOM 6351 O O . ASP B 1 379 ? 76.015 38.477 1.699 1.00 57.62 379 ASP B O 1
ATOM 6356 N N . LYS B 1 380 ? 75.433 40.473 2.588 1.00 57.18 380 LYS B N 1
ATOM 6357 C CA . LYS B 1 380 ? 74.746 39.910 3.743 1.00 56.67 380 LYS B CA 1
ATOM 6358 C C . LYS B 1 380 ? 73.281 40.322 3.819 1.00 56.00 380 LYS B C 1
ATOM 6359 O O . LYS B 1 380 ? 72.871 41.337 3.249 1.00 55.84 380 LYS B O 1
ATOM 6365 N N . TYR B 1 381 ? 72.496 39.516 4.525 1.00 55.20 381 TYR B N 1
ATOM 6366 C CA . TYR B 1 381 ? 71.094 39.831 4.756 1.00 54.40 381 TYR B CA 1
ATOM 6367 C C . TYR B 1 381 ? 70.740 39.824 6.242 1.00 53.43 381 TYR B C 1
ATOM 6368 O O . TYR B 1 381 ? 71.382 39.152 7.059 1.00 53.33 381 TYR B O 1
ATOM 6377 N N . VAL B 1 382 ? 69.705 40.585 6.568 1.00 52.13 382 VAL B N 1
ATOM 6378 C CA . VAL B 1 382 ? 69.244 40.766 7.936 1.00 50.79 382 VAL B CA 1
ATOM 6379 C C . VAL B 1 382 ? 67.966 39.935 8.163 1.00 49.97 382 VAL B C 1
ATOM 6380 O O . VAL B 1 382 ? 67.236 39.646 7.212 1.00 49.72 382 VAL B O 1
ATOM 6384 N N . THR B 1 383 ? 67.713 39.533 9.409 1.00 48.94 383 THR B N 1
ATOM 6385 C CA . THR B 1 383 ? 66.523 38.729 9.738 1.00 47.83 383 THR B CA 1
ATOM 6386 C C . THR B 1 383 ? 65.230 39.537 9.651 1.00 47.03 383 THR B C 1
ATOM 6387 O O . THR B 1 383 ? 65.257 40.755 9.457 1.00 46.54 383 THR B O 1
ATOM 6391 N N . LEU B 1 384 ? 64.102 38.841 9.814 1.00 46.15 384 LEU B N 1
ATOM 6392 C CA . LEU B 1 384 ? 62.797 39.483 9.899 1.00 45.38 384 LEU B CA 1
ATOM 6393 C C . LEU B 1 384 ? 62.764 40.529 11.013 1.00 45.10 384 LEU B C 1
ATOM 6394 O O . LEU B 1 384 ? 62.510 41.707 10.736 1.00 45.19 384 LEU B O 1
ATOM 6399 N N A GLU B 1 385 ? 63.024 40.117 12.257 0.50 44.87 385 GLU B N 1
ATOM 6400 N N B GLU B 1 385 ? 63.044 40.090 12.241 0.50 44.89 385 GLU B N 1
ATOM 6401 C CA A GLU B 1 385 ? 62.967 41.052 13.391 0.50 44.55 385 GLU B CA 1
ATOM 6402 C CA B GLU B 1 385 ? 63.025 40.950 13.428 0.50 44.60 385 GLU B CA 1
ATOM 6403 C C A GLU B 1 385 ? 63.878 42.253 13.147 0.50 44.38 385 GLU B C 1
ATOM 6404 C C B GLU B 1 385 ? 63.909 42.193 13.246 0.50 44.42 385 GLU B C 1
ATOM 6405 O O A GLU B 1 385 ? 63.476 43.400 13.364 0.50 44.42 385 GLU B O 1
ATOM 6406 O O B GLU B 1 385 ? 63.516 43.308 13.600 0.50 44.49 385 GLU B O 1
ATOM 6417 N N . GLU B 1 386 ? 65.094 41.976 12.678 1.00 44.12 386 GLU B N 1
ATOM 6418 C CA . GLU B 1 386 ? 66.086 43.019 12.439 1.00 43.53 386 GLU B CA 1
ATOM 6419 C C . GLU B 1 386 ? 65.680 44.000 11.346 1.00 43.22 386 GLU B C 1
ATOM 6420 O O . GLU B 1 386 ? 66.040 45.179 11.418 1.00 43.50 386 GLU B O 1
ATOM 6426 N N . PHE B 1 387 ? 64.935 43.517 10.348 1.00 42.61 387 PHE B N 1
ATOM 6427 C CA . PHE B 1 387 ? 64.456 44.378 9.258 1.00 42.04 387 PHE B CA 1
ATOM 6428 C C . PHE B 1 387 ? 63.375 45.355 9.737 1.00 42.18 387 PHE B C 1
ATOM 6429 O O . PHE B 1 387 ? 63.425 46.550 9.420 1.00 42.02 387 PHE B O 1
ATOM 6437 N N . ILE B 1 388 ? 62.409 44.843 10.500 1.00 42.24 388 ILE B N 1
ATOM 6438 C CA . ILE B 1 388 ? 61.383 45.686 11.113 1.00 42.45 388 ILE B CA 1
ATOM 6439 C C . ILE B 1 388 ? 61.999 46.740 12.058 1.00 42.62 388 ILE B C 1
ATOM 6440 O O . ILE B 1 388 ? 61.588 47.908 12.053 1.00 42.51 388 ILE B O 1
ATOM 6445 N N . ASP B 1 389 ? 62.999 46.329 12.836 1.00 42.89 389 ASP B N 1
ATOM 6446 C CA . ASP B 1 389 ? 63.713 47.241 13.734 1.00 43.08 389 ASP B CA 1
ATOM 6447 C C . ASP B 1 389 ? 64.413 48.381 12.993 1.00 43.22 389 ASP B C 1
ATOM 6448 O O . ASP B 1 389 ? 64.420 49.516 13.468 1.00 43.20 389 ASP B O 1
ATOM 6453 N N . GLU B 1 390 ? 64.995 48.078 11.834 1.00 43.38 390 GLU B N 1
ATOM 6454 C CA . GLU B 1 390 ? 65.587 49.111 10.983 1.00 43.78 390 GLU B CA 1
ATOM 6455 C C . GLU B 1 390 ? 64.542 49.985 10.287 1.00 43.61 390 GLU B C 1
ATOM 6456 O O . GLU B 1 390 ? 64.778 51.174 10.057 1.00 43.46 390 GLU B O 1
ATOM 6462 N N . VAL B 1 391 ? 63.400 49.388 9.946 1.00 43.45 391 VAL B N 1
ATOM 6463 C CA . VAL B 1 391 ? 62.268 50.135 9.391 1.00 43.18 391 VAL B CA 1
ATOM 6464 C C . VAL B 1 391 ? 61.743 51.111 10.453 1.00 43.13 391 VAL B C 1
ATOM 6465 O O . VAL B 1 391 ? 61.439 52.269 10.151 1.00 43.15 391 VAL B O 1
ATOM 6469 N N . LYS B 1 392 ? 61.672 50.632 11.694 1.00 42.99 392 LYS B N 1
ATOM 6470 C CA . LYS B 1 392 ? 61.265 51.439 12.847 1.00 42.89 392 LYS B CA 1
ATOM 6471 C C . LYS B 1 392 ? 62.222 52.628 13.070 1.00 42.97 392 LYS B C 1
ATOM 6472 O O . LYS B 1 392 ? 61.780 53.774 13.198 1.00 42.80 392 LYS B O 1
ATOM 6478 N N . LYS B 1 393 ? 63.525 52.345 13.100 1.00 43.08 393 LYS B N 1
ATOM 6479 C CA . LYS B 1 393 ? 64.561 53.380 13.160 1.00 43.29 393 LYS B CA 1
ATOM 6480 C C . LYS B 1 393 ? 64.346 54.446 12.094 1.00 43.22 393 LYS B C 1
ATOM 6481 O O . LYS B 1 393 ? 64.309 55.636 12.397 1.00 43.03 393 LYS B O 1
ATOM 6487 N N . ASN B 1 394 ? 64.195 53.998 10.849 1.00 43.23 394 ASN B N 1
ATOM 6488 C CA . ASN B 1 394 ? 64.039 54.886 9.701 1.00 43.33 394 ASN B CA 1
ATOM 6489 C C . ASN B 1 394 ? 62.715 55.646 9.656 1.00 43.36 394 ASN B C 1
ATOM 6490 O O . ASN B 1 394 ? 62.639 56.727 9.057 1.00 43.50 394 ASN B O 1
ATOM 6495 N N . LEU B 1 395 ? 61.681 55.085 10.284 1.00 43.17 395 LEU B N 1
ATOM 6496 C CA . LEU B 1 395 ? 60.413 55.790 10.429 1.00 43.17 395 LEU B CA 1
ATOM 6497 C C . LEU B 1 395 ? 60.542 56.897 11.473 1.00 43.31 395 LEU B C 1
ATOM 6498 O O . LEU B 1 395 ? 60.094 58.023 11.246 1.00 43.32 395 LEU B O 1
ATOM 6503 N N . GLU B 1 396 ? 61.158 56.567 12.609 1.00 43.62 396 GLU B N 1
ATOM 6504 C CA . GLU B 1 396 ? 61.409 57.536 13.685 1.00 43.92 396 GLU B CA 1
ATOM 6505 C C . GLU B 1 396 ? 62.215 58.733 13.185 1.00 43.99 396 GLU B C 1
ATOM 6506 O O . GLU B 1 396 ? 62.025 59.851 13.650 1.00 44.02 396 GLU B O 1
ATOM 6512 N N . LYS B 1 397 ? 63.105 58.486 12.228 1.00 44.23 397 LYS B N 1
ATOM 6513 C CA . LYS B 1 397 ? 63.906 59.541 11.605 1.00 44.48 397 LYS B CA 1
ATOM 6514 C C . LYS B 1 397 ? 63.061 60.546 10.805 1.00 44.54 397 LYS B C 1
ATOM 6515 O O . LYS B 1 397 ? 63.491 61.692 10.594 1.00 44.62 397 LYS B O 1
ATOM 6521 N N . LEU B 1 398 ? 61.864 60.119 10.379 1.00 44.44 398 LEU B N 1
ATOM 6522 C CA . LEU B 1 398 ? 60.983 60.951 9.545 1.00 44.37 398 LEU B CA 1
ATOM 6523 C C . LEU B 1 398 ? 59.845 61.650 10.310 1.00 44.35 398 LEU B C 1
ATOM 6524 O O . LEU B 1 398 ? 59.221 62.583 9.786 1.00 44.29 398 LEU B O 1
ATOM 6529 N N . LEU B 1 399 ? 59.584 61.208 11.540 1.00 44.29 399 LEU B N 1
ATOM 6530 C CA . LEU B 1 399 ? 58.523 61.792 12.362 1.00 44.35 399 LEU B CA 1
ATOM 6531 C C . LEU B 1 399 ? 59.010 63.001 13.173 1.00 44.29 399 LEU B C 1
ATOM 6532 O O . LEU B 1 399 ? 59.479 64.001 12.583 1.00 44.25 399 LEU B O 1
#

B-factor: mean 45.34, std 4.82, range [20.0, 70.31]

Sequence (795 aa):
MEKVKVKNPIVELDGDEMARVMWKMIKEKLILPYLDIQLVYFDLGIKKKRDETDDQITIEAAKKAIKKYGVGVKCATITPDAEERVKKEYNLKKAWKSPNATIRAYLDGTVFRRKPIMVKNVPPLVKRWKKPIIIGRHAYGDIYNAVEAKVEGPAEVELVVRNKENKTLLVHKFEGNGVVMAMHNLEKKSIRSFAQSCINYAISEKVDIWFATKDTISKVYHAYFKKDIFQEEVDKRKEELEKAGVNNYRYMLIDDAAAQILRSEGGMLWACMNYEGDIMSDMIASGFGSLGLMTSVLVSPDGVYEFEEAAHGTVRRRRHYYRYLKGEKTSTNPTASIFAWTGAIRRKRGELDGTPEVCEEFADKLEKAVINTIESGVITKDLQPFTEPPIDKYVTLEEFIDEVKKNLEKLLVKVKNPIVELDGDEMARVMWKMIKEKLILPYLDIQLVYFDLGIKKRDETDDQITIEAAKAIKKYGVGVKCATITPDAEERVKEYNLKKAWKSPNATIRAYLDGTVFRKPIMVKNVPPLVKRWKKPIIIGRHAYGDIYNAVEAKVEGPAEVELVVRNKENKTLLVHKFEEGNGVVMAMHNLEKSIRSFAQSCINYAISEKVDIWFATKDTISKVYHAYFKDIFQEEVDKRKEELEKAGVNNYRYMLIDDAAAQILRSEEGGMLWACMNYEGDIMSDMIASGFGSLGLMTSVLVSPDGVYEFEAAHGTVRRRHYYRYLKGEKTSTNPTASIFAWTGAIRKRGELDGTPEVCEFADKLEKAVINTIESGVITKDLQPFTEPPIDKYVTLEEEFIDEVKKNLEKLL

InterPro domains:
  IPR004790 Isocitrate dehydrogenase NADP-dependent [PIRSF000108] (1-398)
  IPR004790 Isocitrate dehydrogenase NADP-dependent [PTHR11822] (2-397)
  IPR004790 Isocitrate dehydrogenase NADP-dependent [TIGR00127] (3-397)
  IPR024084 Isopropylmalate dehydrogenase-like domain [PF00180] (5-391)
  IPR024084 Isopropylmalate dehydrogenase-like domain [SM01329] (9-391)

Secondary structure (DSSP, 8-state):
-PPEEP-S-EEEEE--HHHHHHHHHHIIIIITTTEE--EEEEE--HHHHHHTTTHHHHHHHHHHHHHSEEEE-------HHHHHHHT-SS-PPPHHHHHHHHHT-EEEEEEPPBTTB--SBTT--S--EEEE--SSGGGG-EEEEE-SSEEEEEEEESSS-EEEEEEEESS-EEEEEEEEEHHHHHHHHHHHHHHHHHHT--EEEEE-TTT-TTHHHHHHHHHHHHHHHTHHHHHHTTPPEEEEEHHHHHHHHHHS---SEEEE-HHHHHHHHHHHHHHH--GGGEEEEEE-TT--EEEEESS---HHHHHHHTTT-------HHHHHHHHHHHHHHHHHHT-HHHHHHHHHHHHHHHHHHHTT---GGGGGG-SSPP-----HHHHHHHHHHHHHTT-/---SS-EEEEE--HHHHHHHHHHIIIIIGGG----EEEEE--HHHHHHTTTHHHHHHHHHHHHHSEEEE-------HHHHHHHT-SS----HHHHHHHHHT-EEEEEEPP-TTS--SBTT--S--EEEE--SSGGGG-EEEEE-SSEEEEEEEEESS-EEEEEEEESS-EEEEEEEEEHHHHHHHHHHHHHHHHHHT--EEEEE-TTT-TTHHHHHHHHHHHHHHHTHHHHHHHTPPEEEEEHHHHHHHHHHS---SEEEE-HHHHHHHHHH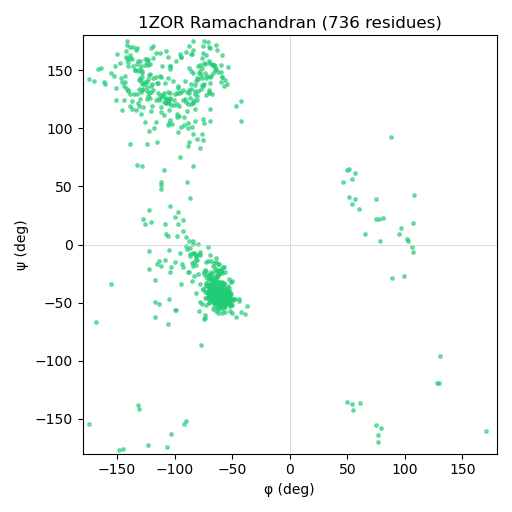HHHHHS-GGGEEEEEE-TT--EEEEESS---HHHHHHHHHT-------HHHHHHHHHHHHHHHHHHT-TTHHHHHHHHHHHHHHHHHTT---GGGTTT-SSPPS----HHHHHHHHHHHHHTT-

Nearest PDB structures (foldseek):
  1zor-assembly1_B  TM=9.996E-01  e=8.503E-78  Thermotoga maritima MSB8
  2uxq-assembly2_D  TM=9.011E-01  e=3.066E-55  Desulfotalea psychrophila
  3map-assembly1_A  TM=9.262E-01  e=7.643E-46  Homo sapiens
  8t7o-assembly1_B  TM=8.961E-01  e=6.825E-46  Homo sapiens
  5k11-assembly1_B  TM=9.318E-01  e=1.401E-43  Homo sapiens